Protein AF-A0A968LLX3-F1 (afdb_monomer_lite)

Structure (mmCIF, N/CA/C/O backbone):
data_AF-A0A968LLX3-F1
#
_entry.id   AF-A0A968LLX3-F1
#
loop_
_atom_site.group_PDB
_atom_site.id
_atom_site.type_symbol
_atom_site.label_atom_id
_atom_site.label_alt_id
_atom_site.label_comp_id
_atom_site.label_asym_id
_atom_site.label_entity_id
_atom_site.label_seq_id
_atom_site.pdbx_PDB_ins_code
_atom_site.Cartn_x
_atom_site.Cartn_y
_atom_site.Cartn_z
_atom_site.occupancy
_atom_site.B_iso_or_equiv
_atom_site.auth_seq_id
_atom_site.auth_comp_id
_atom_site.auth_asym_id
_atom_site.auth_atom_id
_atom_site.pdbx_PDB_model_num
ATOM 1 N N . MET A 1 1 ? -7.044 32.202 31.196 1.00 76.25 1 MET A N 1
ATOM 2 C CA . MET A 1 1 ? -7.986 31.391 30.394 1.00 76.25 1 MET A CA 1
ATOM 3 C C . MET A 1 1 ? -9.071 32.289 29.825 1.00 76.25 1 MET A C 1
ATOM 5 O O . MET A 1 1 ? -9.597 33.117 30.568 1.00 76.25 1 MET A O 1
ATOM 9 N N . ILE A 1 2 ? -9.400 32.138 28.540 1.00 84.69 2 ILE A N 1
ATOM 10 C CA . ILE A 1 2 ? -10.536 32.823 27.910 1.00 84.69 2 ILE A CA 1
ATOM 11 C C . ILE A 1 2 ? -11.814 32.097 28.340 1.00 84.69 2 ILE A C 1
ATOM 13 O O . ILE A 1 2 ? -11.895 30.882 28.187 1.00 84.69 2 ILE A O 1
ATOM 17 N N . ARG A 1 3 ? -12.789 32.831 28.887 1.00 84.31 3 ARG A N 1
ATOM 18 C CA . ARG A 1 3 ? -14.094 32.304 29.334 1.00 84.31 3 ARG A CA 1
ATOM 19 C C . ARG A 1 3 ? -15.232 32.637 28.392 1.00 84.31 3 ARG A C 1
ATOM 21 O O . ARG A 1 3 ? -16.195 31.882 28.317 1.00 84.31 3 ARG A O 1
ATOM 28 N N . LYS A 1 4 ? -15.129 33.777 27.714 1.00 86.44 4 LYS A N 1
ATOM 29 C CA . LYS A 1 4 ? -16.131 34.234 26.760 1.00 86.44 4 LYS A CA 1
ATOM 30 C C . LYS A 1 4 ? -15.474 34.990 25.620 1.00 86.44 4 LYS A C 1
ATOM 32 O O . LYS A 1 4 ? -14.572 35.790 25.872 1.00 86.44 4 LYS A O 1
ATOM 37 N N . LEU A 1 5 ? -15.963 34.769 24.407 1.00 87.75 5 LEU A N 1
ATOM 38 C CA . LEU A 1 5 ? -15.556 35.478 23.203 1.00 87.75 5 LEU A CA 1
ATOM 39 C C . LEU A 1 5 ? -16.780 35.751 22.320 1.00 87.75 5 LEU A C 1
ATOM 41 O O . LEU A 1 5 ? -17.516 34.831 21.966 1.00 87.75 5 LEU A O 1
ATOM 45 N N . SER A 1 6 ? -16.994 37.017 21.970 1.00 87.00 6 SER A N 1
ATOM 46 C CA . SER A 1 6 ? -18.113 37.462 21.134 1.00 87.00 6 SER A CA 1
ATOM 47 C C . SER A 1 6 ? -17.601 37.879 19.756 1.00 87.00 6 SER A C 1
ATOM 49 O O . SER A 1 6 ? -16.864 38.854 19.614 1.00 87.00 6 SER A O 1
ATOM 51 N N . LEU A 1 7 ? -18.010 37.146 18.724 1.00 87.31 7 LEU A N 1
ATOM 52 C CA . LEU A 1 7 ? -17.734 37.448 17.325 1.00 87.31 7 LEU A CA 1
ATOM 53 C C . LEU A 1 7 ? -18.804 38.409 16.812 1.00 87.31 7 LEU A C 1
ATOM 55 O O . LEU A 1 7 ? -19.886 37.995 16.403 1.00 87.31 7 LEU A O 1
ATOM 59 N N . PHE A 1 8 ? -18.524 39.706 16.849 1.00 87.38 8 PHE A N 1
ATOM 60 C CA . PHE A 1 8 ? -19.392 40.701 16.221 1.00 87.38 8 PHE A CA 1
ATOM 61 C C . PHE A 1 8 ? -19.239 40.697 14.686 1.00 87.38 8 PHE A C 1
ATOM 63 O O . PHE A 1 8 ? -18.214 40.221 14.184 1.00 87.38 8 PHE A O 1
ATOM 70 N N . PRO A 1 9 ? -20.206 41.239 13.916 1.00 86.69 9 PRO A N 1
ATOM 71 C CA . PRO A 1 9 ? -20.080 41.378 12.461 1.00 86.69 9 PRO A CA 1
ATOM 72 C C . PRO A 1 9 ? -18.773 42.052 12.014 1.00 86.69 9 PRO A C 1
ATOM 74 O O . PRO A 1 9 ? -18.172 41.636 11.029 1.00 86.69 9 PRO A O 1
ATOM 77 N N . GLU A 1 10 ? -18.307 43.051 12.764 1.00 89.38 10 GLU A N 1
ATOM 78 C CA . GLU A 1 10 ? -17.075 43.807 12.509 1.00 89.38 10 GLU A CA 1
ATOM 79 C C . GLU A 1 10 ? -15.801 42.981 12.770 1.00 89.38 10 GLU A C 1
ATOM 81 O O . GLU A 1 10 ? -14.728 43.326 12.283 1.00 89.38 10 GLU A O 1
ATOM 86 N N . ILE A 1 11 ? -15.924 41.885 13.527 1.00 85.19 11 ILE A N 1
ATOM 87 C CA . ILE A 1 11 ? -14.828 40.985 13.902 1.00 85.19 11 ILE A CA 1
ATOM 88 C C . ILE A 1 11 ? -14.782 39.772 12.959 1.00 85.19 11 ILE A C 1
ATOM 90 O O . ILE A 1 11 ? -13.734 39.461 12.401 1.00 85.19 11 ILE A O 1
ATOM 94 N N . GLY A 1 12 ? -15.913 39.086 12.759 1.00 84.44 12 GLY A N 1
ATOM 95 C CA . GLY A 1 12 ? -15.985 37.851 11.964 1.00 84.44 12 GLY A CA 1
ATOM 96 C C . GLY A 1 12 ? -16.303 38.047 10.476 1.00 84.44 12 GLY A C 1
ATOM 97 O O . GLY A 1 12 ? -15.841 37.271 9.635 1.00 84.44 12 GLY A O 1
ATOM 98 N N . GLY A 1 13 ? -17.055 39.095 10.131 1.00 86.00 13 GLY A N 1
ATOM 99 C CA . GLY A 1 13 ? -17.594 39.320 8.786 1.00 86.00 13 GLY A CA 1
ATOM 100 C C . GLY A 1 13 ? -16.544 39.374 7.669 1.00 86.00 13 GLY A C 1
ATOM 101 O O . GLY A 1 13 ? -16.729 38.684 6.664 1.00 86.00 13 GLY A O 1
ATOM 102 N N . PRO A 1 14 ? -15.414 40.096 7.829 1.00 87.81 14 PRO A N 1
ATOM 103 C CA . PRO A 1 14 ? -14.342 40.138 6.827 1.00 87.81 14 PRO A CA 1
ATOM 104 C C . PRO A 1 14 ? -13.714 38.773 6.505 1.00 87.81 14 PRO A C 1
ATOM 106 O O . PRO A 1 14 ? -13.129 38.603 5.439 1.00 87.81 14 PRO A O 1
ATOM 109 N N . LEU A 1 15 ? -13.855 37.789 7.399 1.00 84.94 15 LEU A N 1
ATOM 110 C CA . LEU A 1 15 ? -13.374 36.418 7.212 1.00 84.94 15 LEU A CA 1
ATOM 111 C C . LEU A 1 15 ? -14.479 35.448 6.768 1.00 84.94 15 LEU A C 1
ATOM 113 O O . LEU A 1 15 ? -14.220 34.249 6.651 1.00 84.94 15 LEU A O 1
ATOM 117 N N . GLY A 1 16 ? -15.697 35.937 6.511 1.00 85.38 16 GLY A N 1
ATOM 118 C CA . GLY A 1 16 ? -16.857 35.112 6.173 1.00 85.38 16 GLY A CA 1
ATOM 119 C C . GLY A 1 16 ? -17.422 34.326 7.360 1.00 85.38 16 GLY A C 1
ATOM 120 O O . GLY A 1 16 ? -18.062 33.298 7.149 1.00 85.38 16 GLY A O 1
ATOM 121 N N . LEU A 1 17 ? -17.166 34.777 8.594 1.00 87.06 17 LEU A N 1
ATOM 122 C CA . LEU A 1 17 ? -17.721 34.194 9.817 1.00 87.06 17 LEU A CA 1
ATOM 123 C C . LEU A 1 17 ? -18.962 34.982 10.255 1.00 87.06 17 LEU A C 1
ATOM 125 O O . LEU A 1 17 ? -18.967 36.215 10.254 1.00 87.06 17 LEU A O 1
ATOM 129 N N . GLN A 1 18 ? -20.022 34.270 10.623 1.00 86.00 18 GLN A N 1
ATOM 130 C CA . GLN A 1 18 ? -21.261 34.866 11.118 1.00 86.00 18 GLN A CA 1
ATOM 131 C C . GLN A 1 18 ? -21.133 35.240 12.601 1.00 86.00 18 GLN A C 1
ATOM 133 O O . GLN A 1 18 ? -20.303 34.661 13.308 1.00 86.00 18 GLN A O 1
ATOM 138 N N . PRO A 1 19 ? -21.949 36.190 13.094 1.00 86.50 19 PRO A N 1
ATOM 139 C CA . PRO A 1 19 ? -21.911 36.563 14.497 1.00 86.50 19 PRO A CA 1
ATOM 140 C C . PRO A 1 19 ? -22.218 35.381 15.418 1.00 86.50 19 PRO A C 1
ATOM 142 O O . PRO A 1 19 ? -23.182 34.651 15.187 1.00 86.50 19 PRO A O 1
ATOM 145 N N . ALA A 1 20 ? -21.414 35.208 16.465 1.00 87.50 20 ALA A N 1
ATOM 146 C CA . ALA A 1 20 ? -21.565 34.120 17.429 1.00 87.50 20 ALA A CA 1
ATOM 147 C C . ALA A 1 20 ? -20.986 34.498 18.796 1.00 87.50 20 ALA A C 1
ATOM 149 O O . ALA A 1 20 ? -20.132 35.376 18.902 1.00 87.50 20 ALA A O 1
ATOM 150 N N . VAL A 1 21 ? -21.434 3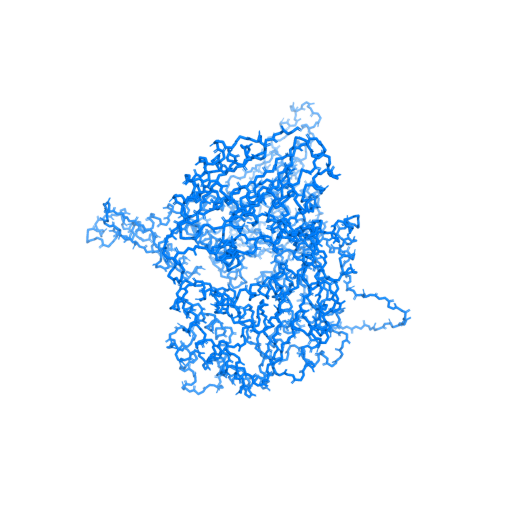3.814 19.847 1.00 85.50 21 VAL A N 1
ATOM 151 C CA . VAL A 1 21 ? -20.903 33.968 21.205 1.00 85.50 21 VAL A CA 1
ATOM 152 C C . VAL A 1 21 ? -20.432 32.604 21.690 1.00 85.50 21 VAL A C 1
ATOM 154 O O . VAL A 1 21 ? -21.235 31.682 21.804 1.00 85.50 21 VAL A O 1
ATOM 157 N N . LEU A 1 22 ? -19.137 32.489 21.979 1.00 87.81 22 LEU A N 1
ATOM 158 C CA . LEU A 1 22 ? -18.563 31.350 22.687 1.00 87.81 22 LEU A CA 1
ATOM 159 C C . LEU A 1 22 ? -18.530 31.712 24.176 1.00 87.81 22 LEU A C 1
ATOM 161 O O . LEU A 1 22 ? -17.785 32.611 24.556 1.00 87.81 22 LEU A O 1
ATOM 165 N N . ASP A 1 23 ? -19.355 31.077 25.006 1.00 82.62 23 ASP A N 1
ATOM 166 C CA . ASP A 1 23 ? -19.401 31.291 26.464 1.00 82.62 23 ASP A CA 1
ATOM 167 C C . ASP A 1 23 ? -19.050 29.987 27.194 1.00 82.62 23 ASP A C 1
ATOM 169 O O . ASP A 1 23 ? -18.986 28.928 26.578 1.00 82.62 23 ASP A O 1
ATOM 173 N N . GLU A 1 24 ? -18.800 30.077 28.500 1.00 78.69 24 GLU A N 1
ATOM 174 C CA . GLU A 1 24 ? -18.459 28.933 29.367 1.00 78.69 24 GLU A CA 1
ATOM 175 C C . GLU A 1 24 ? -17.202 28.143 28.954 1.00 78.69 24 GLU A C 1
ATOM 177 O O . GLU A 1 24 ? -17.017 26.989 29.343 1.00 78.69 24 GLU A O 1
ATOM 182 N N . LEU A 1 25 ? -16.279 28.799 28.246 1.00 86.62 25 LEU A N 1
ATOM 183 C CA . LEU A 1 25 ? -15.022 28.193 27.816 1.00 86.62 25 LEU A CA 1
ATOM 184 C C . LEU A 1 25 ? -14.188 27.739 29.033 1.00 86.62 25 LEU A C 1
ATOM 186 O O . LEU A 1 25 ? -13.938 28.493 29.974 1.00 86.62 25 LEU A O 1
ATOM 190 N N . GLY A 1 26 ? -13.771 26.482 29.020 1.00 84.31 26 GLY A N 1
ATOM 191 C CA . GLY A 1 26 ? -12.947 25.770 29.988 1.00 84.31 26 GLY A CA 1
ATOM 192 C C . GLY A 1 26 ? -11.536 25.524 29.466 1.00 84.31 26 GLY A C 1
ATOM 193 O O . GLY A 1 26 ? -11.071 26.202 28.555 1.00 84.31 26 GLY A O 1
ATOM 194 N N . ALA A 1 27 ? -10.826 24.563 30.056 1.00 84.50 27 ALA A N 1
ATOM 195 C CA . ALA A 1 27 ? -9.404 24.355 29.775 1.00 84.50 27 ALA A CA 1
ATOM 196 C C . ALA A 1 27 ? -9.110 23.787 28.377 1.00 84.50 27 ALA A C 1
ATOM 198 O O . ALA A 1 27 ? -7.984 23.932 27.905 1.00 84.50 27 ALA A O 1
ATOM 199 N N . PHE A 1 28 ? -10.099 23.175 27.718 1.00 89.38 28 PHE A N 1
ATOM 200 C CA . PHE A 1 28 ? -9.906 22.478 26.447 1.00 89.38 28 PHE A CA 1
ATOM 201 C C . PHE A 1 28 ? -11.013 22.773 25.411 1.00 89.38 28 PHE A C 1
ATOM 203 O O . PHE A 1 28 ? -11.815 21.884 25.127 1.00 89.38 28 PHE A O 1
ATOM 210 N N . PRO A 1 29 ? -11.128 23.998 24.861 1.00 91.62 29 PRO A N 1
ATOM 211 C CA . PRO A 1 29 ? -12.075 24.287 23.786 1.00 91.62 29 PRO A CA 1
ATOM 212 C C . PRO A 1 29 ? -11.731 23.547 22.492 1.00 91.62 29 PRO A C 1
ATOM 214 O O . PRO A 1 29 ? -10.578 23.551 22.052 1.00 91.62 29 PRO A O 1
ATOM 217 N N . VAL A 1 30 ? -12.746 22.962 21.855 1.00 90.31 30 VAL A N 1
ATOM 218 C CA . VAL A 1 30 ? -12.600 22.233 20.593 1.00 90.31 30 VAL A CA 1
ATOM 219 C C . VAL A 1 30 ? -13.535 22.794 19.529 1.00 90.31 30 VAL A C 1
ATOM 221 O O . VAL A 1 30 ? -14.752 22.866 19.715 1.00 90.31 30 VAL A O 1
ATOM 224 N N . LEU A 1 31 ? -12.949 23.171 18.393 1.00 90.19 31 LEU A N 1
ATOM 225 C CA . LEU A 1 31 ? -13.655 23.599 17.191 1.00 90.19 31 LEU A CA 1
ATOM 226 C C . LEU A 1 31 ? -13.761 22.408 16.228 1.00 90.19 31 LEU A C 1
ATOM 228 O O . LEU A 1 31 ? -12.749 21.892 15.755 1.00 90.19 31 LEU A O 1
ATOM 232 N N . ILE A 1 32 ? -14.989 21.989 15.937 1.00 87.00 32 ILE A N 1
ATOM 233 C CA . ILE A 1 32 ? -15.338 20.797 15.154 1.00 87.00 32 ILE A CA 1
ATOM 234 C C . ILE A 1 32 ? -16.034 21.237 13.870 1.00 87.00 32 ILE A C 1
ATOM 236 O O . ILE A 1 32 ? -16.681 22.276 13.843 1.00 87.00 32 ILE A O 1
ATOM 240 N N . GLY A 1 33 ? -15.931 20.471 12.792 1.00 77.62 33 GLY A N 1
ATOM 241 C CA . GLY A 1 33 ? -16.663 20.734 11.549 1.00 77.62 33 GLY A CA 1
ATOM 242 C C . GLY A 1 33 ? -15.840 20.398 10.312 1.00 77.62 33 GLY A C 1
ATOM 243 O O . GLY A 1 33 ? -14.633 20.231 10.428 1.00 77.62 33 GLY A O 1
ATOM 244 N N . PRO A 1 34 ? -16.443 20.328 9.120 1.00 67.38 34 PRO A N 1
ATOM 245 C CA . PRO A 1 34 ? -15.803 19.761 7.932 1.00 67.38 34 PRO A CA 1
ATOM 246 C C . PRO A 1 34 ? -14.686 20.642 7.347 1.00 67.38 34 PRO A C 1
ATOM 248 O O . PRO A 1 34 ? -14.490 21.802 7.726 1.00 67.38 34 PRO A O 1
ATOM 251 N N . ASN A 1 35 ? -13.909 20.101 6.406 1.00 68.56 35 ASN A N 1
ATOM 252 C CA . ASN A 1 35 ? -12.864 20.862 5.713 1.00 68.56 35 ASN A CA 1
ATOM 253 C C . ASN A 1 35 ? -13.456 22.068 4.969 1.00 68.56 35 ASN A C 1
ATOM 255 O O . ASN A 1 35 ? -14.489 21.968 4.317 1.00 68.56 35 ASN A O 1
ATOM 259 N N . GLY A 1 36 ? -12.813 23.234 5.095 1.00 69.31 36 GLY A N 1
ATOM 260 C CA . GLY A 1 36 ? -13.311 24.489 4.514 1.00 69.31 36 GLY A CA 1
ATOM 261 C C . GLY A 1 36 ? -14.419 25.191 5.313 1.00 69.31 36 GLY A C 1
ATOM 262 O O . GLY A 1 36 ? -14.787 26.317 4.971 1.00 69.31 36 GLY A O 1
ATOM 263 N N . SER A 1 37 ? -14.897 24.615 6.423 1.00 75.69 37 SER A N 1
ATOM 264 C CA . SER A 1 37 ? -16.015 25.179 7.194 1.00 75.69 37 SER A CA 1
ATOM 265 C C . SER A 1 37 ? -15.732 26.516 7.893 1.00 75.69 37 SER A C 1
ATOM 267 O O . SER A 1 37 ? -16.665 27.219 8.278 1.00 75.69 37 SER A O 1
ATOM 269 N N . GLY A 1 38 ? -14.454 26.890 8.021 1.00 79.81 38 GLY A N 1
ATOM 270 C CA . GLY A 1 38 ? -14.008 28.129 8.663 1.00 79.81 38 GLY A CA 1
ATOM 271 C C . GLY A 1 38 ? -13.294 27.948 10.006 1.00 79.81 38 GLY A C 1
ATOM 272 O O . GLY A 1 38 ? -12.907 28.953 10.588 1.00 79.81 38 GLY A O 1
ATOM 273 N N . LYS A 1 39 ? -13.062 26.713 10.481 1.00 87.12 39 LYS A N 1
ATOM 274 C CA . LYS A 1 39 ? -12.408 26.431 11.781 1.00 87.12 39 LYS A CA 1
ATOM 275 C C . LYS A 1 39 ? -11.029 27.066 11.944 1.00 87.12 39 LYS A C 1
ATOM 277 O O . LYS A 1 39 ? -10.829 27.805 12.897 1.00 87.12 39 LYS A O 1
ATOM 282 N N . SER A 1 40 ? -10.112 26.847 11.001 1.00 85.25 40 SER A N 1
ATOM 283 C CA . SER A 1 40 ? -8.758 27.418 11.057 1.00 85.25 40 SER A CA 1
ATOM 284 C C . SER A 1 40 ? -8.786 28.949 10.995 1.00 85.25 40 SER A C 1
ATOM 286 O O . SER A 1 40 ? -8.081 29.623 11.741 1.00 85.25 40 SER A O 1
ATOM 288 N N . ARG A 1 41 ? -9.687 29.522 10.173 1.00 86.81 41 ARG A N 1
ATOM 289 C CA . ARG A 1 41 ? -9.946 30.977 10.135 1.00 86.81 41 ARG A CA 1
ATOM 290 C C . ARG A 1 41 ? -10.459 31.491 11.481 1.00 86.81 41 ARG A C 1
ATOM 292 O O . ARG A 1 41 ? -10.040 32.558 11.915 1.00 86.81 41 ARG A O 1
ATOM 299 N N . LEU A 1 42 ? -11.341 30.740 12.141 1.00 89.12 42 LEU A N 1
ATOM 300 C CA . LEU A 1 42 ? -11.859 31.070 13.465 1.00 89.12 42 LEU A CA 1
ATOM 301 C C . LEU A 1 42 ? -10.766 30.972 14.540 1.00 89.12 42 LEU A C 1
ATOM 303 O O . LEU A 1 42 ? -10.637 31.896 15.336 1.00 89.12 42 LEU A O 1
ATOM 307 N N . LEU A 1 43 ? -9.948 29.916 14.542 1.00 88.62 43 LEU A N 1
ATOM 308 C CA . LEU A 1 43 ? -8.826 29.757 15.473 1.00 88.62 43 LEU A CA 1
ATOM 309 C C . LEU A 1 43 ? -7.821 30.910 15.339 1.00 88.62 43 LEU A C 1
ATOM 311 O O . LEU A 1 43 ? -7.441 31.523 16.337 1.00 88.62 43 LEU A O 1
ATOM 315 N N . GLY A 1 44 ? -7.450 31.266 14.108 1.00 85.19 44 GLY A N 1
ATOM 316 C CA . GLY A 1 44 ? -6.571 32.405 13.867 1.00 85.19 44 GLY A CA 1
ATOM 317 C C . GLY A 1 44 ? -7.225 33.754 14.214 1.00 85.19 44 GLY A C 1
ATOM 318 O O . GLY A 1 44 ? -6.553 34.655 14.715 1.00 85.19 44 GLY A O 1
ATOM 319 N N . LEU A 1 45 ? -8.539 33.910 14.021 1.00 87.81 45 LEU A N 1
ATOM 320 C CA . LEU A 1 45 ? -9.267 35.100 14.475 1.00 87.81 45 LEU A CA 1
ATOM 321 C C . LEU A 1 45 ? -9.252 35.214 16.007 1.00 87.81 45 LEU A C 1
ATOM 323 O O . LEU A 1 45 ? -9.042 36.303 16.535 1.00 87.81 45 LEU A O 1
ATOM 327 N N . ILE A 1 46 ? -9.423 34.103 16.727 1.00 88.12 46 ILE A N 1
ATOM 328 C CA . ILE A 1 46 ? -9.339 34.060 18.194 1.00 88.12 46 ILE A CA 1
ATOM 329 C C . ILE A 1 46 ? -7.938 34.468 18.663 1.00 88.12 46 ILE A C 1
ATOM 331 O O . ILE A 1 46 ? -7.820 35.256 19.604 1.00 88.12 46 ILE A O 1
ATOM 335 N N . ARG A 1 47 ? -6.887 34.011 17.971 1.00 85.62 47 ARG A N 1
ATOM 336 C CA . ARG A 1 47 ? -5.510 34.461 18.209 1.00 85.62 47 ARG A CA 1
ATOM 337 C C . ARG A 1 47 ? -5.379 35.977 18.056 1.00 85.62 47 ARG A C 1
ATOM 339 O O . ARG A 1 47 ? -4.884 36.642 18.964 1.00 85.62 47 ARG A O 1
ATOM 346 N N . LEU A 1 48 ? -5.865 36.535 16.946 1.00 85.62 48 LEU A N 1
ATOM 347 C CA . LEU A 1 48 ? -5.815 37.977 16.692 1.00 85.62 48 LEU A CA 1
ATOM 348 C C . LEU A 1 48 ? -6.569 38.776 17.767 1.00 85.62 48 LEU A C 1
ATOM 350 O O . LEU A 1 48 ? -6.069 39.793 18.243 1.00 85.62 48 LEU A O 1
ATOM 354 N N . ILE A 1 49 ? -7.749 38.302 18.179 1.00 86.88 49 ILE A N 1
ATOM 355 C CA . ILE A 1 49 ? -8.537 38.889 19.271 1.00 86.88 49 ILE A CA 1
ATOM 356 C C . ILE A 1 49 ? -7.726 38.884 20.574 1.00 86.88 49 ILE A C 1
ATOM 358 O O . ILE A 1 49 ? -7.656 39.909 21.251 1.00 86.88 49 ILE A O 1
ATOM 362 N N . HIS A 1 50 ? -7.091 37.759 20.913 1.00 83.25 50 HIS A N 1
ATOM 363 C CA . HIS A 1 50 ? -6.273 37.622 22.117 1.00 83.25 50 HIS A CA 1
ATOM 364 C C . HIS A 1 50 ? -5.075 38.588 22.116 1.00 83.25 50 HIS A C 1
ATOM 366 O O . HIS A 1 50 ? -4.807 39.226 23.131 1.00 83.25 50 HIS A O 1
ATOM 372 N N . GLU A 1 51 ? -4.382 38.735 20.983 1.00 80.25 51 GLU A N 1
ATOM 373 C CA . GLU A 1 51 ? -3.221 39.626 20.831 1.00 80.25 51 GLU A CA 1
ATOM 374 C C . GLU A 1 51 ? -3.601 41.119 20.807 1.00 80.25 51 GLU A C 1
ATOM 376 O O . GLU A 1 51 ? -2.871 41.962 21.337 1.00 80.25 51 GLU A O 1
ATOM 381 N N . ALA A 1 52 ? -4.740 41.465 20.202 1.00 84.25 52 ALA A N 1
ATOM 382 C CA . ALA A 1 52 ? -5.186 42.850 20.062 1.00 84.25 52 ALA A CA 1
ATOM 383 C C . ALA A 1 52 ? -5.871 43.395 21.326 1.00 84.25 52 ALA A C 1
ATOM 385 O O . ALA A 1 52 ? -5.738 44.584 21.624 1.00 84.25 52 ALA A O 1
ATOM 386 N N . ALA A 1 53 ? -6.564 42.543 22.092 1.00 83.44 53 ALA A N 1
ATOM 387 C CA . ALA A 1 53 ? -7.351 42.943 23.260 1.00 83.44 53 ALA A CA 1
ATOM 388 C C . ALA A 1 53 ? -6.583 43.793 24.299 1.00 83.44 53 ALA A C 1
ATOM 390 O O . ALA A 1 53 ? -7.082 44.871 24.644 1.00 83.44 53 ALA A O 1
ATOM 391 N N . PRO A 1 54 ? -5.371 43.418 24.764 1.00 80.44 54 PRO A N 1
ATOM 392 C CA . PRO A 1 54 ? -4.637 44.223 25.747 1.00 80.44 54 PRO A CA 1
ATOM 393 C C . PRO A 1 54 ? -4.154 45.574 25.192 1.00 80.44 54 PRO A C 1
ATOM 395 O O . PRO A 1 54 ? -3.827 46.475 25.963 1.00 80.44 54 PRO A O 1
ATOM 398 N N . ARG A 1 55 ? -4.133 45.744 23.863 1.00 84.06 55 ARG A N 1
ATOM 399 C CA . ARG A 1 55 ? -3.621 46.934 23.160 1.00 84.06 55 ARG A CA 1
ATOM 400 C C . ARG A 1 55 ? -4.725 47.763 22.507 1.00 84.06 55 ARG A C 1
ATOM 402 O O . ARG A 1 55 ? -4.438 48.637 21.696 1.00 84.06 55 ARG A O 1
ATOM 409 N N . THR A 1 56 ? -5.987 47.516 22.855 1.00 87.00 56 THR A N 1
ATOM 410 C CA . THR A 1 56 ? -7.153 48.116 22.187 1.00 87.00 56 THR A CA 1
ATOM 411 C C . THR A 1 56 ? -7.085 49.649 22.117 1.00 87.00 56 THR A C 1
ATOM 413 O O . THR A 1 56 ? -7.295 50.218 21.050 1.00 87.00 56 THR A O 1
ATOM 416 N N . GLU A 1 57 ? -6.727 50.335 23.210 1.00 86.31 57 GLU A N 1
ATOM 417 C CA . GLU A 1 57 ? -6.666 51.809 23.236 1.00 86.31 57 GLU A CA 1
ATOM 418 C C . GLU A 1 57 ? -5.469 52.375 22.446 1.00 86.31 57 GLU A C 1
ATOM 420 O O . GLU A 1 57 ? -5.593 53.380 21.739 1.00 86.31 57 GLU A O 1
ATOM 425 N N . GLU A 1 58 ? -4.322 51.687 22.499 1.00 89.19 58 GLU A N 1
ATOM 426 C CA . GLU A 1 58 ? -3.129 52.001 21.699 1.00 89.19 58 GLU A CA 1
ATOM 427 C C . GLU A 1 58 ? -3.440 51.867 20.199 1.00 89.19 58 GLU A C 1
ATOM 429 O O . GLU A 1 58 ? -3.202 52.790 19.415 1.00 89.19 58 GLU A O 1
ATOM 434 N N . LEU A 1 59 ? -4.030 50.733 19.803 1.00 89.50 59 LEU A N 1
ATOM 435 C CA . LEU A 1 59 ? -4.402 50.432 18.423 1.00 89.50 59 LEU A CA 1
ATOM 436 C C . LEU A 1 59 ? -5.463 51.402 17.904 1.00 89.50 59 LEU A C 1
ATOM 438 O O . LEU A 1 59 ? -5.318 51.904 16.791 1.00 89.50 59 LEU A O 1
ATOM 442 N N . ARG A 1 60 ? -6.482 51.721 18.711 1.00 92.38 60 ARG A N 1
ATOM 443 C CA . ARG A 1 60 ? -7.524 52.694 18.361 1.00 92.38 60 ARG A CA 1
ATOM 444 C C . ARG A 1 60 ? -6.923 54.067 18.078 1.00 92.38 60 ARG A C 1
ATOM 446 O O . ARG A 1 60 ? -7.243 54.672 17.054 1.00 92.38 60 ARG A O 1
ATOM 453 N N . THR A 1 61 ? -6.043 54.544 18.960 1.00 92.56 61 THR A N 1
ATOM 454 C CA . THR A 1 61 ? -5.393 55.853 18.811 1.00 92.56 61 THR A CA 1
ATOM 455 C C . THR A 1 61 ? -4.548 55.896 17.539 1.00 92.56 61 THR A C 1
ATOM 457 O O . THR A 1 61 ? -4.694 56.818 16.734 1.00 92.56 61 THR A O 1
ATOM 460 N N . ARG A 1 62 ? -3.718 54.868 17.316 1.00 94.44 62 ARG A N 1
ATOM 461 C CA . ARG A 1 62 ? -2.854 54.757 16.134 1.00 94.44 62 ARG A CA 1
ATOM 462 C C . ARG A 1 62 ? -3.658 54.699 14.831 1.00 94.44 62 ARG A C 1
ATOM 464 O O . ARG A 1 62 ? -3.418 55.506 13.939 1.00 94.44 62 ARG A O 1
ATOM 471 N N . LEU A 1 63 ? -4.641 53.801 14.735 1.00 94.00 63 LEU A N 1
ATOM 472 C CA . LEU A 1 63 ? -5.454 53.623 13.524 1.00 94.00 63 LEU A CA 1
ATOM 473 C C . LEU A 1 63 ? -6.299 54.866 13.210 1.00 94.00 63 LEU A C 1
ATOM 475 O O . LEU A 1 63 ? -6.446 55.226 12.044 1.00 94.00 63 LEU A O 1
ATOM 479 N N . SER A 1 64 ? -6.800 55.574 14.230 1.00 93.06 64 SER A N 1
ATOM 480 C CA . SER A 1 64 ? -7.522 56.843 14.040 1.00 93.06 64 SER A CA 1
ATOM 481 C C . SER A 1 64 ? -6.621 57.932 13.447 1.00 93.06 64 SER A C 1
ATOM 483 O O . SER A 1 64 ? -7.041 58.676 12.557 1.00 93.06 64 SER A O 1
ATOM 485 N N . GLN A 1 65 ? -5.365 58.013 13.901 1.00 92.56 65 GLN A N 1
ATOM 486 C CA . GLN A 1 65 ? -4.377 58.932 13.333 1.00 92.56 65 GLN A CA 1
ATOM 487 C C . GLN A 1 65 ? -4.029 58.551 11.888 1.00 92.56 65 GLN A C 1
ATOM 489 O O . GLN A 1 65 ? -4.076 59.412 11.009 1.00 92.56 65 GLN A O 1
ATOM 494 N N . GLU A 1 66 ? -3.758 57.273 11.613 1.00 92.81 66 GLU A N 1
ATOM 495 C CA . GLU A 1 66 ? -3.458 56.775 10.263 1.00 92.81 66 GLU A CA 1
ATOM 496 C C . GLU A 1 66 ? -4.614 57.040 9.282 1.00 92.81 66 GLU A C 1
ATOM 498 O O . GLU A 1 66 ? -4.390 57.531 8.171 1.00 92.81 66 GLU A O 1
ATOM 503 N N . LEU A 1 67 ? -5.865 56.831 9.710 1.00 92.75 67 LEU A N 1
ATOM 504 C CA . LEU A 1 67 ? -7.059 57.107 8.907 1.00 92.75 67 LEU A CA 1
ATOM 505 C C . LEU A 1 67 ? -7.217 58.601 8.571 1.00 92.75 67 LEU A C 1
ATOM 507 O O . LEU A 1 67 ? -7.690 58.951 7.483 1.00 92.75 67 LEU A O 1
ATOM 511 N N . SER A 1 68 ? -6.812 59.491 9.483 1.00 91.38 68 SER A N 1
ATOM 512 C CA . SER A 1 68 ? -6.867 60.943 9.262 1.00 91.38 68 SER A CA 1
ATOM 513 C C . SER A 1 68 ? -5.876 61.423 8.189 1.00 91.38 68 SER A C 1
ATOM 515 O O . SER A 1 68 ? -6.148 62.409 7.504 1.00 91.38 68 SER A O 1
ATOM 517 N N . VAL A 1 69 ? -4.768 60.695 7.989 1.00 92.75 69 VAL A N 1
ATOM 518 C CA . VAL A 1 69 ? -3.692 61.048 7.044 1.00 92.75 69 VAL A CA 1
ATOM 519 C C . VAL A 1 69 ? -3.796 60.276 5.716 1.00 92.75 69 VAL A C 1
ATOM 521 O O . VAL A 1 69 ? -3.307 60.750 4.687 1.00 92.75 69 VAL A O 1
ATOM 524 N N . ALA A 1 70 ? -4.466 59.119 5.693 1.00 89.38 70 ALA A N 1
ATOM 525 C CA . ALA A 1 70 ? -4.626 58.289 4.499 1.00 89.38 70 ALA A CA 1
ATOM 526 C C . ALA A 1 70 ? -5.443 58.987 3.391 1.00 89.38 70 ALA A C 1
ATOM 528 O O . ALA A 1 70 ? -6.602 59.361 3.591 1.00 89.38 70 ALA A O 1
ATOM 529 N N . ARG A 1 71 ? -4.850 59.127 2.195 1.00 87.38 71 ARG A N 1
ATOM 530 C CA . ARG A 1 71 ? -5.470 59.794 1.029 1.00 87.38 71 ARG A CA 1
ATOM 531 C C . ARG A 1 71 ? -6.074 58.831 0.007 1.00 87.38 71 ARG A C 1
ATOM 533 O O . ARG A 1 71 ? -7.041 59.188 -0.657 1.00 87.38 71 ARG A O 1
ATOM 540 N N . GLU A 1 72 ? -5.527 57.625 -0.118 1.00 92.69 72 GLU A N 1
ATOM 541 C CA . GLU A 1 72 ? -6.002 56.639 -1.092 1.00 92.69 72 GLU A CA 1
ATOM 542 C C . GLU A 1 72 ? -7.277 55.927 -0.606 1.00 92.69 72 GLU A C 1
ATOM 544 O O . GLU A 1 72 ? -7.303 55.449 0.533 1.00 92.69 72 GLU A O 1
ATOM 549 N N . PRO A 1 73 ? -8.322 55.788 -1.449 1.00 87.81 73 PRO A N 1
ATOM 550 C CA . PRO A 1 73 ? -9.577 55.141 -1.059 1.00 87.81 73 PRO A CA 1
ATOM 551 C C . PRO A 1 73 ? -9.402 53.710 -0.533 1.00 87.81 73 PRO A C 1
ATOM 553 O O . PRO A 1 73 ? -10.019 53.345 0.465 1.00 87.81 73 PRO A O 1
ATOM 556 N N . ALA A 1 74 ? -8.522 52.921 -1.158 1.00 84.25 74 ALA A N 1
ATOM 557 C CA . ALA A 1 74 ? -8.252 51.542 -0.752 1.00 84.25 74 ALA A CA 1
ATOM 558 C C . ALA A 1 74 ? -7.570 51.464 0.626 1.00 84.25 74 ALA A C 1
ATOM 560 O O . ALA A 1 74 ? -7.979 50.674 1.476 1.00 84.25 74 ALA A O 1
ATOM 561 N N . ALA A 1 75 ? -6.581 52.329 0.882 1.00 86.19 75 ALA A N 1
ATOM 562 C CA . ALA A 1 75 ? -5.910 52.410 2.178 1.00 86.19 75 ALA A CA 1
ATOM 563 C C . ALA A 1 75 ? -6.871 52.867 3.288 1.00 86.19 75 ALA A C 1
ATOM 565 O O . ALA A 1 75 ? -6.889 52.279 4.366 1.00 86.19 75 ALA A O 1
ATOM 566 N N . ARG A 1 76 ? -7.730 53.861 3.011 1.00 91.00 76 ARG A N 1
ATOM 567 C CA . ARG A 1 76 ? -8.759 54.318 3.961 1.00 91.00 76 ARG A CA 1
ATOM 568 C C . ARG A 1 76 ? -9.748 53.207 4.312 1.00 91.00 76 ARG A C 1
ATOM 570 O O . ARG A 1 76 ? -10.034 53.024 5.488 1.00 91.00 76 ARG A O 1
ATOM 577 N N . ALA A 1 77 ? -10.240 52.456 3.324 1.00 86.31 77 ALA A N 1
ATOM 578 C CA . ALA A 1 77 ? -11.169 51.345 3.554 1.00 86.31 77 ALA A CA 1
ATOM 579 C C . ALA A 1 77 ? -10.547 50.238 4.427 1.00 86.31 77 ALA A C 1
ATOM 581 O O . ALA A 1 77 ? -11.193 49.727 5.340 1.00 86.31 77 ALA A O 1
ATOM 582 N N . ARG A 1 78 ? -9.271 49.919 4.189 1.00 90.81 78 ARG A N 1
ATOM 583 C CA . ARG A 1 78 ? -8.504 48.921 4.947 1.00 90.81 78 ARG A CA 1
ATOM 584 C C . ARG A 1 78 ? -8.262 49.331 6.406 1.00 90.81 78 ARG A C 1
ATOM 586 O O . ARG A 1 78 ? -8.533 48.547 7.315 1.00 90.81 78 ARG A O 1
ATOM 593 N N . ILE A 1 79 ? -7.828 50.576 6.630 1.00 91.38 79 ILE A N 1
ATOM 594 C CA . ILE A 1 79 ? -7.618 51.128 7.978 1.00 91.38 79 ILE A CA 1
ATOM 595 C C . ILE A 1 79 ? -8.957 51.234 8.718 1.00 91.38 79 ILE A C 1
ATOM 597 O O . ILE A 1 79 ? -9.037 50.875 9.889 1.00 91.38 79 ILE A O 1
ATOM 601 N N . GLN A 1 80 ? -10.027 51.659 8.033 1.00 91.44 80 GLN A N 1
ATOM 602 C CA . GLN A 1 80 ? -11.376 51.721 8.602 1.00 91.44 80 GLN A CA 1
ATOM 603 C C . GLN A 1 80 ? -11.879 50.337 9.036 1.00 91.44 80 GLN A C 1
ATOM 605 O O . GLN A 1 80 ? -12.450 50.226 10.116 1.00 91.44 80 GLN A O 1
ATOM 610 N N . CYS A 1 81 ? -11.632 49.286 8.244 1.00 89.69 81 CYS A N 1
ATOM 611 C CA . CYS A 1 81 ? -11.956 47.903 8.608 1.00 89.69 81 CYS A CA 1
ATOM 612 C C . CYS A 1 81 ? -11.244 47.480 9.907 1.00 89.69 81 CYS A C 1
ATOM 614 O O . CYS A 1 81 ? -11.884 47.009 10.848 1.00 89.69 81 CYS A O 1
ATOM 616 N N . SER A 1 82 ? -9.933 47.736 10.001 1.00 91.94 82 SER A N 1
ATOM 617 C CA . SER A 1 82 ? -9.137 47.434 11.201 1.00 91.94 82 SER A CA 1
ATOM 618 C C . SER A 1 82 ? -9.562 48.269 12.418 1.00 91.94 82 SER A C 1
ATOM 620 O O . SER A 1 82 ? -9.575 47.764 13.539 1.00 91.94 82 SER A O 1
ATOM 622 N N . LEU A 1 83 ? -9.946 49.536 12.224 1.00 92.56 83 LEU A N 1
ATOM 623 C CA . LEU A 1 83 ? -10.451 50.400 13.295 1.00 92.56 83 LEU A CA 1
ATOM 624 C C . LEU A 1 83 ? -11.801 49.898 13.826 1.00 92.56 83 LEU A C 1
ATOM 626 O O . LEU A 1 83 ? -11.967 49.795 15.038 1.00 92.56 83 LEU A O 1
ATOM 630 N N . SER A 1 84 ? -12.724 49.508 12.942 1.00 91.88 84 SER A N 1
ATOM 631 C CA . SER A 1 84 ? -14.018 48.932 13.331 1.00 91.88 84 SER A CA 1
ATOM 632 C C . SER A 1 84 ? -13.869 47.608 14.089 1.00 91.88 84 SER A C 1
ATOM 634 O O . SER A 1 84 ? -14.600 47.381 15.053 1.00 91.88 84 SER A O 1
ATOM 636 N N . PHE A 1 85 ? -12.884 46.774 13.732 1.00 93.19 85 PHE A N 1
ATOM 637 C CA . PHE A 1 85 ? -12.513 45.593 14.521 1.00 93.19 85 PHE A CA 1
ATOM 638 C C . PHE A 1 85 ? -12.115 45.978 15.956 1.00 93.19 85 PHE A C 1
ATOM 640 O O . PHE A 1 85 ? -12.636 45.416 16.919 1.00 93.19 85 PHE A O 1
ATOM 647 N N . VAL A 1 86 ? -11.223 46.963 16.117 1.00 91.25 86 VAL A N 1
ATOM 648 C CA . VAL A 1 86 ? -10.727 47.408 17.435 1.00 91.25 86 VAL A CA 1
ATOM 649 C C . VAL A 1 86 ? -11.835 48.063 18.265 1.00 91.25 86 VAL A C 1
ATOM 651 O O . VAL A 1 86 ? -11.919 47.852 19.473 1.00 91.25 86 VAL A O 1
ATOM 654 N N . GLU A 1 87 ? -12.723 48.835 17.638 1.00 90.25 87 GLU A N 1
ATOM 655 C CA . GLU A 1 87 ? -13.886 49.428 18.305 1.00 90.25 87 GLU A CA 1
ATOM 656 C C . GLU A 1 87 ? -14.878 48.371 18.797 1.00 90.25 87 GLU A C 1
ATOM 658 O O . GLU A 1 87 ? -15.372 48.482 19.921 1.00 90.25 87 GLU A O 1
ATOM 663 N N . ALA A 1 88 ? -15.131 47.329 18.000 1.00 88.56 88 ALA A N 1
ATOM 664 C CA . ALA A 1 88 ? -15.952 46.197 18.413 1.00 88.56 88 ALA A CA 1
ATOM 665 C C . ALA A 1 88 ? -15.289 45.384 19.537 1.00 88.56 88 ALA A C 1
ATOM 667 O O . ALA A 1 88 ? -15.974 44.962 20.469 1.00 88.56 88 ALA A O 1
ATOM 668 N N . LEU A 1 89 ? -13.962 45.225 19.499 1.00 87.12 89 LEU A N 1
ATOM 669 C CA . LEU A 1 89 ? -13.190 44.535 20.535 1.00 87.12 89 LEU A CA 1
ATOM 670 C C . LEU A 1 89 ? -13.170 45.285 21.878 1.00 87.12 89 LEU A C 1
ATOM 672 O O . LEU A 1 89 ? -13.052 44.666 22.930 1.00 87.12 89 LEU A O 1
ATOM 676 N N . ALA A 1 90 ? -13.328 46.609 21.862 1.00 85.19 90 ALA A N 1
ATOM 677 C CA . ALA A 1 90 ? -13.381 47.426 23.074 1.00 85.19 90 ALA A CA 1
ATOM 678 C C . ALA A 1 90 ? -14.690 47.296 23.871 1.00 85.19 90 ALA A C 1
ATOM 680 O O . ALA A 1 90 ? -14.794 47.853 24.968 1.00 85.19 90 ALA A O 1
ATOM 681 N N . ARG A 1 91 ? -15.707 46.624 23.318 1.00 86.25 91 ARG A N 1
ATOM 682 C CA . ARG A 1 91 ? -16.980 46.393 24.008 1.00 86.25 91 ARG A CA 1
ATOM 683 C C . ARG A 1 91 ? -16.735 45.499 25.240 1.00 86.25 91 ARG A C 1
ATOM 685 O O . ARG A 1 91 ? -16.034 44.495 25.107 1.00 86.25 91 ARG A O 1
ATOM 692 N N . PRO A 1 92 ? -17.295 45.810 26.427 1.00 75.88 92 PRO A N 1
ATOM 693 C CA . PRO A 1 92 ? -17.064 45.039 27.659 1.00 75.88 92 PRO A CA 1
ATOM 694 C C . PRO A 1 92 ? -17.339 43.530 27.541 1.00 75.88 92 PRO A C 1
ATOM 696 O O . PRO A 1 92 ? -16.746 42.723 28.252 1.00 75.88 92 PRO A O 1
ATOM 699 N N . GLU A 1 93 ? -18.240 43.149 26.643 1.00 78.31 93 GLU A N 1
ATOM 700 C CA . GLU A 1 93 ? -18.679 41.784 26.367 1.00 78.31 93 GLU A CA 1
ATOM 701 C C . GLU A 1 93 ? -17.892 41.067 25.245 1.00 78.31 93 GLU A C 1
ATOM 703 O O . GLU A 1 93 ? -18.206 39.916 24.929 1.00 78.31 93 GLU A O 1
ATOM 708 N N . ALA A 1 94 ? -16.891 41.714 24.630 1.00 79.31 94 ALA A N 1
ATOM 709 C CA . ALA A 1 94 ? -16.150 41.172 23.486 1.00 79.31 94 ALA A CA 1
ATOM 710 C C . ALA A 1 94 ? -15.256 39.978 23.859 1.00 79.31 94 ALA A C 1
ATOM 712 O O . ALA A 1 94 ? -15.274 38.952 23.181 1.00 79.31 94 ALA A O 1
ATOM 713 N N . ILE A 1 95 ? -14.497 40.094 24.953 1.00 82.00 95 ILE A N 1
ATOM 714 C CA . ILE A 1 95 ? -13.660 39.017 25.492 1.00 82.00 95 ILE A CA 1
ATOM 715 C C . ILE A 1 95 ? -13.589 39.104 27.019 1.00 82.00 95 ILE A C 1
ATOM 717 O O . ILE A 1 95 ? -13.261 40.149 27.583 1.00 82.00 95 ILE A O 1
ATOM 721 N N . LEU A 1 96 ? -13.861 37.987 27.697 1.00 78.19 96 LEU A N 1
ATOM 722 C CA . LEU A 1 96 ? -13.703 37.857 29.148 1.00 78.19 96 LEU A CA 1
ATOM 723 C C . LEU A 1 96 ? -12.688 36.762 29.465 1.00 78.19 96 LEU A C 1
ATOM 725 O O . LEU A 1 96 ? -12.795 35.645 28.955 1.00 78.19 96 LEU A O 1
ATOM 729 N N . VAL A 1 97 ? -11.746 37.066 30.355 1.00 73.56 97 VAL A N 1
ATOM 730 C CA . VAL A 1 97 ? -10.766 36.112 30.890 1.00 73.56 97 VAL A CA 1
ATOM 731 C C . VAL A 1 97 ? -10.919 35.957 32.401 1.00 73.56 97 VAL A C 1
ATOM 733 O O . VAL A 1 97 ? -11.433 36.850 33.079 1.00 73.56 97 VAL A O 1
ATOM 736 N N . ASP A 1 98 ? -10.448 34.835 32.942 1.00 65.62 98 ASP A N 1
ATOM 737 C CA . ASP A 1 98 ? -10.334 34.652 34.393 1.00 65.62 98 ASP A CA 1
ATOM 738 C C . ASP A 1 98 ? -9.277 35.588 34.996 1.00 65.62 98 ASP A C 1
ATOM 740 O O . ASP A 1 98 ? -8.122 35.605 34.568 1.00 65.62 98 ASP A O 1
ATOM 744 N N . GLY A 1 99 ? -9.669 36.337 36.025 1.00 59.03 99 GLY A N 1
ATOM 745 C CA . GLY A 1 99 ? -8.789 37.110 36.897 1.00 59.03 99 GLY A CA 1
ATOM 746 C C . GLY A 1 99 ? -8.546 36.429 38.254 1.00 59.03 99 GLY A C 1
ATOM 747 O O . GLY A 1 99 ? -9.103 35.366 38.543 1.00 59.03 99 GLY A O 1
ATOM 748 N N . PRO A 1 100 ? -7.733 37.046 39.134 1.00 54.00 100 PRO A N 1
ATOM 749 C CA . PRO A 1 100 ? -7.492 36.531 40.481 1.00 54.00 100 PRO A CA 1
ATOM 750 C C . PRO A 1 100 ? -8.814 36.312 41.232 1.00 54.00 100 PRO A C 1
ATOM 752 O O . PRO A 1 100 ? -9.684 37.181 41.203 1.00 54.00 100 PRO A O 1
ATOM 755 N N . GLN A 1 101 ? -8.944 35.172 41.922 1.00 52.59 101 GLN A N 1
ATOM 756 C CA . GLN A 1 101 ? -10.131 34.784 42.709 1.00 52.59 101 GLN A CA 1
ATOM 757 C C . GLN A 1 101 ? -11.414 34.508 41.892 1.00 52.59 101 GLN A C 1
ATOM 759 O O . GLN A 1 101 ? -12.513 34.613 42.427 1.00 52.59 101 GLN A O 1
ATOM 764 N N . GLY A 1 102 ? -11.300 34.138 40.609 1.00 57.22 102 GLY A N 1
ATOM 765 C CA . GLY A 1 102 ? -12.449 33.709 39.792 1.00 57.22 102 GLY A CA 1
ATOM 766 C C . GLY A 1 102 ? -13.310 34.852 39.238 1.00 57.22 102 GLY A C 1
ATOM 767 O O . GLY A 1 102 ? -14.395 34.616 38.710 1.00 57.22 102 GLY A O 1
ATOM 768 N N . LEU A 1 103 ? -12.840 36.099 39.342 1.00 53.16 103 LEU A N 1
ATOM 769 C CA . LEU A 1 103 ? -13.506 37.266 38.761 1.00 53.16 103 LEU A CA 1
ATOM 770 C C . LEU A 1 103 ? -13.227 37.347 37.256 1.00 53.16 103 LEU A C 1
ATOM 772 O O . LEU A 1 103 ? -12.068 37.440 36.861 1.00 53.16 103 LEU A O 1
ATOM 776 N N . ARG A 1 104 ? -14.270 37.395 36.419 1.00 61.59 104 ARG A N 1
ATOM 777 C CA . ARG A 1 104 ? -14.125 37.654 34.974 1.00 61.59 104 ARG A CA 1
ATOM 778 C C . ARG A 1 104 ? -13.700 39.112 34.742 1.00 61.59 104 ARG A C 1
ATOM 780 O O . ARG A 1 104 ? -14.324 40.026 35.281 1.00 61.59 104 ARG A O 1
ATOM 787 N N . ARG A 1 105 ? -12.640 39.341 33.961 1.00 60.06 105 ARG A N 1
ATOM 788 C CA . ARG A 1 105 ? -12.098 40.675 33.624 1.00 60.06 105 ARG A CA 1
ATOM 789 C C . ARG A 1 105 ? -11.764 40.770 32.124 1.00 60.06 105 ARG A C 1
ATOM 791 O O . ARG A 1 105 ? -11.661 39.730 31.474 1.00 60.06 105 ARG A O 1
ATOM 798 N N . PRO A 1 106 ? -11.575 41.981 31.565 1.00 59.12 106 PRO A N 1
ATOM 799 C CA . PRO A 1 106 ? -11.011 42.153 30.223 1.00 59.12 106 PRO A CA 1
ATOM 800 C C . PRO A 1 106 ? -9.624 41.499 30.100 1.00 59.12 106 PRO A C 1
ATOM 802 O O . PRO A 1 106 ? -8.876 41.453 31.080 1.00 59.12 106 PRO A O 1
ATOM 805 N N . CYS A 1 107 ? -9.285 40.985 28.913 1.00 59.56 107 CYS A N 1
ATOM 806 C CA . CYS A 1 107 ? -8.037 40.251 28.667 1.00 59.56 107 CYS A CA 1
ATOM 807 C C . CYS A 1 107 ? -6.778 41.085 28.983 1.00 59.56 107 CYS A C 1
ATOM 809 O O . CYS A 1 107 ? -6.601 42.172 28.439 1.00 59.56 107 CYS A O 1
ATOM 811 N N . GLN A 1 108 ? -5.900 40.551 29.843 1.00 55.56 108 GLN A N 1
ATOM 812 C CA . GLN A 1 108 ? -4.565 41.090 30.165 1.00 55.56 108 GLN A CA 1
ATOM 813 C C . GLN A 1 108 ? -3.460 40.009 30.079 1.00 55.56 108 GLN A C 1
ATOM 815 O O . GLN A 1 108 ? -2.376 40.197 30.620 1.00 55.56 108 GLN A O 1
ATOM 820 N N . GLN A 1 109 ? -3.745 38.838 29.488 1.00 54.06 109 GLN A N 1
ATOM 821 C CA . GLN A 1 109 ? -2.773 37.738 29.371 1.00 54.06 109 GLN A CA 1
ATOM 822 C C . GLN A 1 109 ? -1.918 37.876 28.099 1.00 54.06 109 GLN A C 1
ATOM 824 O O . GLN A 1 109 ? -2.449 38.119 27.022 1.00 54.06 109 GLN A O 1
ATOM 829 N N . ASP A 1 110 ? -0.607 37.632 28.216 1.00 58.00 110 ASP A N 1
ATOM 830 C CA . ASP A 1 110 ? 0.380 37.955 27.166 1.00 58.00 110 ASP A CA 1
ATOM 831 C C . ASP A 1 110 ? 0.889 36.755 26.335 1.00 58.00 110 ASP A C 1
ATOM 833 O O . ASP A 1 110 ? 1.844 36.909 25.574 1.00 58.00 110 ASP A O 1
ATOM 837 N N . ARG A 1 111 ? 0.359 35.528 26.492 1.00 73.69 111 ARG A N 1
ATOM 838 C CA . ARG A 1 111 ? 1.031 34.329 25.932 1.00 73.69 111 ARG A CA 1
ATOM 839 C C . ARG A 1 111 ? 0.114 33.388 25.150 1.00 73.69 111 ARG A C 1
ATOM 841 O O . ARG A 1 111 ? -0.481 32.481 25.730 1.00 73.69 111 ARG A O 1
ATOM 848 N N . TRP A 1 112 ? 0.081 33.589 23.830 1.00 79.06 112 TRP A N 1
ATOM 849 C CA . TRP A 1 112 ? -0.442 32.648 22.832 1.00 79.06 112 TRP A CA 1
ATOM 850 C C . TRP A 1 112 ? 0.710 31.862 22.185 1.00 79.06 112 TRP A C 1
ATOM 852 O O . TRP A 1 112 ? 1.690 32.462 21.731 1.00 79.06 112 TRP A O 1
ATOM 862 N N . ILE A 1 113 ? 0.600 30.534 22.135 1.00 79.06 113 ILE A N 1
ATOM 863 C CA . ILE A 1 113 ? 1.586 29.630 21.532 1.00 79.06 113 ILE A CA 1
ATOM 864 C C . ILE A 1 113 ? 0.892 28.777 20.474 1.00 79.06 113 ILE A C 1
ATOM 866 O O . ILE A 1 113 ? -0.076 28.078 20.761 1.00 79.06 113 ILE A O 1
ATOM 870 N N . ASP A 1 114 ? 1.417 28.823 19.257 1.00 75.44 114 ASP A N 1
ATOM 871 C CA . ASP A 1 114 ? 0.900 28.063 18.122 1.00 75.44 114 ASP A CA 1
ATOM 872 C C . ASP A 1 114 ? 1.782 26.836 17.864 1.00 75.44 114 ASP A C 1
ATOM 874 O O . ASP A 1 114 ? 2.990 26.982 17.647 1.00 75.44 114 ASP A O 1
ATOM 878 N N . LEU A 1 115 ? 1.190 25.640 17.931 1.00 74.62 115 LEU A N 1
ATOM 879 C CA . LEU A 1 115 ? 1.846 24.349 17.690 1.00 74.62 115 LEU A CA 1
ATOM 880 C C . LEU A 1 115 ? 1.259 23.642 16.452 1.00 74.62 115 LEU A C 1
ATOM 882 O O . LEU A 1 115 ? 1.244 22.415 16.379 1.00 74.62 115 LEU A O 1
ATOM 886 N N . THR A 1 116 ? 0.758 24.406 15.483 1.00 69.62 116 THR A N 1
ATOM 887 C CA . THR A 1 116 ? 0.136 23.886 14.258 1.00 69.62 116 THR A CA 1
ATOM 888 C C . THR A 1 116 ? 1.153 23.334 13.244 1.00 69.62 116 THR A C 1
ATOM 890 O O . THR A 1 116 ? 2.231 23.898 13.034 1.00 69.62 116 THR A O 1
ATOM 893 N N . TYR A 1 117 ? 0.795 22.233 12.571 1.00 59.00 117 TYR A N 1
ATOM 894 C CA . TYR A 1 117 ? 1.599 21.574 11.536 1.00 59.00 117 TYR A CA 1
ATOM 895 C C . TYR A 1 117 ? 1.164 22.010 10.120 1.00 59.00 117 TYR A C 1
ATOM 897 O O . TYR A 1 117 ? 0.113 21.596 9.647 1.00 59.00 117 TYR A O 1
ATOM 905 N N . GLY A 1 118 ? 1.969 22.815 9.405 1.00 54.75 118 GLY A N 1
ATOM 906 C CA . GLY A 1 118 ? 1.738 23.126 7.977 1.00 54.75 118 GLY A CA 1
ATOM 907 C C . GLY A 1 118 ? 1.930 24.595 7.568 1.00 54.75 118 GLY A C 1
ATOM 908 O O . GLY A 1 118 ? 2.397 25.414 8.358 1.00 54.75 118 GLY A O 1
ATOM 909 N N . ARG A 1 119 ? 1.610 24.933 6.302 1.00 51.66 119 ARG A N 1
ATOM 910 C CA . ARG A 1 119 ? 1.490 26.337 5.851 1.00 51.66 119 ARG A CA 1
ATOM 911 C C . ARG A 1 119 ? 0.197 26.917 6.420 1.00 51.66 119 ARG A C 1
ATOM 913 O O . ARG A 1 119 ? -0.884 26.426 6.109 1.00 51.66 119 ARG A O 1
ATOM 920 N N . ASP A 1 120 ? 0.328 27.977 7.205 1.00 59.66 120 ASP A N 1
ATOM 921 C CA . ASP A 1 120 ? -0.784 28.663 7.859 1.00 59.66 120 ASP A CA 1
ATOM 922 C C . ASP A 1 120 ? -1.585 29.519 6.856 1.00 59.66 120 ASP A C 1
ATOM 924 O O . ASP A 1 120 ? -1.447 30.740 6.764 1.00 59.66 120 ASP A O 1
ATOM 928 N N . THR A 1 121 ? -2.422 28.858 6.050 1.00 59.28 121 THR A N 1
ATOM 929 C CA . THR A 1 121 ? -3.348 29.536 5.124 1.00 59.28 121 THR A CA 1
ATOM 930 C C . THR A 1 121 ? -4.360 30.417 5.869 1.00 59.28 121 THR A C 1
ATOM 932 O O . THR A 1 121 ? -4.892 31.366 5.294 1.00 59.28 121 THR A O 1
ATOM 935 N N . ALA A 1 122 ? -4.629 30.163 7.156 1.00 69.62 122 ALA A N 1
ATOM 936 C CA . ALA A 1 122 ? -5.482 31.020 7.974 1.00 69.62 122 ALA A CA 1
ATOM 937 C C . ALA A 1 122 ? -4.792 32.354 8.300 1.00 69.62 122 ALA A C 1
ATOM 939 O O . ALA A 1 122 ? -5.427 33.403 8.162 1.00 69.62 122 ALA A O 1
ATOM 940 N N . ALA A 1 123 ? -3.498 32.347 8.632 1.00 71.81 123 ALA A N 1
ATOM 941 C CA . ALA A 1 123 ? -2.718 33.568 8.824 1.00 71.81 123 ALA A CA 1
ATOM 942 C C . ALA A 1 123 ? -2.666 34.438 7.566 1.00 71.81 123 ALA A C 1
ATOM 944 O O . ALA A 1 123 ? -2.723 35.659 7.687 1.00 71.81 123 ALA A O 1
ATOM 945 N N . GLU A 1 124 ? -2.613 33.851 6.367 1.00 77.19 124 GLU A N 1
ATOM 946 C CA . GLU A 1 124 ? -2.679 34.609 5.108 1.00 77.19 124 GLU A CA 1
ATOM 947 C C . GLU A 1 124 ? -4.037 35.310 4.935 1.00 77.19 124 GLU A C 1
ATOM 949 O O . GLU A 1 124 ? -4.083 36.504 4.629 1.00 77.19 124 GLU A O 1
ATOM 954 N N . HIS A 1 125 ? -5.147 34.613 5.206 1.00 81.00 125 HIS A N 1
ATOM 955 C CA . HIS A 1 125 ? -6.487 35.211 5.167 1.00 81.00 125 HIS A CA 1
ATOM 956 C C . HIS A 1 125 ? -6.663 36.320 6.214 1.00 81.00 125 HIS A C 1
ATOM 958 O O . HIS A 1 125 ? -7.251 37.361 5.921 1.00 81.00 125 HIS A O 1
ATOM 964 N N . ILE A 1 126 ? -6.124 36.131 7.421 1.00 83.94 126 ILE A N 1
ATOM 965 C CA . ILE A 1 126 ? -6.161 37.136 8.492 1.00 83.94 126 ILE A CA 1
ATOM 966 C C . ILE A 1 126 ? -5.297 38.341 8.135 1.00 83.94 126 ILE A C 1
ATOM 968 O O . ILE A 1 126 ? -5.730 39.480 8.293 1.00 83.94 126 ILE A O 1
ATOM 972 N N . ALA A 1 127 ? -4.103 38.102 7.596 1.00 82.44 127 ALA A N 1
ATOM 973 C CA . ALA A 1 127 ? -3.201 39.136 7.116 1.00 82.44 127 ALA A CA 1
ATOM 974 C C . ALA A 1 127 ? -3.822 39.970 5.991 1.00 82.44 127 ALA A C 1
ATOM 976 O O . ALA A 1 127 ? -3.570 41.173 5.927 1.00 82.44 127 ALA A O 1
ATOM 977 N N . ALA A 1 128 ? -4.614 39.342 5.119 1.00 84.38 128 ALA A N 1
ATOM 978 C CA . ALA A 1 128 ? -5.341 40.018 4.054 1.00 84.38 128 ALA A CA 1
ATOM 979 C C . ALA A 1 128 ? -6.536 40.827 4.586 1.00 84.38 128 ALA A C 1
ATOM 981 O O . ALA A 1 128 ? -6.753 41.952 4.136 1.00 84.38 128 ALA A O 1
ATOM 982 N N . ALA A 1 129 ? -7.286 40.283 5.550 1.00 84.44 129 ALA A N 1
ATOM 983 C CA . ALA A 1 129 ? -8.469 40.930 6.120 1.00 84.44 129 ALA A CA 1
ATOM 984 C C . ALA A 1 129 ? -8.127 42.089 7.077 1.00 84.44 129 ALA A C 1
ATOM 986 O O . ALA A 1 129 ? -8.793 43.125 7.049 1.00 84.44 129 ALA A O 1
ATOM 987 N N . PHE A 1 130 ? -7.076 41.932 7.891 1.00 88.25 130 PHE A N 1
ATOM 988 C CA . PHE A 1 130 ? -6.671 42.877 8.939 1.00 88.25 130 PHE A CA 1
ATOM 989 C C . PHE A 1 130 ? -5.158 43.174 8.919 1.00 88.25 130 PHE A C 1
ATOM 991 O O . PHE A 1 130 ? -4.428 42.862 9.863 1.00 88.25 130 PHE A O 1
ATOM 998 N N . PRO A 1 131 ? -4.641 43.786 7.845 1.00 83.12 131 PRO A N 1
ATOM 999 C CA . PRO A 1 131 ? -3.204 43.980 7.664 1.00 83.12 131 PRO A CA 1
ATOM 1000 C C . PRO A 1 131 ? -2.574 44.971 8.648 1.00 83.12 131 PRO A C 1
ATOM 1002 O O . PRO A 1 131 ? -1.371 44.884 8.881 1.00 83.12 131 PRO A O 1
ATOM 1005 N N . ASP A 1 132 ? -3.360 45.891 9.214 1.00 86.56 132 ASP A N 1
ATOM 1006 C CA . ASP A 1 132 ? -2.872 46.972 10.079 1.00 86.56 132 ASP A CA 1
ATOM 1007 C C . ASP A 1 132 ? -2.856 46.582 11.580 1.00 86.56 132 ASP A C 1
ATOM 1009 O O . ASP A 1 132 ? -2.423 47.363 12.434 1.00 86.56 132 ASP A O 1
ATOM 1013 N N . LEU A 1 133 ? -3.303 45.366 11.923 1.00 85.88 133 LEU A N 1
ATOM 1014 C CA . LEU A 1 133 ? -3.333 44.829 13.289 1.00 85.88 133 LEU A CA 1
ATOM 1015 C C . LEU A 1 133 ? -2.051 44.047 13.642 1.00 85.88 133 LEU A C 1
ATOM 1017 O O . LEU A 1 133 ? -1.335 43.596 12.744 1.00 85.88 133 LEU A O 1
ATOM 1021 N N . PRO A 1 134 ? -1.707 43.929 14.943 1.00 72.94 134 PRO A N 1
ATOM 1022 C CA . PRO A 1 134 ? -0.487 43.251 15.373 1.00 72.94 134 PRO A CA 1
ATOM 1023 C C . PRO A 1 134 ? -0.466 41.787 14.923 1.00 72.94 134 PRO A C 1
ATOM 1025 O O . PRO A 1 134 ? -1.499 41.126 14.867 1.00 72.94 134 PRO A O 1
ATOM 1028 N N . ARG A 1 135 ? 0.740 41.296 14.628 1.00 67.62 135 ARG A N 1
ATOM 1029 C CA . ARG A 1 135 ? 1.022 39.885 14.357 1.00 67.62 135 ARG A CA 1
ATOM 1030 C C . ARG A 1 135 ? 2.118 39.454 15.313 1.00 67.62 135 ARG A C 1
ATOM 1032 O O . ARG A 1 135 ? 3.205 40.033 15.264 1.00 67.62 135 ARG A O 1
ATOM 1039 N N . SER A 1 136 ? 1.870 38.487 16.189 1.00 58.94 136 SER A N 1
ATOM 1040 C CA . SER A 1 136 ? 2.984 37.900 16.928 1.00 58.94 136 SER A CA 1
ATOM 1041 C C . SER A 1 136 ? 3.847 37.030 15.998 1.00 58.94 136 SER A C 1
ATOM 1043 O O . SER A 1 136 ? 3.345 36.247 15.189 1.00 58.94 136 SER A O 1
ATOM 1045 N N . GLU A 1 137 ? 5.167 37.121 16.160 1.00 50.44 137 GLU A N 1
ATOM 1046 C CA . GLU A 1 137 ? 6.127 36.150 15.615 1.00 50.44 137 GLU A CA 1
ATOM 1047 C C . GLU A 1 137 ? 6.236 34.889 16.499 1.00 50.44 137 GLU A C 1
ATOM 1049 O O . GLU A 1 137 ? 7.075 34.029 16.247 1.00 50.44 137 GLU A O 1
ATOM 1054 N N . SER A 1 138 ? 5.399 34.739 17.540 1.00 50.69 138 SER A N 1
ATOM 1055 C CA . SER A 1 138 ? 5.487 33.649 18.530 1.00 50.69 138 SER A CA 1
ATOM 1056 C C . SER A 1 138 ? 4.944 32.302 18.031 1.00 50.69 138 SER A C 1
ATOM 1058 O O . SER A 1 138 ? 4.445 31.499 18.820 1.00 50.69 138 SER A O 1
ATOM 1060 N N . ALA A 1 139 ? 5.036 32.045 16.726 1.00 54.41 139 ALA A N 1
ATOM 1061 C CA . ALA A 1 139 ? 4.763 30.736 16.155 1.00 54.41 139 ALA A CA 1
ATOM 1062 C C . ALA A 1 139 ? 5.995 29.844 16.344 1.00 54.41 139 ALA A C 1
ATOM 1064 O O . ALA A 1 139 ? 7.089 30.140 15.853 1.00 54.41 139 ALA A O 1
ATOM 1065 N N . VAL A 1 140 ? 5.823 28.732 17.053 1.00 59.91 140 VAL A N 1
ATOM 1066 C CA . VAL A 1 140 ? 6.868 27.720 17.181 1.00 59.91 140 VAL A CA 1
ATOM 1067 C C . VAL A 1 140 ? 6.923 26.962 15.854 1.00 59.91 140 VAL A C 1
ATOM 1069 O O . VAL A 1 140 ? 6.040 26.174 15.527 1.00 59.91 140 VAL A O 1
ATOM 1072 N N . SER A 1 141 ? 7.937 27.237 15.029 1.00 60.66 141 SER A N 1
ATOM 1073 C CA . SER A 1 141 ? 8.004 26.660 13.683 1.00 60.66 141 SER A CA 1
ATOM 1074 C C . SER A 1 141 ? 8.339 25.166 13.734 1.00 60.66 141 SER A C 1
ATOM 1076 O O . SER A 1 141 ? 9.505 24.782 13.860 1.00 60.66 141 SER A O 1
ATOM 1078 N N . PHE A 1 142 ? 7.325 24.322 13.525 1.00 65.00 142 PHE A N 1
ATOM 1079 C CA . PHE A 1 142 ? 7.478 22.875 13.314 1.00 65.00 142 PHE A CA 1
ATOM 1080 C C . PHE A 1 142 ? 8.545 22.550 12.262 1.00 65.00 142 PHE A C 1
ATOM 1082 O O . PHE A 1 142 ? 9.382 21.670 12.450 1.00 65.00 142 PHE A O 1
ATOM 1089 N N . ALA A 1 143 ? 8.568 23.314 11.167 1.00 60.84 143 ALA A N 1
ATOM 1090 C CA . ALA A 1 143 ? 9.546 23.143 10.100 1.00 60.84 143 ALA A CA 1
ATOM 1091 C C . ALA A 1 143 ? 10.979 23.501 10.540 1.00 60.84 143 ALA A C 1
ATOM 1093 O O . ALA A 1 143 ? 11.935 22.902 10.050 1.00 60.84 143 ALA A O 1
ATOM 1094 N N . ALA A 1 144 ? 11.154 24.466 11.450 1.00 64.31 144 ALA A N 1
ATOM 1095 C CA . ALA A 1 144 ? 12.466 24.792 12.006 1.00 64.31 144 ALA A CA 1
ATOM 1096 C C . ALA A 1 144 ? 12.967 23.694 12.954 1.00 64.31 144 ALA A C 1
ATOM 1098 O O . ALA A 1 144 ? 14.113 23.271 12.806 1.00 64.31 144 ALA A O 1
ATOM 1099 N N . ALA A 1 145 ? 12.101 23.184 13.837 1.00 67.19 145 ALA A N 1
ATOM 1100 C CA . ALA A 1 145 ? 12.419 22.076 14.741 1.00 67.19 145 ALA A CA 1
ATOM 1101 C C . ALA A 1 145 ? 12.743 20.778 13.982 1.00 67.19 145 ALA A C 1
ATOM 1103 O O . ALA A 1 145 ? 13.694 20.070 14.309 1.00 67.19 145 ALA A O 1
ATOM 1104 N N . HIS A 1 146 ? 12.016 20.500 12.897 1.00 68.94 146 HIS A N 1
ATOM 1105 C CA . HIS A 1 146 ? 12.309 19.359 12.034 1.00 68.94 146 HIS A CA 1
ATOM 1106 C C . HIS A 1 146 ? 13.678 19.494 11.341 1.00 68.94 146 HIS A C 1
ATOM 1108 O O . HIS A 1 146 ? 14.467 18.549 11.323 1.00 68.94 146 HIS A O 1
ATOM 1114 N N . ARG A 1 147 ? 14.013 20.687 10.820 1.00 68.75 147 ARG A N 1
ATOM 1115 C CA . ARG A 1 147 ? 15.322 20.953 10.190 1.00 68.75 147 ARG A CA 1
ATOM 1116 C C . ARG A 1 147 ? 16.491 20.890 11.178 1.00 68.75 147 ARG A C 1
ATOM 1118 O O . ARG A 1 147 ? 17.598 20.543 10.770 1.00 68.75 147 ARG A O 1
ATOM 1125 N N . SER A 1 148 ? 16.274 21.227 12.450 1.00 75.75 148 SER A N 1
ATOM 1126 C CA . SER A 1 148 ? 17.316 21.215 13.485 1.00 75.75 148 SER A CA 1
ATOM 1127 C C . SER A 1 148 ? 17.467 19.869 14.203 1.00 75.75 148 SER A C 1
ATOM 1129 O O . SER A 1 148 ? 18.441 19.701 14.943 1.00 75.75 148 SER A O 1
ATOM 1131 N N . ALA A 1 149 ? 16.581 18.895 13.954 1.00 82.88 149 ALA A N 1
ATOM 1132 C CA . ALA A 1 149 ? 16.531 17.619 14.670 1.00 82.88 149 ALA A CA 1
ATOM 1133 C C . ALA A 1 149 ? 17.882 16.882 14.704 1.00 82.88 149 ALA A C 1
ATOM 1135 O O . ALA A 1 149 ? 18.326 16.459 15.769 1.00 82.88 149 ALA A O 1
ATOM 1136 N N . SER A 1 150 ? 18.596 16.794 13.578 1.00 84.00 150 SER A N 1
ATOM 1137 C CA . SER A 1 150 ? 19.920 16.148 13.524 1.00 84.00 150 SER A CA 1
ATOM 1138 C C . SER A 1 150 ? 20.930 16.788 14.472 1.00 84.00 150 SER A C 1
ATOM 1140 O O . SER A 1 150 ? 21.603 16.091 15.231 1.00 84.00 150 SER A O 1
ATOM 1142 N N . THR A 1 151 ? 21.030 18.117 14.443 1.00 86.69 151 THR A N 1
ATOM 1143 C CA . THR A 1 151 ? 21.962 18.876 15.284 1.00 86.69 151 THR A CA 1
ATOM 1144 C C . THR A 1 151 ? 21.571 18.765 16.753 1.00 86.69 151 THR A C 1
ATOM 1146 O O . THR A 1 151 ? 22.432 18.569 17.611 1.00 86.69 151 THR A O 1
ATOM 1149 N N . PHE A 1 152 ? 20.270 18.832 17.040 1.00 89.31 152 PHE A N 1
ATOM 1150 C CA . PHE A 1 152 ? 19.733 18.683 18.384 1.00 89.31 152 PHE A CA 1
ATOM 1151 C C . PHE A 1 152 ? 20.088 17.310 18.974 1.00 89.31 152 PHE A C 1
ATOM 1153 O O . PHE A 1 152 ? 20.740 17.240 20.015 1.00 89.31 152 PHE A O 1
ATOM 1160 N N . LEU A 1 153 ? 19.778 16.211 18.275 1.00 90.75 153 LEU A N 1
ATOM 1161 C CA . LEU A 1 153 ? 20.081 14.861 18.765 1.00 90.75 153 LEU A CA 1
ATOM 1162 C C . LEU A 1 153 ? 21.587 14.604 18.894 1.00 90.75 153 LEU A C 1
ATOM 1164 O O . LEU A 1 153 ? 22.012 13.924 19.828 1.00 90.75 153 LEU A O 1
ATOM 1168 N N . GLN A 1 154 ? 22.412 15.177 18.013 1.00 89.12 154 GLN A N 1
ATOM 1169 C CA . GLN A 1 154 ? 23.869 15.122 18.160 1.00 89.12 154 GLN A CA 1
ATOM 1170 C C . GLN A 1 154 ? 24.352 15.812 19.442 1.00 89.12 154 GLN A C 1
ATOM 1172 O O . GLN A 1 154 ? 25.259 15.301 20.100 1.00 89.12 154 GLN A O 1
ATOM 1177 N N . ASN A 1 155 ? 23.753 16.942 19.826 1.00 89.56 155 ASN A N 1
ATOM 1178 C CA . ASN A 1 155 ? 24.093 17.631 21.072 1.00 89.56 155 ASN A CA 1
ATOM 1179 C C . ASN A 1 155 ? 23.665 16.822 22.304 1.00 89.56 155 ASN A C 1
ATOM 1181 O O . ASN A 1 155 ? 24.454 16.701 23.242 1.00 89.56 155 ASN A O 1
ATOM 1185 N N . ILE A 1 156 ? 22.482 16.199 22.267 1.00 92.94 156 ILE A N 1
ATOM 1186 C CA . ILE A 1 156 ? 22.008 15.273 23.310 1.00 92.94 156 ILE A CA 1
ATOM 1187 C C . ILE A 1 156 ? 22.987 14.101 23.466 1.00 92.94 156 ILE A C 1
ATOM 1189 O O . ILE A 1 156 ? 23.457 13.824 24.570 1.00 92.94 156 ILE A O 1
ATOM 1193 N N . ALA A 1 157 ? 23.376 13.460 22.360 1.00 90.75 157 ALA A N 1
ATOM 1194 C CA . ALA A 1 157 ? 24.334 12.356 22.369 1.00 90.75 157 ALA A CA 1
ATOM 1195 C C . ALA A 1 157 ? 25.707 12.775 22.924 1.00 90.75 157 ALA A C 1
ATOM 1197 O O . ALA A 1 157 ? 26.276 12.072 23.759 1.00 90.75 157 ALA A O 1
ATOM 1198 N N . LYS A 1 158 ? 26.227 13.945 22.529 1.00 90.12 158 LYS A N 1
ATOM 1199 C CA . LYS A 1 158 ? 27.486 14.487 23.071 1.00 90.12 158 LYS A CA 1
ATOM 1200 C C . LYS A 1 158 ? 27.397 14.743 24.574 1.00 90.12 158 LYS A C 1
ATOM 1202 O O . LYS A 1 158 ? 28.303 14.338 25.297 1.00 90.12 158 LYS A O 1
ATOM 1207 N N . ALA A 1 159 ? 26.319 15.365 25.050 1.00 89.88 159 ALA A N 1
ATOM 1208 C CA . ALA A 1 159 ? 26.114 15.617 26.475 1.00 89.88 159 ALA A CA 1
ATOM 1209 C C . ALA A 1 159 ? 26.092 14.310 27.284 1.00 89.88 159 ALA A C 1
ATOM 1211 O O . ALA A 1 159 ? 26.754 14.216 28.316 1.00 89.88 159 ALA A O 1
ATOM 1212 N N . MET A 1 160 ? 25.413 13.278 26.774 1.00 90.38 160 MET A N 1
ATOM 1213 C CA . MET A 1 160 ? 25.389 11.952 27.396 1.00 90.38 160 MET A CA 1
ATOM 1214 C C . MET A 1 160 ? 26.755 11.264 27.384 1.00 90.38 160 MET A C 1
ATOM 1216 O O . MET A 1 160 ? 27.134 10.661 28.382 1.00 90.38 160 MET A O 1
ATOM 1220 N N . PHE A 1 161 ? 27.502 11.356 26.280 1.00 89.75 161 PHE A N 1
ATOM 1221 C CA . PHE A 1 161 ? 28.834 10.761 26.179 1.00 89.75 161 PHE A CA 1
ATOM 1222 C C . PHE A 1 161 ? 29.824 11.419 27.143 1.00 89.75 161 PHE A C 1
ATOM 1224 O O . PHE A 1 161 ? 30.457 10.739 27.947 1.00 89.75 161 PHE A O 1
ATOM 1231 N N . TYR A 1 162 ? 29.934 12.750 27.111 1.00 86.56 162 TYR A N 1
ATOM 1232 C CA . TYR A 1 162 ? 30.845 13.472 27.999 1.00 86.56 162 TYR A CA 1
ATOM 1233 C C . TYR A 1 162 ? 30.417 13.368 29.469 1.00 86.56 162 TYR A C 1
ATOM 1235 O O . TYR A 1 162 ? 31.275 13.329 30.348 1.00 86.56 162 TYR A O 1
ATOM 1243 N N . GLY A 1 163 ? 29.114 13.244 29.742 1.00 83.00 163 GLY A N 1
ATOM 1244 C CA . GLY A 1 163 ? 28.570 13.022 31.082 1.00 83.00 163 GLY A CA 1
ATOM 1245 C C . GLY A 1 163 ? 29.002 11.706 31.740 1.00 83.00 163 GLY A C 1
ATOM 1246 O O . GLY A 1 163 ? 28.969 11.612 32.963 1.00 83.00 163 GLY A O 1
ATOM 1247 N N . GLN A 1 164 ? 29.464 10.715 30.966 1.00 80.69 164 GLN A N 1
ATOM 1248 C CA . GLN A 1 164 ? 30.031 9.464 31.495 1.00 80.69 164 GLN A CA 1
ATOM 1249 C C . GLN A 1 164 ? 31.470 9.630 32.016 1.00 80.69 164 GLN A C 1
ATOM 1251 O O . GLN A 1 164 ? 32.013 8.713 32.632 1.00 80.69 164 GLN A O 1
ATOM 1256 N N . HIS A 1 165 ? 32.113 10.778 31.776 1.00 78.62 165 HIS A N 1
ATOM 1257 C CA . HIS A 1 165 ? 33.487 11.010 32.202 1.00 78.62 165 HIS A CA 1
ATOM 1258 C C . HIS A 1 165 ? 33.574 11.230 33.729 1.00 78.62 165 HIS A C 1
ATOM 1260 O O . HIS A 1 165 ? 32.797 12.016 34.270 1.00 78.62 165 HIS A O 1
ATOM 1266 N N . PRO A 1 166 ? 34.560 10.650 34.443 1.00 70.38 166 PRO A N 1
ATOM 1267 C CA . PRO A 1 166 ? 34.678 10.770 35.905 1.00 70.38 166 PRO A CA 1
ATOM 1268 C C . PRO A 1 166 ? 34.766 12.211 36.439 1.00 70.38 166 PRO A C 1
ATOM 1270 O O . PRO A 1 166 ? 34.367 12.486 37.566 1.00 70.38 166 PRO A O 1
ATOM 1273 N N . LEU A 1 167 ? 35.273 13.146 35.625 1.00 67.81 167 LEU A N 1
ATOM 1274 C CA . LEU A 1 167 ? 35.359 14.575 35.966 1.00 67.81 167 LEU A CA 1
ATOM 1275 C C . LEU A 1 167 ? 34.080 15.372 35.645 1.00 67.81 167 LEU A C 1
ATOM 1277 O O . LEU A 1 167 ? 33.998 16.545 36.006 1.00 67.81 167 LEU A O 1
ATOM 1281 N N . ALA A 1 168 ? 33.070 14.769 35.010 1.00 68.25 168 ALA A N 1
ATOM 1282 C CA . ALA A 1 168 ? 31.841 15.464 34.620 1.00 68.25 168 ALA A CA 1
ATOM 1283 C C . ALA A 1 168 ? 31.065 16.026 35.821 1.00 68.25 168 ALA A C 1
ATOM 1285 O O . ALA A 1 168 ? 30.454 17.087 35.718 1.00 68.25 168 ALA A O 1
ATOM 1286 N N . ALA A 1 169 ? 31.163 15.375 36.985 1.00 63.81 169 ALA A N 1
ATOM 1287 C CA . ALA A 1 169 ? 30.562 15.844 38.234 1.00 63.81 169 ALA A CA 1
ATOM 1288 C C . ALA A 1 169 ? 31.131 17.191 38.731 1.00 63.81 169 ALA A C 1
ATOM 1290 O O . ALA A 1 169 ? 30.488 17.866 39.532 1.00 63.81 169 ALA A O 1
ATOM 1291 N N . SER A 1 170 ? 32.317 17.588 38.256 1.00 74.44 170 SER A N 1
ATOM 1292 C CA . SER A 1 170 ? 32.980 18.846 38.623 1.00 74.44 170 SER A CA 1
ATOM 1293 C C . SER A 1 170 ? 32.767 19.993 37.625 1.00 74.44 170 SER A C 1
ATOM 1295 O O . SER A 1 170 ? 33.170 21.116 37.918 1.00 74.44 170 SER A O 1
ATOM 1297 N N . ASP A 1 171 ? 32.104 19.746 36.484 1.00 82.69 171 ASP A N 1
ATOM 1298 C CA . ASP A 1 171 ? 31.775 20.766 35.478 1.00 82.69 171 ASP A CA 1
ATOM 1299 C C . ASP A 1 171 ? 30.270 21.121 35.531 1.00 82.69 171 ASP A C 1
ATOM 1301 O O . ASP A 1 171 ? 29.420 20.343 35.080 1.00 82.69 171 ASP A O 1
ATOM 1305 N N . PRO A 1 172 ? 29.906 22.314 36.043 1.00 81.69 172 PRO A N 1
ATOM 1306 C CA . PRO A 1 172 ? 28.513 22.744 36.149 1.00 81.69 172 PRO A CA 1
ATOM 1307 C C . PRO A 1 172 ? 27.778 22.824 34.805 1.00 81.69 172 PRO A C 1
ATOM 1309 O O . PRO A 1 172 ? 26.567 22.590 34.761 1.00 81.69 172 PRO A O 1
ATOM 1312 N N . LYS A 1 173 ? 28.483 23.149 33.711 1.00 82.19 173 LYS A N 1
ATOM 1313 C CA . LYS A 1 173 ? 27.888 23.266 32.371 1.00 82.19 173 LYS A CA 1
ATOM 1314 C C . LYS A 1 173 ? 27.572 21.889 31.806 1.00 82.19 173 LYS A C 1
ATOM 1316 O O . LYS A 1 173 ? 26.477 21.682 31.285 1.00 82.19 173 LYS A O 1
ATOM 1321 N N . LEU A 1 174 ? 28.492 20.940 31.965 1.00 83.06 174 LEU A N 1
ATOM 1322 C CA . LEU A 1 174 ? 28.285 19.564 31.523 1.00 83.06 174 LEU A CA 1
ATOM 1323 C C . LEU A 1 174 ? 27.195 18.864 32.347 1.00 83.06 174 LEU A C 1
ATOM 1325 O O . LEU A 1 174 ? 26.333 18.195 31.780 1.00 83.06 174 LEU A O 1
ATOM 1329 N N . GLY A 1 175 ? 27.161 19.090 33.664 1.00 80.69 175 GLY A N 1
ATOM 1330 C CA . GLY A 1 175 ? 26.089 18.586 34.523 1.00 80.69 175 GLY A CA 1
ATOM 1331 C C . GLY A 1 175 ? 24.706 19.139 34.154 1.00 80.69 175 GLY A C 1
ATOM 1332 O O . GLY A 1 175 ? 23.713 18.417 34.238 1.00 80.69 175 GLY A O 1
ATOM 1333 N N . ALA A 1 176 ? 24.615 20.402 33.722 1.00 83.00 176 ALA A N 1
ATOM 1334 C CA . ALA A 1 176 ? 23.368 20.975 33.212 1.00 83.00 176 ALA A CA 1
ATOM 1335 C C . ALA A 1 176 ? 22.950 20.350 31.871 1.00 83.00 176 ALA A C 1
ATOM 1337 O O . ALA A 1 176 ? 21.789 19.974 31.722 1.00 83.00 176 ALA A O 1
ATOM 1338 N N . ALA A 1 177 ? 23.894 20.174 30.941 1.00 85.31 177 ALA A N 1
ATOM 1339 C CA . ALA A 1 177 ? 23.641 19.542 29.647 1.00 85.31 177 ALA A CA 1
ATOM 1340 C C . ALA A 1 177 ? 23.193 18.075 29.783 1.00 85.31 177 ALA A C 1
ATOM 1342 O O . ALA A 1 177 ? 22.307 17.637 29.055 1.00 85.31 177 ALA A O 1
ATOM 1343 N N . LEU A 1 178 ? 23.752 17.324 30.739 1.00 86.94 178 LEU A N 1
ATOM 1344 C CA . LEU A 1 178 ? 23.344 15.942 31.004 1.00 86.94 178 LEU A CA 1
ATOM 1345 C C . LEU A 1 178 ? 21.904 15.860 31.532 1.00 86.94 178 LEU A C 1
ATOM 1347 O O . LEU A 1 178 ? 21.117 15.058 31.037 1.00 86.94 178 LEU A O 1
ATOM 1351 N N . ARG A 1 179 ? 21.529 16.725 32.485 1.00 85.12 179 ARG A N 1
ATOM 1352 C CA . ARG A 1 179 ? 20.146 16.786 32.992 1.00 85.12 179 ARG A CA 1
ATOM 1353 C C . ARG A 1 179 ? 19.146 17.166 31.901 1.00 85.12 179 ARG A C 1
ATOM 1355 O O . ARG A 1 179 ? 18.028 16.651 31.895 1.00 85.12 179 ARG A O 1
ATOM 1362 N N . ASP A 1 180 ? 19.541 18.056 30.992 1.00 86.12 180 ASP A N 1
ATOM 1363 C CA . ASP A 1 180 ? 18.721 18.422 29.837 1.00 86.12 180 ASP A CA 1
ATOM 1364 C C . ASP A 1 180 ? 18.554 17.241 28.866 1.00 86.12 180 ASP A C 1
ATOM 1366 O O . ASP A 1 180 ? 17.433 16.912 28.480 1.00 86.12 180 ASP A O 1
ATOM 1370 N N . ALA A 1 181 ? 19.639 16.513 28.580 1.00 89.81 181 ALA A N 1
ATOM 1371 C CA . ALA A 1 181 ? 19.609 15.300 27.764 1.00 89.81 181 ALA A CA 1
ATOM 1372 C C . ALA A 1 181 ? 18.715 14.197 28.357 1.00 89.81 181 ALA A C 1
ATOM 1374 O O . ALA A 1 181 ? 17.930 13.571 27.643 1.00 89.81 181 ALA A O 1
ATOM 1375 N N . GLU A 1 182 ? 18.777 13.981 29.672 1.00 89.06 182 GLU A N 1
ATOM 1376 C CA . GLU A 1 182 ? 17.898 13.042 30.378 1.00 89.06 182 GLU A CA 1
ATOM 1377 C C . GLU A 1 182 ? 16.430 13.476 30.329 1.00 89.06 182 GLU A C 1
ATOM 1379 O O . GLU A 1 182 ? 15.538 12.637 30.190 1.00 89.06 182 GLU A O 1
ATOM 1384 N N . ARG A 1 183 ? 16.162 14.783 30.436 1.00 88.31 183 ARG A N 1
ATOM 1385 C CA . ARG A 1 183 ? 14.810 15.340 30.320 1.00 88.31 183 ARG A CA 1
ATOM 1386 C C . ARG A 1 183 ? 14.240 15.117 28.926 1.00 88.31 183 ARG A C 1
ATOM 1388 O O . ARG A 1 183 ? 13.120 14.616 28.833 1.00 88.31 183 ARG A O 1
ATOM 1395 N N . PHE A 1 184 ? 15.018 15.388 27.881 1.00 90.56 184 PHE A N 1
ATOM 1396 C CA . PHE A 1 184 ? 14.608 15.097 26.512 1.00 90.56 184 PHE A CA 1
ATOM 1397 C C . PHE A 1 184 ? 14.341 13.602 26.319 1.00 90.56 184 PHE A C 1
ATOM 1399 O O . PHE A 1 184 ? 13.291 13.233 25.806 1.00 90.56 184 PHE A O 1
ATOM 1406 N N . ASN A 1 185 ? 15.233 12.725 26.792 1.00 90.44 185 ASN A N 1
ATOM 1407 C CA . ASN A 1 185 ? 15.060 11.279 26.644 1.00 90.44 185 ASN A CA 1
ATOM 1408 C C . ASN A 1 185 ? 13.809 10.734 27.343 1.00 90.44 185 ASN A C 1
ATOM 1410 O O . ASN A 1 185 ? 13.220 9.779 26.843 1.00 90.44 185 ASN A O 1
ATOM 1414 N N . ARG A 1 186 ? 13.352 11.346 28.446 1.00 84.50 186 ARG A N 1
ATOM 1415 C CA . ARG A 1 186 ? 12.050 11.005 29.045 1.00 84.50 186 ARG A CA 1
ATOM 1416 C C . ARG A 1 186 ? 10.890 11.340 28.107 1.00 84.50 186 ARG A C 1
ATOM 1418 O O . ARG A 1 186 ? 10.003 10.509 27.929 1.00 84.50 186 ARG A O 1
ATOM 1425 N N . VAL A 1 187 ? 10.916 12.519 27.483 1.00 82.94 187 VAL A N 1
ATOM 1426 C CA . VAL A 1 187 ? 9.891 12.948 26.515 1.00 82.94 187 VAL A CA 1
ATOM 1427 C C . VAL A 1 187 ? 9.940 12.078 25.256 1.00 82.94 187 VAL A C 1
ATOM 1429 O O . VAL A 1 187 ? 8.917 11.542 24.839 1.00 82.94 187 VAL A O 1
ATOM 1432 N N . ALA A 1 188 ? 11.130 11.859 24.694 1.00 85.44 188 ALA A N 1
ATOM 1433 C CA . ALA A 1 188 ? 11.332 11.028 23.513 1.00 85.44 188 ALA A CA 1
ATOM 1434 C C . ALA A 1 188 ? 10.892 9.576 23.751 1.00 85.44 188 ALA A C 1
ATOM 1436 O O . ALA A 1 188 ? 10.173 9.017 22.930 1.00 85.44 188 ALA A O 1
ATOM 1437 N N . HIS A 1 189 ? 11.219 8.984 24.901 1.00 83.50 189 HIS A N 1
ATOM 1438 C CA . HIS A 1 189 ? 10.746 7.645 25.251 1.00 83.50 189 HIS A CA 1
ATOM 1439 C C . HIS A 1 189 ? 9.218 7.607 25.418 1.00 83.50 189 HIS A C 1
ATOM 1441 O O . HIS A 1 189 ? 8.568 6.661 24.976 1.00 83.50 189 HIS A O 1
ATOM 1447 N N . SER A 1 190 ? 8.629 8.651 26.009 1.00 76.06 190 SER A N 1
ATOM 1448 C CA . SER A 1 190 ? 7.177 8.777 26.178 1.00 76.06 190 SER A CA 1
ATOM 1449 C C . SER A 1 190 ? 6.412 8.994 24.867 1.00 76.06 190 SER A C 1
ATOM 1451 O O . SER A 1 190 ? 5.217 8.734 24.834 1.00 76.06 190 SER A O 1
ATOM 1453 N N . LEU A 1 191 ? 7.045 9.440 23.782 1.00 76.00 191 LEU A N 1
ATOM 1454 C CA . LEU A 1 191 ? 6.355 9.674 22.503 1.00 76.00 191 LEU A CA 1
ATOM 1455 C C . LEU A 1 191 ? 6.737 8.662 21.421 1.00 76.00 191 LEU A C 1
ATOM 1457 O O . LEU A 1 191 ? 5.871 8.188 20.696 1.00 76.00 191 LEU A O 1
ATOM 1461 N N . LEU A 1 192 ? 8.017 8.302 21.330 1.00 79.25 192 LEU A N 1
ATOM 1462 C CA . LEU A 1 192 ? 8.573 7.427 20.290 1.00 79.25 192 LEU A CA 1
ATOM 1463 C C . LEU A 1 192 ? 8.826 5.993 20.773 1.00 79.25 192 LEU A C 1
ATOM 1465 O O . LEU A 1 192 ? 9.168 5.139 19.960 1.00 79.25 192 LEU A O 1
ATOM 1469 N N . GLY A 1 193 ? 8.791 5.734 22.086 1.00 80.69 193 GLY A N 1
ATOM 1470 C CA . GLY A 1 193 ? 9.296 4.477 22.658 1.00 80.69 193 GLY A CA 1
ATOM 1471 C C . GLY A 1 193 ? 10.810 4.282 22.474 1.00 80.69 193 GLY A C 1
ATOM 1472 O O . GLY A 1 193 ? 11.328 3.187 22.671 1.00 80.69 193 GLY A O 1
ATOM 1473 N N . LYS A 1 194 ? 11.534 5.334 22.069 1.00 85.88 194 LYS A N 1
ATOM 1474 C CA . LYS A 1 194 ? 12.967 5.316 21.749 1.00 85.88 194 LYS A CA 1
ATOM 1475 C C . LYS A 1 194 ? 13.697 6.371 22.573 1.00 85.88 194 LYS A C 1
ATOM 1477 O O . LYS A 1 194 ? 13.166 7.448 22.823 1.00 85.88 194 LYS A O 1
ATOM 1482 N N . ALA A 1 195 ? 14.939 6.075 22.943 1.00 87.94 195 ALA A N 1
ATOM 1483 C CA . ALA A 1 195 ? 15.849 7.029 23.568 1.00 87.94 195 ALA A CA 1
ATOM 1484 C C . ALA A 1 195 ? 17.027 7.335 22.637 1.00 87.94 195 ALA A C 1
ATOM 1486 O O . ALA A 1 195 ? 17.425 6.496 21.817 1.00 87.94 195 ALA A O 1
ATOM 1487 N N . VAL A 1 196 ? 17.586 8.532 22.787 1.00 91.38 196 VAL A N 1
ATOM 1488 C CA . VAL A 1 196 ? 18.852 8.922 22.175 1.00 91.38 196 VAL A CA 1
ATOM 1489 C C . VAL A 1 196 ? 19.991 8.353 23.001 1.00 91.38 196 VAL A C 1
ATOM 1491 O O . VAL A 1 196 ? 20.029 8.529 24.219 1.00 91.38 196 VAL A O 1
ATOM 1494 N N . THR A 1 197 ? 20.939 7.698 22.341 1.00 90.62 197 THR A N 1
ATOM 1495 C CA . THR A 1 197 ? 22.168 7.201 22.963 1.00 90.62 197 THR A CA 1
ATOM 1496 C C . THR A 1 197 ? 23.391 7.612 22.144 1.00 90.62 197 THR A C 1
ATOM 1498 O O . THR A 1 197 ? 23.293 7.773 20.926 1.00 90.62 197 THR A O 1
ATOM 1501 N N . PRO A 1 198 ? 24.556 7.825 22.775 1.00 91.12 198 PRO A N 1
ATOM 1502 C CA . PRO A 1 198 ? 25.779 8.106 22.036 1.00 91.12 198 PRO A CA 1
ATOM 1503 C C . PRO A 1 198 ? 26.343 6.847 21.374 1.00 91.12 198 PRO A C 1
ATOM 1505 O O . PRO A 1 198 ? 26.399 5.785 21.991 1.00 91.12 198 PRO A O 1
ATOM 1508 N N . ALA A 1 199 ? 26.836 6.991 20.146 1.00 86.69 199 ALA A N 1
ATOM 1509 C CA . ALA A 1 199 ? 27.672 6.006 19.469 1.00 86.69 199 ALA A CA 1
ATOM 1510 C C . ALA A 1 199 ? 29.025 6.616 19.108 1.00 86.69 199 ALA A C 1
ATOM 1512 O O . ALA A 1 199 ? 29.092 7.725 18.576 1.00 86.69 199 ALA A O 1
ATOM 1513 N N . VAL A 1 200 ? 30.099 5.878 19.389 1.00 84.25 200 VAL A N 1
ATOM 1514 C CA . VAL A 1 200 ? 31.477 6.336 19.187 1.00 84.25 200 VAL A CA 1
ATOM 1515 C C . VAL A 1 200 ? 32.117 5.552 18.052 1.00 84.25 200 VAL A C 1
ATOM 1517 O O . VAL A 1 200 ? 32.138 4.322 18.080 1.00 84.25 200 VAL A O 1
ATOM 1520 N N . SER A 1 201 ? 32.672 6.267 17.079 1.00 78.88 201 SER A N 1
ATOM 1521 C CA . SER A 1 201 ? 33.559 5.710 16.058 1.00 78.88 201 SER A CA 1
ATOM 1522 C C . SER A 1 201 ? 34.974 6.239 16.270 1.00 78.88 201 SER A C 1
ATOM 1524 O O . SER A 1 201 ? 35.151 7.399 16.638 1.00 78.88 201 SER A O 1
ATOM 1526 N N . VAL A 1 202 ? 35.976 5.381 16.055 1.00 75.19 202 VAL A N 1
ATOM 1527 C CA . VAL A 1 202 ? 37.408 5.715 16.210 1.00 75.19 202 VAL A CA 1
ATOM 1528 C C . VAL A 1 202 ? 38.185 5.562 14.895 1.00 75.19 202 VAL A C 1
ATOM 1530 O O . VAL A 1 202 ? 39.384 5.814 14.851 1.00 75.19 202 VAL A O 1
ATOM 1533 N N . ALA A 1 203 ? 37.516 5.154 13.809 1.00 64.88 203 ALA A N 1
ATOM 1534 C CA . ALA A 1 203 ? 38.168 4.787 12.550 1.00 64.88 203 ALA A CA 1
ATOM 1535 C C . ALA A 1 203 ? 38.896 5.964 11.866 1.00 64.88 203 ALA A C 1
ATOM 1537 O O . ALA A 1 203 ? 39.894 5.731 11.194 1.00 64.88 203 ALA A O 1
ATOM 1538 N N . ASN A 1 204 ? 38.440 7.207 12.084 1.00 56.41 204 ASN A N 1
ATOM 1539 C CA . ASN A 1 204 ? 38.993 8.440 11.497 1.00 56.41 204 ASN A CA 1
ATOM 1540 C C . ASN A 1 204 ? 39.167 9.573 12.542 1.00 56.41 204 ASN A C 1
ATOM 1542 O O . ASN A 1 204 ? 39.064 10.753 12.210 1.00 56.41 204 ASN A O 1
ATOM 1546 N N . GLY A 1 205 ? 39.395 9.225 13.814 1.00 69.38 205 GLY A N 1
ATOM 1547 C CA . GLY A 1 205 ? 39.328 10.145 14.963 1.00 69.38 205 GLY A CA 1
ATOM 1548 C C . GLY A 1 205 ? 38.096 9.886 15.839 1.00 69.38 205 GLY A C 1
ATOM 1549 O O . GLY A 1 205 ? 37.248 9.078 15.473 1.00 69.38 205 GLY A O 1
ATOM 1550 N N . LEU A 1 206 ? 38.016 10.526 17.016 1.00 77.12 206 LEU A N 1
ATOM 1551 C CA . LEU A 1 206 ? 36.882 10.370 17.940 1.00 77.12 206 LEU A CA 1
ATOM 1552 C C . LEU A 1 206 ? 35.641 11.082 17.375 1.00 77.12 206 LEU A C 1
ATOM 1554 O O . LEU A 1 206 ? 35.501 12.297 17.515 1.00 77.12 206 LEU A O 1
ATOM 1558 N N . GLU A 1 207 ? 34.732 10.324 16.767 1.00 82.06 207 GLU A N 1
ATOM 1559 C CA . GLU A 1 207 ? 33.448 10.824 16.271 1.00 82.06 207 GLU A CA 1
ATOM 1560 C C . GLU A 1 207 ? 32.311 10.328 17.176 1.00 82.06 207 GLU A C 1
ATOM 1562 O O . GLU A 1 207 ? 32.118 9.123 17.343 1.00 82.06 207 GLU A O 1
ATOM 1567 N N . ILE A 1 208 ? 31.549 11.262 17.758 1.00 86.44 208 ILE A N 1
ATOM 1568 C CA . ILE A 1 208 ? 30.357 10.966 18.565 1.00 86.44 208 ILE A CA 1
ATOM 1569 C C . ILE A 1 208 ? 29.126 11.238 17.706 1.00 86.44 208 ILE A C 1
ATOM 1571 O O . ILE A 1 208 ? 28.887 12.372 17.284 1.00 86.44 208 ILE A O 1
ATOM 1575 N N . THR A 1 209 ? 28.333 10.201 17.481 1.00 87.38 209 THR A N 1
ATOM 1576 C CA . THR A 1 209 ? 27.095 10.246 16.701 1.00 87.38 209 THR A CA 1
ATOM 1577 C C . THR A 1 209 ? 25.895 9.926 17.585 1.00 87.38 209 THR A C 1
ATOM 1579 O O . THR A 1 209 ? 26.030 9.288 18.630 1.00 87.38 209 THR A O 1
ATOM 1582 N N . ALA A 1 210 ? 24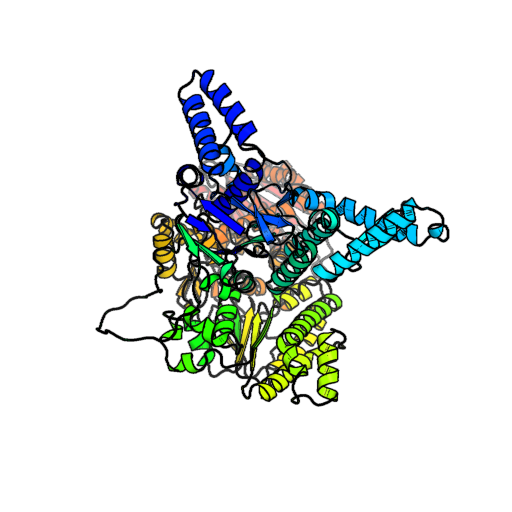.719 10.410 17.190 1.00 90.31 210 ALA A N 1
ATOM 1583 C CA . ALA A 1 210 ? 23.475 10.091 17.874 1.00 90.31 210 ALA A CA 1
ATOM 1584 C C . ALA A 1 210 ? 22.900 8.786 17.326 1.00 90.31 210 ALA A C 1
ATOM 1586 O O . ALA A 1 210 ? 22.721 8.647 16.115 1.00 90.31 210 ALA A O 1
ATOM 1587 N N . ASN A 1 211 ? 22.568 7.864 18.220 1.00 89.19 211 ASN A N 1
ATOM 1588 C CA . ASN A 1 211 ? 21.691 6.746 17.931 1.00 89.19 211 ASN A CA 1
ATOM 1589 C C . ASN A 1 211 ? 20.291 7.055 18.454 1.00 89.19 211 ASN A C 1
ATOM 1591 O O . ASN A 1 211 ? 20.160 7.618 19.536 1.00 89.19 211 ASN A O 1
ATOM 1595 N N . LEU A 1 212 ? 19.254 6.639 17.732 1.00 86.44 212 LEU A N 1
ATOM 1596 C CA . LEU A 1 212 ? 17.868 6.679 18.196 1.00 86.44 212 LEU A CA 1
ATOM 1597 C C . LEU A 1 212 ? 17.320 5.251 18.186 1.00 86.44 212 LEU A C 1
ATOM 1599 O O . LEU A 1 212 ? 17.271 4.611 17.137 1.00 86.44 212 LEU A O 1
ATOM 1603 N N . GLY A 1 213 ? 16.958 4.720 19.356 1.00 79.31 213 GLY A N 1
ATOM 1604 C CA . GLY A 1 213 ? 16.504 3.325 19.461 1.00 79.31 213 GLY A CA 1
ATOM 1605 C C . GLY A 1 213 ? 17.584 2.300 19.079 1.00 79.31 213 GLY A C 1
ATOM 1606 O O . GLY A 1 213 ? 17.282 1.270 18.486 1.00 79.31 213 GLY A O 1
ATOM 1607 N N . GLY A 1 214 ? 18.855 2.600 19.370 1.00 78.75 214 GLY A N 1
ATOM 1608 C CA . GLY A 1 214 ? 19.981 1.680 19.160 1.00 78.75 214 GLY A CA 1
ATOM 1609 C C . GLY A 1 214 ? 20.584 1.657 17.749 1.00 78.75 214 GLY A C 1
ATOM 1610 O O . GLY A 1 214 ? 21.576 0.964 17.542 1.00 78.75 214 GLY A O 1
ATOM 1611 N N . ARG A 1 215 ? 20.050 2.427 16.793 1.00 81.25 215 ARG A N 1
ATOM 1612 C CA . ARG A 1 215 ? 20.610 2.582 15.435 1.00 81.25 215 ARG A CA 1
ATOM 1613 C C . ARG A 1 215 ? 21.103 4.004 15.202 1.00 81.25 215 ARG A C 1
ATOM 1615 O O . ARG A 1 215 ? 20.543 4.930 15.785 1.00 81.25 215 ARG A O 1
ATOM 1622 N N . ARG A 1 216 ? 22.115 4.174 14.340 1.00 83.62 216 ARG A N 1
ATOM 1623 C CA . ARG A 1 216 ? 22.630 5.498 13.946 1.00 83.62 216 ARG A CA 1
ATOM 1624 C C . ARG A 1 216 ? 21.492 6.330 13.374 1.00 83.62 216 ARG A C 1
ATOM 1626 O O . ARG A 1 216 ? 20.822 5.899 12.446 1.00 83.62 216 ARG A O 1
ATOM 1633 N N . PHE A 1 217 ? 21.281 7.513 13.938 1.00 85.62 217 PHE A N 1
ATOM 1634 C CA . PHE A 1 217 ? 20.219 8.401 13.503 1.00 85.62 217 PHE A CA 1
ATOM 1635 C C . PHE A 1 217 ? 20.521 8.951 12.107 1.00 85.62 217 PHE A C 1
ATOM 1637 O O . PHE A 1 217 ? 21.518 9.652 11.912 1.00 85.62 217 PHE A O 1
ATOM 1644 N N . GLN A 1 218 ? 19.634 8.665 11.156 1.00 80.06 218 GLN A N 1
ATOM 1645 C CA . GLN A 1 218 ? 19.600 9.299 9.844 1.00 80.06 218 GLN A CA 1
ATOM 1646 C C . GLN A 1 218 ? 18.192 9.852 9.594 1.00 80.06 218 GLN A C 1
ATOM 1648 O O . GLN A 1 218 ? 17.237 9.076 9.609 1.00 80.06 218 GLN A O 1
ATOM 1653 N N . PRO A 1 219 ? 18.029 11.163 9.330 1.00 72.50 219 PRO A N 1
ATOM 1654 C CA . PRO A 1 219 ? 16.710 11.758 9.094 1.00 72.50 219 PRO A CA 1
ATOM 1655 C C . PRO A 1 219 ? 15.919 11.086 7.968 1.00 72.50 219 PRO A C 1
ATOM 1657 O O . PRO A 1 219 ? 14.705 10.967 8.066 1.00 72.50 219 PRO A O 1
ATOM 1660 N N . ALA A 1 220 ? 16.612 10.618 6.924 1.00 70.88 220 ALA A N 1
ATOM 1661 C CA . ALA A 1 220 ? 16.008 9.959 5.766 1.00 70.88 220 ALA A CA 1
ATOM 1662 C C . ALA A 1 220 ? 15.462 8.547 6.060 1.00 70.88 220 ALA A C 1
ATOM 1664 O O . ALA A 1 220 ? 14.732 8.001 5.239 1.00 70.88 220 ALA A O 1
ATOM 1665 N N . GLU A 1 221 ? 15.821 7.951 7.201 1.00 71.19 221 GLU A N 1
ATOM 1666 C CA . GLU A 1 221 ? 15.378 6.610 7.607 1.00 71.19 221 GLU A CA 1
ATOM 1667 C C . GLU A 1 221 ? 14.146 6.640 8.527 1.00 71.19 221 GLU A C 1
ATOM 1669 O O . GLU A 1 221 ? 13.588 5.585 8.826 1.00 71.19 221 GLU A O 1
ATOM 1674 N N . LEU A 1 222 ? 13.715 7.822 8.988 1.00 72.00 222 LEU A N 1
ATOM 1675 C CA . LEU A 1 222 ? 12.490 7.954 9.775 1.00 72.00 222 LEU A CA 1
ATOM 1676 C C . LEU A 1 222 ? 11.268 7.807 8.869 1.00 72.00 222 LEU A C 1
ATOM 1678 O O . LEU A 1 222 ? 11.178 8.447 7.818 1.00 72.00 222 LEU A O 1
ATOM 1682 N N . SER A 1 223 ? 10.279 7.035 9.314 1.00 73.25 223 SER A N 1
ATOM 1683 C CA . SER A 1 223 ? 8.945 7.125 8.720 1.00 73.25 223 SER A CA 1
ATOM 1684 C C . SER A 1 223 ? 8.357 8.535 8.921 1.00 73.25 223 SER A C 1
ATOM 1686 O O . SER A 1 223 ? 8.737 9.233 9.869 1.00 73.25 223 SER A O 1
ATOM 1688 N N . PRO A 1 224 ? 7.390 8.971 8.090 1.00 65.00 224 PRO A N 1
ATOM 1689 C CA . PRO A 1 224 ? 6.723 10.263 8.273 1.00 65.00 224 PRO A CA 1
ATOM 1690 C C . PRO A 1 224 ? 6.151 10.467 9.689 1.00 65.00 224 PRO A C 1
ATOM 1692 O O . PRO A 1 224 ? 6.304 11.543 10.266 1.00 65.00 224 PRO A O 1
ATOM 1695 N N . GLY A 1 225 ? 5.574 9.416 10.285 1.00 69.12 225 GLY A N 1
ATOM 1696 C CA . GLY A 1 225 ? 5.047 9.445 11.654 1.00 69.12 225 GLY A CA 1
ATOM 1697 C C . GLY A 1 225 ? 6.138 9.561 12.725 1.00 69.12 225 GLY A C 1
ATOM 1698 O O . GLY A 1 225 ? 6.008 10.355 13.653 1.00 69.12 225 GLY A O 1
ATOM 1699 N N . GLU A 1 226 ? 7.256 8.843 12.586 1.00 75.88 226 GLU A N 1
ATOM 1700 C CA . GLU A 1 226 ? 8.392 8.977 13.513 1.00 75.88 226 GLU A CA 1
ATOM 1701 C C . GLU A 1 226 ? 9.060 10.350 13.414 1.00 75.88 226 GLU A C 1
ATOM 1703 O O . GLU A 1 226 ? 9.446 10.919 14.435 1.00 75.88 226 GLU A O 1
ATOM 1708 N N . GLY A 1 227 ? 9.166 10.907 12.204 1.00 77.06 227 GLY A N 1
ATOM 1709 C CA . GLY A 1 227 ? 9.649 12.269 11.989 1.00 77.06 227 GLY A CA 1
ATOM 1710 C C . GLY A 1 227 ? 8.766 13.310 12.681 1.00 77.06 227 GLY A C 1
ATOM 1711 O O . GLY A 1 227 ? 9.282 14.231 13.322 1.00 77.06 227 GLY A O 1
ATOM 1712 N N . LEU A 1 228 ? 7.443 13.140 12.615 1.00 75.19 228 LEU A N 1
ATOM 1713 C CA . LEU A 1 228 ? 6.479 14.006 13.292 1.00 75.19 228 LEU A CA 1
ATOM 1714 C C . LEU A 1 228 ? 6.569 13.881 14.821 1.00 75.19 228 LEU A C 1
ATOM 1716 O O . LEU A 1 228 ? 6.692 14.894 15.507 1.00 75.19 228 LEU A O 1
ATOM 1720 N N . LEU A 1 229 ? 6.591 12.659 15.359 1.00 79.12 229 LEU A N 1
ATOM 1721 C CA . LEU A 1 229 ? 6.726 12.408 16.801 1.00 79.12 229 LEU A CA 1
ATOM 1722 C C . LEU A 1 229 ? 8.047 12.927 17.372 1.00 79.12 229 LEU A C 1
ATOM 1724 O O . LEU A 1 229 ? 8.078 13.463 18.479 1.00 79.12 229 LEU A O 1
ATOM 1728 N N . LEU A 1 230 ? 9.140 12.793 16.621 1.00 83.25 230 LEU A N 1
ATOM 1729 C CA . LEU A 1 230 ? 10.434 13.341 17.007 1.00 83.25 230 LEU A CA 1
ATOM 1730 C C . LEU A 1 230 ? 10.391 14.865 17.061 1.00 83.25 230 LEU A C 1
ATOM 1732 O O . LEU A 1 230 ? 10.922 15.461 17.996 1.00 83.25 230 LEU A O 1
ATOM 1736 N N . THR A 1 231 ? 9.713 15.485 16.098 1.00 80.50 231 THR A N 1
ATOM 1737 C CA . THR A 1 231 ? 9.508 16.935 16.090 1.00 80.50 231 THR A CA 1
ATOM 1738 C C . THR A 1 231 ? 8.685 17.364 17.310 1.00 80.50 231 THR A C 1
ATOM 1740 O O . THR A 1 231 ? 9.106 18.262 18.033 1.00 80.50 231 THR A O 1
ATOM 1743 N N . TRP A 1 232 ? 7.593 16.658 17.626 1.00 80.50 232 TRP A N 1
ATOM 1744 C CA . TRP A 1 232 ? 6.811 16.880 18.850 1.00 80.50 232 TRP A CA 1
ATOM 1745 C C . TRP A 1 232 ? 7.646 16.734 20.125 1.00 80.50 232 TRP A C 1
ATOM 1747 O O . TRP A 1 232 ? 7.551 17.575 21.016 1.00 80.50 232 TRP A O 1
ATOM 1757 N N . ALA A 1 233 ? 8.497 15.710 20.213 1.00 83.56 233 ALA A N 1
ATOM 1758 C CA . ALA A 1 233 ? 9.359 15.499 21.373 1.00 83.56 233 ALA A CA 1
ATOM 1759 C C . ALA A 1 233 ? 10.351 16.654 21.582 1.00 83.56 233 ALA A C 1
ATOM 1761 O O . ALA A 1 233 ? 10.570 17.076 22.718 1.00 83.56 233 ALA A O 1
ATOM 1762 N N . ILE A 1 234 ? 10.925 17.180 20.494 1.00 85.06 234 ILE A N 1
ATOM 1763 C CA . ILE A 1 234 ? 11.830 18.337 20.531 1.00 85.06 234 ILE A CA 1
ATOM 1764 C C . ILE A 1 234 ? 11.067 19.579 20.998 1.00 85.06 234 ILE A C 1
ATOM 1766 O O . ILE A 1 234 ? 11.487 20.226 21.955 1.00 85.06 234 ILE A O 1
ATOM 1770 N N . LEU A 1 235 ? 9.908 19.861 20.400 1.00 77.81 235 LEU A N 1
ATOM 1771 C CA . LEU A 1 235 ? 9.112 21.044 20.732 1.00 77.81 235 LEU A CA 1
ATOM 1772 C C . LEU A 1 235 ? 8.617 21.039 22.179 1.00 77.81 235 LEU A C 1
ATOM 1774 O O . LEU A 1 235 ? 8.750 22.039 22.885 1.00 77.81 235 LEU A O 1
ATOM 1778 N N . LEU A 1 236 ? 8.088 19.906 22.644 1.00 78.00 236 LEU A N 1
ATOM 1779 C CA . LEU A 1 236 ? 7.625 19.758 24.022 1.00 78.00 236 LEU A CA 1
ATOM 1780 C C . LEU A 1 236 ? 8.779 19.894 25.021 1.00 78.00 236 LEU A C 1
ATOM 1782 O O . LEU A 1 236 ? 8.588 20.449 26.101 1.00 78.00 236 LEU A O 1
ATOM 1786 N N . HIS A 1 237 ? 9.986 19.440 24.671 1.00 82.69 237 HIS A N 1
ATOM 1787 C CA . HIS A 1 237 ? 11.168 19.617 25.515 1.00 82.69 237 HIS A CA 1
ATOM 1788 C C . HIS A 1 237 ? 11.626 21.079 25.582 1.00 82.69 237 HIS A C 1
ATOM 1790 O O . HIS A 1 237 ? 11.789 21.611 26.688 1.00 82.69 237 HIS A O 1
ATOM 1796 N N . GLU A 1 238 ? 11.798 21.728 24.427 1.00 78.00 238 GLU A N 1
ATOM 1797 C CA . GLU A 1 238 ? 12.308 23.101 24.319 1.00 78.00 238 GLU A CA 1
ATOM 1798 C C . GLU A 1 238 ? 11.335 24.128 24.920 1.00 78.00 238 GLU A C 1
ATOM 1800 O O . GLU A 1 238 ? 11.763 25.048 25.618 1.00 78.00 238 GLU A O 1
ATOM 1805 N N . HIS A 1 239 ? 10.024 23.940 24.729 1.00 75.56 239 HIS A N 1
ATOM 1806 C CA . HIS A 1 239 ? 9.012 24.934 25.097 1.00 75.56 239 HIS A CA 1
ATOM 1807 C C . HIS A 1 239 ? 8.220 24.629 26.369 1.00 75.56 239 HIS A C 1
ATOM 1809 O O . HIS A 1 239 ? 7.461 25.492 26.810 1.00 75.56 239 HIS A O 1
ATOM 1815 N N . ALA A 1 240 ? 8.402 23.479 27.021 1.00 74.94 240 ALA A N 1
ATOM 1816 C CA . ALA A 1 240 ? 7.615 23.117 28.209 1.00 74.94 240 ALA A CA 1
ATOM 1817 C C . ALA A 1 240 ? 7.508 24.209 29.304 1.00 74.94 240 ALA A C 1
ATOM 1819 O O . ALA A 1 240 ? 6.399 24.425 29.786 1.00 74.94 240 ALA A O 1
ATOM 1820 N N . PRO A 1 241 ? 8.568 24.966 29.672 1.00 72.25 241 PRO A N 1
ATOM 1821 C CA . PRO A 1 241 ? 8.440 26.059 30.647 1.00 72.25 241 PRO A CA 1
ATOM 1822 C C . PRO A 1 241 ? 7.567 27.225 30.162 1.00 72.25 241 PRO A C 1
ATOM 1824 O O . PRO A 1 241 ? 6.983 27.943 30.968 1.00 72.25 241 PRO A O 1
ATOM 1827 N N . SER A 1 242 ? 7.493 27.434 28.845 1.00 73.25 242 SER A N 1
ATOM 1828 C CA . SER A 1 242 ? 6.690 28.495 28.229 1.00 73.25 242 SER A CA 1
ATOM 1829 C C . SER A 1 242 ? 5.219 28.121 28.038 1.00 73.25 242 SER A C 1
ATOM 1831 O O . SER A 1 242 ? 4.396 29.026 27.943 1.00 73.25 242 SER A O 1
ATOM 1833 N N . LEU A 1 243 ? 4.884 26.822 28.033 1.00 76.12 243 LEU A N 1
ATOM 1834 C CA . LEU A 1 243 ? 3.507 26.331 27.884 1.00 76.12 243 LEU A CA 1
ATOM 1835 C C . LEU A 1 243 ? 2.666 26.522 29.156 1.00 76.12 243 LEU A C 1
ATOM 1837 O O . LEU A 1 243 ? 1.443 26.624 29.075 1.00 76.12 243 LEU A O 1
ATOM 1841 N N . GLN A 1 244 ? 3.303 26.612 30.326 1.00 79.25 244 GLN A N 1
ATOM 1842 C CA . GLN A 1 244 ? 2.594 26.725 31.595 1.00 79.25 244 GLN A CA 1
ATOM 1843 C C . GLN A 1 244 ? 1.773 28.022 31.665 1.00 79.25 244 GLN A C 1
ATOM 1845 O O . GLN A 1 244 ? 2.305 29.128 31.567 1.00 79.25 244 GLN A O 1
ATOM 1850 N N . SER A 1 245 ? 0.466 27.882 31.898 1.00 75.81 245 SER A N 1
ATOM 1851 C CA . SER A 1 245 ? -0.513 28.979 31.920 1.00 75.81 245 SER A CA 1
ATOM 1852 C C . SER A 1 245 ? -0.657 29.768 30.607 1.00 75.81 245 SER A C 1
ATOM 1854 O O . SER A 1 245 ? -1.216 30.866 30.619 1.00 75.81 245 SER A O 1
ATOM 1856 N N . ALA A 1 246 ? -0.175 29.223 29.485 1.00 82.25 246 ALA A N 1
ATOM 1857 C CA . ALA A 1 246 ? -0.337 29.810 28.157 1.00 82.25 246 ALA A CA 1
ATOM 1858 C C . ALA A 1 246 ? -1.665 29.394 27.504 1.00 82.25 246 ALA A C 1
ATOM 1860 O O . ALA A 1 246 ? -2.293 28.408 27.899 1.00 82.25 246 ALA A O 1
ATOM 1861 N N . VAL A 1 247 ? -2.080 30.140 26.479 1.00 85.06 247 VAL A N 1
ATOM 1862 C CA . VAL A 1 247 ? -3.089 29.679 25.520 1.00 85.06 247 VAL A CA 1
ATOM 1863 C C . VAL A 1 247 ? -2.350 28.982 24.384 1.00 85.06 247 VAL A C 1
ATOM 1865 O O . VAL A 1 247 ? -1.567 29.613 23.679 1.00 85.06 247 VAL A O 1
ATOM 1868 N N . VAL A 1 248 ? -2.549 27.677 24.246 1.00 85.19 248 VAL A N 1
ATOM 1869 C CA . VAL A 1 248 ? -1.896 26.833 23.242 1.00 85.19 248 VAL A CA 1
ATOM 1870 C C . VAL A 1 248 ? -2.914 26.465 22.181 1.00 85.19 248 VAL A C 1
ATOM 1872 O O . VAL A 1 248 ? -4.012 26.042 22.525 1.00 85.19 248 VAL A O 1
ATOM 1875 N N . ALA A 1 249 ? -2.559 26.607 20.911 1.00 86.69 249 ALA A N 1
ATOM 1876 C CA . ALA A 1 249 ? -3.428 26.293 19.786 1.00 86.69 249 ALA A CA 1
ATOM 1877 C C . ALA A 1 249 ? -2.818 25.207 18.899 1.00 86.69 249 ALA A C 1
ATOM 1879 O O . ALA A 1 249 ? -1.612 25.224 18.640 1.00 86.69 249 ALA A O 1
ATOM 1880 N N . ILE A 1 250 ? -3.657 24.273 18.448 1.00 83.56 250 ILE A N 1
ATOM 1881 C CA . ILE A 1 250 ? -3.276 23.216 17.509 1.00 83.56 250 ILE A CA 1
ATOM 1882 C C . ILE A 1 250 ? -4.367 23.055 16.459 1.00 83.56 250 ILE A C 1
ATOM 1884 O O . ILE A 1 250 ? -5.524 22.795 16.799 1.00 83.56 250 ILE A O 1
ATOM 1888 N N . ASP A 1 251 ? -3.987 23.192 15.194 1.00 82.81 251 ASP A N 1
ATOM 1889 C CA . ASP A 1 251 ? -4.847 22.875 14.057 1.00 82.81 251 ASP A CA 1
ATOM 1890 C C . ASP A 1 251 ? -4.589 21.444 13.570 1.00 82.81 251 ASP A C 1
ATOM 1892 O O . ASP A 1 251 ? -3.448 21.078 13.283 1.00 82.81 251 ASP A O 1
ATOM 1896 N N . GLU A 1 252 ? -5.655 20.644 13.522 1.00 79.19 252 GLU A N 1
ATOM 1897 C CA . GLU A 1 252 ? -5.709 19.275 12.996 1.00 79.19 252 GLU A CA 1
ATOM 1898 C C . GLU A 1 252 ? -4.565 18.350 13.482 1.00 79.19 252 GLU A C 1
ATOM 1900 O O . GLU A 1 252 ? -3.843 17.761 12.669 1.00 79.19 252 GLU A O 1
ATOM 1905 N N . PRO A 1 253 ? -4.388 18.167 14.813 1.00 74.62 253 PRO A N 1
ATOM 1906 C CA . PRO A 1 253 ? -3.361 17.279 15.378 1.00 74.62 253 PRO A CA 1
ATOM 1907 C C . PRO A 1 253 ? -3.476 15.813 14.935 1.00 74.62 253 PRO A C 1
ATOM 1909 O O . PRO A 1 253 ? -2.551 15.036 15.147 1.00 74.62 253 PRO A O 1
ATOM 1912 N N . GLU A 1 254 ? -4.604 15.392 14.370 1.00 73.12 254 GLU A N 1
ATOM 1913 C CA . GLU A 1 254 ? -4.812 14.046 13.841 1.00 73.12 254 GLU A CA 1
ATOM 1914 C C . GLU A 1 254 ? -4.101 13.770 12.505 1.00 73.12 254 GLU A C 1
ATOM 1916 O O . GLU A 1 254 ? -3.894 12.601 12.162 1.00 73.12 254 GLU A O 1
ATOM 1921 N N . LEU A 1 255 ? -3.705 14.806 11.753 1.00 65.81 255 LEU A N 1
ATOM 1922 C CA . LEU A 1 255 ? -3.024 14.637 10.470 1.00 65.81 255 LEU A CA 1
ATOM 1923 C C . LEU A 1 255 ? -1.704 13.879 10.674 1.00 65.81 255 LEU A C 1
ATOM 1925 O O . LEU A 1 255 ? -0.771 14.366 11.309 1.00 65.81 255 LEU A O 1
ATOM 1929 N N . HIS A 1 256 ? -1.619 12.678 10.096 1.00 62.84 256 HIS A N 1
ATOM 1930 C CA . HIS A 1 256 ? -0.451 11.786 10.146 1.00 62.84 256 HIS A CA 1
ATOM 1931 C C . HIS A 1 256 ? -0.142 11.138 11.513 1.00 62.84 256 HIS A C 1
ATOM 1933 O O . HIS A 1 256 ? 0.954 10.597 11.689 1.00 62.84 256 HIS A O 1
ATOM 1939 N N . LEU A 1 257 ? -1.088 11.131 12.464 1.00 64.94 257 LEU A N 1
ATOM 1940 C CA . LEU A 1 257 ? -0.914 10.500 13.781 1.00 64.94 257 LEU A CA 1
ATOM 1941 C C . LEU A 1 257 ? -1.932 9.379 14.034 1.00 64.94 257 LEU A C 1
ATOM 1943 O O . LEU A 1 257 ? -3.133 9.563 13.863 1.00 64.94 257 LEU A O 1
ATOM 1947 N N . HIS A 1 258 ? -1.452 8.224 14.509 1.00 66.19 258 HIS A N 1
ATOM 1948 C CA . HIS A 1 258 ? -2.309 7.140 15.006 1.00 66.19 258 HIS A CA 1
ATOM 1949 C C . HIS A 1 258 ? -3.156 7.631 16.203 1.00 66.19 258 HIS A C 1
ATOM 1951 O O . HIS A 1 258 ? -2.615 8.367 17.033 1.00 66.19 258 HIS A O 1
ATOM 1957 N N . PRO A 1 259 ? -4.429 7.217 16.360 1.00 63.81 259 PRO A N 1
ATOM 1958 C CA . PRO A 1 259 ? -5.310 7.700 17.431 1.00 63.81 259 PRO A CA 1
ATOM 1959 C C . PRO A 1 259 ? -4.711 7.619 18.844 1.00 63.81 259 PRO A C 1
ATOM 1961 O O . PRO A 1 259 ? -4.752 8.601 19.577 1.00 63.81 259 PRO A O 1
ATOM 1964 N N . GLU A 1 260 ? -4.048 6.517 19.207 1.00 66.81 260 GLU A N 1
ATOM 1965 C CA . GLU A 1 260 ? -3.380 6.377 20.520 1.00 66.81 260 GLU A CA 1
ATOM 1966 C C . GLU A 1 260 ? -2.277 7.423 20.768 1.00 66.81 260 GLU A C 1
ATOM 1968 O O . GLU A 1 260 ? -1.998 7.810 21.903 1.00 66.81 260 GLU A O 1
ATOM 1973 N N . LEU A 1 261 ? -1.622 7.899 19.707 1.00 69.50 261 LEU A N 1
ATOM 1974 C CA . LEU A 1 261 ? -0.592 8.932 19.806 1.00 69.50 261 LEU A CA 1
ATOM 1975 C C . LEU A 1 261 ? -1.215 10.323 19.938 1.00 69.50 261 LEU A C 1
ATOM 1977 O O . LEU A 1 261 ? -0.691 11.141 20.694 1.00 69.50 261 LEU A O 1
ATOM 1981 N N . GLN A 1 262 ? -2.349 10.566 19.271 1.00 74.00 262 GLN A N 1
ATOM 1982 C CA . GLN A 1 262 ? -3.146 11.783 19.461 1.00 74.00 262 GLN A CA 1
ATOM 1983 C C . GLN A 1 262 ? -3.543 11.916 20.936 1.00 74.00 262 GLN A C 1
ATOM 1985 O O . GLN A 1 262 ? -3.363 12.969 21.546 1.00 74.00 262 GLN A O 1
ATOM 1990 N N . GLU A 1 263 ? -3.986 10.813 21.543 1.00 72.38 263 GLU A N 1
ATOM 1991 C CA . GLU A 1 263 ? -4.335 10.758 22.960 1.00 72.38 263 GLU A CA 1
ATOM 1992 C C . GLU A 1 263 ? -3.168 11.143 23.878 1.00 72.38 263 GLU A C 1
ATOM 1994 O O . GLU A 1 263 ? -3.329 11.976 24.772 1.00 72.38 263 GLU A O 1
ATOM 1999 N N . ARG A 1 264 ? -1.982 10.570 23.647 1.00 73.19 264 ARG A N 1
ATOM 2000 C CA . ARG A 1 264 ? -0.782 10.828 24.461 1.00 73.19 264 ARG A CA 1
ATOM 2001 C C . ARG A 1 264 ? -0.280 12.260 24.320 1.00 73.19 264 ARG A C 1
ATOM 2003 O O . ARG A 1 264 ? 0.104 12.864 25.323 1.00 73.19 264 ARG A O 1
ATOM 2010 N N . ILE A 1 265 ? -0.290 12.806 23.103 1.00 78.38 265 ILE A N 1
ATOM 2011 C CA . ILE A 1 265 ? 0.126 14.188 22.829 1.00 78.38 265 ILE A CA 1
ATOM 2012 C C . ILE A 1 265 ? -0.826 15.166 23.521 1.00 78.38 265 ILE A C 1
ATOM 2014 O O . ILE A 1 265 ? -0.364 16.038 24.256 1.00 78.38 265 ILE A O 1
ATOM 2018 N N . LEU A 1 266 ? -2.141 14.981 23.367 1.00 81.06 266 LEU A N 1
ATOM 2019 C CA . LEU A 1 266 ? -3.147 15.849 23.985 1.00 81.06 266 LEU A CA 1
ATOM 2020 C C . LEU A 1 266 ? -3.101 15.792 25.514 1.00 81.06 266 LEU A C 1
ATOM 2022 O O . LEU A 1 266 ? -3.108 16.840 26.155 1.00 81.06 266 LEU A O 1
ATOM 2026 N N . SER A 1 267 ? -2.996 14.598 26.104 1.00 79.75 267 SER A N 1
ATOM 2027 C CA . SER A 1 267 ? -2.850 14.450 27.557 1.00 79.75 267 SER A CA 1
ATOM 2028 C C . SER A 1 267 ? -1.583 15.141 28.070 1.00 79.75 267 SER A C 1
ATOM 2030 O O . SER A 1 267 ? -1.654 15.913 29.023 1.00 79.75 267 SER A O 1
ATOM 2032 N N . SER A 1 268 ? -0.446 14.952 27.390 1.00 77.56 268 SER A N 1
ATOM 2033 C CA . SER A 1 268 ? 0.824 15.592 27.769 1.00 77.56 268 SER A CA 1
ATOM 2034 C C . SER A 1 268 ? 0.755 17.119 27.672 1.00 77.56 268 SER A C 1
ATOM 2036 O O . SER A 1 268 ? 1.285 17.827 28.525 1.00 77.56 268 SER A O 1
ATOM 2038 N N . LEU A 1 269 ? 0.095 17.648 26.641 1.00 80.25 269 LEU A N 1
ATOM 2039 C CA . LEU A 1 269 ? -0.093 19.086 26.463 1.00 80.25 269 LEU A CA 1
ATOM 2040 C C . LEU A 1 269 ? -1.017 19.681 27.522 1.00 80.25 269 LEU A C 1
ATOM 2042 O O . LEU A 1 269 ? -0.679 20.713 28.092 1.00 80.25 269 LEU A O 1
ATOM 2046 N N . LEU A 1 270 ? -2.146 19.033 27.819 1.00 82.44 270 LEU A N 1
ATOM 2047 C CA . LEU A 1 270 ? -3.063 19.480 28.871 1.00 82.44 270 LEU A CA 1
ATOM 2048 C C . LEU A 1 270 ? -2.365 19.526 30.240 1.00 82.44 270 LEU A C 1
ATOM 2050 O O . LEU A 1 270 ? -2.537 20.494 30.983 1.00 82.44 270 LEU A O 1
ATOM 2054 N N . GLU A 1 271 ? -1.521 18.535 30.544 1.00 81.69 271 GLU A N 1
ATOM 2055 C CA . GLU A 1 271 ? -0.689 18.521 31.754 1.00 81.69 271 GLU A CA 1
ATOM 2056 C C . GLU A 1 271 ? 0.337 19.666 31.781 1.00 81.69 271 GLU A C 1
ATOM 2058 O O . GLU A 1 271 ? 0.475 20.344 32.802 1.00 81.69 271 GLU A O 1
ATOM 2063 N N . LEU A 1 272 ? 1.041 19.912 30.668 1.00 78.44 272 LEU A N 1
ATOM 2064 C CA . LEU A 1 272 ? 2.056 20.969 30.564 1.00 78.44 272 LEU A CA 1
ATOM 2065 C C . LEU A 1 272 ? 1.459 22.382 30.619 1.00 78.44 272 LEU A C 1
ATOM 2067 O O . LEU A 1 272 ? 2.063 23.282 31.206 1.00 78.44 272 LEU A O 1
ATOM 2071 N N . VAL A 1 273 ? 0.284 22.579 30.019 1.00 82.31 273 VAL A N 1
ATOM 2072 C CA . VAL A 1 273 ? -0.450 23.851 30.039 1.00 82.31 273 VAL A CA 1
ATOM 2073 C C . VAL A 1 273 ? -0.928 24.171 31.458 1.00 82.31 273 VAL A C 1
ATOM 2075 O O . VAL A 1 273 ? -0.757 25.300 31.935 1.00 82.31 273 VAL A O 1
ATOM 2078 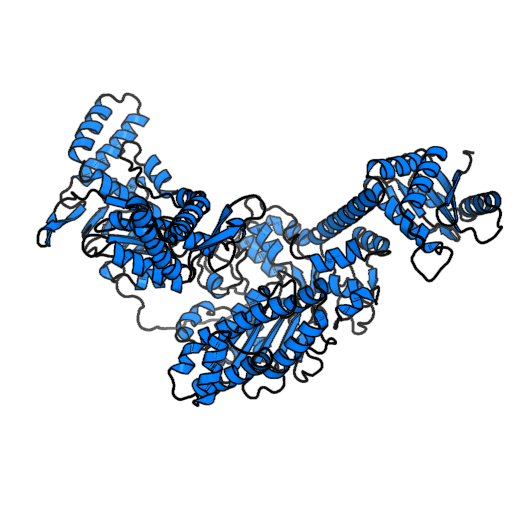N N . GLY A 1 274 ? -1.458 23.170 32.167 1.00 77.75 274 GLY A N 1
ATOM 2079 C CA . GLY A 1 274 ? -1.865 23.277 33.567 1.00 77.75 274 GLY A CA 1
ATOM 2080 C C . GLY A 1 274 ? -3.056 24.215 33.820 1.00 77.75 274 GLY A C 1
ATOM 2081 O O . GLY A 1 274 ? -3.608 24.843 32.919 1.00 77.75 274 GLY A O 1
ATOM 2082 N N . GLY A 1 275 ? -3.459 24.339 35.091 1.00 68.38 275 GLY A N 1
ATOM 2083 C CA . GLY A 1 275 ? -4.738 24.955 35.492 1.00 68.38 275 GLY A CA 1
ATOM 2084 C C . GLY A 1 275 ? -4.921 26.460 35.227 1.00 68.38 275 GLY A C 1
ATOM 2085 O O . GLY A 1 275 ? -6.011 26.975 35.454 1.00 68.38 275 GLY A O 1
ATOM 2086 N N . GLY A 1 276 ? -3.888 27.174 34.763 1.00 70.50 276 GLY A N 1
ATOM 2087 C CA . GLY A 1 276 ? -3.959 28.600 34.398 1.00 70.50 276 GLY A CA 1
ATOM 2088 C C . GLY A 1 276 ? -4.050 28.877 32.890 1.00 70.50 276 GLY A C 1
ATOM 2089 O O . GLY A 1 276 ? -4.284 30.025 32.493 1.00 70.50 276 GLY A O 1
ATOM 2090 N N . GLY A 1 277 ? -3.848 27.849 32.061 1.00 80.69 277 GLY A N 1
ATOM 2091 C CA . GLY A 1 277 ? -3.761 27.948 30.604 1.00 80.69 277 GLY A CA 1
ATOM 2092 C C . GLY A 1 277 ? -4.962 27.325 29.898 1.00 80.69 277 GLY A C 1
ATOM 2093 O O . GLY A 1 277 ? -5.930 26.928 30.541 1.00 80.69 277 GLY A O 1
ATOM 2094 N N . GLN A 1 278 ? -4.928 27.283 28.570 1.00 88.38 278 GLN A N 1
ATOM 2095 C CA . GLN A 1 278 ? -6.017 26.742 27.753 1.00 88.38 278 GLN A CA 1
ATOM 2096 C C . GLN A 1 278 ? -5.448 26.073 26.505 1.00 88.38 278 GLN A C 1
ATOM 2098 O O . GLN A 1 278 ? -4.573 26.648 25.866 1.00 88.38 278 GLN A O 1
ATOM 2103 N N . LEU A 1 279 ? -5.946 24.892 26.150 1.00 90.00 279 LEU A N 1
ATOM 2104 C CA . LEU A 1 279 ? -5.596 24.197 24.914 1.00 90.00 279 LEU A CA 1
ATOM 2105 C C . LEU A 1 279 ? -6.758 24.331 23.926 1.00 90.00 279 LEU A C 1
ATOM 2107 O O . LEU A 1 279 ? -7.830 23.790 24.161 1.00 90.00 279 LEU A O 1
ATOM 2111 N N . TRP A 1 280 ? -6.557 25.056 22.836 1.00 91.00 280 TRP A N 1
ATOM 2112 C CA . TRP A 1 280 ? -7.503 25.172 21.735 1.00 91.00 280 TRP A CA 1
ATOM 2113 C C . TRP A 1 280 ? -7.140 24.172 20.653 1.00 91.00 280 TRP A C 1
ATOM 2115 O O . TRP A 1 280 ? -6.013 24.181 20.155 1.00 91.00 280 TRP A O 1
ATOM 2125 N N . VAL A 1 281 ? -8.094 23.329 20.275 1.00 89.81 281 VAL A N 1
ATOM 2126 C CA . VAL A 1 281 ? -7.884 22.358 19.201 1.00 89.81 281 VAL A CA 1
ATOM 2127 C C . VAL A 1 281 ? -8.944 22.517 18.130 1.00 89.81 281 VAL A C 1
ATOM 2129 O O . VAL A 1 281 ? -10.141 22.545 18.409 1.00 89.81 281 VAL A O 1
ATOM 2132 N N . VAL A 1 282 ? -8.491 22.606 16.887 1.00 88.88 282 VAL A N 1
ATOM 2133 C CA . VAL A 1 282 ? -9.339 22.411 15.715 1.00 88.88 282 VAL A CA 1
ATOM 2134 C C . VAL A 1 282 ? -9.169 20.969 15.271 1.00 88.88 282 VAL A C 1
ATOM 2136 O O . VAL A 1 282 ? -8.045 20.501 15.120 1.00 88.88 282 VAL A O 1
ATOM 2139 N N . THR A 1 283 ? -10.272 20.250 15.096 1.00 83.81 283 THR A N 1
ATOM 2140 C CA . THR A 1 283 ? -10.216 18.831 14.740 1.00 83.81 283 THR A CA 1
ATOM 2141 C C . THR A 1 283 ? -11.455 18.395 13.968 1.00 83.81 283 THR A C 1
ATOM 2143 O O . THR A 1 283 ? -12.553 18.929 14.145 1.00 83.81 283 THR A O 1
ATOM 2146 N N . HIS A 1 284 ? -11.279 17.383 13.129 1.00 77.81 284 HIS A N 1
ATOM 2147 C CA . HIS A 1 284 ? -12.341 16.567 12.543 1.00 77.81 284 HIS A CA 1
ATOM 2148 C C . HIS A 1 284 ? -12.487 15.234 13.278 1.00 77.81 284 HIS A C 1
ATOM 2150 O O . HIS A 1 284 ? -13.416 14.485 12.994 1.00 77.81 284 HIS A O 1
ATOM 2156 N N . SER A 1 285 ? -11.579 14.927 14.211 1.00 73.88 285 SER A N 1
ATOM 2157 C CA . SER A 1 285 ? -11.544 13.673 14.959 1.00 73.88 285 SER A CA 1
ATOM 2158 C C . SER A 1 285 ? -12.589 13.665 16.082 1.00 73.88 285 SER A C 1
ATOM 2160 O O . SER A 1 285 ? -12.451 14.406 17.065 1.00 73.88 285 SER A O 1
ATOM 2162 N N . PRO A 1 286 ? -13.602 12.774 16.023 1.00 69.25 286 PRO A N 1
ATOM 2163 C CA . PRO A 1 286 ? -14.557 12.607 17.116 1.00 69.25 286 PRO A CA 1
ATOM 2164 C C . PRO A 1 286 ? -13.877 12.173 18.420 1.00 69.25 286 PRO A C 1
ATOM 2166 O O . PRO A 1 286 ? -14.348 12.519 19.498 1.00 69.25 286 PRO A O 1
ATOM 2169 N N . THR A 1 287 ? -12.745 11.465 18.338 1.00 68.56 287 THR A N 1
ATOM 2170 C CA . THR A 1 287 ? -11.957 11.014 19.496 1.00 68.56 287 THR A CA 1
ATOM 2171 C C . THR A 1 287 ? -11.330 12.186 20.251 1.00 68.56 287 THR A C 1
ATOM 2173 O O . THR A 1 287 ? -11.333 12.209 21.481 1.00 68.56 287 THR A O 1
ATOM 2176 N N . ILE A 1 288 ? -10.834 13.194 19.530 1.00 75.88 288 ILE A N 1
ATOM 2177 C CA . ILE A 1 288 ? -10.274 14.414 20.125 1.00 75.88 288 ILE A CA 1
ATOM 2178 C C . ILE A 1 288 ? -11.396 15.286 20.690 1.00 75.88 288 ILE A C 1
ATOM 2180 O O . ILE A 1 288 ? -11.302 15.760 21.823 1.00 75.88 288 ILE A O 1
ATOM 2184 N N . ALA A 1 289 ? -12.492 15.431 19.942 1.00 78.56 289 ALA A N 1
ATOM 2185 C CA . ALA A 1 289 ? -13.676 16.153 20.393 1.00 78.56 289 ALA A CA 1
ATOM 2186 C C . ALA A 1 289 ? -14.288 15.547 21.666 1.00 78.56 289 ALA A C 1
ATOM 2188 O O . ALA A 1 289 ? -14.656 16.283 22.581 1.00 78.56 289 ALA A O 1
ATOM 2189 N N . ALA A 1 290 ? -14.344 14.216 21.767 1.00 73.25 290 ALA A N 1
ATOM 2190 C CA . ALA A 1 290 ? -14.903 13.506 22.915 1.00 73.25 290 ALA A CA 1
ATOM 2191 C C . ALA A 1 290 ? -14.158 13.778 24.235 1.00 73.25 290 ALA A C 1
ATOM 2193 O O . ALA A 1 290 ? -14.747 13.621 25.303 1.00 73.25 290 ALA A O 1
ATOM 2194 N N . ARG A 1 291 ? -12.892 14.211 24.175 1.00 75.31 291 ARG A N 1
ATOM 2195 C CA . ARG A 1 291 ? -12.065 14.528 25.352 1.00 75.31 291 ARG A CA 1
ATOM 2196 C C . ARG A 1 291 ? -12.307 15.920 25.927 1.00 75.31 291 ARG A C 1
ATOM 2198 O O . ARG A 1 291 ? -11.911 16.188 27.056 1.00 75.31 291 ARG A O 1
ATOM 2205 N N . SER A 1 292 ? -12.919 16.804 25.151 1.00 78.38 292 SER A N 1
ATOM 2206 C CA . SER A 1 292 ? -13.346 18.119 25.617 1.00 78.38 292 SER A CA 1
ATOM 2207 C C . SER A 1 292 ? -14.703 18.016 26.293 1.00 78.38 292 SER A C 1
ATOM 2209 O O . SER A 1 292 ? -15.547 17.245 25.840 1.00 78.38 292 SER A O 1
ATOM 2211 N N . ASP A 1 293 ? -14.943 18.778 27.358 1.00 75.56 293 ASP A N 1
ATOM 2212 C CA . ASP A 1 293 ? -16.275 18.854 27.965 1.00 75.56 293 ASP A CA 1
ATOM 2213 C C . ASP A 1 293 ? -17.308 19.331 26.934 1.00 75.56 293 ASP A C 1
ATOM 2215 O O . ASP A 1 293 ? -16.994 20.126 26.054 1.00 75.56 293 ASP A O 1
ATOM 2219 N N . VAL A 1 294 ? -18.560 18.880 27.035 1.00 68.12 294 VAL A N 1
ATOM 2220 C CA . VAL A 1 294 ? -19.611 19.217 26.050 1.00 68.12 294 VAL A CA 1
ATOM 2221 C C . VAL A 1 294 ? -19.800 20.734 25.905 1.00 68.12 294 VAL A C 1
ATOM 2223 O O . VAL A 1 294 ? -19.954 21.232 24.793 1.00 68.12 294 VAL A O 1
ATOM 2226 N N . THR A 1 295 ? -19.676 21.486 27.003 1.00 71.81 295 THR A N 1
ATOM 2227 C CA . THR A 1 295 ? -19.747 22.960 27.023 1.00 71.81 295 THR A CA 1
ATOM 2228 C C . THR A 1 295 ? -18.577 23.648 26.310 1.00 71.81 295 THR A C 1
ATOM 2230 O O . THR A 1 295 ? -18.634 24.843 26.040 1.00 71.81 295 THR A O 1
ATOM 2233 N N . ASN A 1 296 ? -17.525 22.899 25.974 1.00 84.50 296 ASN A N 1
ATOM 2234 C CA . ASN A 1 296 ? -16.323 23.361 25.288 1.00 84.50 296 ASN A CA 1
ATOM 2235 C C . ASN A 1 296 ? -16.265 22.972 23.807 1.00 84.50 296 ASN A C 1
ATOM 2237 O O . ASN A 1 296 ? -15.250 23.224 23.154 1.00 84.50 296 ASN A O 1
ATOM 2241 N N . ARG A 1 297 ? -17.332 22.377 23.262 1.00 87.50 297 ARG A N 1
ATOM 2242 C CA . ARG A 1 297 ? -17.389 21.912 21.873 1.00 87.50 297 ARG A CA 1
ATOM 2243 C C . ARG A 1 297 ? -18.215 22.859 21.017 1.00 87.50 297 ARG A C 1
ATOM 2245 O O . ARG A 1 297 ? -19.386 23.112 21.305 1.00 87.50 297 ARG A O 1
ATOM 2252 N N . PHE A 1 298 ? -17.621 23.312 19.919 1.00 87.44 298 PHE A N 1
ATOM 2253 C CA . PHE A 1 298 ? -18.273 24.215 18.979 1.00 87.44 298 PHE A CA 1
ATOM 2254 C C . PHE A 1 298 ? -18.206 23.656 17.566 1.00 87.44 298 PHE A C 1
ATOM 2256 O O . PHE A 1 298 ? -17.121 23.421 17.038 1.00 87.44 298 PHE A O 1
ATOM 2263 N N . LEU A 1 299 ? -19.366 23.470 16.943 1.00 84.50 299 LEU A N 1
ATOM 2264 C CA . LEU A 1 299 ? -19.478 23.096 15.541 1.00 84.50 299 LEU A CA 1
ATOM 2265 C C . LEU A 1 299 ? -19.381 24.351 14.671 1.00 84.50 299 LEU A C 1
ATOM 2267 O O . LEU A 1 299 ? -20.137 25.305 14.855 1.00 84.50 299 LEU A O 1
ATOM 2271 N N . VAL A 1 300 ? -18.466 24.334 13.709 1.00 84.94 300 VAL A N 1
ATOM 2272 C CA . VAL A 1 300 ? -18.251 25.383 12.718 1.00 84.94 300 VAL A CA 1
ATOM 2273 C C . VAL A 1 300 ? -18.645 24.845 11.353 1.00 84.94 300 VAL A C 1
ATOM 2275 O O . VAL A 1 300 ? -18.013 23.920 10.839 1.00 84.94 300 VAL A O 1
ATOM 2278 N N . GLU A 1 301 ? -19.660 25.446 10.743 1.00 79.50 301 GLU A N 1
ATOM 2279 C CA . GLU A 1 301 ? -20.196 25.030 9.449 1.00 79.50 301 GLU A CA 1
ATOM 2280 C C . GLU A 1 301 ? -20.619 26.254 8.631 1.00 79.50 301 GLU A C 1
ATOM 2282 O O . GLU A 1 301 ? -21.363 27.102 9.120 1.00 79.50 301 GLU A O 1
ATOM 2287 N N . HIS A 1 302 ? -20.137 26.378 7.389 1.00 78.50 302 HIS A N 1
ATOM 2288 C CA . HIS A 1 302 ? -20.437 27.525 6.514 1.00 78.50 302 HIS A CA 1
ATOM 2289 C C . HIS A 1 302 ? -20.211 28.901 7.188 1.00 78.50 302 HIS A C 1
ATOM 2291 O O . HIS A 1 302 ? -20.980 29.845 6.991 1.00 78.50 302 HIS A O 1
ATOM 2297 N N . GLY A 1 303 ? -19.178 29.010 8.032 1.00 73.75 303 GLY A N 1
ATOM 2298 C CA . GLY A 1 303 ? -18.873 30.215 8.809 1.00 73.75 303 GLY A CA 1
ATOM 2299 C C . GLY A 1 303 ? -19.812 30.498 9.989 1.00 73.75 303 GLY A C 1
ATOM 2300 O O . GLY A 1 303 ? -19.613 31.490 10.686 1.00 73.75 303 GLY A O 1
ATOM 2301 N N . ARG A 1 304 ? -20.816 29.652 10.249 1.00 82.00 304 ARG A N 1
ATOM 2302 C CA . ARG A 1 304 ? -21.623 29.681 11.479 1.00 82.00 304 ARG A CA 1
ATOM 2303 C C . ARG A 1 304 ? -20.952 28.866 12.572 1.00 82.00 304 ARG A C 1
ATOM 2305 O O . ARG A 1 304 ? -20.337 27.848 12.276 1.00 82.00 304 ARG A O 1
ATOM 2312 N N . VAL A 1 305 ? -21.102 29.308 13.818 1.00 85.75 305 VAL A N 1
ATOM 2313 C CA . VAL A 1 305 ? -20.543 28.651 15.006 1.00 85.75 305 VAL A CA 1
ATOM 2314 C C . VAL A 1 305 ? -21.680 28.339 15.973 1.00 85.75 305 VAL A C 1
ATOM 2316 O O . VAL A 1 305 ? -22.426 29.244 16.347 1.00 85.75 305 VAL A O 1
ATOM 2319 N N . TRP A 1 306 ? -21.798 27.079 16.385 1.00 81.12 306 TRP A N 1
ATOM 2320 C CA . TRP A 1 306 ? -22.849 26.598 17.282 1.00 81.12 306 TRP A CA 1
ATOM 2321 C C . TRP A 1 306 ? -22.237 25.824 18.454 1.00 81.12 306 TRP A C 1
ATOM 2323 O O . TRP A 1 306 ? -21.338 25.017 18.217 1.00 81.12 306 TRP A O 1
ATOM 2333 N N . PRO A 1 307 ? -22.715 25.997 19.699 1.00 77.00 307 PRO A N 1
ATOM 2334 C CA . PRO A 1 307 ? -22.445 25.015 20.746 1.00 77.00 307 PRO A CA 1
ATOM 2335 C C . PRO A 1 307 ? -23.101 23.680 20.365 1.00 77.00 307 PRO A C 1
ATOM 2337 O O . PRO A 1 307 ? -24.143 23.676 19.708 1.00 77.00 307 PRO A O 1
ATOM 2340 N N . VAL A 1 308 ? -22.508 22.553 20.757 1.00 70.62 308 VAL A N 1
ATOM 2341 C CA . VAL A 1 308 ? -23.044 21.213 20.454 1.00 70.62 308 VAL A CA 1
ATOM 2342 C C . VAL A 1 308 ? -23.804 20.664 21.672 1.00 70.62 308 VAL A C 1
ATOM 2344 O O . VAL A 1 308 ? -23.146 20.236 22.619 1.00 70.62 308 VAL A O 1
ATOM 2347 N N . PRO A 1 309 ? -25.155 20.650 21.697 1.00 52.25 309 PRO A N 1
ATOM 2348 C CA . PRO A 1 309 ? -25.900 19.962 22.746 1.00 52.25 309 PRO A CA 1
ATOM 2349 C C . PRO A 1 309 ? -26.128 18.488 22.370 1.00 52.25 309 PRO A C 1
ATOM 2351 O O . PRO A 1 309 ? -26.616 18.200 21.283 1.00 52.25 309 PRO A O 1
ATOM 2354 N N . ASP A 1 310 ? -25.747 17.589 23.283 1.00 50.25 310 ASP A N 1
ATOM 2355 C CA . ASP A 1 310 ? -26.027 16.144 23.343 1.00 50.25 310 ASP A CA 1
ATOM 2356 C C . ASP A 1 310 ? -25.946 15.341 22.027 1.00 50.25 310 ASP A C 1
ATOM 2358 O O . ASP A 1 310 ? -26.877 15.266 21.227 1.00 50.25 310 ASP A O 1
ATOM 2362 N N . TRP A 1 311 ? -24.820 14.638 21.853 1.00 39.69 311 TRP A N 1
ATOM 2363 C CA . TRP A 1 311 ? -24.568 13.693 20.761 1.00 39.69 311 TRP A CA 1
ATOM 2364 C C . TRP A 1 311 ? -24.401 12.255 21.299 1.00 39.69 311 TRP A C 1
ATOM 2366 O O . TRP A 1 311 ? -23.568 12.086 22.200 1.00 39.69 311 TRP A O 1
ATOM 2376 N N . PRO A 1 312 ? -25.075 11.212 20.744 1.00 43.44 312 PRO A N 1
ATOM 2377 C CA . PRO A 1 312 ? -26.066 11.206 19.651 1.00 43.44 312 PRO A CA 1
ATOM 2378 C C . PRO A 1 312 ? -27.539 10.995 20.116 1.00 43.44 312 PRO A C 1
ATOM 2380 O O . PRO A 1 312 ? -27.770 10.532 21.236 1.00 43.44 312 PRO A O 1
ATOM 2383 N N . PRO A 1 313 ? -28.546 11.317 19.268 1.00 34.66 313 PRO A N 1
ATOM 2384 C CA . PRO A 1 313 ? -29.978 11.263 19.598 1.00 34.66 313 PRO A CA 1
ATOM 2385 C C . PRO A 1 313 ? -30.571 9.839 19.628 1.00 34.66 313 PRO A C 1
ATOM 2387 O O . PRO A 1 313 ? -30.053 8.909 19.012 1.00 34.66 313 PRO A O 1
ATOM 2390 N N . SER A 1 314 ? -31.682 9.691 20.358 1.00 29.80 314 SER A N 1
ATOM 2391 C CA . SER A 1 314 ? -32.404 8.441 20.633 1.00 29.80 314 SER A CA 1
ATOM 2392 C C . SER A 1 314 ? -33.597 8.211 19.682 1.00 29.80 314 SER A C 1
ATOM 2394 O O . SER A 1 314 ? -34.497 9.037 19.608 1.00 29.80 314 SER A O 1
ATOM 2396 N N . GLU A 1 315 ? -33.588 7.037 19.041 1.00 28.80 315 GLU A N 1
ATOM 2397 C CA . GLU A 1 315 ? -34.662 6.308 18.323 1.00 28.80 315 GLU A CA 1
ATOM 2398 C C . GLU A 1 315 ? -35.240 6.784 16.955 1.00 28.80 315 GLU A C 1
ATOM 2400 O O . GLU A 1 315 ? -35.222 7.975 16.646 1.00 28.80 315 GLU A O 1
ATOM 2405 N N . PRO A 1 316 ? -35.745 5.833 16.114 1.00 50.62 316 PRO A N 1
ATOM 2406 C CA . PRO A 1 316 ? -36.132 6.039 14.704 1.00 50.62 316 PRO A CA 1
ATOM 2407 C C . PRO A 1 316 ? -37.632 5.788 14.390 1.00 50.62 316 PRO A C 1
ATOM 2409 O O . PRO A 1 316 ? -38.273 4.994 15.065 1.00 50.62 316 PRO A O 1
ATOM 2412 N N . GLU A 1 317 ? -38.177 6.354 13.300 1.00 27.39 317 GLU A N 1
ATOM 2413 C CA . GLU A 1 317 ? -39.441 5.919 12.643 1.00 27.39 317 GLU A CA 1
ATOM 2414 C C . GLU A 1 317 ? -39.627 6.624 11.261 1.00 27.39 317 GLU A C 1
ATOM 2416 O O . GLU A 1 317 ? -39.004 7.665 11.046 1.00 27.39 317 GLU A O 1
ATOM 2421 N N . PRO A 1 318 ? -40.529 6.193 10.340 1.00 31.48 318 PRO A N 1
ATOM 2422 C CA . PRO A 1 318 ? -40.619 4.904 9.640 1.00 31.48 318 PRO A CA 1
ATOM 2423 C C . PRO A 1 318 ? -40.718 5.042 8.088 1.00 31.48 318 PRO A C 1
ATOM 2425 O O . PRO A 1 318 ? -40.746 6.127 7.512 1.00 31.48 318 PRO A O 1
ATOM 2428 N N . GLU A 1 319 ? -40.772 3.884 7.424 1.00 33.44 319 GLU A N 1
ATOM 2429 C CA . GLU A 1 319 ? -40.803 3.605 5.978 1.00 33.44 319 GLU A CA 1
ATOM 2430 C C . GLU A 1 319 ? -41.853 4.353 5.125 1.00 33.44 319 GLU A C 1
ATOM 2432 O O . GLU A 1 319 ? -43.010 4.499 5.512 1.00 33.44 319 GLU A O 1
ATOM 2437 N N . LEU A 1 320 ? -41.494 4.639 3.864 1.00 22.20 320 LEU A N 1
ATOM 2438 C CA . LEU A 1 320 ? -42.432 4.735 2.735 1.00 22.20 320 LEU A CA 1
ATOM 2439 C C . LEU A 1 320 ? -41.808 4.076 1.493 1.00 22.20 320 LEU A C 1
ATOM 2441 O O . LEU A 1 320 ? -40.861 4.592 0.901 1.00 22.20 320 LEU A O 1
ATOM 2445 N N . GLY A 1 321 ? -42.331 2.908 1.112 1.00 25.38 321 GLY A N 1
ATOM 2446 C CA . GLY A 1 321 ? -41.961 2.197 -0.114 1.00 25.38 321 GLY A CA 1
ATOM 2447 C C . GLY A 1 321 ? -42.773 2.626 -1.344 1.00 25.38 321 GLY A C 1
ATOM 2448 O O . GLY A 1 321 ? -43.899 3.089 -1.198 1.00 25.38 321 GLY A O 1
ATOM 2449 N N . LEU A 1 322 ? -42.198 2.428 -2.547 1.00 20.67 322 LEU A N 1
ATOM 2450 C CA . LEU A 1 322 ? -42.814 1.833 -3.760 1.00 20.67 322 LEU A CA 1
ATOM 2451 C C . LEU A 1 322 ? -41.870 1.898 -5.005 1.00 20.67 322 LEU A C 1
ATOM 2453 O O . LEU A 1 322 ? -41.740 2.928 -5.649 1.00 20.67 322 LEU A O 1
ATOM 2457 N N . VAL A 1 323 ? -41.218 0.760 -5.310 1.00 24.66 323 VAL A N 1
ATOM 2458 C CA . VAL A 1 323 ? -41.165 -0.024 -6.585 1.00 24.66 323 VAL A CA 1
ATOM 2459 C C . VAL A 1 323 ? -40.729 0.597 -7.960 1.00 24.66 323 VAL A C 1
ATOM 2461 O O . VAL A 1 323 ? -41.497 1.285 -8.617 1.00 24.66 323 VAL A O 1
ATOM 2464 N N . VAL A 1 324 ? -39.568 0.082 -8.451 1.00 26.80 324 VAL A N 1
ATOM 2465 C CA . VAL A 1 324 ? -39.124 -0.363 -9.826 1.00 26.80 324 VAL A CA 1
ATOM 2466 C C . VAL A 1 324 ? -38.437 0.597 -10.834 1.00 26.80 324 VAL A C 1
ATOM 2468 O O . VAL A 1 324 ? -39.089 1.293 -11.602 1.00 26.80 324 VAL A O 1
ATOM 2471 N N . SER A 1 325 ? -37.097 0.492 -10.978 1.00 24.48 325 SER A N 1
ATOM 2472 C CA . SER A 1 325 ? -36.318 -0.200 -12.059 1.00 24.48 325 SER A CA 1
ATOM 2473 C C . SER A 1 325 ? -34.785 0.098 -11.954 1.00 24.48 325 SER A C 1
ATOM 2475 O O . SER A 1 325 ? -34.408 1.198 -11.582 1.00 24.48 325 SER A O 1
ATOM 2477 N N . LYS A 1 326 ? -33.902 -0.900 -12.198 1.00 28.47 326 LYS A N 1
ATOM 2478 C CA . LYS A 1 326 ? -32.396 -0.890 -12.089 1.00 28.47 326 LYS A CA 1
ATOM 2479 C C . LYS A 1 326 ? -31.703 -0.077 -13.225 1.00 28.47 326 LYS A C 1
ATOM 2481 O O . LYS A 1 326 ? -32.351 -0.006 -14.269 1.00 28.47 326 LYS A O 1
ATOM 2486 N N . PRO A 1 327 ? -30.425 0.428 -13.144 1.00 31.75 327 PRO A N 1
ATOM 2487 C CA . PRO A 1 327 ? -29.213 -0.093 -12.451 1.00 31.75 327 PRO A CA 1
ATOM 2488 C C . PRO A 1 327 ? -28.397 0.956 -11.615 1.00 31.75 327 PRO A C 1
ATOM 2490 O O . PRO A 1 327 ? -28.966 1.959 -11.201 1.00 31.75 327 PRO A O 1
ATOM 2493 N N . PRO A 1 328 ? -27.108 0.690 -11.278 1.00 36.66 328 PRO A N 1
ATOM 2494 C CA . PRO A 1 328 ? -26.607 0.449 -9.919 1.00 36.66 328 PRO A CA 1
ATOM 2495 C C . PRO A 1 328 ? -26.601 1.696 -9.010 1.00 36.66 328 PRO A C 1
ATOM 2497 O O . PRO A 1 328 ? -25.954 2.697 -9.289 1.00 36.66 328 PRO A O 1
ATOM 2500 N N . HIS A 1 329 ? -27.256 1.600 -7.854 1.00 40.25 329 HIS A N 1
ATOM 2501 C CA . HIS A 1 329 ? -27.237 2.668 -6.853 1.00 40.25 329 HIS A CA 1
ATOM 2502 C C . HIS A 1 329 ? -26.061 2.486 -5.886 1.00 40.25 329 HIS A C 1
ATOM 2504 O O . HIS A 1 329 ? -26.135 1.664 -4.965 1.00 40.25 329 HIS A O 1
ATOM 2510 N N . ILE A 1 330 ? -25.002 3.258 -6.144 1.00 48.97 330 ILE A N 1
ATOM 2511 C CA . ILE A 1 330 ? -24.054 3.784 -5.153 1.00 48.97 330 ILE A CA 1
ATOM 2512 C C . ILE A 1 330 ? -24.851 4.770 -4.286 1.00 48.97 330 ILE A C 1
ATOM 2514 O O . ILE A 1 330 ? -25.644 5.548 -4.821 1.00 48.97 330 ILE A O 1
ATOM 2518 N N . LEU A 1 331 ? -24.721 4.725 -2.960 1.00 38.09 331 LEU A N 1
ATOM 2519 C CA . LEU A 1 331 ? -25.393 5.718 -2.120 1.00 38.09 331 LEU A CA 1
ATOM 2520 C C . LEU A 1 331 ? -24.855 7.137 -2.375 1.00 38.09 331 LEU A C 1
ATOM 2522 O O . LEU A 1 331 ? -23.646 7.304 -2.548 1.00 38.09 331 LEU A O 1
ATOM 2526 N N . PRO A 1 332 ? -25.711 8.172 -2.345 1.00 35.53 332 PRO A N 1
ATOM 2527 C CA . PRO A 1 332 ? -25.289 9.545 -2.572 1.00 35.53 332 PRO A CA 1
ATOM 2528 C C . PRO A 1 332 ? -24.766 10.206 -1.286 1.00 35.53 332 PRO A C 1
ATOM 2530 O O . PRO A 1 332 ? -25.472 10.264 -0.283 1.00 35.53 332 PRO A O 1
ATOM 2533 N N . SER A 1 333 ? -23.599 10.850 -1.369 1.00 33.25 333 SER A N 1
ATOM 2534 C CA . SER A 1 333 ? -23.484 12.230 -0.891 1.00 33.25 333 SER A CA 1
ATOM 2535 C C . SER A 1 333 ? -23.433 13.132 -2.137 1.00 33.25 333 SER A C 1
ATOM 2537 O O . SER A 1 333 ? -22.614 12.895 -3.029 1.00 33.25 333 SER A O 1
ATOM 2539 N N . PRO A 1 334 ? -24.296 14.157 -2.260 1.00 35.34 334 PRO A N 1
ATOM 2540 C CA . PRO A 1 334 ? -24.233 15.144 -3.348 1.00 35.34 334 PRO A CA 1
ATOM 2541 C C . PRO A 1 334 ? -22.952 16.008 -3.344 1.00 35.34 334 PRO A C 1
ATOM 2543 O O . PRO A 1 334 ? -22.826 16.910 -4.167 1.00 35.34 334 PRO A O 1
ATOM 2546 N N . SER A 1 335 ? -22.032 15.768 -2.400 1.00 40.34 335 SER A N 1
ATOM 2547 C CA . SER A 1 335 ? -20.846 16.576 -2.081 1.00 40.34 335 SER A CA 1
ATOM 2548 C C . SER A 1 335 ? -19.498 15.847 -2.238 1.00 40.34 335 SER A C 1
ATOM 2550 O O . SER A 1 335 ? -18.454 16.506 -2.193 1.00 40.34 335 SER A O 1
ATOM 2552 N N . ALA A 1 336 ? -19.473 14.518 -2.425 1.00 50.41 336 ALA A N 1
ATOM 2553 C CA . ALA A 1 336 ? -18.221 13.783 -2.629 1.00 50.41 336 ALA A CA 1
ATOM 2554 C C . ALA A 1 336 ? -17.568 14.187 -3.960 1.00 50.41 336 ALA A C 1
ATOM 2556 O O . ALA A 1 336 ? -18.143 13.992 -5.029 1.00 50.41 336 ALA A O 1
ATOM 2557 N N . SER A 1 337 ? -16.360 14.746 -3.877 1.00 63.41 337 SER A N 1
ATOM 2558 C CA . SER A 1 337 ? -15.672 15.423 -4.988 1.00 63.41 337 SER A CA 1
ATOM 2559 C C . SER A 1 337 ? -14.212 14.994 -5.160 1.00 63.41 337 SER A C 1
ATOM 2561 O O . SER A 1 337 ? -13.497 15.581 -5.971 1.00 63.41 337 SER A O 1
ATOM 2563 N N . LYS A 1 338 ? -13.735 13.993 -4.403 1.00 81.12 338 LYS A N 1
ATOM 2564 C CA . LYS A 1 338 ? -12.335 13.550 -4.443 1.00 81.12 338 LYS A CA 1
ATOM 2565 C C . LYS A 1 338 ? -12.208 12.036 -4.571 1.00 81.12 338 LYS A C 1
ATOM 2567 O O . LYS A 1 338 ? -12.935 11.268 -3.945 1.00 81.12 338 LYS A O 1
ATOM 2572 N N . ALA A 1 339 ? -11.238 11.604 -5.366 1.00 82.31 339 ALA A N 1
ATOM 2573 C CA . ALA A 1 339 ? -10.869 10.201 -5.491 1.00 82.31 339 ALA A CA 1
ATOM 2574 C C . ALA A 1 339 ? -9.979 9.763 -4.298 1.00 82.31 339 ALA A C 1
ATOM 2576 O O . ALA A 1 339 ? -9.107 10.529 -3.880 1.00 82.31 339 ALA A O 1
ATOM 2577 N N . PRO A 1 340 ? -10.169 8.552 -3.730 1.00 83.69 340 PRO A N 1
ATOM 2578 C CA . PRO A 1 340 ? -9.403 8.045 -2.583 1.00 83.69 340 PRO A CA 1
ATOM 2579 C C . PRO A 1 340 ? -8.007 7.559 -2.996 1.00 83.69 340 PRO A C 1
ATOM 2581 O O . PRO A 1 340 ? -7.693 6.369 -2.983 1.00 83.69 340 PRO A O 1
ATOM 2584 N N . LEU A 1 341 ? -7.148 8.491 -3.398 1.00 83.44 341 LEU A N 1
ATOM 2585 C CA . LEU A 1 341 ? -5.784 8.177 -3.802 1.00 83.44 341 LEU A CA 1
ATOM 2586 C C . LEU A 1 341 ? -4.911 7.733 -2.633 1.00 83.44 341 LEU A C 1
ATOM 2588 O O . LEU A 1 341 ? -4.733 8.461 -1.664 1.00 83.44 341 LEU A O 1
ATOM 2592 N N . GLY A 1 342 ? -4.297 6.556 -2.760 1.00 79.56 342 GLY A N 1
ATOM 2593 C CA . GLY A 1 342 ? -3.365 6.040 -1.748 1.00 79.56 342 GLY A CA 1
ATOM 2594 C C . GLY A 1 342 ? -4.029 5.476 -0.507 1.00 79.56 342 GLY A C 1
ATOM 2595 O O . GLY A 1 342 ? -3.340 4.811 0.264 1.00 79.56 342 GLY A O 1
ATOM 2596 N N . GLU A 1 343 ? -5.338 5.662 -0.359 1.00 87.94 343 GLU A N 1
ATOM 2597 C CA . GLU A 1 343 ? -6.083 5.128 0.764 1.00 87.94 343 GLU A CA 1
ATOM 2598 C C . GLU A 1 343 ? -6.439 3.658 0.520 1.00 87.94 343 GLU A C 1
ATOM 2600 O O . GLU A 1 343 ? -6.941 3.268 -0.536 1.00 87.94 343 GLU A O 1
ATOM 2605 N N . SER A 1 344 ? -6.134 2.822 1.505 1.00 88.56 344 SER A N 1
ATOM 2606 C CA . SER A 1 344 ? -6.416 1.383 1.486 1.00 88.56 344 SER A CA 1
ATOM 2607 C C . SER A 1 344 ? -7.173 0.917 2.724 1.00 88.56 344 SER A C 1
ATOM 2609 O O . SER A 1 344 ? -7.532 -0.256 2.813 1.00 88.56 344 SER A O 1
ATOM 2611 N N . ASP A 1 345 ? -7.442 1.829 3.655 1.00 92.25 345 ASP A N 1
ATOM 2612 C CA . ASP A 1 345 ? -8.306 1.615 4.793 1.00 92.25 345 ASP A CA 1
ATOM 2613 C C . ASP A 1 345 ? -9.758 1.977 4.438 1.00 92.25 345 ASP A C 1
ATOM 2615 O O . ASP A 1 345 ? -10.097 3.131 4.162 1.00 92.25 345 ASP A O 1
ATOM 2619 N N . PHE A 1 346 ? -10.645 0.980 4.465 1.00 93.06 346 PHE A N 1
ATOM 2620 C CA . PHE A 1 346 ? -12.069 1.184 4.225 1.00 93.06 346 PHE A CA 1
ATOM 2621 C C . PHE A 1 346 ? -12.703 2.121 5.254 1.00 93.06 346 PHE A C 1
ATOM 2623 O O . PHE A 1 346 ? -13.611 2.869 4.890 1.00 93.06 346 PHE A O 1
ATOM 2630 N N . ARG A 1 347 ? -12.226 2.128 6.509 1.00 89.81 347 ARG A N 1
ATOM 2631 C CA . ARG A 1 347 ? -12.713 3.072 7.522 1.00 89.81 347 ARG A CA 1
ATOM 2632 C C . ARG A 1 347 ? -12.463 4.501 7.061 1.00 89.81 347 ARG A C 1
ATOM 2634 O O . ARG A 1 347 ? -13.413 5.269 7.002 1.00 89.81 347 ARG A O 1
ATOM 2641 N N . ALA A 1 348 ? -11.233 4.827 6.665 1.00 86.56 348 ALA A N 1
ATOM 2642 C CA . ALA A 1 348 ? -10.860 6.167 6.216 1.00 86.56 348 ALA A CA 1
ATOM 2643 C C . ALA A 1 348 ? -11.705 6.660 5.027 1.00 86.56 348 ALA A C 1
ATOM 2645 O O . ALA A 1 348 ? -12.128 7.818 5.015 1.00 86.56 348 ALA A O 1
ATOM 2646 N N . ILE A 1 349 ? -12.008 5.782 4.061 1.00 86.81 349 ILE A N 1
ATOM 2647 C CA . ILE A 1 349 ? -12.882 6.132 2.931 1.00 86.81 349 ILE A CA 1
ATOM 2648 C C . ILE A 1 349 ? -14.332 6.305 3.396 1.00 86.81 349 ILE A C 1
ATOM 2650 O O . ILE A 1 349 ? -14.958 7.308 3.069 1.00 86.81 349 ILE A O 1
ATOM 2654 N N . SER A 1 350 ? -14.860 5.362 4.178 1.00 82.19 350 SER A N 1
ATOM 2655 C CA . SER A 1 350 ? -16.281 5.334 4.559 1.00 82.19 350 SER A CA 1
ATOM 2656 C C . SER A 1 350 ? -16.670 6.406 5.568 1.00 82.19 350 SER A C 1
ATOM 2658 O O . SER A 1 350 ? -17.822 6.821 5.609 1.00 82.19 350 SER A O 1
ATOM 2660 N N . THR A 1 351 ? -15.723 6.868 6.387 1.00 80.69 351 THR A N 1
ATOM 2661 C CA . THR A 1 351 ? -15.939 7.991 7.308 1.00 80.69 351 THR A CA 1
ATOM 2662 C C . THR A 1 351 ? -15.689 9.350 6.657 1.00 80.69 351 THR A C 1
ATOM 2664 O O . THR A 1 351 ? -15.884 10.373 7.307 1.00 80.69 351 THR A O 1
ATOM 2667 N N . SER A 1 352 ? -15.217 9.387 5.408 1.00 75.62 352 SER A N 1
ATOM 2668 C CA . SER A 1 352 ? -14.936 10.636 4.706 1.00 75.62 352 SER A CA 1
ATOM 2669 C C . SER A 1 352 ? -16.164 11.142 3.961 1.00 75.62 352 SER A C 1
ATOM 2671 O O . SER A 1 352 ? -16.749 10.444 3.141 1.00 75.62 352 SER A O 1
ATOM 2673 N N . GLU A 1 353 ? 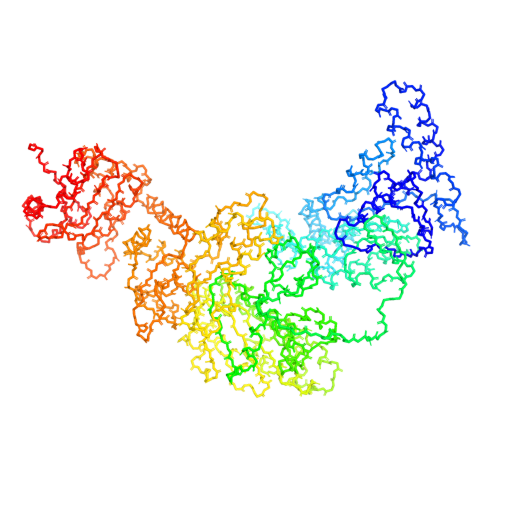-16.493 12.415 4.159 1.00 68.88 353 GLU A N 1
ATOM 2674 C CA . GLU A 1 353 ? -17.575 13.085 3.425 1.00 68.88 353 GLU A CA 1
ATOM 2675 C C . GLU A 1 353 ? -17.185 13.456 1.982 1.00 68.88 353 GLU A C 1
ATOM 2677 O O . GLU A 1 353 ? -18.041 13.807 1.169 1.00 68.88 353 GLU A O 1
ATOM 2682 N N . SER A 1 354 ? -15.886 13.406 1.657 1.00 74.19 354 SER A N 1
ATOM 2683 C CA . SER A 1 354 ? -15.336 13.920 0.393 1.00 74.19 354 SER A CA 1
ATOM 2684 C C . SER A 1 354 ? -14.803 12.846 -0.550 1.00 74.19 354 SER A C 1
ATOM 2686 O O . SER A 1 354 ? -14.652 13.127 -1.742 1.00 74.19 354 SER A O 1
ATOM 2688 N N . LEU A 1 355 ? -14.515 11.646 -0.036 1.00 83.94 355 LEU A N 1
ATOM 2689 C CA . LEU A 1 355 ? -13.939 10.557 -0.818 1.00 83.94 355 LEU A CA 1
ATOM 2690 C C . LEU A 1 355 ? -15.024 9.704 -1.470 1.00 83.94 355 LEU A C 1
ATOM 2692 O O . LEU A 1 355 ? -16.009 9.325 -0.842 1.00 83.94 355 LEU A O 1
ATOM 2696 N N . ILE A 1 356 ? -14.815 9.365 -2.738 1.00 86.50 356 ILE A N 1
ATOM 2697 C CA . ILE A 1 356 ? -15.702 8.465 -3.470 1.00 86.50 356 ILE A CA 1
ATOM 2698 C C . ILE A 1 356 ? -15.275 7.015 -3.233 1.00 86.50 356 ILE A C 1
ATOM 2700 O O . ILE A 1 356 ? -14.196 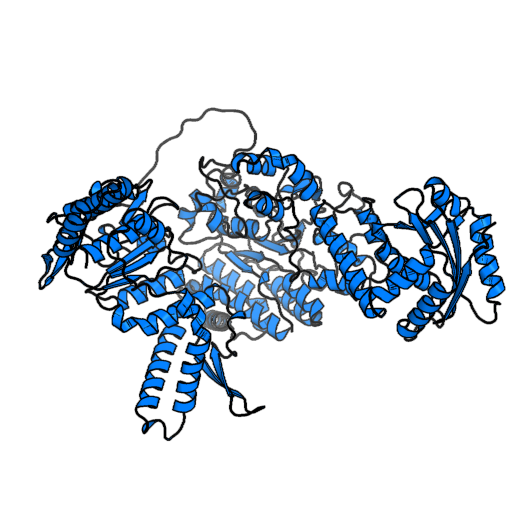6.604 -3.654 1.00 86.50 356 ILE A O 1
ATOM 2704 N N . TYR A 1 357 ? -16.146 6.215 -2.618 1.00 90.44 357 TYR A N 1
ATOM 2705 C CA . TYR A 1 357 ? -15.990 4.763 -2.582 1.00 90.44 357 TYR A CA 1
ATOM 2706 C C . TYR A 1 357 ? -16.667 4.114 -3.794 1.00 90.44 357 TYR A C 1
ATOM 2708 O O . TYR A 1 357 ? -17.859 4.320 -4.032 1.00 90.44 357 TYR A O 1
ATOM 2716 N N . VAL A 1 358 ? -15.918 3.303 -4.543 1.00 91.94 358 VAL A N 1
ATOM 2717 C CA . VAL A 1 358 ? -16.484 2.418 -5.570 1.00 91.94 358 VAL A CA 1
ATOM 2718 C C . VAL A 1 358 ? -16.906 1.121 -4.889 1.00 91.94 358 VAL A C 1
ATOM 2720 O O . VAL A 1 358 ? -16.062 0.370 -4.402 1.00 91.94 358 VAL A O 1
ATOM 2723 N N . ASP A 1 359 ? -18.213 0.870 -4.838 1.00 93.38 359 ASP A N 1
ATOM 2724 C CA . ASP A 1 359 ? -18.785 -0.242 -4.077 1.00 93.38 359 ASP A CA 1
ATOM 2725 C C . ASP A 1 359 ? -18.424 -1.618 -4.664 1.00 93.38 359 ASP A C 1
ATOM 2727 O O . ASP A 1 359 ? -19.011 -2.074 -5.648 1.00 93.38 359 ASP A O 1
ATOM 2731 N N . LYS A 1 360 ? -17.484 -2.298 -3.998 1.00 95.19 360 LYS A N 1
ATOM 2732 C CA . LYS A 1 360 ? -17.078 -3.690 -4.259 1.00 95.19 360 LYS A CA 1
ATOM 2733 C C . LYS A 1 360 ? -17.536 -4.656 -3.164 1.00 95.19 360 LYS A C 1
ATOM 2735 O O . LYS A 1 360 ? -17.026 -5.771 -3.074 1.00 95.19 360 LYS A O 1
ATOM 2740 N N . THR A 1 361 ? -18.494 -4.262 -2.322 1.00 96.12 361 THR A N 1
ATOM 2741 C CA . THR A 1 361 ? -18.859 -5.019 -1.111 1.00 96.12 361 THR A CA 1
ATOM 2742 C C . THR A 1 361 ? -19.545 -6.361 -1.376 1.00 96.12 361 THR A C 1
ATOM 2744 O O . THR A 1 361 ? -19.572 -7.211 -0.490 1.00 96.12 361 THR A O 1
ATOM 2747 N N . GLU A 1 362 ? -19.999 -6.613 -2.604 1.00 95.19 362 GLU A N 1
ATOM 2748 C CA . GLU A 1 362 ? -20.422 -7.942 -3.081 1.00 95.19 362 GLU A CA 1
ATOM 2749 C C . GLU A 1 362 ? -19.323 -9.007 -2.876 1.00 95.19 362 GLU A C 1
ATOM 2751 O O . GLU A 1 362 ? -19.620 -10.163 -2.585 1.00 95.19 362 GLU A O 1
ATOM 2756 N N . PHE A 1 363 ? -18.053 -8.578 -2.834 1.00 97.19 363 PHE A N 1
ATOM 2757 C CA . PHE A 1 363 ? -16.900 -9.409 -2.473 1.00 97.19 363 PHE A CA 1
ATOM 2758 C C . PHE A 1 363 ? -17.097 -10.132 -1.140 1.00 97.19 363 PHE A C 1
ATOM 2760 O O . PHE A 1 363 ? -16.714 -11.291 -0.995 1.00 97.19 363 PHE A O 1
ATOM 2767 N N . ILE A 1 364 ? -17.683 -9.445 -0.158 1.00 98.12 364 ILE A N 1
ATOM 2768 C CA . ILE A 1 364 ? -17.891 -9.983 1.185 1.00 98.12 364 ILE A CA 1
ATOM 2769 C C . ILE A 1 364 ? -18.904 -11.125 1.146 1.00 98.12 364 ILE A C 1
ATOM 2771 O O . ILE A 1 364 ? -18.680 -12.164 1.766 1.00 98.12 364 ILE A O 1
ATOM 2775 N N . GLU A 1 365 ? -19.996 -10.943 0.407 1.00 96.12 365 GLU A N 1
ATOM 2776 C CA . GLU A 1 365 ? -21.028 -11.962 0.243 1.00 96.12 365 GLU A CA 1
ATOM 2777 C C . GLU A 1 365 ? -20.449 -13.226 -0.397 1.00 96.12 365 GLU A C 1
ATOM 2779 O O . GLU A 1 365 ? -20.567 -14.314 0.171 1.00 96.12 365 GLU A O 1
ATOM 2784 N N . ASP A 1 366 ? -19.738 -13.074 -1.514 1.00 96.31 366 ASP A N 1
ATOM 2785 C CA . ASP A 1 366 ? -19.140 -14.201 -2.229 1.00 96.31 366 ASP A CA 1
ATOM 2786 C C . ASP A 1 366 ? -18.060 -14.916 -1.396 1.00 96.31 366 ASP A C 1
ATOM 2788 O O . ASP A 1 366 ? -17.945 -16.143 -1.444 1.00 96.31 366 ASP A O 1
ATOM 2792 N N . VAL A 1 367 ? -17.285 -14.185 -0.585 1.00 97.69 367 VAL A N 1
ATOM 2793 C CA . VAL A 1 367 ? -16.301 -14.764 0.351 1.00 97.69 367 VAL A CA 1
ATOM 2794 C C . VAL A 1 367 ? -16.979 -15.585 1.450 1.00 97.69 367 VAL A C 1
ATOM 2796 O O . VAL A 1 367 ? -16.532 -16.696 1.761 1.00 97.69 367 VAL A O 1
ATOM 2799 N N . LEU A 1 368 ? -18.037 -15.046 2.059 1.00 96.75 368 LEU A N 1
ATOM 2800 C CA . LEU A 1 368 ? -18.735 -15.687 3.175 1.00 96.75 368 LEU A CA 1
ATOM 2801 C C . LEU A 1 368 ? -19.522 -16.920 2.716 1.00 96.75 368 LEU A C 1
ATOM 2803 O O . LEU A 1 368 ? -19.489 -17.944 3.401 1.00 96.75 368 LEU A O 1
ATOM 2807 N N . ASN A 1 369 ? -20.139 -16.852 1.534 1.00 94.38 369 ASN A N 1
ATOM 2808 C CA . ASN A 1 369 ? -20.894 -17.953 0.932 1.00 94.38 369 ASN A CA 1
ATOM 2809 C C . ASN A 1 369 ? -20.001 -19.040 0.317 1.00 94.38 369 ASN A C 1
ATOM 2811 O O . ASN A 1 369 ? -20.474 -20.141 0.026 1.00 94.38 369 ASN A O 1
ATOM 2815 N N . ASN A 1 370 ? -18.707 -18.768 0.122 1.00 94.56 370 ASN A N 1
ATOM 2816 C CA . ASN A 1 370 ? -17.789 -19.748 -0.439 1.00 94.56 370 ASN A CA 1
ATOM 2817 C C . ASN A 1 370 ? -17.655 -20.980 0.478 1.00 94.56 370 ASN A C 1
ATOM 2819 O O . ASN A 1 370 ? -17.361 -20.818 1.667 1.00 94.56 370 ASN A O 1
ATOM 2823 N N . PRO A 1 371 ? -17.779 -22.217 -0.037 1.00 91.88 371 PRO A N 1
ATOM 2824 C CA . PRO A 1 371 ? -17.654 -23.417 0.789 1.00 91.88 371 PRO A CA 1
ATOM 2825 C C . PRO A 1 371 ? -16.226 -23.667 1.292 1.00 91.88 371 PRO A C 1
ATOM 2827 O O . PRO A 1 371 ? -16.044 -24.347 2.303 1.00 91.88 371 PRO A O 1
ATOM 2830 N N . ALA A 1 372 ? -15.199 -23.142 0.618 1.00 91.31 372 ALA A N 1
ATOM 2831 C CA . ALA A 1 372 ? -13.822 -23.323 1.050 1.00 91.31 372 ALA A CA 1
ATOM 2832 C C . ALA A 1 372 ? -13.519 -22.474 2.292 1.00 91.31 372 ALA A C 1
ATOM 2834 O O . ALA A 1 372 ? -13.932 -21.317 2.415 1.00 91.31 372 ALA A O 1
ATOM 2835 N N . ALA A 1 373 ? -12.781 -23.062 3.233 1.00 91.38 373 ALA A N 1
ATOM 2836 C CA . ALA A 1 373 ? -12.386 -22.371 4.454 1.00 91.38 373 ALA A CA 1
ATOM 2837 C C . ALA A 1 373 ? -11.290 -21.333 4.192 1.00 91.38 373 ALA A C 1
ATOM 2839 O O . ALA A 1 373 ? -11.217 -20.357 4.926 1.00 91.38 373 ALA A O 1
ATOM 2840 N N . VAL A 1 374 ? -10.457 -21.523 3.162 1.00 93.25 374 VAL A N 1
ATOM 2841 C CA . VAL A 1 374 ? -9.343 -20.625 2.840 1.00 93.25 374 VAL A CA 1
ATOM 2842 C C . VAL A 1 374 ? -9.420 -20.213 1.373 1.00 93.25 374 VAL A C 1
ATOM 2844 O O . VAL A 1 374 ? -9.495 -21.064 0.485 1.00 93.25 374 VAL A O 1
ATOM 2847 N N . LEU A 1 375 ? -9.386 -18.908 1.118 1.00 94.50 375 LEU A N 1
ATOM 2848 C CA . LEU A 1 375 ? -9.454 -18.307 -0.211 1.00 94.50 375 LEU A CA 1
ATOM 2849 C C . LEU A 1 375 ? -8.178 -17.513 -0.481 1.00 94.50 375 LEU A C 1
ATOM 2851 O O . LEU A 1 375 ? -7.731 -16.747 0.371 1.00 94.50 375 LEU A O 1
ATOM 2855 N N . LEU A 1 376 ? -7.613 -17.664 -1.675 1.00 93.44 376 LEU A N 1
ATOM 2856 C CA . LEU A 1 376 ? -6.496 -16.856 -2.154 1.00 93.44 376 LEU A CA 1
ATOM 2857 C C . LEU A 1 376 ? -6.900 -16.104 -3.424 1.00 93.44 376 LEU A C 1
ATOM 2859 O O . LEU A 1 376 ? -7.379 -16.709 -4.389 1.00 93.44 376 LEU A O 1
ATOM 2863 N N . PHE A 1 377 ? -6.634 -14.797 -3.429 1.00 94.44 377 PHE A N 1
ATOM 2864 C CA . PHE A 1 377 ? -6.914 -13.877 -4.529 1.00 94.44 377 PHE A CA 1
ATOM 2865 C C . PHE A 1 377 ? -5.616 -13.272 -5.094 1.00 94.44 377 PHE A C 1
ATOM 2867 O O . PHE A 1 377 ? -5.210 -12.177 -4.689 1.00 94.44 377 PHE A O 1
ATOM 2874 N N . PRO A 1 378 ? -4.943 -13.951 -6.046 1.00 90.88 378 PRO A N 1
ATOM 2875 C CA . PRO A 1 378 ? -3.825 -13.374 -6.779 1.00 90.88 378 PRO A CA 1
ATOM 2876 C C . PRO A 1 378 ? -4.354 -12.294 -7.729 1.00 90.88 378 PRO A C 1
ATOM 2878 O O . PRO A 1 378 ? -5.148 -12.583 -8.633 1.00 90.88 378 PRO A O 1
ATOM 2881 N N . ARG A 1 379 ? -3.955 -11.040 -7.515 1.00 92.06 379 ARG A N 1
ATOM 2882 C CA . ARG A 1 379 ? -4.305 -9.903 -8.378 1.00 92.06 379 ARG A CA 1
ATOM 2883 C C . ARG A 1 379 ? -3.082 -9.022 -8.623 1.00 92.06 379 ARG A C 1
ATOM 2885 O O . ARG A 1 379 ? -2.269 -8.853 -7.704 1.00 92.06 379 ARG A O 1
ATOM 2892 N N . PRO A 1 380 ? -2.986 -8.369 -9.792 1.00 89.81 380 PRO A N 1
ATOM 2893 C CA . PRO A 1 380 ? -1.927 -7.407 -10.056 1.00 89.81 380 PRO A CA 1
ATOM 2894 C C . PRO A 1 380 ? -1.852 -6.298 -8.998 1.00 89.81 380 PRO A C 1
ATOM 2896 O O . PRO A 1 380 ? -2.778 -6.052 -8.207 1.00 89.81 380 PRO A O 1
ATOM 2899 N N . ARG A 1 381 ? -0.703 -5.624 -8.927 1.00 84.62 381 ARG A N 1
ATOM 2900 C CA . ARG A 1 381 ? -0.502 -4.493 -8.008 1.00 84.62 381 ARG A CA 1
ATOM 2901 C C . ARG A 1 381 ? -1.525 -3.396 -8.289 1.00 84.62 381 ARG A C 1
ATOM 2903 O O . ARG A 1 381 ? -1.873 -3.167 -9.439 1.00 84.62 381 ARG A O 1
ATOM 2910 N N . ARG A 1 382 ? -1.950 -2.698 -7.230 1.00 87.38 382 ARG A N 1
ATOM 2911 C CA . ARG A 1 382 ? -2.853 -1.536 -7.302 1.00 87.38 382 ARG A CA 1
ATOM 2912 C C . ARG A 1 382 ? -4.302 -1.816 -7.756 1.00 87.38 382 ARG A C 1
ATOM 2914 O O . ARG A 1 382 ? -5.058 -0.880 -7.965 1.00 87.38 382 ARG A O 1
ATOM 2921 N N . PHE A 1 383 ? -4.737 -3.078 -7.778 1.00 92.50 383 PHE A N 1
ATOM 2922 C CA . PHE A 1 383 ? -6.125 -3.480 -8.083 1.00 92.50 383 PHE A CA 1
ATOM 2923 C C . PHE A 1 383 ? -7.100 -3.456 -6.885 1.00 92.50 383 PHE A C 1
ATOM 2925 O O . PHE A 1 383 ? -8.149 -4.090 -6.931 1.00 92.50 383 PHE A O 1
ATOM 2932 N N . GLY A 1 384 ? -6.763 -2.762 -5.792 1.00 92.00 384 GLY A N 1
ATOM 2933 C CA . GLY A 1 384 ? -7.651 -2.640 -4.622 1.00 92.00 384 GLY A CA 1
ATOM 2934 C C . GLY A 1 384 ? -7.637 -3.824 -3.644 1.00 92.00 384 GLY A C 1
ATOM 2935 O O . GLY A 1 384 ? -8.544 -3.942 -2.829 1.00 92.00 384 GLY A O 1
ATOM 2936 N N . LYS A 1 385 ? -6.610 -4.691 -3.684 1.00 94.19 385 LYS A N 1
ATOM 2937 C CA . LYS A 1 385 ? -6.483 -5.864 -2.789 1.00 94.19 385 LYS A CA 1
ATOM 2938 C C . LYS A 1 385 ? -6.626 -5.514 -1.303 1.00 94.19 385 LYS A C 1
ATOM 2940 O O . LYS A 1 385 ? -7.524 -6.026 -0.643 1.00 94.19 385 LYS A O 1
ATOM 2945 N N . SER A 1 386 ? -5.769 -4.617 -0.817 1.00 94.75 386 SER A N 1
ATOM 2946 C CA . SER A 1 386 ? -5.746 -4.181 0.581 1.00 94.75 386 SER A CA 1
ATOM 2947 C C . SER A 1 386 ? -7.059 -3.512 0.995 1.00 94.75 386 SER A C 1
ATOM 2949 O O . SER A 1 386 ? -7.577 -3.801 2.067 1.00 94.75 386 SER A O 1
ATOM 2951 N N . LEU A 1 387 ? -7.651 -2.698 0.109 1.00 95.50 387 LEU A N 1
ATOM 2952 C CA . LEU A 1 387 ? -8.938 -2.048 0.364 1.00 95.50 387 LEU A CA 1
ATOM 2953 C C . LEU A 1 387 ? -10.076 -3.063 0.509 1.00 95.50 387 LEU A C 1
ATOM 2955 O O . LEU A 1 387 ? -10.851 -2.972 1.457 1.00 95.50 387 LEU A O 1
ATOM 2959 N N . ASN A 1 388 ? -10.161 -4.065 -0.369 1.00 95.94 388 ASN A N 1
ATOM 2960 C CA . ASN A 1 388 ? -11.163 -5.127 -0.243 1.00 95.94 388 ASN A CA 1
ATOM 2961 C C . ASN A 1 388 ? -10.974 -5.947 1.038 1.00 95.94 388 ASN A C 1
ATOM 2963 O O . ASN A 1 388 ? -11.955 -6.287 1.699 1.00 95.94 388 ASN A O 1
ATOM 2967 N N . LEU A 1 389 ? -9.726 -6.247 1.411 1.00 97.25 389 LEU A N 1
ATOM 2968 C CA . LEU A 1 389 ? -9.427 -6.997 2.630 1.00 97.25 389 LEU A CA 1
ATOM 2969 C C . LEU A 1 389 ? -9.771 -6.187 3.893 1.00 97.25 389 LEU A C 1
ATOM 2971 O O . LEU A 1 389 ? -10.363 -6.731 4.824 1.00 97.25 389 LEU A O 1
ATOM 2975 N N . SER A 1 390 ? -9.483 -4.882 3.890 1.00 97.38 390 SER A N 1
ATOM 2976 C CA . SER A 1 390 ? -9.903 -3.935 4.929 1.00 97.38 390 SER A CA 1
ATOM 2977 C C . SER A 1 390 ? -11.433 -3.827 5.007 1.00 97.38 390 SER A C 1
ATOM 2979 O O . SER A 1 390 ? -12.010 -3.961 6.084 1.00 97.38 390 SER A O 1
ATOM 2981 N N . THR A 1 391 ? -12.119 -3.708 3.867 1.00 97.12 391 THR A N 1
ATOM 2982 C CA . THR A 1 391 ? -13.592 -3.669 3.795 1.00 97.12 391 THR A CA 1
ATOM 2983 C C . THR A 1 391 ? -14.208 -4.929 4.414 1.00 97.12 391 THR A C 1
ATOM 2985 O O . THR A 1 391 ? -15.105 -4.840 5.254 1.00 97.12 391 THR A O 1
ATOM 2988 N N . LEU A 1 392 ? -13.680 -6.109 4.063 1.00 98.31 392 LEU A N 1
ATOM 2989 C CA . LEU A 1 392 ? -14.094 -7.383 4.650 1.00 98.31 392 LEU A CA 1
ATOM 2990 C C . LEU A 1 392 ? -13.855 -7.413 6.161 1.00 98.31 392 LEU A C 1
ATOM 2992 O O . LEU A 1 392 ? -14.769 -7.786 6.897 1.00 98.31 392 LEU A O 1
ATOM 2996 N N . ARG A 1 393 ? -12.668 -6.996 6.626 1.00 97.62 393 ARG A N 1
ATOM 2997 C CA . ARG A 1 393 ? -12.345 -6.892 8.056 1.00 97.62 393 ARG A CA 1
ATOM 2998 C C . ARG A 1 393 ? -13.395 -6.062 8.783 1.00 97.62 393 ARG A C 1
ATOM 3000 O O . ARG A 1 393 ? -14.011 -6.564 9.718 1.00 97.62 393 ARG A O 1
ATOM 3007 N N . TYR A 1 394 ? -13.635 -4.826 8.347 1.00 96.38 394 TYR A N 1
ATOM 3008 C CA . TYR A 1 394 ? -14.560 -3.936 9.047 1.00 96.38 394 TYR A CA 1
ATOM 3009 C C . TYR A 1 394 ? -16.001 -4.429 9.036 1.00 96.38 394 TYR A C 1
ATOM 3011 O O . TYR A 1 394 ? -16.732 -4.104 9.969 1.00 96.38 394 TYR A O 1
ATOM 3019 N N . PHE A 1 395 ? -16.395 -5.219 8.038 1.00 97.38 395 PHE A N 1
ATOM 3020 C CA . PHE A 1 395 ? -17.709 -5.842 8.021 1.00 97.38 395 PHE A CA 1
ATOM 3021 C C . PHE A 1 395 ? -17.814 -6.972 9.052 1.00 97.38 395 PHE A C 1
ATOM 3023 O O . PHE A 1 395 ? -18.774 -7.012 9.814 1.00 97.38 395 PHE A O 1
ATOM 3030 N N . VAL A 1 396 ? -16.844 -7.893 9.103 1.00 97.38 396 VAL A N 1
ATOM 3031 C CA . VAL A 1 396 ? -16.967 -9.141 9.885 1.00 97.38 396 VAL A CA 1
ATOM 3032 C C . VAL A 1 396 ? -16.421 -9.054 11.311 1.00 97.38 396 VAL A C 1
ATOM 3034 O O . VAL A 1 396 ? -16.865 -9.816 12.169 1.00 97.38 396 VAL A O 1
ATOM 3037 N N . GLU A 1 397 ? -15.449 -8.173 11.562 1.00 96.38 397 GLU A N 1
ATOM 3038 C CA . GLU A 1 397 ? -14.692 -8.114 12.817 1.00 96.38 397 GLU A CA 1
ATOM 3039 C C . GLU A 1 397 ? -15.598 -7.758 13.988 1.00 96.38 397 GLU A C 1
ATOM 3041 O O . GLU A 1 397 ? -16.316 -6.771 13.931 1.00 96.38 397 GLU A O 1
ATOM 3046 N N . LYS A 1 398 ? -15.532 -8.509 15.080 1.00 92.25 398 LYS A N 1
ATOM 3047 C CA . LYS A 1 398 ? -16.225 -8.211 16.330 1.00 92.25 398 LYS A CA 1
ATOM 3048 C C . LYS A 1 398 ? -15.397 -7.231 17.152 1.00 92.25 398 LYS A C 1
ATOM 3050 O O . LYS A 1 398 ? -14.306 -7.561 17.607 1.00 92.25 398 LYS A O 1
ATOM 3055 N N . SER A 1 399 ? -15.935 -6.039 17.375 1.00 83.00 399 SER A N 1
ATOM 3056 C CA . SER A 1 399 ? -15.330 -5.007 18.226 1.00 83.00 399 SER A CA 1
ATOM 3057 C C . SER A 1 399 ? -16.385 -4.261 19.059 1.00 83.00 399 SER A C 1
ATOM 3059 O O . SER A 1 399 ? -17.571 -4.295 18.709 1.00 83.00 399 SER A O 1
ATOM 3061 N N . PRO A 1 400 ? -15.993 -3.543 20.129 1.00 73.25 400 PRO A N 1
ATOM 3062 C CA . PRO A 1 400 ? -16.904 -2.656 20.860 1.00 73.25 400 PRO A CA 1
ATOM 3063 C C . PRO A 1 400 ? -17.572 -1.600 19.960 1.00 73.25 400 PRO A C 1
ATOM 3065 O O . PRO A 1 400 ? -18.700 -1.194 20.208 1.00 73.25 400 PRO A O 1
ATOM 3068 N N . GLU A 1 401 ? -16.910 -1.216 18.864 1.00 73.50 401 GLU A N 1
ATOM 3069 C CA . GLU A 1 401 ? -17.383 -0.232 17.883 1.00 73.50 401 GLU A CA 1
ATOM 3070 C C . GLU A 1 401 ? -18.285 -0.842 16.790 1.00 73.50 401 GLU A C 1
ATOM 3072 O O . GLU A 1 401 ? -18.677 -0.146 15.860 1.00 73.50 401 GLU A O 1
ATOM 3077 N N . SER A 1 402 ? -18.622 -2.140 16.839 1.00 72.06 402 SER A N 1
ATOM 3078 C CA . SER A 1 402 ? -19.363 -2.821 15.752 1.00 72.06 402 SER A CA 1
ATOM 3079 C C . SER A 1 402 ? -20.670 -2.134 15.376 1.00 72.06 402 SER A C 1
ATOM 3081 O O . SER A 1 402 ? -20.962 -1.996 14.194 1.00 72.06 402 SER A O 1
ATOM 3083 N N . GLN A 1 403 ? -21.422 -1.642 16.360 1.00 68.81 403 GLN A N 1
ATOM 3084 C CA . GLN A 1 403 ? -22.683 -0.943 16.104 1.00 68.81 403 GLN A CA 1
ATOM 3085 C C . GLN A 1 403 ? -22.475 0.404 15.395 1.00 68.81 403 GLN A C 1
ATOM 3087 O O . GLN A 1 403 ? -23.290 0.780 14.560 1.00 68.81 403 GLN A O 1
ATOM 3092 N N . LEU A 1 404 ? -21.352 1.088 15.646 1.00 73.56 404 LEU A N 1
ATOM 3093 C CA . LEU A 1 404 ? -21.014 2.369 15.011 1.00 73.56 404 LEU A CA 1
ATOM 3094 C C . LEU A 1 404 ? -20.619 2.212 13.535 1.00 73.56 404 LEU A C 1
ATOM 3096 O O . LEU A 1 404 ? -20.663 3.177 12.778 1.00 73.56 404 LEU A O 1
ATOM 3100 N N . ARG A 1 405 ? -20.242 0.998 13.114 1.00 83.38 405 ARG A N 1
ATOM 3101 C CA . ARG A 1 405 ? -19.814 0.698 11.739 1.00 83.38 405 ARG A CA 1
ATOM 3102 C C . ARG A 1 405 ? -20.967 0.412 10.785 1.00 83.38 405 ARG A C 1
ATOM 3104 O O . ARG A 1 405 ? -20.739 0.371 9.582 1.00 83.38 405 ARG A O 1
ATOM 3111 N N . ALA A 1 406 ? -22.188 0.214 11.289 1.00 82.25 406 ALA A N 1
ATOM 3112 C CA . ALA A 1 406 ? -23.350 -0.102 10.456 1.00 82.25 406 ALA A CA 1
ATOM 3113 C C . ALA A 1 406 ? -23.576 0.972 9.379 1.00 82.25 406 ALA A C 1
ATOM 3115 O O . ALA A 1 406 ? -23.693 0.645 8.199 1.00 82.25 406 ALA A O 1
ATOM 3116 N N . GLY A 1 407 ? -23.481 2.249 9.765 1.00 83.81 407 GLY A N 1
ATOM 3117 C CA . GLY A 1 407 ? -23.616 3.388 8.854 1.00 83.81 407 GLY A CA 1
ATOM 3118 C C . GLY A 1 407 ? -22.580 3.437 7.722 1.00 83.81 407 GLY A C 1
ATOM 3119 O O . GLY A 1 407 ? -22.834 4.071 6.707 1.00 83.81 407 GLY A O 1
ATOM 3120 N N . TRP A 1 408 ? -21.437 2.749 7.842 1.00 86.69 408 TRP A N 1
ATOM 3121 C CA . TRP A 1 408 ? -20.434 2.670 6.764 1.00 86.69 408 TRP A CA 1
ATOM 3122 C C . TRP A 1 408 ? -20.864 1.733 5.638 1.00 86.69 408 TRP A C 1
ATOM 3124 O O . TRP A 1 408 ? -20.393 1.853 4.511 1.00 86.69 408 TRP A O 1
ATOM 3134 N N . PHE A 1 409 ? -21.725 0.768 5.959 1.00 89.81 409 PHE A N 1
ATOM 3135 C CA . PHE A 1 409 ? -22.203 -0.236 5.019 1.00 89.81 409 PHE A CA 1
ATOM 3136 C C . PHE A 1 409 ? -23.639 0.005 4.586 1.00 89.81 409 PHE A C 1
ATOM 3138 O O . PHE A 1 409 ? -24.038 -0.524 3.548 1.00 89.81 409 PHE A O 1
ATOM 3145 N N . GLU A 1 410 ? -24.408 0.789 5.346 1.00 84.56 410 GLU A N 1
ATOM 3146 C CA . GLU A 1 410 ? -25.748 1.208 4.958 1.00 84.56 410 GLU A CA 1
ATOM 3147 C C . GLU A 1 410 ? -25.752 1.657 3.495 1.00 84.56 410 GLU A C 1
ATOM 3149 O O . GLU A 1 410 ? -24.858 2.356 3.043 1.00 84.56 410 GLU A O 1
ATOM 3154 N N . GLY A 1 411 ? -26.695 1.100 2.728 1.00 83.31 411 GLY A N 1
ATOM 3155 C CA . GLY A 1 411 ? -26.899 1.255 1.283 1.00 83.31 411 GLY A CA 1
ATOM 3156 C C . GLY A 1 411 ? -25.803 0.792 0.310 1.00 83.31 411 GLY A C 1
ATOM 3157 O O . GLY A 1 411 ? -26.072 0.791 -0.900 1.00 83.31 411 GLY A O 1
ATOM 3158 N N . LEU A 1 412 ? -24.664 0.283 0.786 1.00 91.25 412 LEU A N 1
ATOM 3159 C CA . LEU A 1 412 ? -23.774 -0.555 -0.028 1.00 91.25 412 LEU A CA 1
ATOM 3160 C C . LEU A 1 412 ? -24.452 -1.899 -0.360 1.00 91.25 412 LEU A C 1
ATOM 3162 O O . LEU A 1 412 ? -25.415 -2.319 0.294 1.00 91.25 412 LEU A O 1
ATOM 3166 N N . ARG A 1 413 ? -23.977 -2.595 -1.399 1.00 92.38 413 ARG A N 1
ATOM 3167 C CA . ARG A 1 413 ? -24.565 -3.863 -1.879 1.00 92.38 413 ARG A CA 1
ATOM 3168 C C . ARG A 1 413 ? -24.642 -4.927 -0.789 1.00 92.38 413 ARG A C 1
ATOM 3170 O O . ARG A 1 413 ? -25.708 -5.517 -0.616 1.00 92.38 413 ARG A O 1
ATOM 3177 N N . VAL A 1 414 ? -23.574 -5.112 -0.012 1.00 93.69 414 VAL A N 1
ATOM 3178 C CA . VAL A 1 414 ? -23.523 -6.125 1.059 1.00 93.69 414 VAL A CA 1
ATOM 3179 C C . VAL A 1 414 ? -24.614 -5.931 2.113 1.00 93.69 414 VAL A C 1
ATOM 3181 O O . VAL A 1 414 ? -25.156 -6.901 2.639 1.00 93.69 414 VAL A O 1
ATOM 3184 N N . TRP A 1 415 ? -24.995 -4.681 2.391 1.00 93.12 415 TRP A N 1
ATOM 3185 C CA . TRP A 1 415 ? -26.001 -4.365 3.402 1.00 93.12 415 TRP A CA 1
ATOM 3186 C C . TRP A 1 415 ? -27.424 -4.628 2.924 1.00 93.12 415 TRP A C 1
ATOM 3188 O O . TRP A 1 415 ? -28.342 -4.730 3.732 1.00 93.12 415 TRP A O 1
ATOM 3198 N N . LYS A 1 416 ? -27.643 -4.783 1.616 1.00 91.69 416 LYS A N 1
ATOM 3199 C CA . LYS A 1 416 ? -28.962 -5.133 1.070 1.00 91.69 416 LYS A CA 1
ATOM 3200 C C . LYS A 1 416 ? -29.283 -6.608 1.333 1.00 91.69 416 LYS A C 1
ATOM 3202 O O . LYS A 1 416 ? -30.441 -6.941 1.582 1.00 91.69 416 LYS A O 1
ATOM 3207 N N . ASN A 1 417 ? -28.278 -7.484 1.399 1.00 92.31 417 ASN A N 1
ATOM 3208 C CA . ASN A 1 417 ? -28.477 -8.904 1.682 1.00 92.31 417 ASN A CA 1
ATOM 3209 C C . ASN A 1 417 ? -28.682 -9.165 3.191 1.00 92.31 417 ASN A C 1
ATOM 3211 O O . ASN A 1 417 ? -27.827 -8.868 4.025 1.00 92.31 417 ASN A O 1
ATOM 3215 N N . HIS A 1 418 ? -29.844 -9.713 3.561 1.00 90.62 418 HIS A N 1
ATOM 3216 C CA . HIS A 1 418 ? -30.176 -10.029 4.956 1.00 90.62 418 HIS A CA 1
ATOM 3217 C C . HIS A 1 418 ? -29.368 -11.201 5.530 1.00 90.62 418 HIS A C 1
ATOM 3219 O O . HIS A 1 418 ? -29.063 -11.188 6.720 1.00 90.62 418 HIS A O 1
ATOM 3225 N N . GLU A 1 419 ? -29.015 -12.198 4.717 1.00 91.88 419 GLU A N 1
ATOM 3226 C CA . GLU A 1 419 ? -28.223 -13.347 5.169 1.00 91.88 419 GLU A CA 1
ATOM 3227 C C . GLU A 1 419 ? -26.778 -12.927 5.433 1.00 91.88 419 GLU A C 1
ATOM 3229 O O . GLU A 1 419 ? -26.252 -13.187 6.515 1.00 91.88 419 GLU A O 1
ATOM 3234 N N . THR A 1 420 ? -26.177 -12.162 4.518 1.00 93.62 420 THR A N 1
ATOM 3235 C CA . THR A 1 420 ? -24.815 -11.637 4.684 1.00 93.62 420 THR A CA 1
ATOM 3236 C C . THR A 1 420 ? -24.706 -10.717 5.903 1.00 93.62 420 THR A C 1
ATOM 3238 O O . THR A 1 420 ? -23.744 -10.812 6.664 1.00 93.62 420 THR A O 1
ATOM 3241 N N . ARG A 1 421 ? -25.727 -9.889 6.176 1.00 93.06 421 ARG A N 1
ATOM 3242 C CA . ARG A 1 421 ? -25.781 -9.030 7.375 1.00 93.06 421 ARG A CA 1
ATOM 3243 C C . ARG A 1 421 ? -25.691 -9.790 8.701 1.00 93.06 421 ARG A C 1
ATOM 3245 O O . ARG A 1 421 ? -25.208 -9.219 9.672 1.00 93.06 421 ARG A O 1
ATOM 3252 N N . LYS A 1 422 ? -26.067 -11.075 8.768 1.00 93.81 422 LYS A N 1
ATOM 3253 C CA . LYS A 1 422 ? -25.905 -11.895 9.992 1.00 93.81 422 LYS A CA 1
ATOM 3254 C C . LYS A 1 422 ? -24.440 -12.126 10.374 1.00 93.81 422 LYS A C 1
ATOM 3256 O O . LYS A 1 422 ? -24.159 -12.558 11.491 1.00 93.81 422 LYS A O 1
ATOM 3261 N N . HIS A 1 423 ? -23.517 -11.882 9.447 1.00 96.06 423 HIS A N 1
ATOM 3262 C CA . HIS A 1 423 ? -22.078 -11.976 9.666 1.00 96.06 423 HIS A CA 1
ATOM 3263 C C . HIS A 1 423 ? -21.456 -10.646 10.118 1.00 96.06 423 HIS A C 1
ATOM 3265 O O . HIS A 1 423 ? -20.280 -10.630 10.482 1.00 96.06 423 HIS A O 1
ATOM 3271 N N . PHE A 1 424 ? -22.222 -9.549 10.110 1.00 96.25 424 PHE A N 1
ATOM 3272 C CA . PHE A 1 424 ? -21.725 -8.229 10.473 1.00 96.25 424 PHE A CA 1
ATOM 3273 C C . PHE A 1 424 ? -21.319 -8.166 11.951 1.00 96.25 424 PHE A C 1
ATOM 3275 O O . PHE A 1 424 ? -22.098 -8.533 12.832 1.00 96.25 424 PHE A O 1
ATOM 3282 N N . GLY A 1 425 ? -20.098 -7.705 12.228 1.00 95.69 425 GLY A N 1
ATOM 3283 C CA . GLY A 1 425 ? -19.587 -7.518 13.588 1.00 95.69 425 GLY A CA 1
ATOM 3284 C C . GLY A 1 425 ? -19.488 -8.799 14.428 1.00 95.69 425 GLY A C 1
ATOM 3285 O O . GLY A 1 425 ? -19.513 -8.727 15.658 1.00 95.69 425 GLY A O 1
ATOM 3286 N N . ARG A 1 426 ? -19.449 -9.978 13.794 1.00 95.19 426 ARG A N 1
ATOM 3287 C CA . ARG A 1 426 ? -19.672 -11.265 14.468 1.00 95.19 426 ARG A CA 1
ATOM 3288 C C . ARG A 1 426 ? -18.397 -11.986 14.900 1.00 95.19 426 ARG A C 1
ATOM 3290 O O . ARG A 1 426 ? -18.400 -12.640 15.942 1.00 95.19 426 ARG A O 1
ATOM 3297 N N . TYR A 1 427 ? -17.324 -11.895 14.123 1.00 97.75 427 TYR A N 1
ATOM 3298 C CA . TYR A 1 427 ? -16.178 -12.793 14.258 1.00 97.75 427 TYR A CA 1
ATOM 3299 C C . TYR A 1 427 ? -14.956 -12.086 14.835 1.00 97.75 427 TYR A C 1
ATOM 3301 O O . TYR A 1 427 ? -14.622 -10.995 14.379 1.00 97.75 427 TYR A O 1
ATOM 3309 N N . PRO A 1 428 ? -14.214 -12.686 15.779 1.00 97.12 428 PRO A N 1
ATOM 3310 C CA . PRO A 1 428 ? -12.857 -12.226 16.049 1.00 97.12 428 PRO A CA 1
ATOM 3311 C C . PRO A 1 428 ? -11.995 -12.352 14.780 1.00 97.12 428 PRO A C 1
ATOM 3313 O O . PRO A 1 428 ? -12.098 -13.342 14.049 1.00 97.12 428 PRO A O 1
ATOM 3316 N N . VAL A 1 429 ? -11.151 -11.354 14.513 1.00 97.88 429 VAL A N 1
ATOM 3317 C CA . VAL A 1 429 ? -10.301 -11.292 13.314 1.00 97.88 429 VAL A CA 1
ATOM 3318 C C . VAL A 1 429 ? -8.833 -11.223 13.707 1.00 97.88 429 VAL A C 1
ATOM 3320 O O . VAL A 1 429 ? -8.479 -10.444 14.580 1.00 97.88 429 VAL A O 1
ATOM 3323 N N . ILE A 1 430 ? -7.991 -11.997 13.019 1.00 97.88 430 ILE A N 1
ATOM 3324 C CA . ILE A 1 430 ? -6.531 -11.831 13.002 1.00 97.88 430 ILE A CA 1
ATOM 3325 C C . ILE A 1 430 ? -6.160 -11.278 11.623 1.00 97.88 430 ILE A C 1
ATOM 3327 O O . ILE A 1 430 ? -6.491 -11.905 10.614 1.00 97.88 430 ILE A O 1
ATOM 3331 N N . TYR A 1 431 ? -5.487 -10.129 11.560 1.00 97.06 431 TYR A N 1
ATOM 3332 C CA . TYR A 1 431 ? -5.146 -9.441 10.310 1.00 97.06 431 TYR A CA 1
ATOM 3333 C C . TYR A 1 431 ? -3.632 -9.261 10.176 1.00 97.06 431 TYR A C 1
ATOM 3335 O O . TYR A 1 431 ? -3.058 -8.406 10.837 1.00 97.06 431 TYR A O 1
ATOM 3343 N N . LEU A 1 432 ? -2.989 -10.033 9.300 1.00 96.38 432 LEU A N 1
ATOM 3344 C CA . LEU A 1 432 ? -1.549 -9.956 9.046 1.00 96.38 432 LEU A CA 1
ATOM 3345 C C . LEU A 1 432 ? -1.257 -9.132 7.791 1.00 96.38 432 LEU A C 1
ATOM 3347 O O . LEU A 1 432 ? -1.741 -9.465 6.708 1.00 96.38 432 LEU A O 1
ATOM 3351 N N . ASN A 1 433 ? -0.409 -8.114 7.902 1.00 94.44 433 ASN A N 1
ATOM 3352 C CA . ASN A 1 433 ? 0.069 -7.324 6.772 1.00 94.44 433 ASN A CA 1
ATOM 3353 C C . ASN A 1 433 ? 1.523 -7.671 6.423 1.00 94.44 433 ASN A C 1
ATOM 3355 O O . ASN A 1 433 ? 2.462 -7.122 6.991 1.00 94.44 433 ASN A O 1
ATOM 3359 N N . LEU A 1 434 ? 1.745 -8.535 5.431 1.00 93.00 434 LEU A N 1
ATOM 3360 C CA . LEU A 1 434 ? 3.099 -8.973 5.066 1.00 93.00 434 LEU A CA 1
ATOM 3361 C C . LEU A 1 434 ? 3.796 -8.059 4.045 1.00 93.00 434 LEU A C 1
ATOM 3363 O O . LEU A 1 434 ? 4.927 -8.313 3.635 1.00 93.00 434 LEU A O 1
ATOM 3367 N N . LYS A 1 435 ? 3.192 -6.919 3.692 1.00 87.56 435 LYS A N 1
ATOM 3368 C CA . LYS A 1 435 ? 3.841 -5.893 2.859 1.00 87.56 435 LYS A CA 1
ATOM 3369 C C . LYS A 1 435 ? 5.092 -5.297 3.516 1.00 87.56 435 LYS A C 1
ATOM 3371 O O . LYS A 1 435 ? 6.009 -4.857 2.815 1.00 87.56 435 LYS A O 1
ATOM 3376 N N . VAL A 1 436 ? 5.130 -5.258 4.852 1.00 84.19 436 VAL A N 1
ATOM 3377 C CA . VAL A 1 436 ? 6.221 -4.654 5.638 1.00 84.19 436 VAL A CA 1
ATOM 3378 C C . VAL A 1 436 ? 7.409 -5.594 5.859 1.00 84.19 436 VAL A C 1
ATOM 3380 O O . VAL A 1 436 ? 8.441 -5.169 6.371 1.00 84.19 436 VAL A O 1
ATOM 3383 N N . THR A 1 437 ? 7.329 -6.855 5.429 1.00 85.69 437 THR A N 1
ATOM 3384 C CA . THR A 1 437 ? 8.357 -7.868 5.710 1.00 85.69 437 THR A CA 1
ATOM 3385 C C . THR A 1 437 ? 9.449 -7.932 4.635 1.00 85.69 437 THR A C 1
ATOM 3387 O O . THR A 1 437 ? 9.898 -9.014 4.251 1.00 85.69 437 THR A O 1
ATOM 3390 N N . LYS A 1 438 ? 9.873 -6.778 4.104 1.00 86.25 438 LYS A N 1
ATOM 3391 C CA . LYS A 1 438 ? 10.940 -6.714 3.095 1.00 86.25 438 LYS A CA 1
ATOM 3392 C C . LYS A 1 438 ? 12.307 -6.814 3.757 1.00 86.25 438 LYS A C 1
ATOM 3394 O O . LYS A 1 438 ? 12.719 -5.907 4.477 1.00 86.25 438 LYS A O 1
ATOM 3399 N N . ALA A 1 439 ? 13.017 -7.910 3.505 1.00 87.75 439 ALA A N 1
ATOM 3400 C CA . ALA A 1 439 ? 14.258 -8.233 4.195 1.00 87.75 439 ALA A CA 1
ATOM 3401 C C . ALA A 1 439 ? 15.359 -8.705 3.237 1.00 87.75 439 ALA A C 1
ATOM 3403 O O . ALA A 1 439 ? 15.107 -9.414 2.268 1.00 87.75 439 ALA A O 1
ATOM 3404 N N . GLY A 1 440 ? 16.612 -8.360 3.549 1.00 88.62 440 GLY A N 1
ATOM 3405 C CA . GLY A 1 440 ? 17.788 -8.852 2.820 1.00 88.62 440 GLY A CA 1
ATOM 3406 C C . GLY A 1 440 ? 18.336 -10.194 3.324 1.00 88.62 440 GLY A C 1
ATOM 3407 O O . GLY A 1 440 ? 19.267 -10.722 2.731 1.00 88.62 440 GLY A O 1
ATOM 3408 N N . SER A 1 441 ? 17.802 -10.740 4.424 1.00 94.25 441 SER A N 1
ATOM 3409 C CA . SER A 1 441 ? 18.234 -12.017 5.010 1.00 94.25 441 SER A CA 1
ATOM 3410 C C . SER A 1 441 ? 17.084 -12.721 5.734 1.00 94.25 441 SER A C 1
ATOM 3412 O O . SER A 1 441 ? 16.143 -12.063 6.187 1.00 94.25 441 SER A O 1
ATOM 3414 N N . PHE A 1 442 ? 17.190 -14.041 5.926 1.00 94.38 442 PHE A N 1
ATOM 3415 C CA . PHE A 1 442 ? 16.183 -14.814 6.660 1.00 94.38 442 PHE A CA 1
ATOM 3416 C C . PHE A 1 442 ? 16.016 -14.358 8.117 1.00 94.38 442 PHE A C 1
ATOM 3418 O O . PHE A 1 442 ? 14.891 -14.287 8.600 1.00 94.38 442 PHE A O 1
ATOM 3425 N N . SER A 1 443 ? 17.104 -13.999 8.810 1.00 94.00 443 SER A N 1
ATOM 3426 C CA . SER A 1 443 ? 17.019 -13.507 10.196 1.00 94.00 443 SER A CA 1
ATOM 3427 C C . SER A 1 443 ? 16.185 -12.231 10.279 1.00 94.00 443 SER A C 1
ATOM 3429 O O . SER A 1 443 ? 15.313 -12.121 11.133 1.00 94.00 443 SER A O 1
ATOM 3431 N N . SER A 1 444 ? 16.417 -11.287 9.363 1.00 94.69 444 SER A N 1
ATOM 3432 C CA . SER A 1 444 ? 15.649 -10.042 9.313 1.00 94.69 444 SER A CA 1
ATOM 3433 C C . SER A 1 444 ? 14.194 -10.284 8.912 1.00 94.69 444 SER A C 1
ATOM 3435 O O . SER A 1 444 ? 13.309 -9.640 9.464 1.00 94.69 444 SER A O 1
ATOM 3437 N N . LEU A 1 445 ? 13.931 -11.219 7.989 1.00 94.00 445 LEU A N 1
ATOM 3438 C CA . LEU A 1 445 ? 12.563 -11.610 7.642 1.00 94.00 445 LEU A CA 1
ATOM 3439 C C . LEU A 1 445 ? 11.835 -12.170 8.866 1.00 94.00 445 LEU A C 1
ATOM 3441 O O . LEU A 1 445 ? 10.707 -11.771 9.146 1.00 94.00 445 LEU A O 1
ATOM 3445 N N . LEU A 1 446 ? 12.486 -13.084 9.587 1.00 93.25 446 LEU A N 1
ATOM 3446 C CA . LEU A 1 446 ? 11.922 -13.689 10.781 1.00 93.25 446 LEU A CA 1
ATOM 3447 C C . LEU A 1 446 ? 11.548 -12.609 11.795 1.00 93.25 446 LEU A C 1
ATOM 3449 O O . LEU A 1 446 ? 10.411 -12.600 12.242 1.00 93.25 446 LEU A O 1
ATOM 3453 N N . ASP A 1 447 ? 12.442 -11.669 12.099 1.00 94.00 447 ASP A N 1
ATOM 3454 C CA . ASP A 1 447 ? 12.155 -10.589 13.051 1.00 94.00 447 ASP A CA 1
ATOM 3455 C C . ASP A 1 447 ? 10.970 -9.708 12.616 1.00 94.00 447 ASP A C 1
ATOM 3457 O O . ASP A 1 447 ? 10.143 -9.347 13.450 1.00 94.00 447 ASP A O 1
ATOM 3461 N N . LEU A 1 448 ? 10.820 -9.424 11.318 1.00 94.81 448 LEU A N 1
ATOM 3462 C CA . LEU A 1 448 ? 9.661 -8.679 10.807 1.00 94.81 448 LEU A CA 1
ATOM 3463 C C . LEU A 1 448 ? 8.353 -9.467 10.969 1.00 94.81 448 LEU A C 1
ATOM 3465 O O . LEU A 1 448 ? 7.359 -8.904 11.417 1.00 94.81 448 LEU A O 1
ATOM 3469 N N . VAL A 1 449 ? 8.353 -10.771 10.669 1.00 93.50 449 VAL A N 1
ATOM 3470 C CA . VAL A 1 449 ? 7.171 -11.625 10.883 1.00 93.50 449 VAL A CA 1
ATOM 3471 C C . VAL A 1 449 ? 6.858 -11.775 12.374 1.00 93.50 449 VAL A C 1
ATOM 3473 O O . VAL A 1 449 ? 5.691 -11.802 12.756 1.00 93.50 449 VAL A O 1
ATOM 3476 N N . ARG A 1 450 ? 7.879 -11.850 13.238 1.00 93.69 450 ARG A N 1
ATOM 3477 C CA . ARG A 1 450 ? 7.694 -11.901 14.695 1.00 93.69 450 ARG A CA 1
ATOM 3478 C C . ARG A 1 450 ? 6.983 -10.664 15.213 1.00 93.69 450 ARG A C 1
ATOM 3480 O O . ARG A 1 450 ? 6.057 -10.812 16.001 1.00 93.69 450 ARG A O 1
ATOM 3487 N N . ASN A 1 451 ? 7.401 -9.486 14.757 1.00 94.12 451 ASN A N 1
ATOM 3488 C CA . ASN A 1 451 ? 6.776 -8.226 15.140 1.00 94.12 451 ASN A CA 1
ATOM 3489 C C . ASN A 1 451 ? 5.321 -8.176 14.665 1.00 94.12 451 ASN A C 1
ATOM 3491 O O . ASN A 1 451 ? 4.445 -7.929 15.478 1.00 94.12 451 ASN A O 1
ATOM 3495 N N . GLU A 1 452 ? 5.049 -8.549 13.410 1.00 95.06 452 GLU A N 1
ATOM 3496 C CA . GLU A 1 452 ? 3.678 -8.594 12.886 1.00 95.06 452 GLU A CA 1
ATOM 3497 C C . GLU A 1 452 ? 2.775 -9.531 13.710 1.00 95.06 452 GLU A C 1
ATOM 3499 O O . GLU A 1 452 ? 1.643 -9.191 14.041 1.00 95.06 452 GLU A O 1
ATOM 3504 N N . VAL A 1 453 ? 3.278 -10.709 14.102 1.00 95.56 453 VAL A N 1
ATOM 3505 C CA . VAL A 1 453 ? 2.540 -11.630 14.984 1.00 95.56 453 VAL A CA 1
ATOM 3506 C C . VAL A 1 453 ? 2.377 -11.048 16.388 1.00 95.56 453 VAL A C 1
ATOM 3508 O O . VAL A 1 453 ? 1.305 -11.176 16.974 1.00 95.56 453 VAL A O 1
ATOM 3511 N N . SER A 1 454 ? 3.417 -10.418 16.933 1.00 95.94 454 SER A N 1
ATOM 3512 C CA . SER A 1 454 ? 3.382 -9.760 18.242 1.00 95.94 454 SER A CA 1
ATOM 3513 C C . SER A 1 454 ? 2.319 -8.663 18.284 1.00 95.94 454 SER A C 1
ATOM 3515 O O . SER A 1 454 ? 1.551 -8.603 19.243 1.00 95.94 454 SER A O 1
ATOM 3517 N N . ASP A 1 455 ? 2.200 -7.871 17.219 1.00 96.00 455 ASP A N 1
ATOM 3518 C CA . ASP A 1 455 ? 1.195 -6.815 17.089 1.00 96.00 455 ASP A CA 1
ATOM 3519 C C . ASP A 1 455 ? -0.230 -7.391 17.107 1.00 96.00 455 ASP A C 1
ATOM 3521 O O . ASP A 1 455 ? -1.118 -6.810 17.728 1.00 96.00 455 ASP A O 1
ATOM 3525 N N . GLN A 1 456 ? -0.458 -8.581 16.533 1.00 96.00 456 GLN A N 1
ATOM 3526 C CA . GLN A 1 456 ? -1.755 -9.269 16.658 1.00 96.00 456 GLN A CA 1
ATOM 3527 C C . GLN A 1 456 ? -2.048 -9.722 18.092 1.00 96.00 456 GLN A C 1
ATOM 3529 O O . GLN A 1 456 ? -3.195 -9.694 18.539 1.00 96.00 456 GLN A O 1
ATOM 3534 N N . PHE A 1 457 ? -1.026 -10.152 18.834 1.00 95.94 457 PHE A N 1
ATOM 3535 C CA . PHE A 1 457 ? -1.187 -10.485 20.249 1.00 95.94 457 PHE A CA 1
ATOM 3536 C C . PHE A 1 457 ? -1.432 -9.220 21.090 1.00 95.94 457 PHE A C 1
ATOM 3538 O O . PHE A 1 457 ? -2.211 -9.275 22.043 1.00 95.94 457 PHE A O 1
ATOM 3545 N N . GLU A 1 458 ? -0.843 -8.075 20.741 1.00 95.94 458 GLU A N 1
ATOM 3546 C CA . GLU A 1 458 ? -1.120 -6.799 21.416 1.00 95.94 458 GLU A CA 1
ATOM 3547 C C . GLU A 1 458 ? -2.547 -6.316 21.124 1.00 95.94 458 GLU A C 1
ATOM 3549 O O . GLU A 1 458 ? -3.283 -6.000 22.058 1.00 95.94 458 GLU A O 1
ATOM 3554 N N . GLN A 1 459 ? -3.011 -6.393 19.871 1.00 93.69 459 GLN A N 1
ATOM 3555 C CA . GLN A 1 459 ? -4.400 -6.071 19.496 1.00 93.69 459 GLN A CA 1
ATOM 3556 C C . GLN A 1 459 ? -5.445 -6.914 20.247 1.00 93.69 459 GLN A C 1
ATOM 3558 O O . GLN A 1 459 ? -6.595 -6.501 20.410 1.00 93.69 459 GLN A O 1
ATOM 3563 N N . HIS A 1 460 ? -5.062 -8.097 20.731 1.00 93.75 460 HIS A N 1
ATOM 3564 C CA . HIS A 1 460 ? -5.925 -8.978 21.517 1.00 93.75 460 HIS A CA 1
ATOM 3565 C C . HIS A 1 460 ? -5.519 -9.098 22.988 1.00 93.75 460 HIS A C 1
ATOM 3567 O O . HIS A 1 460 ? -5.923 -10.037 23.675 1.00 93.75 460 HIS A O 1
ATOM 3573 N N . ARG A 1 461 ? -4.756 -8.133 23.512 1.00 93.50 461 ARG A N 1
ATOM 3574 C CA . ARG A 1 461 ? -4.240 -8.148 24.887 1.00 93.50 461 ARG A CA 1
ATOM 3575 C C . ARG A 1 461 ? -5.316 -8.304 25.964 1.00 93.50 461 ARG A C 1
ATOM 3577 O O . ARG A 1 461 ? -5.023 -8.883 27.009 1.00 93.50 461 ARG A O 1
ATOM 3584 N N . TYR A 1 462 ? -6.558 -7.895 25.695 1.00 91.44 462 TYR A N 1
ATOM 3585 C CA . TYR A 1 462 ? -7.714 -8.117 26.577 1.00 91.44 462 TYR A CA 1
ATOM 3586 C C . TYR A 1 462 ? -7.928 -9.601 26.943 1.00 91.44 462 TYR A C 1
ATOM 3588 O O . TYR A 1 462 ? -8.505 -9.910 27.985 1.00 91.44 462 TYR A O 1
ATOM 3596 N N . LEU A 1 463 ? -7.413 -10.547 26.147 1.00 92.00 463 LEU A N 1
ATOM 3597 C CA . LEU A 1 463 ? -7.419 -11.977 26.475 1.00 92.00 463 LEU A CA 1
ATOM 3598 C C . LEU A 1 463 ? -6.623 -12.301 27.755 1.00 92.00 463 LEU A C 1
ATOM 3600 O O . LEU A 1 463 ? -6.910 -13.302 28.410 1.00 92.00 463 LEU A O 1
ATOM 3604 N N . LEU A 1 464 ? -5.653 -11.459 28.138 1.00 90.62 464 LEU A N 1
ATOM 3605 C CA . LEU A 1 464 ? -4.895 -11.581 29.390 1.00 90.62 464 LEU A CA 1
ATOM 3606 C C . LEU A 1 464 ? -5.672 -11.087 30.618 1.00 90.62 464 LEU A C 1
ATOM 3608 O O . LEU A 1 464 ? -5.264 -11.378 31.742 1.00 90.62 464 LEU A O 1
ATOM 3612 N N . GLU A 1 465 ? -6.749 -10.330 30.445 1.00 85.00 465 GLU A N 1
ATOM 3613 C CA . GLU A 1 465 ? -7.547 -9.803 31.561 1.00 85.00 465 GLU A CA 1
ATOM 3614 C C . GLU A 1 465 ? -8.608 -10.812 32.030 1.00 85.00 465 GLU A C 1
ATOM 3616 O O . GLU A 1 465 ? -9.080 -10.745 33.164 1.00 85.00 465 GLU A O 1
ATOM 3621 N N . GLY A 1 466 ? -8.951 -11.786 31.181 1.00 69.62 466 GLY A N 1
ATOM 3622 C CA . GLY A 1 466 ? -9.928 -12.833 31.476 1.00 69.62 466 GLY A CA 1
ATOM 3623 C C . GLY A 1 466 ? -9.348 -14.093 32.133 1.00 69.62 466 GLY A C 1
ATOM 3624 O O . GLY A 1 466 ? -8.139 -14.301 32.221 1.00 69.62 466 GLY A O 1
ATOM 3625 N N . SER A 1 467 ? -10.241 -15.000 32.538 1.00 69.12 467 SER A N 1
ATOM 3626 C CA . SER A 1 467 ? -9.910 -16.338 33.061 1.00 69.12 467 SER A CA 1
ATOM 3627 C C . SER A 1 467 ? -9.765 -17.415 31.973 1.00 69.12 467 SER A C 1
ATOM 3629 O O . SER A 1 467 ? -9.615 -18.594 32.287 1.00 69.12 467 SER A O 1
ATOM 3631 N N . ALA A 1 468 ? -9.810 -17.027 30.694 1.00 71.50 468 ALA A N 1
ATOM 3632 C CA . ALA A 1 468 ? -9.835 -17.947 29.555 1.00 71.50 468 ALA A CA 1
ATOM 3633 C C . ALA A 1 468 ? -8.492 -18.658 29.288 1.00 71.50 468 ALA A C 1
ATOM 3635 O O . ALA A 1 468 ? -8.458 -19.640 28.549 1.00 71.50 468 ALA A O 1
ATOM 3636 N N . LEU A 1 469 ? -7.389 -18.174 29.868 1.00 87.81 469 LEU A N 1
ATOM 3637 C CA . LEU A 1 469 ? -6.044 -18.708 29.650 1.00 87.81 469 LEU A CA 1
ATOM 3638 C C . LEU A 1 469 ? -5.534 -19.438 30.894 1.00 87.81 469 LEU A C 1
ATOM 3640 O O . LEU A 1 469 ? -5.479 -18.871 31.987 1.00 87.81 469 LEU A O 1
ATOM 3644 N N . SER A 1 470 ? -5.068 -20.674 30.722 1.00 89.12 470 SER A N 1
ATOM 3645 C CA . SER A 1 470 ? -4.272 -21.355 31.749 1.00 89.12 470 SER A CA 1
ATOM 3646 C C . SER A 1 470 ? -2.920 -20.660 31.962 1.00 89.12 470 SER A C 1
ATOM 3648 O O . SER A 1 470 ? -2.443 -19.910 31.110 1.00 89.12 470 SER A O 1
ATOM 3650 N N . ALA A 1 471 ? -2.244 -20.943 33.080 1.00 89.06 471 ALA A N 1
ATOM 3651 C CA . ALA A 1 471 ? -0.945 -20.335 33.391 1.00 89.06 471 ALA A CA 1
ATOM 3652 C C . ALA A 1 471 ? 0.116 -20.559 32.289 1.00 89.06 471 ALA A C 1
ATOM 3654 O O . ALA A 1 471 ? 0.894 -19.657 31.983 1.00 89.06 471 ALA A O 1
ATOM 3655 N N . SER A 1 472 ? 0.129 -21.737 31.653 1.00 90.62 472 SER A N 1
ATOM 3656 C CA . SER A 1 472 ? 1.056 -22.042 30.553 1.00 90.62 472 SER A CA 1
ATOM 3657 C C . SER A 1 472 ? 0.681 -21.332 29.249 1.00 90.62 472 SER A C 1
ATOM 3659 O O . SER A 1 472 ? 1.556 -20.964 28.462 1.00 90.62 472 SER A O 1
ATOM 3661 N N . GLU A 1 473 ? -0.612 -21.112 29.007 1.00 91.88 473 GLU A N 1
ATOM 3662 C CA . GLU A 1 473 ? -1.090 -20.340 27.862 1.00 91.88 473 GLU A CA 1
ATOM 3663 C C . GLU A 1 473 ? -0.787 -18.865 28.019 1.00 91.88 473 GLU A C 1
ATOM 3665 O O . GLU A 1 473 ? -0.278 -18.261 27.079 1.00 91.88 473 GLU A O 1
ATOM 3670 N N . ARG A 1 474 ? -0.996 -18.329 29.222 1.00 93.56 474 ARG A N 1
ATOM 3671 C CA . ARG A 1 474 ? -0.626 -16.963 29.570 1.00 93.56 474 ARG A CA 1
ATOM 3672 C C . ARG A 1 474 ? 0.872 -16.720 29.376 1.00 93.56 474 ARG A C 1
ATOM 3674 O O . ARG A 1 474 ? 1.244 -15.763 28.711 1.00 93.56 474 ARG A O 1
ATOM 3681 N N . ALA A 1 475 ? 1.723 -17.621 29.873 1.00 93.12 475 ALA A N 1
ATOM 3682 C CA . ALA A 1 475 ? 3.173 -17.506 29.711 1.00 93.12 475 ALA A CA 1
ATOM 3683 C C . ALA A 1 475 ? 3.606 -17.518 28.234 1.00 93.12 475 ALA A C 1
ATOM 3685 O O . ALA A 1 475 ? 4.488 -16.760 27.838 1.00 93.12 475 ALA A O 1
ATOM 3686 N N . PHE A 1 476 ? 2.982 -18.355 27.397 1.00 94.06 476 PHE A N 1
ATOM 3687 C CA . PHE A 1 476 ? 3.247 -18.332 25.957 1.00 94.06 476 PHE A CA 1
ATOM 3688 C C . PHE A 1 476 ? 2.745 -17.045 25.301 1.00 94.06 476 PHE A C 1
ATOM 3690 O O . PHE A 1 476 ? 3.451 -16.479 24.473 1.00 94.06 476 PHE A O 1
ATOM 3697 N N . TYR A 1 477 ? 1.549 -16.583 25.669 1.00 95.25 477 TYR A N 1
ATOM 3698 C CA . TYR A 1 477 ? 0.971 -15.349 25.148 1.00 95.25 477 TYR A CA 1
ATOM 3699 C C . TYR A 1 477 ? 1.895 -14.163 25.424 1.00 95.25 477 TYR A C 1
ATOM 3701 O O . TYR A 1 477 ? 2.299 -13.478 24.493 1.00 95.25 477 TYR A O 1
ATOM 3709 N N . GLU A 1 478 ? 2.299 -13.975 26.683 1.00 95.00 478 GLU A N 1
ATOM 3710 C CA . GLU A 1 478 ? 3.213 -12.905 27.099 1.00 95.00 478 GLU A CA 1
ATOM 3711 C C . GLU A 1 478 ? 4.588 -13.018 26.420 1.00 95.00 478 GLU A C 1
ATOM 3713 O O . GLU A 1 478 ? 5.204 -12.000 26.112 1.00 95.00 478 GLU A O 1
ATOM 3718 N N . LYS A 1 479 ? 5.059 -14.238 26.129 1.00 95.88 479 LYS A N 1
ATOM 3719 C CA . LYS A 1 479 ? 6.306 -14.467 25.383 1.00 95.88 479 LYS A CA 1
ATOM 3720 C C . LYS A 1 479 ? 6.212 -13.997 23.929 1.00 95.88 479 LYS A C 1
ATOM 3722 O O . LYS A 1 479 ? 7.141 -13.356 23.443 1.00 95.88 479 LYS A O 1
ATOM 3727 N N . ILE A 1 480 ? 5.124 -14.328 23.229 1.00 96.75 480 ILE A N 1
ATOM 3728 C CA . ILE A 1 480 ? 4.905 -13.881 21.844 1.00 96.75 480 ILE A CA 1
ATOM 3729 C C . ILE A 1 480 ? 4.651 -12.370 21.798 1.00 96.75 480 ILE A C 1
ATOM 3731 O O . ILE A 1 480 ? 5.224 -11.708 20.944 1.00 96.75 480 ILE A O 1
ATOM 3735 N N . LEU A 1 481 ? 3.897 -11.832 22.763 1.00 95.06 481 LEU A N 1
ATOM 3736 C CA . LEU A 1 481 ? 3.605 -10.401 22.926 1.00 95.06 481 LEU A CA 1
ATOM 3737 C C . LEU A 1 481 ? 4.861 -9.523 23.068 1.00 95.06 481 LEU A C 1
ATOM 3739 O O . LEU A 1 481 ? 4.850 -8.353 22.711 1.00 95.06 481 LEU A O 1
ATOM 3743 N N . ARG A 1 482 ? 5.943 -10.068 23.634 1.00 94.56 482 ARG A N 1
ATOM 3744 C CA . ARG A 1 482 ? 7.235 -9.372 23.781 1.00 94.56 482 ARG A CA 1
ATOM 3745 C C . ARG A 1 482 ? 8.197 -9.638 22.621 1.00 94.56 482 ARG A C 1
ATOM 3747 O O . ARG A 1 482 ? 9.357 -9.247 22.697 1.00 94.56 482 ARG A O 1
ATOM 3754 N N . ALA A 1 483 ? 7.752 -10.358 21.591 1.00 91.75 483 ALA A N 1
ATOM 3755 C CA . ALA A 1 483 ? 8.584 -10.889 20.512 1.00 91.75 483 ALA A CA 1
ATOM 3756 C C . ALA A 1 483 ? 9.767 -11.778 20.984 1.00 91.75 483 ALA A C 1
ATOM 3758 O O . ALA A 1 483 ? 10.723 -12.011 20.245 1.00 91.75 483 ALA A O 1
ATOM 3759 N N . GLU A 1 484 ? 9.690 -12.362 22.187 1.00 92.25 484 GLU A N 1
ATOM 3760 C CA . GLU A 1 484 ? 10.741 -13.199 22.804 1.00 92.25 484 GLU A CA 1
ATOM 3761 C C . GLU A 1 484 ? 10.620 -14.696 22.429 1.00 92.25 484 GLU A C 1
ATOM 3763 O O . GLU A 1 484 ? 11.331 -15.566 22.947 1.00 92.25 484 GLU A O 1
ATOM 3768 N N . GLY A 1 485 ? 9.690 -15.032 21.528 1.00 88.44 485 GLY A N 1
ATOM 3769 C CA . GLY A 1 485 ? 9.509 -16.374 20.975 1.00 88.44 485 GLY A CA 1
ATOM 3770 C C . GLY A 1 485 ? 10.755 -16.907 20.253 1.00 88.44 485 GLY A C 1
ATOM 3771 O O . GLY A 1 485 ? 11.457 -16.184 19.539 1.00 88.44 485 GLY A O 1
ATOM 3772 N N . LYS A 1 486 ? 11.003 -18.214 20.351 1.00 90.38 486 LYS A N 1
ATOM 3773 C CA . LYS A 1 486 ? 11.945 -18.898 19.455 1.00 90.38 486 LYS A CA 1
ATOM 3774 C C . LYS A 1 486 ? 11.294 -19.088 18.076 1.00 90.38 486 LYS A C 1
ATOM 3776 O O . LYS A 1 486 ? 10.067 -19.062 17.994 1.00 90.38 486 LYS A O 1
ATOM 3781 N N . PRO A 1 487 ? 12.061 -19.260 16.982 1.00 87.00 487 PRO A N 1
ATOM 3782 C CA . PRO A 1 487 ? 11.490 -19.422 15.641 1.00 87.00 487 PRO A CA 1
ATOM 3783 C C . PRO A 1 487 ? 10.416 -20.521 15.562 1.00 87.00 487 PRO A C 1
ATOM 3785 O O . PRO A 1 487 ? 9.446 -20.372 14.828 1.00 87.00 487 PRO A O 1
ATOM 3788 N N . GLU A 1 488 ? 10.551 -21.588 16.353 1.00 88.12 488 GLU A N 1
ATOM 3789 C CA . GLU A 1 488 ? 9.633 -22.733 16.373 1.00 88.12 488 GLU A CA 1
ATOM 3790 C C . GLU A 1 488 ? 8.299 -22.434 17.081 1.00 88.12 488 GLU A C 1
ATOM 3792 O O . GLU A 1 488 ? 7.322 -23.155 16.883 1.00 88.12 488 GLU A O 1
ATOM 3797 N N . ASP A 1 489 ? 8.231 -21.364 17.882 1.00 90.62 489 ASP A N 1
ATOM 3798 C CA . ASP A 1 489 ? 7.010 -20.965 18.589 1.00 90.62 489 ASP A CA 1
ATOM 3799 C C . ASP A 1 489 ? 6.000 -20.279 17.650 1.00 90.62 489 ASP A C 1
ATOM 3801 O O . ASP A 1 489 ? 4.786 -20.453 17.795 1.00 90.62 489 ASP A O 1
ATOM 3805 N N . TYR A 1 490 ? 6.491 -19.509 16.672 1.00 90.19 490 TYR A N 1
ATOM 3806 C CA . TYR A 1 490 ? 5.662 -18.664 15.806 1.00 90.19 490 TYR A CA 1
ATOM 3807 C C . TYR A 1 490 ? 4.743 -19.437 14.859 1.00 90.19 490 TYR A C 1
ATOM 3809 O O . TYR A 1 490 ? 3.597 -19.011 14.716 1.00 90.19 490 TYR A O 1
ATOM 3817 N N . PRO A 1 491 ? 5.139 -20.586 14.270 1.00 84.25 491 PRO A N 1
ATOM 3818 C CA . PRO A 1 491 ? 4.221 -21.389 13.476 1.00 84.25 491 PRO A CA 1
ATOM 3819 C C . PRO A 1 491 ? 2.913 -21.721 14.197 1.00 84.25 491 PRO A C 1
ATOM 3821 O O . PRO A 1 491 ? 1.839 -21.673 13.608 1.00 84.25 491 PRO A O 1
ATOM 3824 N N . HIS A 1 492 ? 2.968 -21.981 15.502 1.00 86.25 492 HIS A N 1
ATOM 3825 C CA . HIS A 1 492 ? 1.784 -22.313 16.290 1.00 86.25 492 HIS A CA 1
ATOM 3826 C C . HIS A 1 492 ? 1.063 -21.095 16.878 1.00 86.25 492 HIS A C 1
ATOM 3828 O O . HIS A 1 492 ? -0.039 -21.253 17.412 1.00 86.25 492 HIS A O 1
ATOM 3834 N N . ALA A 1 493 ? 1.646 -19.896 16.787 1.00 93.25 493 ALA A N 1
ATOM 3835 C CA . ALA A 1 493 ? 1.104 -18.690 17.403 1.00 93.25 493 ALA A CA 1
ATOM 3836 C C . ALA A 1 493 ? -0.291 -18.352 16.863 1.00 93.25 493 ALA A C 1
ATOM 3838 O O . ALA A 1 493 ? -1.200 -18.141 17.662 1.00 93.25 493 ALA A O 1
ATOM 3839 N N . LEU A 1 494 ? -0.497 -18.420 15.540 1.00 92.38 494 LEU A N 1
ATOM 3840 C CA . LEU A 1 494 ? -1.808 -18.166 14.927 1.00 92.38 494 LEU A CA 1
ATOM 3841 C C . LEU A 1 494 ? -2.871 -19.144 15.419 1.00 92.38 494 LEU A C 1
ATOM 3843 O O . LEU A 1 494 ? -3.922 -18.722 15.888 1.00 92.38 494 LEU A O 1
ATOM 3847 N N . LYS A 1 495 ? -2.581 -20.450 15.385 1.00 93.06 495 LYS A N 1
ATOM 3848 C CA . LYS A 1 495 ? -3.524 -21.486 15.836 1.00 93.06 495 LYS A CA 1
ATOM 3849 C C . LYS A 1 495 ? -3.914 -21.304 17.302 1.00 93.06 495 LYS A C 1
ATOM 3851 O O . LYS A 1 495 ? -5.076 -21.479 17.666 1.00 93.06 495 LYS A O 1
ATOM 3856 N N . ARG A 1 496 ? -2.943 -20.963 18.153 1.00 94.06 496 ARG A N 1
ATOM 3857 C CA . ARG A 1 496 ? -3.182 -20.728 19.582 1.00 94.06 496 ARG A CA 1
ATOM 3858 C C . ARG A 1 496 ? -3.988 -19.459 19.815 1.00 94.06 496 ARG A C 1
ATOM 3860 O O . ARG A 1 496 ? -4.952 -19.512 20.570 1.00 94.06 496 ARG A O 1
ATOM 3867 N N . LEU A 1 497 ? -3.652 -18.369 19.132 1.00 95.69 497 LEU A N 1
ATOM 3868 C CA . LEU A 1 497 ? -4.424 -17.133 19.188 1.00 95.69 497 LEU A CA 1
ATOM 3869 C C . LEU A 1 497 ? -5.867 -17.365 18.721 1.00 95.69 497 LEU A C 1
ATOM 3871 O O . LEU A 1 497 ? -6.790 -16.957 19.419 1.00 95.69 497 LEU A O 1
ATOM 3875 N N . SER A 1 498 ? -6.080 -18.123 17.636 1.00 95.88 498 SER A N 1
ATOM 3876 C CA . SER A 1 498 ? -7.428 -18.495 17.187 1.00 95.88 498 SER A CA 1
ATOM 3877 C C . SER A 1 498 ? -8.213 -19.247 18.262 1.00 95.88 498 SER A C 1
ATOM 3879 O O . SER A 1 498 ? -9.371 -18.928 18.513 1.00 95.88 498 SER A O 1
ATOM 3881 N N . ARG A 1 499 ? -7.578 -20.215 18.937 1.00 94.94 499 ARG A N 1
ATOM 3882 C CA . ARG A 1 499 ? -8.196 -20.947 20.051 1.00 94.94 499 ARG A CA 1
ATOM 3883 C C . ARG A 1 499 ? -8.604 -20.019 21.191 1.00 94.94 499 ARG A C 1
ATOM 3885 O O . ARG A 1 499 ? -9.688 -20.169 21.743 1.00 94.94 499 ARG A O 1
ATOM 3892 N N . HIS A 1 500 ? -7.725 -19.094 21.570 1.00 94.62 500 HIS A N 1
ATOM 3893 C CA . HIS A 1 500 ? -7.976 -18.161 22.669 1.00 94.62 500 HIS A CA 1
ATOM 3894 C C . HIS A 1 500 ? -9.110 -17.186 22.337 1.00 94.62 500 HIS A C 1
ATOM 3896 O O . HIS A 1 500 ? -9.965 -16.934 23.182 1.00 94.62 500 HIS A O 1
ATOM 3902 N N . LEU A 1 501 ? -9.157 -16.705 21.095 1.00 95.12 501 LEU A N 1
ATOM 3903 C CA . LEU A 1 501 ? -10.230 -15.851 20.599 1.00 95.12 501 LEU A CA 1
ATOM 3904 C C . LEU A 1 501 ? -11.577 -16.580 20.555 1.00 95.12 501 LEU A C 1
ATOM 3906 O O . LEU A 1 501 ? -12.561 -16.019 21.027 1.00 95.12 501 LEU A O 1
ATOM 3910 N N . GLU A 1 502 ? -11.631 -17.823 20.062 1.00 95.25 502 GLU A N 1
ATOM 3911 C CA . GLU A 1 502 ? -12.878 -18.603 20.071 1.00 95.25 502 GLU A CA 1
ATOM 3912 C C . GLU A 1 502 ? -13.348 -18.881 21.503 1.00 95.25 502 GLU A C 1
ATOM 3914 O O . GLU A 1 502 ? -14.523 -18.689 21.808 1.00 95.25 502 GLU A O 1
ATOM 3919 N N . ALA A 1 503 ? -12.437 -19.258 22.406 1.00 93.25 503 ALA A N 1
ATOM 3920 C CA . ALA A 1 503 ? -12.773 -19.508 23.807 1.00 93.25 503 ALA A CA 1
ATOM 3921 C C . ALA A 1 503 ? -13.335 -18.263 24.516 1.00 93.25 503 ALA A C 1
ATOM 3923 O O . ALA A 1 503 ? -14.229 -18.388 25.349 1.00 93.25 503 ALA A O 1
ATOM 3924 N N . TYR A 1 504 ? -12.825 -17.072 24.189 1.00 93.00 504 TYR A N 1
ATOM 3925 C CA . TYR A 1 504 ? -13.287 -15.813 24.774 1.00 93.00 504 TYR A CA 1
ATOM 3926 C C . TYR A 1 504 ? -14.594 -15.308 24.142 1.00 93.00 504 TYR A C 1
ATOM 3928 O O . TYR A 1 504 ? -15.498 -14.876 24.852 1.00 93.00 504 TYR A O 1
ATOM 3936 N N . HIS A 1 505 ? -14.709 -15.346 22.809 1.00 91.81 505 HIS A N 1
ATOM 3937 C CA . HIS A 1 505 ? -15.833 -14.739 22.080 1.00 91.81 505 HIS A CA 1
ATOM 3938 C C . HIS A 1 505 ? -16.996 -15.687 21.795 1.00 91.81 505 HIS A C 1
ATOM 3940 O O . HIS A 1 505 ? -18.068 -15.197 21.433 1.00 91.81 505 HIS A O 1
ATOM 3946 N N . GLY A 1 506 ? -16.785 -17.000 21.918 1.00 93.69 506 GLY A N 1
ATOM 3947 C CA . GLY A 1 506 ? -17.746 -18.041 21.542 1.00 93.69 506 GLY A CA 1
ATOM 3948 C C . GLY A 1 506 ? -17.934 -18.209 20.030 1.00 93.69 506 GLY A C 1
ATOM 3949 O O . GLY A 1 506 ? -18.864 -18.888 19.607 1.00 93.69 506 GLY A O 1
ATOM 3950 N N . GLU A 1 507 ? -17.083 -17.579 19.218 1.00 96.19 507 GLU A N 1
ATOM 3951 C CA . GLU A 1 507 ? -17.184 -17.544 17.758 1.00 96.19 507 GLU A CA 1
ATOM 3952 C C . GLU A 1 507 ? -15.837 -17.883 17.119 1.00 96.19 507 GLU A C 1
ATOM 3954 O O . GLU A 1 507 ? -14.779 -17.467 17.599 1.00 96.19 507 GLU A O 1
ATOM 3959 N N . ARG A 1 508 ? -15.879 -18.623 16.008 1.00 96.88 508 ARG A N 1
ATOM 3960 C CA . ARG A 1 508 ? -14.682 -18.978 15.234 1.00 96.88 508 ARG A CA 1
ATOM 3961 C C . ARG A 1 508 ? -14.038 -17.745 14.594 1.00 96.88 508 ARG A C 1
ATOM 3963 O O . ARG A 1 508 ? -14.688 -16.737 14.342 1.00 96.88 508 ARG A O 1
ATOM 3970 N N . VAL A 1 509 ? -12.750 -17.850 14.294 1.00 97.50 509 VAL A N 1
ATOM 3971 C CA . VAL A 1 509 ? -11.894 -16.730 13.887 1.00 97.50 509 VAL A CA 1
ATOM 3972 C C . VAL A 1 509 ? -11.847 -16.559 12.376 1.00 97.50 509 VAL A C 1
ATOM 3974 O O . VAL A 1 509 ? -11.774 -17.537 11.633 1.00 97.50 509 VAL A O 1
ATOM 3977 N N . VAL A 1 510 ? -11.817 -15.313 11.915 1.00 98.44 510 VAL A N 1
ATOM 3978 C CA . VAL A 1 510 ? -11.448 -14.972 10.538 1.00 98.44 510 VAL A CA 1
ATOM 3979 C C . VAL A 1 510 ? -9.968 -14.583 10.496 1.00 98.44 510 VAL A C 1
ATOM 3981 O O . VAL A 1 510 ? -9.528 -13.745 11.276 1.00 98.44 510 VAL A O 1
ATOM 3984 N N . ILE A 1 511 ? -9.185 -15.187 9.601 1.00 97.88 511 ILE A N 1
ATOM 3985 C CA . ILE A 1 511 ? -7.766 -14.849 9.403 1.00 97.88 511 ILE A CA 1
ATOM 3986 C C . ILE A 1 511 ? -7.603 -14.169 8.047 1.00 97.88 511 ILE A C 1
ATOM 3988 O O . ILE A 1 511 ? -7.922 -14.747 7.010 1.00 97.88 511 ILE A O 1
ATOM 3992 N N . LEU A 1 512 ? -7.083 -12.950 8.048 1.00 98.38 512 LEU A N 1
ATOM 3993 C CA . LEU A 1 512 ? -6.842 -12.149 6.855 1.00 98.38 512 LEU A CA 1
ATOM 3994 C C . LEU A 1 512 ? -5.333 -11.951 6.692 1.00 98.38 512 LEU A C 1
ATOM 3996 O O . LEU A 1 512 ? -4.651 -11.632 7.664 1.00 98.38 512 LEU A O 1
ATOM 4000 N N . VAL A 1 513 ? -4.803 -12.161 5.487 1.00 96.56 513 VAL A N 1
ATOM 4001 C CA . VAL A 1 513 ? -3.367 -12.017 5.199 1.00 96.56 513 VAL A CA 1
ATOM 4002 C C . VAL A 1 513 ? -3.181 -11.195 3.932 1.00 96.56 513 VAL A C 1
ATOM 4004 O O . VAL A 1 513 ? -3.499 -11.670 2.839 1.00 96.56 513 VAL A O 1
ATOM 4007 N N . ASP A 1 514 ? -2.644 -9.985 4.074 1.00 95.69 514 ASP A N 1
ATOM 4008 C CA . ASP A 1 514 ? -2.313 -9.129 2.939 1.00 95.69 514 ASP A CA 1
ATOM 4009 C C . ASP A 1 514 ? -0.878 -9.336 2.448 1.00 95.69 514 ASP A C 1
ATOM 4011 O O . ASP A 1 514 ? 0.043 -9.535 3.241 1.00 95.69 514 ASP A O 1
ATOM 4015 N N . GLU A 1 515 ? -0.705 -9.271 1.128 1.00 91.06 515 GLU A N 1
ATOM 4016 C CA . GLU A 1 515 ? 0.556 -9.477 0.401 1.00 91.06 515 GLU A CA 1
ATOM 4017 C C . GLU A 1 515 ? 1.381 -10.682 0.887 1.00 91.06 515 GLU A C 1
ATOM 4019 O O . GLU A 1 515 ? 2.582 -10.581 1.157 1.00 91.06 515 GLU A O 1
ATOM 4024 N N . TYR A 1 516 ? 0.740 -11.852 0.969 1.00 91.00 516 TYR A N 1
ATOM 4025 C CA . TYR A 1 516 ? 1.356 -13.068 1.514 1.00 91.00 516 TYR A CA 1
ATOM 4026 C C . TYR A 1 516 ? 2.652 -13.494 0.791 1.00 91.00 516 TYR A C 1
ATOM 4028 O O . TYR A 1 516 ? 3.487 -14.196 1.363 1.00 91.00 516 TYR A O 1
ATOM 4036 N N . ASP A 1 517 ? 2.803 -13.098 -0.476 1.00 88.25 517 ASP A N 1
ATOM 4037 C CA . ASP A 1 517 ? 3.904 -13.456 -1.364 1.00 88.25 517 ASP A CA 1
ATOM 4038 C C . ASP A 1 517 ? 5.102 -12.493 -1.300 1.00 88.25 517 ASP A C 1
ATOM 4040 O O . ASP A 1 517 ? 6.192 -12.843 -1.760 1.00 88.25 517 ASP A O 1
ATOM 4044 N N . THR A 1 518 ? 4.956 -11.315 -0.682 1.00 89.06 518 THR A N 1
ATOM 4045 C CA . THR A 1 518 ? 6.047 -10.339 -0.503 1.00 89.06 518 THR A CA 1
ATOM 4046 C C . THR A 1 518 ? 7.293 -10.929 0.183 1.00 89.06 518 THR A C 1
ATOM 4048 O O . THR A 1 518 ? 8.377 -10.799 -0.398 1.00 89.06 518 THR A O 1
ATOM 4051 N N . PRO A 1 519 ? 7.195 -11.637 1.331 1.00 90.38 519 PRO A N 1
ATOM 4052 C CA . PRO A 1 519 ? 8.343 -12.305 1.951 1.00 90.38 519 PRO A CA 1
ATOM 4053 C C . PRO A 1 519 ? 9.151 -1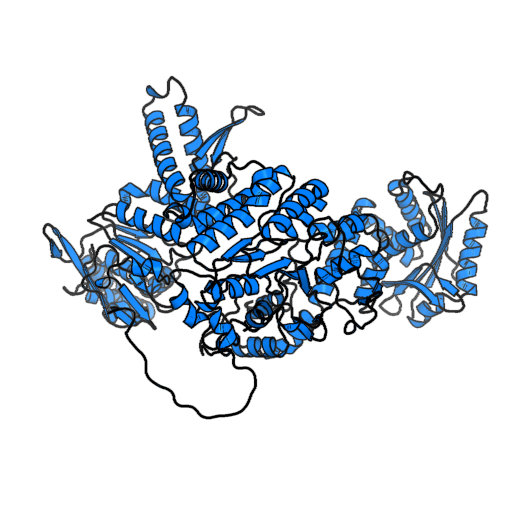3.206 1.008 1.00 90.38 519 PRO A C 1
ATOM 4055 O O . PRO A 1 519 ? 10.374 -13.268 1.089 1.00 90.38 519 PRO A O 1
ATOM 4058 N N . LEU A 1 520 ? 8.465 -13.930 0.122 1.00 88.75 520 LEU A N 1
ATOM 4059 C CA . LEU A 1 520 ? 9.061 -14.958 -0.735 1.00 88.75 520 LEU A CA 1
ATOM 4060 C C . LEU A 1 520 ? 9.758 -14.334 -1.934 1.00 88.75 520 LEU A C 1
ATOM 4062 O O . LEU A 1 520 ? 10.845 -14.764 -2.313 1.00 88.75 520 LEU A O 1
ATOM 4066 N N . ASN A 1 521 ? 9.164 -13.276 -2.484 1.00 86.69 521 ASN A N 1
ATOM 4067 C CA . ASN A 1 521 ? 9.780 -12.476 -3.534 1.00 86.69 521 ASN A CA 1
ATOM 4068 C C . ASN A 1 521 ? 11.114 -11.876 -3.055 1.00 86.69 521 ASN A C 1
ATOM 4070 O O . ASN A 1 521 ? 12.117 -11.947 -3.764 1.00 86.69 521 ASN A O 1
ATOM 4074 N N . GLU A 1 522 ? 11.148 -11.334 -1.834 1.00 87.19 522 GLU A N 1
ATOM 4075 C CA . GLU A 1 522 ? 12.370 -10.784 -1.229 1.00 87.19 522 GLU A CA 1
ATOM 4076 C C . GLU A 1 522 ? 13.372 -11.890 -0.862 1.00 87.19 522 GLU A C 1
ATOM 4078 O O . GLU A 1 522 ? 14.571 -11.731 -1.084 1.00 87.19 522 GLU A O 1
ATOM 4083 N N . ALA A 1 523 ? 12.897 -13.048 -0.394 1.00 89.62 523 ALA A N 1
ATOM 4084 C CA . ALA A 1 523 ? 13.746 -14.205 -0.115 1.00 89.62 523 ALA A CA 1
ATOM 4085 C C . ALA A 1 523 ? 14.404 -14.791 -1.366 1.00 89.62 523 ALA A C 1
ATOM 4087 O O . ALA A 1 523 ? 15.567 -15.194 -1.320 1.00 89.62 523 ALA A O 1
ATOM 4088 N N . TYR A 1 524 ? 13.693 -14.805 -2.494 1.00 86.50 524 TYR A N 1
ATOM 4089 C CA . TYR A 1 524 ? 14.255 -15.189 -3.783 1.00 86.50 524 TYR A CA 1
ATOM 4090 C C . TYR A 1 524 ? 15.351 -14.212 -4.226 1.00 86.50 524 TYR A C 1
ATOM 4092 O O . TYR A 1 524 ? 16.442 -14.647 -4.591 1.00 86.50 524 TYR A O 1
ATOM 4100 N N . LEU A 1 525 ? 15.106 -12.901 -4.126 1.00 85.19 525 LEU A N 1
ATOM 4101 C CA . LEU A 1 525 ? 16.099 -11.875 -4.469 1.00 85.19 525 LEU A CA 1
ATOM 4102 C C . LEU A 1 525 ? 17.316 -11.880 -3.530 1.00 85.19 525 LEU A C 1
ATOM 4104 O O . LEU A 1 525 ? 18.435 -11.646 -3.980 1.00 85.19 525 LEU A O 1
ATOM 4108 N N . GLY A 1 526 ? 17.108 -12.151 -2.241 1.00 87.19 526 GLY A N 1
ATOM 4109 C CA . GLY A 1 526 ? 18.161 -12.214 -1.226 1.00 87.19 526 GLY A CA 1
ATOM 4110 C C . GLY A 1 526 ? 18.848 -13.577 -1.092 1.00 87.19 526 GLY A C 1
ATOM 4111 O O . GLY A 1 526 ? 19.767 -13.706 -0.287 1.00 87.19 526 GLY A O 1
ATOM 4112 N N . GLY A 1 527 ? 18.419 -14.597 -1.844 1.00 89.69 527 GLY A N 1
ATOM 4113 C CA . GLY A 1 527 ? 19.043 -15.925 -1.854 1.00 89.69 527 GLY A CA 1
ATOM 4114 C C . GLY A 1 527 ? 18.765 -16.807 -0.627 1.00 89.69 527 GLY A C 1
ATOM 4115 O O . GLY A 1 527 ? 19.538 -17.725 -0.375 1.00 89.69 527 GLY A O 1
ATOM 4116 N N . TYR A 1 528 ? 17.683 -16.563 0.120 1.00 92.44 528 TYR A N 1
ATOM 4117 C CA . TYR A 1 528 ? 17.295 -17.317 1.332 1.00 92.44 528 TYR A CA 1
ATOM 4118 C C . TYR A 1 528 ? 15.884 -17.939 1.224 1.00 92.44 528 TYR A C 1
ATOM 4120 O O . TYR A 1 528 ? 15.140 -18.081 2.200 1.00 92.44 528 TYR A O 1
ATOM 4128 N N . LEU A 1 529 ? 15.480 -18.279 -0.005 1.00 89.19 529 LEU A N 1
ATOM 4129 C CA . LEU A 1 529 ? 14.137 -18.770 -0.320 1.00 89.19 529 LEU A CA 1
ATOM 4130 C C . LEU A 1 529 ? 13.776 -20.070 0.418 1.00 89.19 529 LEU A C 1
ATOM 4132 O O . LEU A 1 529 ? 12.629 -20.207 0.836 1.00 89.19 529 LEU A O 1
ATOM 4136 N N . ASP A 1 530 ? 14.710 -21.008 0.611 1.00 87.50 530 ASP A N 1
ATOM 4137 C CA . ASP A 1 530 ? 14.411 -22.301 1.257 1.00 87.50 530 ASP A CA 1
ATOM 4138 C C . ASP A 1 530 ? 14.030 -22.137 2.729 1.00 87.50 530 ASP A C 1
ATOM 4140 O O . ASP A 1 530 ? 13.101 -22.782 3.222 1.00 87.50 530 ASP A O 1
ATOM 4144 N N . GLU A 1 531 ? 14.738 -21.269 3.446 1.00 91.12 531 GLU A N 1
ATOM 4145 C CA . GLU A 1 531 ? 14.480 -20.963 4.846 1.00 91.12 531 GLU A CA 1
ATOM 4146 C C . GLU A 1 531 ? 13.143 -20.246 5.016 1.00 91.12 531 GLU A C 1
ATOM 4148 O O . GLU A 1 531 ? 12.320 -20.675 5.831 1.00 91.12 531 GLU A O 1
ATOM 4153 N N . ALA A 1 532 ? 12.900 -19.208 4.207 1.00 91.00 532 ALA A N 1
ATOM 4154 C CA . ALA A 1 532 ? 11.650 -18.451 4.223 1.00 91.00 532 ALA A CA 1
ATOM 4155 C C . ALA A 1 532 ? 10.446 -19.355 3.933 1.00 91.00 532 ALA A C 1
ATOM 4157 O O . ALA A 1 532 ? 9.459 -19.346 4.665 1.00 91.00 532 ALA A O 1
ATOM 4158 N N . THR A 1 533 ? 10.565 -20.188 2.905 1.00 87.25 533 THR A N 1
ATOM 4159 C CA . THR A 1 533 ? 9.523 -21.115 2.477 1.00 87.25 533 THR A CA 1
ATOM 4160 C C . THR A 1 533 ? 9.209 -22.162 3.543 1.00 87.25 533 THR A C 1
ATOM 4162 O O . THR A 1 533 ? 8.043 -22.381 3.863 1.00 87.25 533 THR A O 1
ATOM 4165 N N . ARG A 1 534 ? 10.232 -22.777 4.151 1.00 87.19 534 ARG A N 1
ATOM 4166 C CA . ARG A 1 534 ? 10.040 -23.758 5.231 1.00 87.19 534 ARG A CA 1
ATOM 4167 C C . ARG A 1 534 ? 9.336 -23.133 6.434 1.00 87.19 534 ARG A C 1
ATOM 4169 O O . ARG A 1 534 ? 8.426 -23.732 7.002 1.00 87.19 534 ARG A O 1
ATOM 4176 N N . PHE A 1 535 ? 9.762 -21.936 6.832 1.00 90.50 535 PHE A N 1
ATOM 4177 C CA . PHE A 1 535 ? 9.177 -21.227 7.964 1.00 90.50 535 PHE A CA 1
ATOM 4178 C C . PHE A 1 535 ? 7.723 -20.815 7.693 1.00 90.50 535 PHE A C 1
ATOM 4180 O O . PHE A 1 535 ? 6.835 -21.174 8.468 1.00 90.50 535 PHE A O 1
ATOM 4187 N N . LEU A 1 536 ? 7.467 -20.123 6.578 1.00 90.00 536 LEU A N 1
ATOM 4188 C CA . LEU A 1 536 ? 6.131 -19.642 6.217 1.00 90.00 536 LEU A CA 1
ATOM 4189 C C . LEU A 1 536 ? 5.168 -20.789 5.901 1.00 90.00 536 LEU A C 1
ATOM 4191 O O . LEU A 1 536 ? 3.988 -20.693 6.225 1.00 90.00 536 LEU A O 1
ATOM 4195 N N . GLY A 1 537 ? 5.660 -21.894 5.337 1.00 86.81 537 GLY A N 1
ATOM 4196 C CA . GLY A 1 537 ? 4.846 -23.078 5.071 1.00 86.81 537 GLY A CA 1
ATOM 4197 C C . GLY A 1 537 ? 4.341 -23.699 6.363 1.00 86.81 537 GLY A C 1
ATOM 4198 O O . GLY A 1 537 ? 3.143 -23.932 6.509 1.00 86.81 537 GLY A O 1
ATOM 4199 N N . ASN A 1 538 ? 5.216 -23.852 7.360 1.00 86.56 538 ASN A N 1
ATOM 4200 C CA . ASN A 1 538 ? 4.809 -24.300 8.692 1.00 86.56 538 ASN A CA 1
ATOM 4201 C C . ASN A 1 538 ? 3.849 -23.306 9.363 1.00 86.56 538 ASN A C 1
ATOM 4203 O O . ASN A 1 538 ? 2.870 -23.722 9.982 1.00 86.56 538 ASN A O 1
ATOM 4207 N N . PHE A 1 539 ? 4.111 -22.005 9.223 1.00 89.69 539 PHE A N 1
ATOM 4208 C CA . PHE A 1 539 ? 3.307 -20.936 9.810 1.00 89.69 539 PHE A CA 1
ATOM 4209 C C . PHE A 1 539 ? 1.876 -20.893 9.266 1.00 89.69 539 PHE A C 1
ATOM 4211 O O . PHE A 1 539 ? 0.914 -20.958 10.035 1.00 89.69 539 PHE A O 1
ATOM 4218 N N . PHE A 1 540 ? 1.713 -20.878 7.943 1.00 89.19 540 PHE A N 1
ATOM 4219 C CA . PHE A 1 540 ? 0.391 -20.894 7.323 1.00 89.19 540 PHE A CA 1
ATOM 4220 C C . PHE A 1 540 ? -0.302 -22.248 7.457 1.00 89.19 540 PHE A C 1
ATOM 4222 O O . PHE A 1 540 ? -1.502 -22.278 7.721 1.00 89.19 540 PHE A O 1
ATOM 4229 N N . SER A 1 541 ? 0.423 -23.365 7.347 1.00 85.75 541 SER A N 1
ATOM 4230 C CA . SER A 1 541 ? -0.159 -24.700 7.536 1.00 85.75 541 SER A CA 1
ATOM 4231 C C . SER A 1 541 ? -0.769 -24.846 8.934 1.00 85.75 541 SER A C 1
ATOM 4233 O O . SER A 1 541 ? -1.932 -25.234 9.069 1.00 85.75 541 SER A O 1
ATOM 4235 N N . ALA A 1 542 ? -0.045 -24.435 9.979 1.00 85.62 542 ALA A N 1
ATOM 4236 C CA . ALA A 1 542 ? -0.547 -24.484 11.348 1.00 85.62 542 ALA A CA 1
ATOM 4237 C C . ALA A 1 542 ? -1.749 -23.551 11.581 1.00 85.62 542 ALA A C 1
ATOM 4239 O O . ALA A 1 542 ? -2.678 -23.940 12.291 1.00 85.62 542 ALA A O 1
ATOM 4240 N N . GLY A 1 543 ? -1.756 -22.352 10.988 1.00 88.75 543 GLY A N 1
ATOM 4241 C CA . GLY A 1 543 ? -2.853 -21.389 11.120 1.00 88.75 543 GLY A CA 1
ATOM 4242 C C . GLY A 1 543 ? -4.108 -21.706 10.293 1.00 88.75 543 GLY A C 1
ATOM 4243 O O . GLY A 1 543 ? -5.206 -21.368 10.735 1.00 88.75 543 GLY A O 1
ATOM 4244 N N . LEU A 1 544 ? -3.970 -22.353 9.125 1.00 89.94 544 LEU A N 1
ATOM 4245 C CA . LEU A 1 544 ? -5.027 -22.425 8.099 1.00 89.94 544 LEU A CA 1
ATOM 4246 C C . LEU A 1 544 ? -5.493 -23.846 7.714 1.00 89.94 544 LEU A C 1
ATOM 4248 O O . LEU A 1 544 ? -6.661 -24.012 7.361 1.00 89.94 544 LEU A O 1
ATOM 4252 N N . LYS A 1 545 ? -4.628 -24.873 7.761 1.00 81.00 545 LYS A N 1
ATOM 4253 C CA . LYS A 1 545 ? -4.935 -26.223 7.232 1.00 81.00 545 LYS A CA 1
ATOM 4254 C C . LYS A 1 545 ? -5.986 -26.967 8.056 1.00 81.00 545 LYS A C 1
ATOM 4256 O O . LYS A 1 545 ? -7.027 -27.359 7.547 1.00 81.00 545 LYS A O 1
ATOM 4261 N N . ASP A 1 546 ? -5.681 -27.130 9.340 1.00 72.38 546 ASP A N 1
ATOM 4262 C CA . ASP A 1 546 ? -6.402 -27.967 10.305 1.00 72.38 546 ASP A CA 1
ATOM 4263 C C . ASP A 1 546 ? -6.624 -27.172 11.600 1.00 72.38 546 ASP A C 1
ATOM 4265 O O . ASP A 1 546 ? -6.314 -27.607 12.721 1.00 72.38 546 ASP A O 1
ATOM 4269 N N . ASN A 1 547 ? -7.061 -25.926 11.436 1.00 90.50 547 ASN A N 1
ATOM 4270 C CA . ASN A 1 547 ? -7.399 -25.051 12.543 1.00 90.50 547 ASN A CA 1
ATOM 4271 C C . ASN A 1 547 ? -8.909 -25.166 12.818 1.00 90.50 547 ASN A C 1
ATOM 4273 O O . ASN A 1 547 ? -9.694 -24.548 12.100 1.00 90.50 547 ASN A O 1
ATOM 4277 N N . PRO A 1 548 ? -9.348 -25.942 13.832 1.00 91.88 548 PRO A N 1
ATOM 4278 C CA . PRO A 1 548 ? -10.775 -26.126 14.120 1.00 91.88 548 PRO A CA 1
ATOM 4279 C C . PRO A 1 548 ? -11.457 -24.829 14.581 1.00 91.88 548 PRO A C 1
ATOM 4281 O O . PRO A 1 548 ? -12.682 -24.739 14.560 1.00 91.88 548 PRO A O 1
ATOM 4284 N N . HIS A 1 549 ? -10.653 -23.837 14.966 1.00 95.31 549 HIS A N 1
ATOM 4285 C CA . HIS A 1 549 ? -11.078 -22.522 15.423 1.00 95.31 549 HIS A CA 1
ATOM 4286 C C . HIS A 1 549 ? -11.228 -21.524 14.260 1.00 95.31 549 HIS A C 1
ATOM 4288 O O . HIS A 1 549 ? -11.618 -20.385 14.490 1.00 95.31 549 HIS A O 1
ATOM 4294 N N . LEU A 1 550 ? -10.904 -21.911 13.017 1.00 95.50 550 LEU A N 1
ATOM 4295 C CA . LEU A 1 550 ? -11.013 -21.060 11.830 1.00 95.50 550 LEU A CA 1
ATOM 4296 C C . LEU A 1 550 ? -12.437 -21.105 11.255 1.00 95.50 550 LEU A C 1
ATOM 4298 O O . LEU A 1 550 ? -12.985 -22.173 10.983 1.00 95.50 550 LEU A O 1
ATOM 4302 N N . PHE A 1 551 ? -13.015 -19.931 11.023 1.00 96.50 551 PHE A N 1
ATOM 4303 C CA . PHE A 1 551 ? -14.228 -19.746 10.229 1.00 96.50 551 PHE A CA 1
ATOM 4304 C C . PHE A 1 551 ? -13.889 -19.526 8.750 1.00 96.50 551 PHE A C 1
ATOM 4306 O O . PHE A 1 551 ? -14.392 -20.242 7.883 1.00 96.50 551 PHE A O 1
ATOM 4313 N N . LYS A 1 552 ? -13.022 -18.546 8.462 1.00 96.94 552 LYS A N 1
ATOM 4314 C CA . LYS A 1 552 ? -12.622 -18.176 7.098 1.00 96.94 552 LYS A CA 1
ATOM 4315 C C . LYS A 1 552 ? -11.200 -17.613 7.074 1.00 96.94 552 LYS A C 1
ATOM 4317 O O . LYS A 1 552 ? -10.850 -16.793 7.914 1.00 96.94 552 LYS A O 1
ATOM 4322 N N . GLY A 1 553 ? -10.392 -18.039 6.113 1.00 96.19 553 GLY A N 1
ATOM 4323 C CA . GLY A 1 553 ? -9.081 -17.487 5.791 1.00 96.19 553 GLY A CA 1
ATOM 4324 C C . GLY A 1 553 ? -9.129 -16.768 4.444 1.00 96.19 553 GLY A C 1
ATOM 4325 O O . GLY A 1 553 ? -9.589 -17.364 3.472 1.00 96.19 553 GLY A O 1
ATOM 4326 N N . VAL A 1 554 ? -8.658 -15.525 4.354 1.00 97.50 554 VAL A N 1
ATOM 4327 C CA . VAL A 1 554 ? -8.572 -14.791 3.080 1.00 97.50 554 VAL A CA 1
ATOM 4328 C C . VAL A 1 554 ? -7.174 -14.224 2.897 1.00 97.50 554 VAL A C 1
ATOM 4330 O O . VAL A 1 554 ? -6.689 -13.467 3.732 1.00 97.50 554 VAL A O 1
ATOM 4333 N N . LEU A 1 555 ? -6.534 -14.605 1.795 1.00 95.31 555 LEU A N 1
ATOM 4334 C CA . LEU A 1 555 ? -5.182 -14.203 1.443 1.00 95.31 555 LEU A CA 1
ATOM 4335 C C . LEU A 1 555 ? -5.192 -13.408 0.138 1.00 95.31 555 LEU A C 1
ATOM 4337 O O . LEU A 1 555 ? -5.881 -13.765 -0.823 1.00 95.31 555 LEU A O 1
ATOM 4341 N N . THR A 1 556 ? -4.375 -12.365 0.078 1.00 94.44 556 THR A N 1
ATOM 4342 C CA . THR A 1 556 ? -4.153 -11.547 -1.119 1.00 94.44 556 THR A CA 1
ATOM 4343 C C . THR A 1 556 ? -2.671 -11.526 -1.480 1.00 94.44 556 THR A C 1
ATOM 4345 O O . THR A 1 556 ? -1.796 -11.547 -0.620 1.00 94.44 556 THR A O 1
ATOM 4348 N N . GLY A 1 557 ? -2.377 -11.503 -2.778 1.00 89.69 557 GLY A N 1
ATOM 4349 C CA . GLY A 1 557 ? -1.011 -11.494 -3.311 1.00 89.69 557 GLY A CA 1
ATOM 4350 C C . GLY A 1 557 ? -1.009 -11.208 -4.808 1.00 89.69 557 GLY A C 1
ATOM 4351 O O . GLY A 1 557 ? -2.052 -10.873 -5.375 1.00 89.69 557 GLY A O 1
ATOM 4352 N N . ILE A 1 558 ? 0.146 -11.316 -5.458 1.00 84.44 558 ILE A N 1
ATOM 4353 C CA . ILE A 1 558 ? 0.280 -11.199 -6.918 1.00 84.44 558 ILE A CA 1
ATOM 4354 C C . ILE A 1 558 ? 0.320 -12.588 -7.546 1.00 84.44 558 ILE A C 1
ATOM 4356 O O . ILE A 1 558 ? -0.434 -12.875 -8.475 1.00 84.44 558 ILE A O 1
ATOM 4360 N N . LEU A 1 559 ? 1.193 -13.450 -7.032 1.00 76.19 559 LEU A N 1
ATOM 4361 C CA . LEU A 1 559 ? 1.429 -14.789 -7.557 1.00 76.19 559 LEU A CA 1
ATOM 4362 C C . LEU A 1 559 ? 0.722 -15.833 -6.707 1.00 76.19 559 LEU A C 1
ATOM 4364 O O . LEU A 1 559 ? 0.484 -15.633 -5.521 1.00 76.19 559 LEU A O 1
ATOM 4368 N N . ARG A 1 560 ? 0.449 -16.992 -7.307 1.00 74.00 560 ARG A N 1
ATOM 4369 C CA . ARG A 1 560 ? 0.135 -18.204 -6.554 1.00 74.00 560 ARG A CA 1
ATOM 4370 C C . ARG A 1 560 ? 1.387 -19.071 -6.463 1.00 74.00 560 ARG A C 1
ATOM 4372 O O . ARG A 1 560 ? 1.678 -19.885 -7.336 1.00 74.00 560 ARG A O 1
ATOM 4379 N N . ILE A 1 561 ? 2.091 -18.931 -5.351 1.00 63.00 561 ILE A N 1
ATOM 4380 C CA . ILE A 1 561 ? 3.268 -19.737 -5.022 1.00 63.00 561 ILE A CA 1
ATOM 4381 C C . ILE A 1 561 ? 2.800 -21.056 -4.381 1.00 63.00 561 ILE A C 1
ATOM 4383 O O . ILE A 1 561 ? 2.619 -21.149 -3.169 1.00 63.00 561 ILE A O 1
ATOM 4387 N N . ALA A 1 562 ? 2.502 -22.069 -5.202 1.00 50.31 562 ALA A N 1
ATOM 4388 C CA . ALA A 1 562 ? 1.866 -23.312 -4.734 1.00 50.31 562 ALA A CA 1
ATOM 4389 C C . ALA A 1 562 ? 2.841 -24.476 -4.477 1.00 50.31 562 ALA A C 1
ATOM 4391 O O . ALA A 1 562 ? 2.584 -25.311 -3.612 1.00 50.31 562 ALA A O 1
ATOM 4392 N N . ARG A 1 563 ? 3.946 -24.571 -5.226 1.00 48.94 563 ARG A N 1
ATOM 4393 C CA . ARG A 1 563 ? 4.813 -25.767 -5.226 1.00 48.94 563 ARG A CA 1
ATOM 4394 C C . ARG A 1 563 ? 6.056 -25.676 -4.354 1.00 48.94 563 ARG A C 1
ATOM 4396 O O . ARG A 1 563 ? 6.766 -26.663 -4.220 1.00 48.94 563 ARG A O 1
ATOM 4403 N N . GLU A 1 564 ? 6.290 -24.537 -3.720 1.00 51.53 564 GLU A N 1
ATOM 4404 C CA . GLU A 1 564 ? 7.465 -24.353 -2.868 1.00 51.53 564 GLU A CA 1
ATOM 4405 C C . GLU A 1 564 ? 7.314 -25.017 -1.490 1.00 51.53 564 GLU A C 1
ATOM 4407 O O . GLU A 1 564 ? 8.285 -25.049 -0.765 1.00 51.53 564 GLU A O 1
ATOM 4412 N N . SER A 1 565 ? 6.187 -25.673 -1.168 1.00 53.16 565 SER A N 1
ATOM 4413 C CA . SER A 1 565 ? 5.809 -26.267 0.144 1.00 53.16 565 SER A CA 1
ATOM 4414 C C . SER A 1 565 ? 5.031 -25.356 1.100 1.00 53.16 565 SER A C 1
ATOM 4416 O O . SER A 1 565 ? 4.708 -25.758 2.212 1.00 53.16 565 SER A O 1
ATOM 4418 N N . LEU A 1 566 ? 4.633 -24.159 0.657 1.00 63.16 566 LEU A N 1
ATOM 4419 C CA . LEU A 1 566 ? 3.809 -23.267 1.484 1.00 63.16 566 LEU A CA 1
ATOM 4420 C C . LEU A 1 566 ? 2.386 -23.783 1.681 1.00 63.16 566 LEU A C 1
ATOM 4422 O O . LEU A 1 566 ? 1.855 -23.763 2.786 1.00 63.16 566 LEU A O 1
ATOM 4426 N N . PHE A 1 567 ? 1.774 -24.237 0.586 1.00 63.75 567 PHE A N 1
ATOM 4427 C CA . PHE A 1 567 ? 0.369 -24.636 0.543 1.00 63.75 567 PHE A CA 1
ATOM 4428 C C . PHE A 1 567 ? 0.152 -25.995 -0.122 1.00 63.75 567 PHE A C 1
ATOM 4430 O O . PHE A 1 567 ? -0.993 -26.370 -0.357 1.00 63.75 567 PHE A O 1
ATOM 4437 N N . SER A 1 568 ? 1.223 -26.743 -0.419 1.00 59.47 568 SER A N 1
ATOM 4438 C CA . SER A 1 568 ? 1.129 -28.113 -0.959 1.00 59.47 568 SER A CA 1
ATOM 4439 C C . SER A 1 568 ? 0.270 -29.023 -0.083 1.00 59.47 568 SER A C 1
ATOM 4441 O O . SER A 1 568 ? -0.330 -29.977 -0.566 1.00 59.47 568 SER A O 1
ATOM 4443 N N . ASP A 1 569 ? 0.197 -28.671 1.196 1.00 56.88 569 ASP A N 1
ATOM 4444 C CA . ASP A 1 569 ? -0.483 -29.403 2.239 1.00 56.88 569 ASP A CA 1
ATOM 4445 C C . ASP A 1 569 ? -1.869 -28.813 2.572 1.00 56.88 569 ASP A C 1
ATOM 4447 O O . ASP A 1 569 ? -2.607 -29.444 3.325 1.00 56.88 569 ASP A O 1
ATOM 4451 N N . LEU A 1 570 ? -2.251 -27.635 2.048 1.00 64.75 570 LEU A N 1
ATOM 4452 C CA . LEU A 1 570 ? -3.561 -27.011 2.295 1.00 64.75 570 LEU A CA 1
ATOM 4453 C C . LEU A 1 570 ? -4.645 -27.624 1.402 1.00 64.75 570 LEU A C 1
ATOM 4455 O O . LEU A 1 570 ? -4.918 -27.154 0.299 1.00 64.75 570 LEU A O 1
ATOM 4459 N N . ASN A 1 571 ? -5.323 -28.644 1.916 1.00 62.50 571 ASN A N 1
ATOM 4460 C CA . ASN A 1 571 ? -6.391 -29.343 1.192 1.00 62.50 571 ASN A CA 1
ATOM 4461 C C . ASN A 1 571 ? -7.692 -28.517 1.054 1.00 62.50 571 ASN A C 1
ATOM 4463 O O . ASN A 1 571 ? -8.610 -28.931 0.353 1.00 62.50 571 ASN A O 1
ATOM 4467 N N . ASN A 1 572 ? -7.789 -27.370 1.733 1.00 69.81 572 ASN A N 1
ATOM 4468 C CA . ASN A 1 572 ? -8.973 -26.508 1.836 1.00 69.81 572 ASN A CA 1
ATOM 4469 C C . ASN A 1 572 ? -8.793 -25.121 1.178 1.00 69.81 572 ASN A C 1
ATOM 4471 O O . ASN A 1 572 ? -9.625 -24.237 1.397 1.00 69.81 572 ASN A O 1
ATOM 4475 N N . LEU A 1 573 ? -7.726 -24.927 0.391 1.00 85.50 573 LEU A N 1
ATOM 4476 C CA . LEU A 1 573 ? -7.417 -23.668 -0.290 1.00 85.50 573 LEU A CA 1
ATOM 4477 C C . LEU A 1 573 ? -8.061 -23.602 -1.683 1.00 85.50 573 LEU A C 1
ATOM 4479 O O . LEU A 1 573 ? -7.692 -24.360 -2.581 1.00 85.50 573 LEU A O 1
ATOM 4483 N N . SER A 1 574 ? -8.951 -22.632 -1.892 1.00 89.00 574 SER A N 1
ATOM 4484 C CA . SER A 1 574 ? -9.441 -22.264 -3.227 1.00 89.00 574 SER A CA 1
ATOM 4485 C C . SER A 1 574 ? -8.707 -21.038 -3.750 1.00 89.00 574 SER A C 1
ATOM 4487 O O . SER A 1 574 ? -8.527 -20.058 -3.028 1.00 89.00 574 SER A O 1
ATOM 4489 N N . VAL A 1 575 ? -8.274 -21.090 -5.012 1.00 88.38 575 VAL A N 1
ATOM 4490 C CA . VAL A 1 575 ? -7.539 -19.986 -5.639 1.00 88.38 575 VAL A CA 1
ATOM 4491 C C . VAL A 1 575 ? -8.314 -19.426 -6.816 1.00 88.38 575 VAL A C 1
ATOM 4493 O O . VAL A 1 575 ? -8.583 -20.134 -7.788 1.00 88.38 575 VAL A O 1
ATOM 4496 N N . TYR A 1 576 ? -8.601 -18.133 -6.737 1.00 90.94 576 TYR A N 1
ATOM 4497 C CA . TYR A 1 576 ? -9.322 -17.379 -7.752 1.00 90.94 576 TYR A CA 1
ATOM 4498 C C . TYR A 1 576 ? -8.347 -16.428 -8.434 1.00 90.94 576 TYR A C 1
ATOM 4500 O O . TYR A 1 576 ? -8.186 -15.297 -7.992 1.00 90.94 576 TYR A O 1
ATOM 4508 N N . SER A 1 577 ? -7.632 -16.897 -9.461 1.00 89.19 577 SER A N 1
ATOM 4509 C CA . SER A 1 577 ? -6.683 -16.092 -10.254 1.00 89.19 577 SER A CA 1
ATOM 4510 C C . SER A 1 577 ? -7.405 -15.181 -11.260 1.00 89.19 577 SER A C 1
ATOM 4512 O O . SER A 1 577 ? -8.620 -15.254 -11.407 1.00 89.19 577 SER A O 1
ATOM 4514 N N . ILE A 1 578 ? -6.663 -14.343 -11.992 1.00 89.75 578 ILE A N 1
ATOM 4515 C CA . ILE A 1 578 ? -7.229 -13.503 -13.067 1.00 89.75 578 ILE A CA 1
ATOM 4516 C C . ILE A 1 578 ? -7.774 -14.312 -14.258 1.00 89.75 578 ILE A C 1
ATOM 4518 O O . ILE A 1 578 ? -8.500 -13.777 -15.084 1.00 89.75 578 ILE A O 1
ATOM 4522 N N . LEU A 1 579 ? -7.442 -15.604 -14.360 1.00 88.19 579 LEU A N 1
ATOM 4523 C CA . LEU A 1 579 ? -7.930 -16.491 -15.424 1.00 88.19 579 LEU A CA 1
ATOM 4524 C C . LEU A 1 579 ? -9.244 -17.199 -15.050 1.00 88.19 579 LEU A C 1
ATOM 4526 O O . LEU A 1 579 ? -9.696 -18.102 -15.757 1.00 88.19 579 LEU A O 1
ATOM 4530 N N . ARG A 1 580 ? -9.822 -16.862 -13.893 1.00 86.44 580 ARG A N 1
ATOM 4531 C CA . ARG A 1 580 ? -11.073 -17.420 -13.377 1.00 86.44 580 ARG A CA 1
ATOM 4532 C C . ARG A 1 580 ? -12.187 -16.373 -13.516 1.00 86.44 580 ARG A C 1
ATOM 4534 O O . ARG A 1 580 ? -11.935 -15.215 -13.189 1.00 86.44 580 ARG A O 1
ATOM 4541 N N . PRO A 1 581 ? -13.384 -16.743 -14.006 1.00 87.56 581 PRO A N 1
ATOM 4542 C CA . PRO A 1 581 ? -14.522 -15.822 -14.065 1.00 87.56 581 PRO A CA 1
ATOM 4543 C C . PRO A 1 581 ? -15.048 -15.455 -12.672 1.00 87.56 581 PRO A C 1
ATOM 4545 O O . PRO A 1 581 ? -15.555 -14.353 -12.465 1.00 87.56 581 PRO A O 1
ATOM 4548 N N . GLU A 1 582 ? -14.900 -16.347 -11.691 1.00 90.75 582 GLU A N 1
ATOM 4549 C CA . GLU A 1 582 ? -15.290 -16.072 -10.316 1.00 90.75 582 GLU A CA 1
ATOM 4550 C C . GLU A 1 582 ? -14.428 -14.941 -9.734 1.00 90.75 582 GLU A C 1
ATOM 4552 O O . GLU A 1 582 ? -13.202 -14.924 -9.868 1.00 90.75 582 GLU A O 1
ATOM 4557 N N . PHE A 1 583 ? -15.070 -13.995 -9.049 1.00 93.00 583 PHE A N 1
ATOM 4558 C CA . PHE A 1 583 ? -14.423 -12.804 -8.497 1.00 93.00 583 PHE A CA 1
ATOM 4559 C C . PHE A 1 583 ? -13.752 -11.869 -9.525 1.00 93.00 583 PHE A C 1
ATOM 4561 O O . PHE A 1 583 ? -12.876 -11.081 -9.148 1.00 93.00 583 PHE A O 1
ATOM 4568 N N . ALA A 1 584 ? -14.131 -11.935 -10.807 1.00 88.81 584 ALA A N 1
ATOM 4569 C CA . ALA A 1 584 ? -13.523 -11.125 -11.866 1.00 88.81 584 ALA A CA 1
ATOM 4570 C C . ALA A 1 584 ? -13.661 -9.613 -11.608 1.00 88.81 584 ALA A C 1
ATOM 4572 O O . ALA A 1 584 ? -12.658 -8.912 -11.533 1.00 88.81 584 ALA A O 1
ATOM 4573 N N . THR A 1 585 ? -14.882 -9.125 -11.377 1.00 93.31 585 THR A N 1
ATOM 4574 C CA . THR A 1 585 ? -15.210 -7.690 -11.230 1.00 93.31 585 THR A CA 1
ATOM 4575 C C . THR A 1 585 ? -15.022 -7.133 -9.817 1.00 93.31 585 THR A C 1
ATOM 4577 O O . THR A 1 585 ? -15.233 -5.942 -9.578 1.00 93.31 585 THR A O 1
ATOM 4580 N N . HIS A 1 586 ? -14.617 -7.977 -8.868 1.00 94.44 586 HIS A N 1
ATOM 4581 C CA . HIS A 1 586 ? -14.431 -7.594 -7.468 1.00 94.44 586 HIS A CA 1
ATOM 4582 C C . HIS A 1 586 ? -13.159 -6.774 -7.238 1.00 94.44 586 HIS A C 1
ATOM 4584 O O . HIS A 1 586 ? -13.045 -6.076 -6.236 1.00 94.44 586 HIS A O 1
ATOM 4590 N N . PHE A 1 587 ? -12.209 -6.841 -8.168 1.00 93.88 587 PHE A N 1
ATOM 4591 C CA . PHE A 1 587 ? -10.967 -6.076 -8.164 1.00 93.88 587 PHE A CA 1
ATOM 4592 C C . PHE A 1 587 ? -10.860 -5.341 -9.496 1.00 93.88 587 PHE A C 1
ATOM 4594 O O . PHE A 1 587 ? -11.257 -5.895 -10.514 1.00 93.88 587 PHE A O 1
ATOM 4601 N N . GLY A 1 588 ? -10.290 -4.137 -9.515 1.00 94.75 588 GLY A N 1
ATOM 4602 C CA . GLY A 1 588 ? -10.339 -3.302 -10.720 1.00 94.75 588 GLY A CA 1
ATOM 4603 C C . GLY A 1 588 ? -11.655 -2.535 -10.856 1.00 94.75 588 GLY A C 1
ATOM 4604 O O . GLY A 1 588 ? -12.610 -2.784 -10.115 1.00 94.75 588 GLY A O 1
ATOM 4605 N N . PHE A 1 589 ? -11.700 -1.590 -11.793 1.00 96.38 589 PHE A N 1
ATOM 4606 C CA . PHE A 1 589 ? -12.930 -0.867 -12.124 1.00 96.38 589 PHE A CA 1
ATOM 4607 C C . PHE A 1 589 ? -13.498 -1.347 -13.451 1.00 96.38 589 PHE A C 1
ATOM 4609 O O . PHE A 1 589 ? -12.764 -1.589 -14.400 1.00 96.38 589 PHE A O 1
ATOM 4616 N N . THR A 1 590 ? -14.811 -1.499 -13.503 1.00 96.44 590 THR A N 1
ATOM 4617 C CA . THR A 1 590 ? -15.560 -1.707 -14.743 1.00 96.44 590 THR A CA 1
ATOM 4618 C C . THR A 1 590 ? -15.749 -0.375 -15.458 1.00 96.44 590 THR A C 1
ATOM 4620 O O . THR A 1 590 ? -15.678 0.683 -14.834 1.00 96.44 590 THR A O 1
ATOM 4623 N N . GLU A 1 591 ? -16.048 -0.423 -16.753 1.00 94.38 591 GLU A N 1
ATOM 4624 C CA . GLU A 1 591 ? -16.303 0.777 -17.553 1.00 94.38 591 GLU A CA 1
ATOM 4625 C C . GLU A 1 591 ? -17.365 1.696 -16.928 1.00 94.38 591 GLU A C 1
ATOM 4627 O O . GLU A 1 591 ? -17.103 2.876 -16.720 1.00 94.38 591 GLU A O 1
ATOM 4632 N N . GLY A 1 592 ? -18.506 1.142 -16.505 1.00 94.44 592 GLY A N 1
ATOM 4633 C CA . GLY A 1 592 ? -19.569 1.930 -15.872 1.00 94.44 592 GLY A CA 1
ATOM 4634 C C . GLY A 1 592 ? -19.171 2.569 -14.533 1.00 94.44 592 GLY A C 1
ATOM 4635 O O . GLY A 1 592 ? -19.678 3.630 -14.185 1.00 94.44 592 GLY A O 1
ATOM 4636 N N . GLU A 1 593 ? -18.248 1.963 -13.779 1.00 95.12 593 GLU A N 1
ATOM 4637 C CA . GLU A 1 593 ? -17.718 2.571 -12.548 1.00 95.12 593 GLU A CA 1
ATOM 4638 C C . GLU A 1 593 ? -16.764 3.731 -12.859 1.00 95.12 593 GLU A C 1
ATOM 4640 O O . GLU A 1 593 ? -16.758 4.725 -12.136 1.00 95.12 593 GLU A O 1
ATOM 4645 N N . VAL A 1 594 ? -15.979 3.632 -13.937 1.00 95.38 594 VAL A N 1
ATOM 4646 C CA . VAL A 1 594 ? -15.115 4.732 -14.394 1.00 95.38 594 VAL A CA 1
ATOM 4647 C C . VAL A 1 594 ? -15.949 5.878 -14.962 1.00 95.38 594 VAL A C 1
ATOM 4649 O O . VAL A 1 594 ? -15.675 7.031 -14.643 1.00 95.38 594 VAL A O 1
ATOM 4652 N N . GLU A 1 595 ? -17.000 5.581 -15.729 1.00 93.69 595 GLU A N 1
ATOM 4653 C CA . GLU A 1 595 ? -17.932 6.593 -16.236 1.00 93.69 595 GLU A CA 1
ATOM 4654 C C . GLU A 1 595 ? -18.594 7.384 -15.098 1.00 93.69 595 GLU A C 1
ATOM 4656 O O . GLU A 1 595 ? -18.624 8.616 -15.151 1.00 93.69 595 GLU A O 1
ATOM 4661 N N . ASP A 1 596 ? -19.070 6.705 -14.048 1.00 89.31 596 ASP A N 1
ATOM 4662 C CA . ASP A 1 596 ? -19.630 7.362 -12.857 1.00 89.31 596 ASP A CA 1
ATOM 4663 C C . ASP A 1 596 ? -18.584 8.231 -12.140 1.00 89.31 596 ASP A C 1
ATOM 4665 O O . ASP A 1 596 ? -18.849 9.393 -11.818 1.00 89.31 596 ASP A O 1
ATOM 4669 N N . LEU A 1 597 ? -17.365 7.712 -11.948 1.00 91.44 597 LEU A N 1
ATOM 4670 C CA . LEU A 1 597 ? -16.263 8.476 -11.356 1.00 91.44 597 LEU A CA 1
ATOM 4671 C C . LEU A 1 597 ? -15.960 9.748 -12.157 1.00 91.44 597 LEU A C 1
ATOM 4673 O O . LEU A 1 597 ? -15.839 10.822 -11.568 1.00 91.44 597 LEU A O 1
ATOM 4677 N N . CYS A 1 598 ? -15.875 9.651 -13.485 1.00 91.06 598 CYS A N 1
ATOM 4678 C CA . CYS A 1 598 ? -15.661 10.797 -14.365 1.00 91.06 598 CYS A CA 1
ATOM 4679 C C . CYS A 1 598 ? -16.778 11.837 -14.242 1.00 91.06 598 CYS A C 1
ATOM 4681 O O . CYS A 1 598 ? -16.493 13.032 -14.170 1.00 91.06 598 CYS A O 1
ATOM 4683 N N . GLN A 1 599 ? -18.040 11.403 -14.190 1.00 89.62 599 GLN A N 1
ATOM 4684 C CA . GLN A 1 599 ? -19.179 12.309 -14.033 1.00 89.62 599 GLN A CA 1
ATOM 4685 C C . GLN A 1 599 ? -19.125 13.051 -12.694 1.00 89.62 599 GLN A C 1
ATOM 4687 O O . GLN A 1 599 ? -19.262 14.273 -12.658 1.00 89.62 599 GLN A O 1
ATOM 4692 N N . ARG A 1 600 ? -18.875 12.332 -11.596 1.00 84.62 600 ARG A N 1
ATOM 4693 C CA . ARG A 1 600 ? -18.855 12.901 -10.239 1.00 84.62 600 ARG A CA 1
ATOM 4694 C C . ARG A 1 600 ? -17.655 13.801 -9.978 1.00 84.62 600 ARG A C 1
ATOM 4696 O O . ARG A 1 600 ? -17.770 14.765 -9.227 1.00 84.62 600 ARG A O 1
ATOM 4703 N N . LEU A 1 601 ? -16.518 13.506 -10.602 1.00 85.81 601 LEU A N 1
ATOM 4704 C CA . LEU A 1 601 ? -15.300 14.312 -10.498 1.00 85.81 601 LEU A CA 1
ATOM 4705 C C . LEU A 1 601 ? -15.238 15.441 -11.541 1.00 85.81 601 LEU A C 1
ATOM 4707 O O . LEU A 1 601 ? -14.260 16.183 -11.565 1.00 85.81 601 LEU A O 1
ATOM 4711 N N . GLY A 1 602 ? -16.282 15.605 -12.365 1.00 85.31 602 GLY A N 1
ATOM 4712 C CA . GLY A 1 602 ? -16.410 16.718 -13.306 1.00 85.31 602 GLY A CA 1
ATOM 4713 C C . GLY A 1 602 ? -15.481 16.628 -14.518 1.00 85.31 602 GLY A C 1
ATOM 4714 O O . GLY A 1 602 ? -15.040 17.661 -15.011 1.00 85.31 602 GLY A O 1
ATOM 4715 N N . SER A 1 603 ? -15.168 15.415 -14.983 1.00 88.12 603 SER A N 1
ATOM 4716 C CA . SER A 1 603 ? -14.334 15.182 -16.175 1.00 88.12 603 SER A CA 1
ATOM 4717 C C . SER A 1 603 ? -14.862 14.054 -17.088 1.00 88.12 603 SER A C 1
ATOM 4719 O O . SER A 1 603 ? -14.119 13.118 -17.407 1.00 88.12 603 SER A O 1
ATOM 4721 N N . PRO A 1 604 ? -16.148 14.078 -17.506 1.00 88.88 604 PRO A N 1
ATOM 4722 C CA . PRO A 1 604 ? -16.731 13.068 -18.402 1.00 88.88 604 PRO A CA 1
ATOM 4723 C C . PRO A 1 604 ? -16.021 12.966 -19.764 1.00 88.88 604 PRO A C 1
ATOM 4725 O O . PRO A 1 604 ? -16.005 11.900 -20.377 1.00 88.88 604 PRO A O 1
ATOM 4728 N N . GLU A 1 605 ? -15.400 14.045 -20.237 1.00 91.31 605 GLU A N 1
ATOM 4729 C CA . GLU A 1 605 ? -14.664 14.108 -21.502 1.00 91.31 605 GLU A CA 1
ATOM 4730 C C . GLU A 1 605 ? -13.404 13.226 -21.534 1.00 91.31 605 GLU A C 1
ATOM 4732 O O . GLU A 1 605 ? -12.996 12.781 -22.609 1.00 91.31 605 GLU A O 1
ATOM 4737 N N . LEU A 1 606 ? -12.819 12.913 -20.370 1.00 91.69 606 LEU A N 1
ATOM 4738 C CA . LEU A 1 606 ? -11.607 12.092 -20.268 1.00 91.69 606 LEU A CA 1
ATOM 4739 C C . LEU A 1 606 ? -11.850 10.608 -20.537 1.00 91.69 606 LEU A C 1
ATOM 4741 O O . LEU A 1 606 ? -10.888 9.870 -20.736 1.00 91.69 606 LEU A O 1
ATOM 4745 N N . MET A 1 607 ? -13.106 10.158 -20.566 1.00 93.88 607 MET A N 1
ATOM 4746 C CA . MET A 1 607 ? -13.448 8.736 -20.629 1.00 93.88 607 MET A CA 1
ATOM 4747 C C . MET A 1 607 ? -12.778 8.002 -21.803 1.00 93.88 607 MET A C 1
ATOM 4749 O O . MET A 1 607 ? -12.272 6.892 -21.644 1.00 93.88 607 MET A O 1
ATOM 4753 N N . SER A 1 608 ? -12.719 8.642 -22.975 1.00 92.31 608 SER A N 1
ATOM 4754 C CA . SER A 1 608 ? -12.046 8.083 -24.157 1.00 92.31 608 SER A CA 1
ATOM 4755 C C . SER A 1 608 ? -10.545 7.866 -23.924 1.00 92.31 608 SER A C 1
ATOM 4757 O O . SER A 1 608 ? -10.036 6.774 -24.171 1.00 92.31 608 SER A O 1
ATOM 4759 N N . GLY A 1 609 ? -9.860 8.864 -23.365 1.00 94.25 609 GLY A N 1
ATOM 4760 C CA . GLY A 1 609 ? -8.443 8.782 -23.022 1.00 94.25 609 GLY A CA 1
ATOM 4761 C C . GLY A 1 609 ? -8.158 7.769 -21.913 1.00 94.25 609 GLY A C 1
ATOM 4762 O O . GLY A 1 609 ? -7.219 6.986 -22.032 1.00 94.25 609 GLY A O 1
ATOM 4763 N N . LEU A 1 610 ? -8.997 7.712 -20.872 1.00 95.25 610 LEU A N 1
ATOM 4764 C CA . LEU A 1 610 ? -8.876 6.717 -19.800 1.00 95.25 610 LEU A CA 1
ATOM 4765 C C . LEU A 1 610 ? -9.027 5.288 -20.332 1.00 95.25 610 LEU A C 1
ATOM 4767 O O . LEU A 1 610 ? -8.325 4.394 -19.862 1.00 95.25 610 LEU A O 1
ATOM 4771 N N . ARG A 1 611 ? -9.911 5.066 -21.318 1.00 95.19 611 ARG A N 1
ATOM 4772 C CA . ARG A 1 611 ? -10.069 3.761 -21.976 1.00 95.19 611 ARG A CA 1
ATOM 4773 C C . ARG A 1 611 ? -8.783 3.341 -22.686 1.00 95.19 611 ARG A C 1
ATOM 4775 O O . ARG A 1 611 ? -8.311 2.231 -22.488 1.00 95.19 611 ARG A O 1
ATOM 4782 N N . GLU A 1 612 ? -8.163 4.230 -23.454 1.00 93.62 612 GLU A N 1
ATOM 4783 C CA . GLU A 1 612 ? -6.910 3.911 -24.155 1.00 93.62 612 GLU A CA 1
ATOM 4784 C C . GLU A 1 612 ? -5.719 3.708 -23.200 1.00 93.62 612 GLU A C 1
ATOM 4786 O O . GLU A 1 612 ? -4.845 2.868 -23.443 1.00 93.62 612 GLU A O 1
ATOM 4791 N N . TRP A 1 613 ? -5.676 4.472 -22.105 1.00 94.56 613 TRP A N 1
ATOM 4792 C CA . TRP A 1 613 ? -4.537 4.486 -21.190 1.00 94.56 613 TRP A CA 1
ATOM 4793 C C . TRP A 1 613 ? -4.598 3.449 -20.074 1.00 94.56 613 TRP A C 1
ATOM 4795 O O . TRP A 1 613 ? -3.541 2.928 -19.717 1.00 94.56 613 TRP A O 1
ATOM 4805 N N . TYR A 1 614 ? -5.783 3.133 -19.541 1.00 95.44 614 TYR A N 1
ATOM 4806 C CA . TYR A 1 614 ? -5.912 2.398 -18.275 1.00 95.44 614 TYR A CA 1
ATOM 4807 C C . TYR A 1 614 ? -6.852 1.185 -18.303 1.00 95.44 614 TYR A C 1
ATOM 4809 O O . TYR A 1 614 ? -6.788 0.390 -17.359 1.00 95.44 614 TYR A O 1
ATOM 4817 N N . ASP A 1 615 ? -7.675 1.008 -19.344 1.00 94.12 615 ASP A N 1
ATOM 4818 C CA . ASP A 1 615 ? -8.494 -0.203 -19.561 1.00 94.12 615 ASP A CA 1
ATOM 4819 C C . ASP A 1 615 ? -7.646 -1.373 -20.096 1.00 94.12 615 ASP A C 1
ATOM 4821 O O . ASP A 1 615 ? -6.436 -1.260 -20.276 1.00 94.12 615 ASP A O 1
ATOM 4825 N N . GLY A 1 616 ? -8.263 -2.521 -20.350 1.00 91.38 616 GLY A N 1
ATOM 4826 C CA . GLY A 1 616 ? -7.678 -3.625 -21.099 1.00 91.38 616 GLY A CA 1
ATOM 4827 C C . GLY A 1 616 ? -7.339 -4.829 -20.235 1.00 91.38 616 GLY A C 1
ATOM 4828 O O . GLY A 1 616 ? -7.001 -5.877 -20.768 1.00 91.38 616 GLY A O 1
ATOM 4829 N N . TYR A 1 617 ? -7.457 -4.768 -18.912 1.00 94.06 617 TYR A N 1
ATOM 4830 C CA . TYR A 1 617 ? -7.167 -5.932 -18.077 1.00 94.06 617 TYR A CA 1
ATOM 4831 C C . TYR A 1 617 ? -8.318 -6.939 -18.144 1.00 94.06 617 TYR A C 1
ATOM 4833 O O . TYR A 1 617 ? -9.370 -6.730 -17.551 1.00 94.06 617 TYR A O 1
ATOM 4841 N N . LEU A 1 618 ? -8.111 -8.045 -18.863 1.00 91.44 618 LEU A N 1
ATOM 4842 C CA . LEU A 1 618 ? -9.115 -9.095 -19.035 1.00 91.44 618 LEU A CA 1
ATOM 4843 C C . LEU A 1 618 ? -9.042 -10.119 -17.893 1.00 91.44 618 LEU A C 1
ATOM 4845 O O . LEU A 1 618 ? -8.149 -10.973 -17.880 1.00 91.44 618 LEU A O 1
ATOM 4849 N N . PHE A 1 619 ? -9.959 -10.024 -16.925 1.00 91.06 619 PHE A N 1
ATOM 4850 C CA . PHE A 1 619 ? -10.091 -10.977 -15.817 1.00 91.06 619 PHE A CA 1
ATOM 4851 C C . PHE A 1 619 ? -11.303 -11.874 -16.047 1.00 91.06 619 PHE A C 1
ATOM 4853 O O . PHE A 1 619 ? -12.440 -11.405 -16.047 1.00 91.06 619 PHE A O 1
ATOM 4860 N N . GLY A 1 620 ? -11.070 -13.171 -16.247 1.00 87.25 620 GLY A N 1
ATOM 4861 C CA . GLY A 1 620 ? -12.103 -14.063 -16.765 1.00 87.25 620 GLY A CA 1
ATOM 4862 C C . GLY A 1 620 ? -12.659 -13.508 -18.079 1.00 87.25 620 GLY A C 1
ATOM 4863 O O . GLY A 1 620 ? -11.952 -13.474 -19.081 1.00 87.25 620 GLY A O 1
ATOM 4864 N N . GLU A 1 621 ? -13.901 -13.033 -18.049 1.00 86.38 621 GLU A N 1
ATOM 4865 C CA . GLU A 1 621 ? -14.585 -12.425 -19.200 1.00 86.38 621 GLU A CA 1
ATOM 4866 C C . GLU A 1 621 ? -14.765 -10.899 -19.067 1.00 86.38 621 GLU A C 1
ATOM 4868 O O . GLU A 1 621 ? -15.285 -10.259 -19.977 1.00 86.38 621 GLU A O 1
ATOM 4873 N N . ALA A 1 622 ? -14.342 -10.299 -17.949 1.00 90.38 622 ALA A N 1
ATOM 4874 C CA . ALA A 1 622 ? -14.519 -8.875 -17.681 1.00 90.38 622 ALA A CA 1
ATOM 4875 C C . ALA A 1 622 ? -13.289 -8.063 -18.107 1.00 90.38 622 ALA A C 1
ATOM 4877 O O . ALA A 1 622 ? -12.171 -8.363 -17.684 1.00 90.38 622 ALA A O 1
ATOM 4878 N N . LEU A 1 623 ? -13.510 -7.011 -18.898 1.00 92.75 623 LEU A N 1
ATOM 4879 C CA . LEU A 1 623 ? -12.523 -5.959 -19.149 1.00 92.75 623 LEU A CA 1
ATOM 4880 C C . LEU A 1 623 ? -12.571 -4.930 -18.023 1.00 92.75 623 LEU A C 1
ATOM 4882 O O . LEU A 1 623 ? -13.650 -4.501 -17.604 1.00 92.75 623 LEU A O 1
ATOM 4886 N N . LEU A 1 624 ? -11.396 -4.603 -17.497 1.00 96.06 624 LEU A N 1
ATOM 4887 C CA . LEU A 1 624 ? -11.248 -3.803 -16.296 1.00 96.06 624 LEU A CA 1
ATOM 4888 C C . LEU A 1 624 ? -10.140 -2.767 -16.452 1.00 96.06 624 LEU A C 1
ATOM 4890 O O . LEU A 1 624 ? -9.108 -3.001 -17.086 1.00 96.06 624 LEU A O 1
ATOM 4894 N N . TYR A 1 625 ? -10.328 -1.670 -15.735 1.00 96.44 625 TYR A N 1
ATOM 4895 C CA . TYR A 1 625 ? -9.385 -0.582 -15.580 1.00 96.44 625 TYR A CA 1
ATOM 4896 C C . TYR A 1 625 ? -8.529 -0.782 -14.331 1.00 96.44 625 TYR A C 1
ATOM 4898 O O . TYR A 1 625 ? -9.003 -1.287 -13.303 1.00 96.44 625 TYR A O 1
ATOM 4906 N N . ASN A 1 626 ? -7.279 -0.316 -14.389 1.00 93.94 626 ASN A N 1
ATOM 4907 C CA . ASN A 1 626 ? -6.441 -0.187 -13.199 1.00 93.94 626 ASN A CA 1
ATOM 4908 C C . ASN A 1 626 ? -6.989 0.928 -12.278 1.00 93.94 626 ASN A C 1
ATOM 4910 O O . ASN A 1 626 ? -6.966 2.095 -12.679 1.00 93.94 626 ASN A O 1
ATOM 4914 N N . PRO A 1 627 ? -7.430 0.623 -11.038 1.00 93.94 627 PRO A N 1
ATOM 4915 C CA . PRO A 1 627 ? -8.016 1.622 -10.145 1.00 93.94 627 PRO A CA 1
ATOM 4916 C C . PRO A 1 627 ? -7.066 2.765 -9.813 1.00 93.94 627 PRO A C 1
ATOM 4918 O O . PRO A 1 627 ? -7.463 3.921 -9.823 1.00 93.94 627 PRO A O 1
ATOM 4921 N N . TRP A 1 628 ? -5.802 2.457 -9.526 1.00 93.00 628 TRP A N 1
ATOM 4922 C CA . TRP A 1 628 ? -4.823 3.471 -9.152 1.00 93.00 628 TRP A CA 1
ATOM 4923 C C . TRP A 1 628 ? -4.581 4.456 -10.279 1.00 93.00 628 TRP A C 1
ATOM 4925 O O . TRP A 1 628 ? -4.669 5.652 -10.041 1.00 93.00 628 TRP A O 1
ATOM 4935 N N . SER A 1 629 ? -4.354 3.971 -11.498 1.00 93.50 629 SER A N 1
ATOM 4936 C CA . SER A 1 629 ? -4.077 4.849 -12.631 1.00 93.50 629 SER A CA 1
ATOM 4937 C C . SER A 1 629 ? -5.272 5.745 -12.971 1.00 93.50 629 SER A C 1
ATOM 4939 O O . SER A 1 629 ? -5.092 6.946 -13.170 1.00 93.50 629 SER A O 1
ATOM 4941 N N . VAL A 1 630 ? -6.498 5.201 -12.927 1.00 94.69 630 VAL A N 1
ATOM 4942 C CA . VAL A 1 630 ? -7.734 5.986 -13.102 1.00 94.69 630 VAL A CA 1
ATOM 4943 C C . VAL A 1 630 ? -7.870 7.048 -12.014 1.00 94.69 630 VAL A C 1
ATOM 4945 O O . VAL A 1 630 ? -8.049 8.224 -12.326 1.00 94.69 630 VAL A O 1
ATOM 4948 N N . LEU A 1 631 ? -7.755 6.666 -10.737 1.00 93.25 631 LEU A N 1
ATOM 4949 C CA . LEU A 1 631 ? -7.862 7.613 -9.626 1.00 93.25 631 LEU A CA 1
ATOM 4950 C C . LEU A 1 631 ? -6.738 8.658 -9.667 1.00 93.25 631 LEU A C 1
ATOM 4952 O O . LEU A 1 631 ? -6.978 9.806 -9.303 1.00 93.25 631 LEU A O 1
ATOM 4956 N N . SER A 1 632 ? -5.532 8.295 -10.116 1.00 93.06 632 SER A N 1
ATOM 4957 C CA . SER A 1 632 ? -4.386 9.206 -10.217 1.00 93.06 632 SER A CA 1
ATOM 4958 C C . SER A 1 632 ? -4.604 10.267 -11.278 1.00 93.06 632 SER A C 1
ATOM 4960 O O . SER A 1 632 ? -4.455 11.448 -10.971 1.00 93.06 632 SER A O 1
ATOM 4962 N N . CYS A 1 633 ? -5.043 9.860 -12.468 1.00 93.19 633 CYS A N 1
ATOM 4963 C CA . CYS A 1 633 ? -5.419 10.784 -13.531 1.00 93.19 633 CYS A CA 1
ATOM 4964 C C . CYS A 1 633 ? -6.569 11.698 -13.081 1.00 93.19 633 CYS A C 1
ATOM 4966 O O . CYS A 1 633 ? -6.466 12.921 -13.133 1.00 93.19 633 CYS A O 1
ATOM 4968 N N . LEU A 1 634 ? -7.646 11.120 -12.537 1.00 90.62 634 LEU A N 1
ATOM 4969 C CA . LEU A 1 634 ? -8.823 11.882 -12.116 1.00 90.62 634 LEU A CA 1
ATOM 4970 C C . LEU A 1 634 ? -8.584 12.777 -10.897 1.00 90.62 634 LEU A C 1
ATOM 4972 O O . LEU A 1 634 ? -9.384 13.677 -10.653 1.00 90.62 634 LEU A O 1
ATOM 4976 N N . SER A 1 635 ? -7.504 12.587 -10.142 1.00 87.81 635 SER A N 1
ATOM 4977 C CA . SER A 1 635 ? -7.170 13.459 -9.008 1.00 87.81 635 SER A CA 1
ATOM 4978 C C . SER A 1 635 ? -6.090 14.488 -9.319 1.00 87.81 635 SER A C 1
ATOM 4980 O O . SER A 1 635 ? -5.897 15.382 -8.501 1.00 87.81 635 SER A O 1
ATOM 4982 N N . SER A 1 636 ? -5.378 14.384 -10.446 1.00 85.88 636 SER A N 1
ATOM 4983 C CA . SER A 1 636 ? -4.378 15.392 -10.797 1.00 85.88 636 SER A CA 1
ATOM 4984 C C . SER A 1 636 ? -5.056 16.697 -11.227 1.00 85.88 636 SER A C 1
ATOM 4986 O O . SER A 1 636 ? -6.181 16.690 -11.744 1.00 85.88 636 SER A O 1
ATOM 4988 N N . ASP A 1 637 ? -4.396 17.828 -10.973 1.00 80.19 637 ASP A N 1
ATOM 4989 C CA . ASP A 1 637 ? -4.935 19.159 -11.295 1.00 80.19 637 ASP A CA 1
ATOM 4990 C C . ASP A 1 637 ? -5.062 19.369 -12.812 1.00 80.19 637 ASP A C 1
ATOM 4992 O O . ASP A 1 637 ? -5.988 20.019 -13.288 1.00 80.19 637 ASP A O 1
ATOM 4996 N N . ASP A 1 638 ? -4.141 18.782 -13.574 1.00 84.06 638 ASP A N 1
ATOM 4997 C CA . ASP A 1 638 ? -4.047 18.859 -15.033 1.00 84.06 638 ASP A CA 1
ATOM 4998 C C . ASP A 1 638 ? -4.740 17.699 -15.765 1.00 84.06 638 ASP A C 1
ATOM 5000 O O . ASP A 1 638 ? -4.773 17.690 -16.996 1.00 84.06 638 ASP A O 1
ATOM 5004 N N . LYS A 1 639 ? -5.286 16.728 -15.018 1.00 86.44 639 LYS A N 1
ATOM 5005 C CA . LYS A 1 639 ? -5.925 15.506 -15.531 1.00 86.44 639 LYS A CA 1
ATOM 5006 C C . LYS A 1 639 ? -5.078 14.765 -16.570 1.00 86.44 639 LYS A C 1
ATOM 5008 O O . LYS A 1 639 ? -5.581 14.290 -17.590 1.00 86.44 639 LYS A O 1
ATOM 5013 N N . GLN A 1 640 ? -3.771 14.698 -16.335 1.00 88.75 640 GLN A N 1
ATOM 5014 C CA . GLN A 1 640 ? -2.834 14.172 -17.314 1.00 88.75 640 GLN A CA 1
ATOM 5015 C C . GLN A 1 640 ? -3.055 12.673 -17.564 1.00 88.75 640 GLN A C 1
ATOM 5017 O O . GLN A 1 640 ? -3.155 11.868 -16.642 1.00 88.75 640 GLN A O 1
ATOM 5022 N N . LEU A 1 641 ? -3.079 12.272 -18.834 1.00 91.38 641 LEU A N 1
ATOM 5023 C CA . LEU A 1 641 ? -2.956 10.867 -19.218 1.00 91.38 641 LEU A CA 1
ATOM 5024 C C . LEU A 1 641 ? -1.466 10.514 -19.214 1.00 91.38 641 LEU A C 1
ATOM 5026 O O . LEU A 1 641 ? -0.712 10.941 -20.089 1.00 91.38 641 LEU A O 1
ATOM 5030 N N . ALA A 1 642 ? -1.034 9.812 -18.171 1.00 89.81 642 ALA A N 1
ATOM 5031 C CA . ALA A 1 642 ? 0.366 9.491 -17.922 1.00 89.81 642 ALA A CA 1
ATOM 5032 C C . ALA A 1 642 ? 0.536 8.118 -17.256 1.00 89.81 642 ALA A C 1
ATOM 5034 O O . ALA A 1 642 ? -0.430 7.450 -16.883 1.00 89.81 642 ALA A O 1
ATOM 5035 N N . THR A 1 643 ? 1.790 7.701 -17.098 1.00 87.75 643 THR A N 1
ATOM 5036 C CA . THR A 1 643 ? 2.177 6.507 -16.341 1.00 87.75 643 THR A CA 1
ATOM 5037 C C . THR A 1 643 ? 2.142 6.798 -14.837 1.00 87.75 643 THR A C 1
ATOM 5039 O O . THR A 1 643 ? 3.003 7.508 -14.317 1.00 87.75 643 THR A O 1
ATOM 5042 N N . TYR A 1 644 ? 1.168 6.229 -14.129 1.00 84.06 644 TYR A N 1
ATOM 5043 C CA . TYR A 1 644 ? 0.985 6.340 -12.675 1.00 84.06 644 TYR A CA 1
ATOM 5044 C C . TYR A 1 644 ? 1.320 5.045 -11.934 1.00 84.06 644 TYR A C 1
ATOM 5046 O O . TYR A 1 644 ? 1.601 5.052 -10.734 1.00 84.06 644 TYR A O 1
ATOM 5054 N N . TRP A 1 645 ? 1.282 3.921 -12.641 1.00 71.62 645 TRP A N 1
ATOM 5055 C CA . TRP A 1 645 ? 1.532 2.584 -12.119 1.00 71.62 645 TRP A CA 1
ATOM 5056 C C . TRP A 1 645 ? 3.018 2.303 -11.819 1.00 71.62 645 TRP A C 1
ATOM 5058 O O . TRP A 1 645 ? 3.336 1.407 -11.030 1.00 71.62 645 TRP A O 1
ATOM 5068 N N . ALA A 1 646 ? 3.924 3.093 -12.401 1.00 60.25 646 ALA A N 1
ATOM 5069 C CA . ALA A 1 646 ? 5.370 2.918 -12.335 1.00 60.25 646 ALA A CA 1
ATOM 5070 C C . ALA A 1 646 ? 5.977 3.380 -11.000 1.00 60.25 646 ALA A C 1
ATOM 5072 O O . ALA A 1 646 ? 6.149 4.570 -10.751 1.00 60.25 646 ALA A O 1
ATOM 5073 N N . ASP A 1 647 ? 6.373 2.435 -10.148 1.00 53.25 647 ASP A N 1
ATOM 5074 C CA . ASP A 1 647 ? 7.232 2.712 -8.992 1.00 53.25 647 ASP A CA 1
ATOM 5075 C C . ASP A 1 647 ? 8.514 1.876 -9.120 1.00 53.25 647 ASP A C 1
ATOM 5077 O O . ASP A 1 647 ? 8.521 0.649 -8.939 1.00 53.25 647 ASP A O 1
ATOM 5081 N N . THR A 1 648 ? 9.607 2.552 -9.486 1.00 44.12 648 THR A N 1
ATOM 5082 C CA . THR A 1 648 ? 10.925 1.984 -9.829 1.00 44.12 648 THR A CA 1
ATOM 5083 C C . THR A 1 648 ? 11.547 1.161 -8.698 1.00 44.12 648 THR A C 1
ATOM 5085 O O . THR A 1 648 ? 12.348 0.260 -8.955 1.00 44.12 648 THR A O 1
ATOM 5088 N N . SER A 1 649 ? 11.135 1.395 -7.449 1.00 36.38 649 SER A N 1
ATOM 5089 C CA . SER A 1 649 ? 11.672 0.729 -6.256 1.00 36.38 649 SER A CA 1
ATOM 5090 C C . SER A 1 649 ? 11.170 -0.712 -6.053 1.00 36.38 649 SER A C 1
ATOM 5092 O O . SER A 1 649 ? 11.853 -1.526 -5.423 1.00 36.38 649 SER A O 1
ATOM 5094 N N . SER A 1 650 ? 9.992 -1.050 -6.597 1.00 46.97 650 SER A N 1
ATOM 5095 C CA . SER A 1 650 ? 9.255 -2.287 -6.276 1.00 46.97 650 SER A CA 1
ATOM 5096 C C . SER A 1 650 ? 9.326 -3.388 -7.345 1.00 46.97 650 SER A C 1
ATOM 5098 O O . SER A 1 650 ? 8.894 -4.516 -7.102 1.00 46.97 650 SER A O 1
ATOM 5100 N N . ASN A 1 651 ? 9.939 -3.100 -8.498 1.00 62.31 651 ASN A N 1
ATOM 5101 C CA . ASN A 1 651 ? 10.036 -4.012 -9.644 1.00 62.31 651 ASN A CA 1
ATOM 5102 C C . ASN A 1 651 ? 11.366 -4.777 -9.726 1.00 62.31 651 ASN A C 1
ATOM 5104 O O . ASN A 1 651 ? 11.726 -5.260 -10.795 1.00 62.31 651 ASN A O 1
ATOM 5108 N N . LYS A 1 652 ? 12.096 -4.933 -8.614 1.00 69.38 652 LYS A N 1
ATOM 5109 C CA . LYS A 1 652 ? 13.405 -5.618 -8.586 1.00 69.38 652 LYS A CA 1
ATOM 5110 C C . LYS A 1 652 ? 13.360 -7.025 -9.198 1.00 69.38 652 LYS A C 1
ATOM 5112 O O . LYS A 1 652 ? 14.237 -7.379 -9.981 1.00 69.38 652 LYS A O 1
ATOM 5117 N N . LEU A 1 653 ? 12.313 -7.807 -8.908 1.00 73.19 653 LEU A N 1
ATOM 5118 C CA . LEU A 1 653 ? 12.155 -9.155 -9.466 1.00 73.19 653 LEU A CA 1
ATOM 5119 C C . LEU A 1 653 ? 11.990 -9.129 -10.988 1.00 73.19 653 LEU A C 1
ATOM 5121 O O . LEU A 1 653 ? 12.706 -9.814 -11.701 1.00 73.19 653 LEU A O 1
ATOM 5125 N N . LEU A 1 654 ? 11.099 -8.294 -11.509 1.00 72.94 654 LEU A N 1
ATOM 5126 C CA . LEU A 1 654 ? 10.879 -8.189 -12.952 1.00 72.94 654 LEU A CA 1
ATOM 5127 C C . LEU A 1 654 ? 12.085 -7.602 -13.684 1.00 72.94 654 LEU A C 1
ATOM 5129 O O . LEU A 1 654 ? 12.499 -8.135 -14.710 1.00 72.94 654 LEU A O 1
ATOM 5133 N N . ARG A 1 655 ? 12.681 -6.548 -13.120 1.00 70.56 655 ARG A N 1
ATOM 5134 C CA . ARG A 1 655 ? 13.900 -5.917 -13.630 1.00 70.56 655 ARG A CA 1
ATOM 5135 C C . ARG A 1 655 ? 15.052 -6.917 -13.682 1.00 70.56 655 ARG A C 1
ATOM 5137 O O . ARG A 1 655 ? 15.631 -7.073 -14.742 1.00 70.56 655 ARG A O 1
ATOM 5144 N N . SER A 1 656 ? 15.328 -7.670 -12.618 1.00 70.44 656 SER A N 1
ATOM 5145 C CA . SER A 1 656 ? 16.355 -8.730 -12.658 1.00 70.44 656 SER A CA 1
ATOM 5146 C C . SER A 1 656 ? 16.049 -9.807 -13.709 1.00 70.44 656 SER A C 1
ATOM 5148 O O . SER A 1 656 ? 16.934 -10.216 -14.460 1.00 70.44 656 SER A O 1
ATOM 5150 N N . GLN A 1 657 ? 14.788 -10.227 -13.847 1.00 73.62 657 GLN A N 1
ATOM 5151 C CA . GLN A 1 657 ? 14.405 -11.238 -14.837 1.00 73.62 657 GLN A CA 1
ATOM 5152 C C . GLN A 1 657 ? 14.508 -10.747 -16.289 1.00 73.62 657 GLN A C 1
ATOM 5154 O O . GLN A 1 657 ? 14.852 -11.535 -17.170 1.00 73.62 657 GLN A O 1
ATOM 5159 N N . LEU A 1 658 ? 14.227 -9.472 -16.561 1.00 68.19 658 LEU A N 1
ATOM 5160 C CA . LEU A 1 658 ? 14.233 -8.913 -17.917 1.00 68.19 658 LEU A CA 1
ATOM 5161 C C . LEU A 1 658 ? 15.562 -8.240 -18.301 1.00 68.19 658 LEU A C 1
ATOM 5163 O O . LEU A 1 658 ? 16.015 -8.431 -19.424 1.00 68.19 658 LEU A O 1
ATOM 5167 N N . LEU A 1 659 ? 16.214 -7.511 -17.391 1.00 61.78 659 LEU A N 1
ATOM 5168 C CA . LEU A 1 659 ? 17.464 -6.769 -17.634 1.00 61.78 659 LEU A CA 1
ATOM 5169 C C . LEU A 1 659 ? 18.723 -7.603 -17.368 1.00 61.78 659 LEU A C 1
ATOM 5171 O O . LEU A 1 659 ? 19.696 -7.505 -18.112 1.00 61.78 659 LEU A O 1
ATOM 5175 N N . GLU A 1 660 ? 18.742 -8.392 -16.289 1.00 60.62 660 GLU A N 1
ATOM 5176 C CA . GLU A 1 660 ? 19.960 -9.096 -15.853 1.00 60.62 660 GLU A CA 1
ATOM 5177 C C . GLU A 1 660 ? 20.030 -10.519 -16.412 1.00 60.62 660 GLU A C 1
ATOM 5179 O O . GLU A 1 660 ? 21.100 -10.966 -16.821 1.00 60.62 660 GLU A O 1
ATOM 5184 N N . LYS A 1 661 ? 18.886 -11.217 -16.462 1.00 59.62 661 LYS A N 1
ATOM 5185 C CA . LYS A 1 661 ? 18.780 -12.622 -16.897 1.00 59.62 661 LYS A CA 1
ATOM 5186 C C . LYS A 1 661 ? 18.055 -12.811 -18.241 1.00 59.62 661 LYS A C 1
ATOM 5188 O O . LYS A 1 661 ? 17.942 -13.933 -18.723 1.00 59.62 661 LYS A O 1
ATOM 5193 N N . GLY A 1 662 ? 17.565 -11.737 -18.862 1.00 54.81 662 GLY A N 1
ATOM 5194 C CA . GLY A 1 662 ? 16.649 -11.772 -20.011 1.00 54.81 662 GLY A CA 1
ATOM 5195 C C . GLY A 1 662 ? 17.273 -12.022 -21.388 1.00 54.81 662 GLY A C 1
ATOM 5196 O O . GLY A 1 662 ? 16.746 -11.519 -22.382 1.00 54.81 662 GLY A O 1
ATOM 5197 N N . GLN A 1 663 ? 18.377 -12.769 -21.487 1.00 52.88 663 GLN A N 1
ATOM 5198 C CA . GLN A 1 663 ? 18.977 -13.061 -22.794 1.00 52.88 663 GLN A CA 1
ATOM 5199 C C . GLN A 1 663 ? 17.970 -13.784 -23.709 1.00 52.88 663 GLN A C 1
ATOM 5201 O O . GLN A 1 663 ? 17.364 -14.778 -23.317 1.00 52.88 663 GLN A O 1
ATOM 5206 N N . GLY A 1 664 ? 17.782 -13.269 -24.929 1.00 55.31 664 GLY A N 1
ATOM 5207 C CA . GLY A 1 664 ? 16.934 -13.891 -25.953 1.00 55.31 664 GLY A CA 1
ATOM 5208 C C . GLY A 1 664 ? 15.433 -13.579 -25.887 1.00 55.31 664 GLY A C 1
ATOM 5209 O O . GLY A 1 664 ? 14.676 -14.215 -26.605 1.00 55.31 664 GLY A O 1
ATOM 5210 N N . ARG A 1 665 ? 14.990 -12.614 -25.065 1.00 67.75 665 ARG A N 1
ATOM 5211 C CA . ARG A 1 665 ? 13.565 -12.206 -24.954 1.00 67.75 665 ARG A CA 1
ATOM 5212 C C . ARG A 1 665 ? 13.208 -10.941 -25.750 1.00 67.75 665 ARG A C 1
ATOM 5214 O O . ARG A 1 665 ? 12.081 -10.453 -25.685 1.00 67.75 665 ARG A O 1
ATOM 5221 N N . GLY A 1 666 ? 14.179 -10.371 -26.469 1.00 65.62 666 GLY A N 1
ATOM 5222 C CA . GLY A 1 666 ? 14.021 -9.101 -27.184 1.00 65.62 666 GLY A CA 1
ATOM 5223 C C . GLY A 1 666 ? 12.989 -9.170 -28.310 1.00 65.62 666 GLY A C 1
ATOM 5224 O O . GLY A 1 666 ? 12.228 -8.225 -28.494 1.00 65.62 666 GLY A O 1
ATOM 5225 N N . HIS A 1 667 ? 12.917 -10.299 -29.019 1.00 65.81 667 HIS A N 1
ATOM 5226 C CA . HIS A 1 667 ? 11.948 -10.495 -30.096 1.00 65.81 667 HIS A CA 1
ATOM 5227 C C . HIS A 1 667 ? 10.502 -10.431 -29.583 1.00 65.81 667 HIS A C 1
ATOM 5229 O O . HIS A 1 667 ? 9.689 -9.690 -30.135 1.00 65.81 667 HIS A O 1
ATOM 5235 N N . GLU A 1 668 ? 10.178 -11.138 -28.499 1.00 78.38 668 GLU A N 1
ATOM 5236 C CA . GLU A 1 668 ? 8.833 -11.118 -27.921 1.00 78.38 668 GLU A CA 1
ATOM 5237 C C . GLU A 1 668 ? 8.455 -9.747 -27.360 1.00 78.38 668 GLU A C 1
ATOM 5239 O O . GLU A 1 668 ? 7.333 -9.296 -27.574 1.00 78.38 668 GLU A O 1
ATOM 5244 N N . LEU A 1 669 ? 9.384 -9.054 -26.693 1.00 77.56 669 LEU A N 1
ATOM 5245 C CA . LEU A 1 669 ? 9.144 -7.690 -26.211 1.00 77.56 669 LEU A CA 1
ATOM 5246 C C . LEU A 1 669 ? 8.864 -6.727 -27.374 1.00 77.56 669 LEU A C 1
ATOM 5248 O O . LEU A 1 669 ? 7.929 -5.935 -27.300 1.00 77.56 669 LEU A O 1
ATOM 5252 N N . LEU A 1 670 ? 9.620 -6.822 -28.472 1.00 70.56 670 LEU A N 1
ATOM 5253 C CA . LEU A 1 670 ? 9.358 -6.032 -29.676 1.00 70.56 670 LEU A CA 1
ATOM 5254 C C . LEU A 1 670 ? 8.028 -6.398 -30.345 1.00 70.56 670 LEU A C 1
ATOM 5256 O O . LEU A 1 670 ? 7.353 -5.507 -30.851 1.00 70.56 670 LEU A O 1
ATOM 5260 N N . THR A 1 671 ? 7.654 -7.678 -30.351 1.00 75.75 671 THR A N 1
ATOM 5261 C CA . THR A 1 671 ? 6.371 -8.161 -30.894 1.00 75.75 671 THR A CA 1
ATOM 5262 C C . THR A 1 671 ? 5.204 -7.553 -30.113 1.00 75.75 671 THR A C 1
ATOM 5264 O O . THR A 1 671 ? 4.328 -6.915 -30.693 1.00 75.75 671 THR A O 1
ATOM 5267 N N . LEU A 1 672 ? 5.271 -7.607 -28.778 1.00 85.69 672 LEU A N 1
ATOM 5268 C CA . LEU A 1 672 ? 4.311 -6.955 -27.884 1.00 85.69 672 LEU A CA 1
ATOM 5269 C C . LEU A 1 672 ? 4.222 -5.441 -28.132 1.00 85.69 672 LEU A C 1
ATOM 5271 O O . LEU A 1 672 ? 3.127 -4.882 -28.201 1.00 85.69 672 LEU A O 1
ATOM 5275 N N . LEU A 1 673 ? 5.363 -4.771 -28.329 1.00 81.81 673 LEU A N 1
ATOM 5276 C CA . LEU A 1 673 ? 5.414 -3.344 -28.661 1.00 81.81 673 LEU A CA 1
ATOM 5277 C C . LEU A 1 673 ? 4.866 -3.021 -30.060 1.00 81.81 673 LEU A C 1
ATOM 5279 O O . LEU A 1 673 ? 4.456 -1.890 -30.300 1.00 81.81 673 LEU A O 1
ATOM 5283 N N . ARG A 1 674 ? 4.768 -3.977 -30.985 1.00 79.25 674 ARG A N 1
ATOM 5284 C CA . ARG A 1 674 ? 4.037 -3.779 -32.253 1.00 79.25 674 ARG A CA 1
ATOM 5285 C C . ARG A 1 674 ? 2.524 -3.910 -32.093 1.00 79.25 674 ARG A C 1
ATOM 5287 O O . ARG A 1 674 ? 1.794 -3.598 -33.024 1.00 79.25 674 ARG A O 1
ATOM 5294 N N . GLY A 1 675 ? 2.052 -4.308 -30.910 1.00 80.56 675 GLY A N 1
ATOM 5295 C CA . GLY A 1 675 ? 0.649 -4.643 -30.670 1.00 80.56 675 GLY A CA 1
ATOM 5296 C C . GLY A 1 675 ? 0.279 -6.051 -31.138 1.00 80.56 675 GLY A C 1
ATOM 5297 O O . GLY A 1 675 ? -0.902 -6.376 -31.190 1.00 80.56 675 GLY A O 1
ATOM 5298 N N . GLU A 1 676 ? 1.268 -6.881 -31.472 1.00 84.69 676 GLU A N 1
ATOM 5299 C CA . GLU A 1 676 ? 1.056 -8.263 -31.892 1.00 84.69 676 GLU A CA 1
ATOM 5300 C C . GLU A 1 676 ? 1.089 -9.202 -30.669 1.00 84.69 676 GLU A C 1
ATOM 5302 O O . GLU A 1 676 ? 1.902 -9.005 -29.755 1.00 84.69 676 GLU A O 1
ATOM 5307 N N . PRO A 1 677 ? 0.220 -10.229 -30.617 1.00 89.06 677 PRO A N 1
ATOM 5308 C CA . PRO A 1 677 ? 0.214 -11.182 -29.519 1.00 89.06 677 PRO A CA 1
ATOM 5309 C C . PRO A 1 677 ? 1.394 -12.152 -29.563 1.00 89.06 677 PRO A C 1
ATOM 5311 O O . PRO A 1 677 ? 1.839 -12.585 -30.625 1.00 89.06 677 PRO A O 1
ATOM 5314 N N . ILE A 1 678 ? 1.839 -12.584 -28.381 1.00 88.12 678 ILE A N 1
ATOM 5315 C CA . ILE A 1 678 ? 2.780 -13.700 -28.225 1.00 88.12 678 ILE A CA 1
ATOM 5316 C C . ILE A 1 678 ? 2.069 -14.915 -27.626 1.00 88.12 678 ILE A C 1
ATOM 5318 O O . ILE A 1 678 ? 1.275 -14.797 -26.698 1.00 88.12 678 ILE A O 1
ATOM 5322 N N . HIS A 1 679 ? 2.383 -16.114 -28.115 1.00 89.25 679 HIS A N 1
ATOM 5323 C CA . HIS A 1 679 ? 1.764 -17.349 -27.628 1.00 89.25 679 HIS A CA 1
ATOM 5324 C C . HIS A 1 679 ? 2.696 -18.100 -26.683 1.00 89.25 679 HIS A C 1
ATOM 5326 O O . HIS A 1 679 ? 3.631 -18.778 -27.128 1.00 89.25 679 HIS A O 1
ATOM 5332 N N . LYS A 1 680 ? 2.423 -18.034 -25.379 1.00 89.12 680 LYS A N 1
ATOM 5333 C CA . LYS A 1 680 ? 3.302 -18.593 -24.339 1.00 89.12 680 LYS A CA 1
ATOM 5334 C C . LYS A 1 680 ? 2.554 -19.536 -23.392 1.00 89.12 680 LYS A C 1
ATOM 5336 O O . LYS A 1 680 ? 1.353 -19.354 -23.174 1.00 89.12 680 LYS A O 1
ATOM 5341 N N . PRO A 1 681 ? 3.221 -20.573 -22.856 1.00 86.81 681 PRO A N 1
ATOM 5342 C CA . PRO A 1 681 ? 2.639 -21.382 -21.799 1.00 86.81 681 PRO A CA 1
ATOM 5343 C C . PRO A 1 681 ? 2.504 -20.562 -20.514 1.00 86.81 681 PRO A C 1
ATOM 5345 O O . PRO A 1 681 ? 3.422 -19.831 -20.145 1.00 86.81 681 PRO A O 1
ATOM 5348 N N . ILE A 1 682 ? 1.356 -20.684 -19.843 1.00 86.50 682 ILE A N 1
ATOM 5349 C CA . ILE A 1 682 ? 1.085 -20.005 -18.574 1.00 86.50 682 ILE A CA 1
ATOM 5350 C C . ILE A 1 682 ? 0.937 -21.034 -17.458 1.00 86.50 682 ILE A C 1
ATOM 5352 O O . ILE A 1 682 ? 0.100 -21.934 -17.523 1.00 86.50 682 ILE A O 1
ATOM 5356 N N . GLU A 1 683 ? 1.730 -20.862 -16.406 1.00 81.38 683 GLU A N 1
ATOM 5357 C CA . GLU A 1 683 ? 1.643 -21.633 -15.175 1.00 81.38 683 GLU A CA 1
ATOM 5358 C C . GLU A 1 683 ? 0.990 -20.780 -14.085 1.00 81.38 683 GLU A C 1
ATOM 5360 O O . GLU A 1 683 ? 1.624 -19.917 -13.482 1.00 81.38 683 GLU A O 1
ATOM 5365 N N . GLU A 1 684 ? -0.286 -21.055 -13.782 1.00 78.69 684 GLU A N 1
ATOM 5366 C CA . GLU A 1 684 ? -0.984 -20.418 -12.650 1.00 78.69 684 GLU A CA 1
ATOM 5367 C C . GLU A 1 684 ? -0.303 -20.711 -11.302 1.00 78.69 684 GLU A C 1
ATOM 5369 O O . GLU A 1 684 ? -0.515 -19.981 -10.345 1.00 78.69 684 GLU A O 1
ATOM 5374 N N . ASN A 1 685 ? 0.506 -21.771 -11.220 1.00 77.69 685 ASN A N 1
ATOM 5375 C CA . ASN A 1 685 ? 1.216 -22.224 -10.021 1.00 77.69 685 ASN A CA 1
ATOM 5376 C C . ASN A 1 685 ? 2.724 -21.949 -10.124 1.00 77.69 685 ASN A C 1
ATOM 5378 O O . ASN A 1 685 ? 3.525 -22.873 -9.952 1.00 77.69 685 ASN A O 1
ATOM 5382 N N . LEU A 1 686 ? 3.103 -20.715 -10.452 1.00 77.38 686 LEU A N 1
ATOM 5383 C CA . LEU A 1 686 ? 4.498 -20.348 -10.683 1.00 77.38 686 LEU A CA 1
ATOM 5384 C C . LEU A 1 686 ? 5.386 -20.696 -9.473 1.00 77.38 686 LEU A C 1
ATOM 5386 O O . LEU A 1 686 ? 5.107 -20.310 -8.337 1.00 77.38 686 LEU A O 1
ATOM 5390 N N . VAL A 1 687 ? 6.481 -21.410 -9.738 1.00 78.06 687 VAL A N 1
ATOM 5391 C CA . VAL A 1 687 ? 7.569 -21.647 -8.777 1.00 78.06 687 VAL A CA 1
ATOM 5392 C C . VAL A 1 687 ? 8.630 -20.579 -9.019 1.00 78.06 687 VAL A C 1
ATOM 5394 O O . VAL A 1 687 ? 9.140 -20.495 -10.133 1.00 78.06 687 VAL A O 1
ATOM 5397 N N . LEU A 1 688 ? 9.012 -19.780 -8.025 1.00 80.12 688 LEU A N 1
ATOM 5398 C CA . LEU A 1 688 ? 9.990 -18.698 -8.192 1.00 80.12 688 LEU A CA 1
ATOM 5399 C C . LEU A 1 688 ? 11.328 -19.230 -8.716 1.00 80.12 688 LEU A C 1
ATOM 5401 O O . LEU A 1 688 ? 11.894 -18.652 -9.635 1.00 80.12 688 LEU A O 1
ATOM 5405 N N . ARG A 1 689 ? 11.778 -20.403 -8.250 1.00 78.75 689 ARG A N 1
ATOM 5406 C CA . ARG A 1 689 ? 12.988 -21.072 -8.784 1.00 78.75 689 ARG A CA 1
ATOM 5407 C C . ARG A 1 689 ? 12.896 -21.454 -10.265 1.00 78.75 689 ARG A C 1
ATOM 5409 O O . ARG A 1 689 ? 13.922 -21.603 -10.926 1.00 78.75 689 ARG A O 1
ATOM 5416 N N . SER A 1 690 ? 11.687 -21.630 -10.800 1.00 79.38 690 SER A N 1
ATOM 5417 C CA . SER A 1 690 ? 11.516 -21.905 -12.231 1.00 79.38 690 SER A CA 1
ATOM 5418 C C . SER A 1 690 ? 11.897 -20.703 -13.093 1.00 79.38 690 SER A C 1
ATOM 5420 O O . SER A 1 690 ? 12.276 -20.901 -14.238 1.00 79.38 690 SER A O 1
ATOM 5422 N N . LEU A 1 691 ? 11.912 -19.481 -12.547 1.00 80.00 691 LEU A N 1
ATOM 5423 C CA . LEU A 1 691 ? 12.353 -18.288 -13.276 1.00 80.00 691 LEU A CA 1
ATOM 5424 C C . LEU A 1 691 ? 13.816 -18.380 -13.741 1.00 80.00 691 LEU A C 1
ATOM 5426 O O . LEU A 1 691 ? 14.163 -17.802 -14.768 1.00 80.00 691 LEU A O 1
ATOM 5430 N N . ASP A 1 692 ? 14.649 -19.145 -13.030 1.00 76.06 692 ASP A N 1
ATOM 5431 C CA . ASP A 1 692 ? 16.055 -19.369 -13.383 1.00 76.06 692 ASP A CA 1
ATOM 5432 C C . ASP A 1 692 ? 16.270 -20.536 -14.358 1.00 76.06 692 ASP A C 1
ATOM 5434 O O . ASP A 1 692 ? 17.318 -20.623 -14.994 1.00 76.06 692 ASP A O 1
ATOM 5438 N N . THR A 1 693 ? 15.312 -21.462 -14.462 1.00 74.06 693 THR A N 1
ATOM 5439 C CA . THR A 1 693 ? 15.498 -22.755 -15.154 1.00 74.06 693 THR A CA 1
ATOM 5440 C C . THR A 1 693 ? 14.536 -22.983 -16.318 1.00 74.06 693 THR A C 1
ATOM 5442 O O . THR A 1 693 ? 14.837 -23.767 -17.216 1.00 74.06 693 THR A O 1
ATOM 5445 N N . VAL A 1 694 ? 13.395 -22.293 -16.334 1.00 78.12 694 VAL A N 1
ATOM 5446 C CA . VAL A 1 694 ? 12.332 -22.411 -17.333 1.00 78.12 694 VAL A CA 1
ATOM 5447 C C . VAL A 1 694 ? 12.205 -21.071 -18.067 1.00 78.12 694 VAL A C 1
ATOM 5449 O O . VAL A 1 694 ? 11.685 -20.107 -17.501 1.00 78.12 694 VAL A O 1
ATOM 5452 N N . PRO A 1 695 ? 12.636 -20.981 -19.340 1.00 73.00 695 PRO A N 1
ATOM 5453 C CA . PRO A 1 695 ? 12.680 -19.716 -20.076 1.00 73.00 695 PRO A CA 1
ATOM 5454 C C . PRO A 1 695 ? 11.352 -18.949 -20.118 1.00 73.00 695 PRO A C 1
ATOM 5456 O O . PRO A 1 695 ? 11.357 -17.722 -19.995 1.00 73.00 695 PRO A O 1
ATOM 5459 N N . ASP A 1 696 ? 10.229 -19.664 -20.245 1.00 81.94 696 ASP A N 1
ATOM 5460 C CA . ASP A 1 696 ? 8.893 -19.078 -20.387 1.00 81.94 696 ASP A CA 1
ATOM 5461 C C . ASP A 1 696 ? 8.197 -18.748 -19.048 1.00 81.94 696 ASP A C 1
ATOM 5463 O O . ASP A 1 696 ? 7.158 -18.086 -19.045 1.00 81.94 696 ASP A O 1
ATOM 5467 N N . ALA A 1 697 ? 8.771 -19.122 -17.898 1.00 83.38 697 ALA A N 1
ATOM 5468 C CA . ALA A 1 697 ? 8.187 -18.843 -16.579 1.00 83.38 697 ALA A CA 1
ATOM 5469 C C . ALA A 1 697 ? 7.996 -17.333 -16.318 1.00 83.38 697 ALA A C 1
ATOM 5471 O O . ALA A 1 697 ? 7.051 -16.919 -15.641 1.00 83.38 697 ALA A O 1
ATOM 5472 N N . VAL A 1 698 ? 8.841 -16.491 -16.928 1.00 84.75 698 VAL A N 1
ATOM 5473 C CA . VAL A 1 698 ? 8.734 -15.026 -16.853 1.00 84.75 698 VAL A CA 1
ATOM 5474 C C . VAL A 1 698 ? 7.410 -14.496 -17.411 1.00 84.75 698 VAL A C 1
ATOM 5476 O O . VAL A 1 698 ? 6.906 -13.490 -16.922 1.00 84.75 698 VAL A O 1
ATOM 5479 N N . TRP A 1 699 ? 6.811 -15.163 -18.403 1.00 88.38 699 TRP A N 1
ATOM 5480 C CA . TRP A 1 699 ? 5.563 -14.703 -19.018 1.00 88.38 699 TRP A CA 1
ATOM 5481 C C . TRP A 1 699 ? 4.379 -14.883 -18.072 1.00 88.38 699 TRP A C 1
ATOM 5483 O O . TRP A 1 699 ? 3.494 -14.032 -18.027 1.00 88.38 699 TRP A O 1
ATOM 5493 N N . SER A 1 700 ? 4.414 -15.934 -17.247 1.00 87.62 700 SER A N 1
ATOM 5494 C CA . SER A 1 700 ? 3.451 -16.122 -16.156 1.00 87.62 700 SER A CA 1
ATOM 5495 C C . SER A 1 700 ? 3.606 -15.025 -15.104 1.00 87.62 700 SER A C 1
ATOM 5497 O O . SER A 1 700 ? 2.618 -14.417 -14.700 1.00 87.62 700 SER A O 1
ATOM 5499 N N . LEU A 1 701 ? 4.847 -14.708 -14.715 1.00 87.12 701 LEU A N 1
ATOM 5500 C CA . LEU A 1 701 ? 5.136 -13.607 -13.793 1.00 87.12 701 LEU A CA 1
ATOM 5501 C C . LEU A 1 701 ? 4.612 -12.263 -14.329 1.00 87.12 701 LEU A C 1
ATOM 5503 O O . LEU A 1 701 ? 3.940 -11.543 -13.596 1.00 87.12 701 LEU A O 1
ATOM 5507 N N . LEU A 1 702 ? 4.885 -11.940 -15.596 1.00 88.38 702 LEU A N 1
ATOM 5508 C CA . LEU A 1 702 ? 4.449 -10.694 -16.236 1.00 88.38 702 LEU A CA 1
ATOM 5509 C C . LEU A 1 702 ? 2.925 -10.582 -16.328 1.00 88.38 702 LEU A C 1
ATOM 5511 O O . LEU A 1 702 ? 2.376 -9.520 -16.036 1.00 88.38 702 LEU A O 1
ATOM 5515 N N . LEU A 1 703 ? 2.248 -11.677 -16.678 1.00 90.38 703 LEU A N 1
ATOM 5516 C CA . LEU A 1 703 ? 0.790 -11.756 -16.710 1.00 90.38 703 LEU A CA 1
ATOM 5517 C C . LEU A 1 703 ? 0.178 -11.476 -15.330 1.00 90.38 703 LEU A C 1
ATOM 5519 O O . LEU A 1 703 ? -0.629 -10.561 -15.187 1.00 90.38 703 LEU A O 1
ATOM 5523 N N . PHE A 1 704 ? 0.588 -12.206 -14.289 1.00 87.75 704 PHE A N 1
ATOM 5524 C CA . PHE A 1 704 ? 0.014 -12.025 -12.948 1.00 87.75 704 PHE A CA 1
ATOM 5525 C C . PHE A 1 704 ? 0.430 -10.707 -12.282 1.00 87.75 704 PHE A C 1
ATOM 5527 O O . PHE A 1 704 ? -0.315 -10.173 -11.460 1.00 87.75 704 PHE A O 1
ATOM 5534 N N . ALA A 1 705 ? 1.580 -10.145 -12.661 1.00 86.94 705 ALA A N 1
ATOM 5535 C CA . ALA A 1 705 ? 2.013 -8.826 -12.212 1.00 86.94 705 ALA A CA 1
ATOM 5536 C C . ALA A 1 705 ? 1.248 -7.668 -12.876 1.00 86.94 705 ALA A C 1
ATOM 5538 O O . ALA A 1 705 ? 1.279 -6.568 -12.327 1.00 86.94 705 ALA A O 1
ATOM 5539 N N . GLY A 1 706 ? 0.541 -7.909 -13.989 1.00 89.88 706 GLY A N 1
ATOM 5540 C CA . GLY A 1 706 ? -0.244 -6.904 -14.718 1.00 89.88 706 GLY A CA 1
ATOM 5541 C C . GLY A 1 706 ? 0.471 -6.250 -15.905 1.00 89.88 706 GLY A C 1
ATOM 5542 O O . GLY A 1 706 ? -0.033 -5.271 -16.435 1.00 89.88 706 GLY A O 1
ATOM 5543 N N . TYR A 1 707 ? 1.620 -6.770 -16.346 1.00 90.06 707 TYR A N 1
ATOM 5544 C CA . TYR A 1 707 ? 2.301 -6.276 -17.556 1.00 90.06 707 TYR A CA 1
ATOM 5545 C C . TYR A 1 707 ? 1.719 -6.860 -18.845 1.00 90.06 707 TYR A C 1
ATOM 5547 O O . TYR A 1 707 ? 1.942 -6.328 -19.929 1.00 90.06 707 TYR A O 1
ATOM 5555 N N . LEU A 1 708 ? 1.010 -7.983 -18.739 1.00 92.56 708 LEU A N 1
ATOM 5556 C CA . LEU A 1 708 ? 0.378 -8.660 -19.864 1.00 92.56 708 LEU A CA 1
ATOM 5557 C C . LEU A 1 708 ? -1.069 -8.985 -19.527 1.00 92.56 708 LEU A C 1
ATOM 5559 O O . LEU A 1 708 ? -1.433 -9.137 -18.361 1.00 92.56 708 LEU A O 1
ATOM 5563 N N . ARG A 1 709 ? -1.867 -9.163 -20.575 1.00 92.62 709 ARG A N 1
ATOM 5564 C CA . ARG A 1 709 ? -3.227 -9.694 -20.519 1.00 92.62 709 ARG A CA 1
ATOM 5565 C C . ARG A 1 709 ? -3.395 -10.862 -21.490 1.00 92.62 709 ARG A C 1
ATOM 5567 O O . ARG A 1 709 ? -2.679 -10.903 -22.493 1.00 92.62 709 ARG A O 1
ATOM 5574 N N . PRO A 1 710 ? -4.372 -11.756 -21.271 1.00 91.69 710 PRO A N 1
ATOM 5575 C CA . PRO A 1 710 ? -4.881 -12.607 -22.338 1.00 91.69 710 PRO A CA 1
ATOM 5576 C C . PRO A 1 710 ? -5.491 -11.745 -23.456 1.00 91.69 710 PRO A C 1
ATOM 5578 O O . PRO A 1 710 ? -6.175 -10.754 -23.179 1.00 91.69 710 PRO A O 1
ATOM 5581 N N . ALA A 1 711 ? -5.228 -12.097 -24.715 1.00 88.38 711 ALA A N 1
ATOM 5582 C CA . ALA A 1 711 ? -5.841 -11.445 -25.871 1.00 88.38 711 ALA A CA 1
ATOM 5583 C C . ALA A 1 711 ? -7.344 -11.750 -25.940 1.00 88.38 711 ALA A C 1
ATOM 5585 O O . ALA A 1 711 ? -8.145 -10.836 -26.134 1.00 88.38 711 ALA A O 1
ATOM 5586 N N . ASP A 1 712 ? -7.683 -13.011 -25.676 1.00 83.62 712 ASP A N 1
ATOM 5587 C CA . ASP A 1 712 ? -9.033 -13.563 -25.666 1.00 83.62 712 ASP A CA 1
ATOM 5588 C C . ASP A 1 712 ? -9.391 -14.088 -24.268 1.00 83.62 712 ASP A C 1
ATOM 5590 O O . ASP A 1 712 ? -8.483 -14.437 -23.496 1.00 83.62 712 ASP A O 1
ATOM 5594 N N . PRO A 1 713 ? -10.692 -14.200 -23.937 1.00 78.62 713 PRO A N 1
ATOM 5595 C CA . PRO A 1 713 ? -11.126 -14.841 -22.706 1.00 78.62 713 PRO A CA 1
ATOM 5596 C C . PRO A 1 713 ? -10.506 -16.239 -22.578 1.00 78.62 713 PRO A C 1
ATOM 5598 O O . PRO A 1 713 ? -10.448 -16.986 -23.562 1.00 78.62 713 PRO A O 1
ATOM 5601 N N . PRO A 1 714 ? -10.007 -16.615 -21.390 1.00 67.19 714 PRO A N 1
ATOM 5602 C CA . PRO A 1 714 ? -9.308 -17.875 -21.211 1.00 67.19 714 PRO A CA 1
ATOM 5603 C C . PRO A 1 714 ? -10.250 -19.054 -21.489 1.00 67.19 714 PRO A C 1
ATOM 5605 O O . PRO A 1 714 ? -11.149 -19.354 -20.705 1.00 67.19 714 PRO A O 1
ATOM 5608 N N . GLY A 1 715 ? -10.020 -19.740 -22.613 1.00 60.34 715 GLY A N 1
ATOM 5609 C CA . GLY A 1 715 ? -10.731 -20.961 -22.983 1.00 60.34 715 GLY A CA 1
ATOM 5610 C C . GLY A 1 715 ? -10.435 -22.142 -22.048 1.00 60.34 715 GLY A C 1
ATOM 5611 O O . GLY A 1 715 ? -9.614 -22.077 -21.128 1.00 60.34 715 GLY A O 1
ATOM 5612 N N . THR A 1 716 ? -11.094 -23.273 -22.298 1.00 50.62 716 THR A N 1
ATOM 5613 C CA . THR A 1 716 ? -10.931 -24.504 -21.503 1.00 50.62 716 THR A CA 1
ATOM 5614 C C . THR A 1 716 ? -9.527 -25.119 -21.621 1.00 50.62 716 THR A C 1
ATOM 5616 O O . THR A 1 716 ? -9.055 -25.742 -20.667 1.00 50.62 716 THR A O 1
ATOM 5619 N N . GLU A 1 717 ? -8.809 -24.894 -22.729 1.00 52.06 717 GLU A N 1
ATOM 5620 C CA . GLU A 1 717 ? -7.426 -25.351 -22.932 1.00 52.06 717 GLU A CA 1
ATOM 5621 C C . GLU A 1 717 ? -6.384 -24.313 -22.472 1.00 52.06 717 GLU A C 1
ATOM 5623 O O . GLU A 1 717 ? -5.815 -23.549 -23.245 1.00 52.06 717 GLU A O 1
ATOM 5628 N N . ARG A 1 718 ? -6.077 -24.321 -21.171 1.00 59.56 718 ARG A N 1
ATOM 5629 C CA . ARG A 1 718 ? -5.204 -23.337 -20.492 1.00 59.56 718 ARG A CA 1
ATOM 5630 C C . ARG A 1 718 ? -3.692 -23.473 -20.746 1.00 59.56 718 ARG A C 1
ATOM 5632 O O . ARG A 1 718 ? -2.901 -22.863 -20.034 1.00 59.56 718 ARG A O 1
ATOM 5639 N N . ARG A 1 719 ? -3.244 -24.307 -21.693 1.00 64.00 719 ARG A N 1
ATOM 5640 C CA . ARG A 1 719 ? -1.808 -24.650 -21.817 1.00 64.00 719 ARG A CA 1
ATOM 5641 C C . ARG A 1 719 ? -0.969 -23.611 -22.551 1.00 64.00 719 ARG A C 1
ATOM 5643 O O . ARG A 1 719 ? 0.218 -23.520 -22.259 1.00 64.00 719 ARG A O 1
ATOM 5650 N N . ARG A 1 720 ? -1.544 -22.857 -23.490 1.00 80.50 720 ARG A N 1
ATOM 5651 C CA . ARG A 1 720 ? -0.878 -21.736 -24.167 1.00 80.50 720 ARG A CA 1
ATOM 5652 C C . ARG A 1 720 ? -1.868 -20.597 -24.312 1.00 80.50 720 ARG A C 1
ATOM 5654 O O . ARG A 1 720 ? -2.948 -20.792 -24.854 1.00 80.50 720 ARG A O 1
ATOM 5661 N N . VAL A 1 721 ? -1.484 -19.427 -23.827 1.00 85.75 721 VAL A N 1
ATOM 5662 C CA . VAL A 1 721 ? -2.324 -18.231 -23.839 1.00 85.75 721 VAL A CA 1
ATOM 5663 C C . VAL A 1 721 ? -1.727 -17.245 -24.836 1.00 85.75 721 VAL A C 1
ATOM 5665 O O . VAL A 1 721 ? -0.506 -17.093 -24.913 1.00 85.75 721 VAL A O 1
ATOM 5668 N N . SER A 1 722 ? -2.593 -16.624 -25.633 1.00 90.88 722 SER A N 1
ATOM 5669 C CA . SER A 1 722 ? -2.247 -15.467 -26.458 1.00 90.88 722 SER A CA 1
ATOM 5670 C C . SER A 1 722 ? -2.128 -14.251 -25.541 1.00 90.88 722 SER A C 1
ATOM 5672 O O . SER A 1 722 ? -3.099 -13.913 -24.868 1.00 90.88 722 SER A O 1
ATOM 5674 N N . LEU A 1 723 ? -0.945 -13.647 -25.439 1.00 93.25 723 LEU A N 1
ATOM 5675 C CA . LEU A 1 723 ? -0.646 -12.559 -24.507 1.00 93.25 723 LEU A CA 1
ATOM 5676 C C . LEU A 1 723 ? -0.373 -11.259 -25.255 1.00 93.25 723 LEU A C 1
ATOM 5678 O O . LEU A 1 723 ? 0.361 -11.259 -26.240 1.00 93.25 723 LEU A O 1
ATOM 5682 N N . MET A 1 724 ? -0.903 -10.152 -24.739 1.00 94.25 724 MET A N 1
ATOM 5683 C CA . MET A 1 724 ? -0.685 -8.800 -25.264 1.00 94.25 724 MET A CA 1
ATOM 5684 C C . MET A 1 724 ? -0.457 -7.797 -24.135 1.00 94.25 724 MET A C 1
ATOM 5686 O O . MET A 1 724 ? -0.720 -8.091 -22.967 1.00 94.25 724 MET A O 1
ATOM 5690 N N . LEU A 1 725 ? 0.003 -6.596 -24.488 1.00 93.88 725 LEU A N 1
ATOM 5691 C CA . LEU A 1 725 ? 0.005 -5.455 -23.572 1.00 93.88 725 LEU A CA 1
ATOM 5692 C C . LEU A 1 725 ? -1.442 -4.992 -23.320 1.00 93.88 725 LEU A C 1
ATOM 5694 O O . LEU A 1 725 ? -2.239 -4.984 -24.263 1.00 93.88 725 LEU A O 1
ATOM 5698 N N . PRO A 1 726 ? -1.806 -4.623 -22.080 1.00 93.19 726 PRO A N 1
ATOM 5699 C CA . PRO A 1 726 ? -3.174 -4.229 -21.770 1.00 93.19 726 PRO A CA 1
ATOM 5700 C C . PRO A 1 726 ? -3.549 -2.854 -22.326 1.00 93.19 726 PRO A C 1
ATOM 5702 O O . PRO A 1 726 ? -4.641 -2.714 -22.864 1.00 93.19 726 PRO A O 1
ATOM 5705 N N . ASN A 1 727 ? -2.647 -1.872 -22.244 1.00 94.06 727 ASN A N 1
ATOM 5706 C CA . ASN A 1 727 ? -2.934 -0.475 -22.579 1.00 94.06 727 ASN A CA 1
ATOM 5707 C C . ASN A 1 727 ? -1.669 0.352 -22.844 1.00 94.06 727 ASN A C 1
ATOM 5709 O O . ASN A 1 727 ? -0.542 -0.160 -22.804 1.00 94.06 727 ASN A O 1
ATOM 5713 N N . LEU A 1 728 ? -1.871 1.645 -23.127 1.00 92.25 728 LEU A N 1
ATOM 5714 C CA . LEU A 1 728 ? -0.788 2.593 -23.369 1.00 92.25 728 LEU A CA 1
ATOM 5715 C C . LEU A 1 728 ? 0.109 2.794 -22.146 1.00 92.25 728 LEU A C 1
ATOM 5717 O O . LEU A 1 728 ? 1.317 2.910 -22.331 1.00 92.25 728 LEU A O 1
ATOM 5721 N N . GLU A 1 729 ? -0.416 2.791 -20.918 1.00 91.69 729 GLU A N 1
ATOM 5722 C CA . GLU A 1 729 ? 0.418 2.948 -19.719 1.00 91.69 729 GLU A CA 1
ATOM 5723 C C . GLU A 1 729 ? 1.487 1.848 -19.636 1.00 91.69 729 GLU A C 1
ATOM 5725 O O . GLU A 1 729 ? 2.683 2.132 -19.558 1.00 91.69 729 GLU A O 1
ATOM 5730 N N . VAL A 1 730 ? 1.076 0.583 -19.744 1.00 90.44 730 VAL A N 1
ATOM 5731 C CA . VAL A 1 730 ? 2.010 -0.549 -19.676 1.00 90.44 730 VAL A CA 1
ATOM 5732 C C . VAL A 1 730 ? 2.941 -0.592 -20.890 1.00 90.44 730 VAL A C 1
ATOM 5734 O O . VAL A 1 730 ? 4.103 -0.977 -20.761 1.00 90.44 730 VAL A O 1
ATOM 5737 N N . ARG A 1 731 ? 2.478 -0.160 -22.068 1.00 90.00 731 ARG A N 1
ATOM 5738 C CA . ARG A 1 731 ? 3.342 0.006 -23.246 1.00 90.00 731 ARG A CA 1
ATOM 5739 C C . ARG A 1 731 ? 4.501 0.959 -22.961 1.00 90.00 731 ARG A C 1
ATOM 5741 O O . ARG A 1 731 ? 5.640 0.574 -23.211 1.00 90.00 731 ARG A O 1
ATOM 5748 N N . HIS A 1 732 ? 4.233 2.143 -22.409 1.00 86.69 732 HIS A N 1
ATOM 5749 C CA . HIS A 1 732 ? 5.284 3.110 -22.076 1.00 86.69 732 HIS A CA 1
ATOM 5750 C C . HIS A 1 732 ? 6.275 2.542 -21.047 1.00 86.69 732 HIS A C 1
ATOM 5752 O O . HIS A 1 732 ? 7.482 2.746 -21.179 1.00 86.69 732 HIS A O 1
ATOM 5758 N N . GLU A 1 733 ? 5.798 1.758 -20.075 1.00 83.75 733 GLU A N 1
ATOM 5759 C CA . GLU A 1 733 ? 6.670 1.073 -19.112 1.00 83.75 733 GLU A CA 1
ATOM 5760 C C . GLU A 1 733 ? 7.590 0.040 -19.771 1.00 83.75 733 GLU A C 1
ATOM 5762 O O . GLU A 1 733 ? 8.791 -0.006 -19.489 1.00 83.75 733 GLU A O 1
ATOM 5767 N N . ILE A 1 734 ? 7.058 -0.778 -20.684 1.00 80.81 734 ILE A N 1
ATOM 5768 C CA . ILE A 1 734 ? 7.863 -1.751 -21.430 1.00 80.81 734 ILE A CA 1
ATOM 5769 C C . ILE A 1 734 ? 8.855 -1.041 -22.360 1.00 80.81 734 ILE A C 1
ATOM 5771 O O . ILE A 1 734 ? 10.003 -1.473 -22.453 1.00 80.81 734 ILE A O 1
ATOM 5775 N N . GLU A 1 735 ? 8.475 0.066 -22.999 1.00 81.44 735 GLU A N 1
ATOM 5776 C CA . GLU A 1 735 ? 9.397 0.895 -23.789 1.00 81.44 735 GLU A CA 1
ATOM 5777 C C . GLU A 1 735 ? 10.530 1.467 -22.927 1.00 81.44 735 GLU A C 1
ATOM 5779 O O . GLU A 1 735 ? 11.698 1.415 -23.325 1.00 81.44 735 GLU A O 1
ATOM 5784 N N . GLY A 1 736 ? 10.205 1.963 -21.729 1.00 77.31 736 GLY A N 1
ATOM 5785 C CA . GLY A 1 736 ? 11.178 2.429 -20.743 1.00 77.31 736 GLY A CA 1
ATOM 5786 C C . GLY A 1 736 ? 12.147 1.325 -20.328 1.00 77.31 736 GLY A C 1
ATOM 5787 O O . GLY A 1 736 ? 13.358 1.540 -20.324 1.00 77.31 736 GLY A O 1
ATOM 5788 N N . LEU A 1 737 ? 11.638 0.120 -20.071 1.00 73.00 737 LEU A N 1
ATOM 5789 C CA . LEU A 1 737 ? 12.466 -1.036 -19.743 1.00 73.00 737 LEU A CA 1
ATOM 5790 C C . LEU A 1 737 ? 13.368 -1.449 -20.910 1.00 73.00 737 LEU A C 1
ATOM 5792 O O . LEU A 1 737 ? 14.549 -1.703 -20.701 1.00 73.00 737 LEU A O 1
ATOM 5796 N N . VAL A 1 738 ? 12.848 -1.495 -22.139 1.00 71.56 738 VAL A N 1
ATOM 5797 C CA . VAL A 1 738 ? 13.646 -1.794 -23.339 1.00 71.56 738 VAL A CA 1
ATOM 5798 C C . VAL A 1 738 ? 14.738 -0.741 -23.537 1.00 71.56 738 VAL A C 1
ATOM 5800 O O . VAL A 1 738 ? 15.861 -1.087 -23.910 1.00 71.56 738 VAL A O 1
ATOM 5803 N N . ARG A 1 739 ? 14.454 0.531 -23.234 1.00 72.06 739 ARG A N 1
ATOM 5804 C CA . ARG A 1 739 ? 15.463 1.594 -23.227 1.00 72.06 739 ARG A CA 1
ATOM 5805 C C . ARG A 1 739 ? 16.530 1.356 -22.155 1.00 72.06 739 ARG A C 1
ATOM 5807 O O . ARG A 1 739 ? 17.706 1.433 -22.487 1.00 72.06 739 ARG A O 1
ATOM 5814 N N . GLU A 1 740 ? 16.150 1.000 -20.928 1.00 69.81 740 GLU A N 1
ATOM 5815 C CA . GLU A 1 740 ? 17.109 0.647 -19.867 1.00 69.81 740 GLU A CA 1
ATOM 5816 C C . GLU A 1 740 ? 17.964 -0.571 -20.258 1.00 69.81 740 GLU A C 1
ATOM 5818 O O . GLU A 1 740 ? 19.178 -0.549 -20.066 1.00 69.81 740 GLU A O 1
ATOM 5823 N N . VAL A 1 741 ? 17.368 -1.612 -20.863 1.00 64.31 741 VAL A N 1
ATOM 5824 C CA . VAL A 1 741 ? 18.111 -2.766 -21.410 1.00 64.31 741 VAL A CA 1
ATOM 5825 C C . VAL A 1 741 ? 19.131 -2.268 -22.426 1.00 64.31 741 VAL A C 1
ATOM 5827 O O . VAL A 1 741 ? 20.289 -2.670 -22.377 1.00 64.31 741 VAL A O 1
ATOM 5830 N N . ARG A 1 742 ? 18.713 -1.387 -23.338 1.00 63.25 742 ARG A N 1
ATOM 5831 C CA . ARG A 1 742 ? 19.570 -0.838 -24.386 1.00 63.25 742 ARG A CA 1
ATOM 5832 C C . ARG A 1 742 ? 20.730 -0.026 -23.815 1.00 63.25 742 ARG A C 1
ATOM 5834 O O . ARG A 1 742 ? 21.849 -0.206 -24.274 1.00 63.25 742 ARG A O 1
ATOM 5841 N N . GLU A 1 743 ? 20.481 0.831 -22.832 1.00 65.69 743 GLU A N 1
ATOM 5842 C CA . GLU A 1 743 ? 21.496 1.656 -22.162 1.00 65.69 743 GLU A CA 1
ATOM 5843 C C . GLU A 1 743 ? 22.463 0.794 -21.332 1.00 65.69 743 GLU A C 1
ATOM 5845 O O . GLU A 1 743 ? 23.685 0.936 -21.418 1.00 65.69 743 GLU A O 1
ATOM 5850 N N . ALA A 1 744 ? 21.940 -0.168 -20.565 1.00 60.16 744 ALA A N 1
ATOM 5851 C CA . ALA A 1 744 ? 22.736 -1.123 -19.791 1.00 60.16 744 ALA A CA 1
ATOM 5852 C C . ALA A 1 744 ? 23.571 -2.040 -20.696 1.00 60.16 744 ALA A C 1
ATOM 5854 O O . ALA A 1 744 ? 24.702 -2.399 -20.369 1.00 60.16 744 ALA A O 1
ATOM 5855 N N . PHE A 1 745 ? 23.023 -2.415 -21.849 1.00 60.00 745 PHE A N 1
ATOM 5856 C CA . PHE A 1 745 ? 23.759 -3.112 -22.886 1.00 60.00 745 PHE A CA 1
ATOM 5857 C C . PHE A 1 745 ? 24.840 -2.183 -23.443 1.00 60.00 745 PHE A C 1
ATOM 5859 O O . PHE A 1 745 ? 26.010 -2.462 -23.233 1.00 60.00 745 PHE A O 1
ATOM 5866 N N . ALA A 1 746 ? 24.500 -1.029 -24.020 1.00 60.09 746 ALA A N 1
ATOM 5867 C CA . ALA A 1 746 ? 25.454 -0.078 -24.600 1.00 60.09 746 ALA A CA 1
ATOM 5868 C C . ALA A 1 746 ? 26.604 0.316 -23.650 1.00 60.09 746 ALA A C 1
ATOM 5870 O O . ALA A 1 746 ? 27.760 0.374 -24.068 1.00 60.09 746 ALA A O 1
ATOM 5871 N N . SER A 1 747 ? 26.318 0.517 -22.361 1.00 62.34 747 SER A N 1
ATOM 5872 C CA . SER A 1 747 ? 27.329 0.805 -21.332 1.00 62.34 747 SER A CA 1
ATOM 5873 C C . SER A 1 747 ? 28.268 -0.373 -21.059 1.00 62.34 747 SER A C 1
ATOM 5875 O O . SER A 1 747 ? 29.476 -0.165 -20.956 1.00 62.34 747 SER A O 1
ATOM 5877 N N . ARG A 1 748 ? 27.762 -1.615 -21.022 1.00 56.88 748 ARG A N 1
ATOM 5878 C CA . ARG A 1 748 ? 28.611 -2.821 -21.015 1.00 56.88 748 ARG A CA 1
ATOM 5879 C C . ARG A 1 748 ? 29.455 -2.927 -22.286 1.00 56.88 748 ARG A C 1
ATOM 5881 O O . ARG A 1 748 ? 30.540 -3.485 -22.232 1.00 56.88 748 ARG A O 1
ATOM 5888 N N . MET A 1 749 ? 28.982 -2.359 -23.395 1.00 53.53 749 MET A N 1
ATOM 5889 C CA . MET A 1 749 ? 29.538 -2.542 -24.739 1.00 53.53 749 MET A CA 1
ATOM 5890 C C . MET A 1 749 ? 30.610 -1.513 -25.142 1.00 53.53 749 MET A C 1
ATOM 5892 O O . MET A 1 749 ? 31.068 -1.576 -26.278 1.00 53.53 749 MET A O 1
ATOM 5896 N N . GLY A 1 750 ? 31.029 -0.607 -24.245 1.00 58.34 750 GLY A N 1
ATOM 5897 C CA . GLY A 1 750 ? 32.038 0.434 -24.527 1.00 58.34 750 GLY A CA 1
ATOM 5898 C C . GLY A 1 750 ? 31.488 1.866 -24.620 1.00 58.34 750 GLY A C 1
ATOM 5899 O O . GLY A 1 750 ? 32.266 2.806 -24.767 1.00 58.34 750 GLY A O 1
ATOM 5900 N N . GLY A 1 751 ? 30.170 2.049 -24.464 1.00 62.44 751 GLY A N 1
ATOM 5901 C CA . GLY A 1 751 ? 29.477 3.344 -24.476 1.00 62.44 751 GLY A CA 1
ATOM 5902 C C . GLY A 1 751 ? 28.538 3.519 -25.677 1.00 62.44 751 GLY A C 1
ATOM 5903 O O . GLY A 1 751 ? 28.760 2.944 -26.743 1.00 62.44 751 GLY A O 1
ATOM 5904 N N . GLU A 1 752 ? 27.486 4.334 -25.520 1.00 61.41 752 GLU A N 1
ATOM 5905 C CA . GLU A 1 752 ? 26.453 4.560 -26.553 1.00 61.41 752 GLU A CA 1
ATOM 5906 C C . GLU A 1 752 ? 27.037 5.019 -27.895 1.00 61.41 752 GLU A C 1
ATOM 5908 O O . GLU A 1 752 ? 26.633 4.525 -28.947 1.00 61.41 752 GLU A O 1
ATOM 5913 N N . ASN A 1 753 ? 28.066 5.869 -27.848 1.00 67.19 753 ASN A N 1
ATOM 5914 C CA . ASN A 1 753 ? 28.720 6.406 -29.037 1.00 67.19 753 ASN A CA 1
ATOM 5915 C C . ASN A 1 753 ? 29.350 5.319 -29.924 1.00 67.19 753 ASN A C 1
ATOM 5917 O O . ASN A 1 753 ? 29.353 5.472 -31.142 1.00 67.19 753 ASN A O 1
ATOM 5921 N N . GLU A 1 754 ? 29.891 4.230 -29.363 1.00 70.00 754 GLU A N 1
ATOM 5922 C CA . GLU A 1 754 ? 30.544 3.181 -30.164 1.00 70.00 754 GLU A CA 1
ATOM 5923 C C . GLU A 1 754 ? 29.516 2.313 -30.904 1.00 70.00 754 GLU A C 1
ATOM 5925 O O . GLU A 1 754 ? 29.685 2.031 -32.093 1.00 70.00 754 GLU A O 1
ATOM 5930 N N . VAL A 1 755 ? 28.418 1.949 -30.232 1.00 71.94 755 VAL A N 1
ATOM 5931 C CA . VAL A 1 755 ? 27.311 1.184 -30.833 1.00 71.94 755 VAL A CA 1
ATOM 5932 C C . VAL A 1 755 ? 26.592 2.018 -31.894 1.00 71.94 755 VAL A C 1
ATOM 5934 O O . VAL A 1 755 ? 26.331 1.527 -32.992 1.00 71.94 755 VAL A O 1
ATOM 5937 N N . GLU A 1 756 ? 26.326 3.292 -31.602 1.00 75.69 756 GLU A N 1
ATOM 5938 C CA . GLU A 1 756 ? 25.719 4.217 -32.558 1.00 75.69 756 GLU A CA 1
ATOM 5939 C C . GLU A 1 756 ? 26.634 4.460 -33.767 1.00 75.69 756 GLU A C 1
ATOM 5941 O O . GLU A 1 756 ? 26.170 4.421 -34.906 1.00 75.69 756 GLU A O 1
ATOM 5946 N N . THR A 1 757 ? 27.944 4.631 -33.556 1.00 81.81 757 THR A N 1
ATOM 5947 C CA . THR A 1 757 ? 28.916 4.781 -34.655 1.00 81.81 757 THR A CA 1
ATOM 5948 C C . THR A 1 757 ? 28.940 3.545 -35.551 1.00 81.81 757 THR A C 1
ATOM 5950 O O . THR A 1 757 ? 28.921 3.674 -36.775 1.00 81.81 757 THR A O 1
ATOM 5953 N N . MET A 1 758 ? 28.936 2.348 -34.962 1.00 85.69 758 MET A N 1
ATOM 5954 C CA . MET A 1 758 ? 28.901 1.091 -35.706 1.00 85.69 758 MET A CA 1
ATOM 5955 C C . MET A 1 758 ? 27.623 0.959 -36.544 1.00 85.69 758 MET A C 1
ATOM 5957 O O . MET A 1 758 ? 27.692 0.660 -37.733 1.00 85.69 758 MET A O 1
ATOM 5961 N N . LEU A 1 759 ? 26.452 1.206 -35.957 1.00 85.44 759 LEU A N 1
ATOM 5962 C CA . LEU A 1 759 ? 25.177 1.065 -36.662 1.00 85.44 759 LEU A CA 1
ATOM 5963 C C . LEU A 1 759 ? 24.965 2.160 -37.715 1.00 85.44 759 LEU A C 1
ATOM 5965 O O . LEU A 1 759 ? 24.468 1.871 -38.799 1.00 85.44 759 LEU A O 1
ATOM 5969 N N . ASN A 1 760 ? 25.426 3.386 -37.464 1.00 86.19 760 ASN A N 1
ATOM 5970 C CA . ASN A 1 760 ? 25.440 4.440 -38.479 1.00 86.19 760 ASN A CA 1
ATOM 5971 C C . ASN A 1 760 ? 26.400 4.116 -39.632 1.00 86.19 760 ASN A C 1
ATOM 5973 O O . ASN A 1 760 ? 26.096 4.439 -40.779 1.00 86.19 760 ASN A O 1
ATOM 5977 N N . ALA A 1 761 ? 27.535 3.464 -39.363 1.00 89.06 761 ALA A N 1
ATOM 5978 C CA . ALA A 1 761 ? 28.419 2.969 -40.417 1.00 89.06 761 ALA A CA 1
ATOM 5979 C C . ALA A 1 761 ? 27.721 1.905 -41.274 1.00 89.06 761 ALA A C 1
ATOM 5981 O O . ALA A 1 761 ? 27.815 1.955 -42.497 1.00 89.06 761 ALA A O 1
ATOM 5982 N N . LEU A 1 762 ? 26.947 1.011 -40.651 1.00 89.88 762 LEU A N 1
ATOM 5983 C CA . LEU A 1 762 ? 26.136 0.023 -41.363 1.00 89.88 762 LEU A CA 1
ATOM 5984 C C . LEU A 1 762 ? 25.087 0.681 -42.277 1.00 89.88 762 LEU A C 1
ATOM 5986 O O . LEU A 1 762 ? 24.984 0.307 -43.442 1.00 89.88 762 LEU A O 1
ATOM 5990 N N . LEU A 1 763 ? 24.361 1.691 -41.779 1.00 89.88 763 LEU A N 1
ATOM 5991 C CA . LEU A 1 763 ? 23.364 2.449 -42.553 1.00 89.88 763 LEU A CA 1
ATOM 5992 C C . LEU A 1 763 ? 23.973 3.293 -43.684 1.00 89.88 763 LEU A C 1
ATOM 5994 O O . LEU A 1 763 ? 23.282 3.614 -44.640 1.00 89.88 763 LEU A O 1
ATOM 5998 N N . ARG A 1 764 ? 25.251 3.676 -43.578 1.00 89.94 764 ARG A N 1
ATOM 5999 C CA . ARG A 1 764 ? 25.984 4.420 -44.619 1.00 89.94 764 ARG A CA 1
ATOM 6000 C C . ARG A 1 764 ? 26.719 3.510 -45.607 1.00 89.94 764 ARG A C 1
ATOM 6002 O O . ARG A 1 764 ? 27.380 4.018 -46.510 1.00 89.94 764 ARG A O 1
ATOM 6009 N N . GLY A 1 765 ? 26.681 2.192 -45.405 1.00 88.38 765 GLY A N 1
ATOM 6010 C CA . GLY A 1 765 ? 27.460 1.237 -46.193 1.00 88.38 765 GLY A CA 1
ATOM 6011 C C . GLY A 1 765 ? 28.976 1.313 -45.949 1.00 88.38 765 GLY A C 1
ATOM 6012 O O . GLY A 1 765 ? 29.760 0.874 -46.789 1.00 88.38 765 GLY A O 1
ATOM 6013 N N . ASP A 1 766 ? 29.425 1.849 -44.812 1.00 91.25 766 ASP A N 1
ATOM 6014 C CA . ASP A 1 766 ? 30.842 1.885 -44.439 1.00 91.25 766 ASP A CA 1
ATOM 6015 C C . ASP A 1 766 ? 31.260 0.557 -43.785 1.00 91.25 766 ASP A C 1
ATOM 6017 O O . ASP A 1 766 ? 31.297 0.402 -42.558 1.00 91.25 766 ASP A O 1
ATOM 6021 N N . ARG A 1 767 ? 31.585 -0.426 -44.639 1.00 92.31 767 ARG A N 1
ATOM 6022 C CA . ARG A 1 767 ? 32.051 -1.762 -44.223 1.00 92.31 767 ARG A CA 1
ATOM 6023 C C . ARG A 1 767 ? 33.213 -1.687 -43.238 1.00 92.31 767 ARG A C 1
ATOM 6025 O O . ARG A 1 767 ? 33.225 -2.445 -42.274 1.00 92.31 767 ARG A O 1
ATOM 6032 N N . ALA A 1 768 ? 34.215 -0.854 -43.512 1.00 89.81 768 ALA A N 1
ATOM 6033 C CA . ALA A 1 768 ? 35.470 -0.873 -42.767 1.00 89.81 768 ALA A CA 1
ATOM 6034 C C . ALA A 1 768 ? 35.260 -0.397 -41.326 1.00 89.81 768 ALA A C 1
ATOM 6036 O O . ALA A 1 768 ? 35.771 -1.012 -40.387 1.00 89.81 768 ALA A O 1
ATOM 6037 N N . VAL A 1 769 ? 34.472 0.667 -41.147 1.00 88.88 769 VAL A N 1
ATOM 6038 C CA . VAL A 1 769 ? 34.115 1.169 -39.818 1.00 88.88 769 VAL A CA 1
ATOM 6039 C C . VAL A 1 769 ? 33.221 0.164 -39.094 1.00 88.88 769 VAL A C 1
ATOM 6041 O O . VAL A 1 769 ? 33.521 -0.186 -37.952 1.00 88.88 769 VAL A O 1
ATOM 6044 N N . PHE A 1 770 ? 32.190 -0.369 -39.754 1.00 90.81 770 PHE A N 1
ATOM 6045 C CA . PHE A 1 770 ? 31.306 -1.365 -39.144 1.00 90.81 770 PHE A CA 1
ATOM 6046 C C . PHE A 1 770 ? 32.065 -2.629 -38.701 1.00 90.81 770 PHE A C 1
ATOM 6048 O O . PHE A 1 770 ? 31.959 -3.030 -37.544 1.00 90.81 770 PHE A O 1
ATOM 6055 N N . GLU A 1 771 ? 32.891 -3.220 -39.572 1.00 92.50 771 GLU A N 1
ATOM 6056 C CA . GLU A 1 771 ? 33.683 -4.421 -39.271 1.00 92.50 771 GLU A CA 1
ATOM 6057 C C . GLU A 1 771 ? 34.679 -4.176 -38.128 1.00 92.50 771 GLU A C 1
ATOM 6059 O O . GLU A 1 771 ? 34.831 -5.027 -37.247 1.00 92.50 771 GLU A O 1
ATOM 6064 N N . LYS A 1 772 ? 35.329 -3.003 -38.094 1.00 88.25 772 LYS A N 1
ATOM 6065 C CA . LYS A 1 772 ? 36.248 -2.621 -37.012 1.00 88.25 772 LYS A CA 1
ATOM 6066 C C . LYS A 1 772 ? 35.532 -2.587 -35.665 1.00 88.25 772 LYS A C 1
ATOM 6068 O O . LYS A 1 772 ? 35.995 -3.234 -34.723 1.00 88.25 772 LYS A O 1
ATOM 6073 N N . TYR A 1 773 ? 34.431 -1.841 -35.570 1.00 84.69 773 TYR A N 1
ATOM 6074 C CA . TYR A 1 773 ? 33.694 -1.713 -34.314 1.00 84.69 773 TYR A CA 1
ATOM 6075 C C . TYR A 1 773 ? 33.048 -3.041 -33.907 1.00 84.69 773 TYR A C 1
ATOM 6077 O O . TYR A 1 773 ? 33.114 -3.389 -32.733 1.00 84.69 773 TYR A O 1
ATOM 6085 N N . LEU A 1 774 ? 32.552 -3.845 -34.856 1.00 85.69 774 LEU A N 1
ATOM 6086 C CA . LEU A 1 774 ? 32.012 -5.181 -34.586 1.00 85.69 774 LEU A CA 1
ATOM 6087 C C . LEU A 1 774 ? 33.078 -6.126 -34.004 1.00 85.69 774 LEU A C 1
ATOM 6089 O O . LEU A 1 774 ? 32.818 -6.832 -33.033 1.00 85.69 774 LEU A O 1
ATOM 6093 N N . ASN A 1 775 ? 34.301 -6.121 -34.541 1.00 84.81 775 ASN A N 1
ATOM 6094 C CA . ASN A 1 775 ? 35.401 -6.938 -34.012 1.00 84.81 775 ASN A CA 1
ATOM 6095 C C . ASN A 1 775 ? 35.928 -6.441 -32.662 1.00 84.81 775 ASN A C 1
ATOM 6097 O O . ASN A 1 775 ? 36.185 -7.251 -31.766 1.00 84.81 775 ASN A O 1
ATOM 6101 N N . GLN A 1 776 ? 36.096 -5.124 -32.505 1.00 77.25 776 GLN A N 1
ATOM 6102 C CA . GLN A 1 776 ? 36.470 -4.508 -31.227 1.00 77.25 776 GLN A CA 1
ATOM 6103 C C . GLN A 1 776 ? 35.449 -4.889 -30.154 1.00 77.25 776 GLN A C 1
ATOM 6105 O O . GLN A 1 776 ? 35.803 -5.320 -29.055 1.00 77.25 776 GLN A O 1
ATOM 6110 N N . PHE A 1 777 ? 34.179 -4.829 -30.533 1.00 72.19 777 PHE A N 1
ATOM 6111 C CA . PHE A 1 777 ? 33.072 -5.202 -29.694 1.00 72.19 777 PHE A CA 1
ATOM 6112 C C . PHE A 1 777 ? 33.121 -6.685 -29.273 1.00 72.19 777 PHE A C 1
ATOM 6114 O O . PHE A 1 777 ? 33.136 -6.986 -28.073 1.00 72.19 777 PHE A O 1
ATOM 6121 N N . LEU A 1 778 ? 33.191 -7.611 -30.239 1.00 76.00 778 LEU A N 1
ATOM 6122 C CA . LEU A 1 778 ? 33.237 -9.055 -29.981 1.00 76.00 778 LEU A CA 1
ATOM 6123 C C . LEU A 1 778 ? 34.436 -9.434 -29.099 1.00 76.00 778 LEU A C 1
ATOM 6125 O O . LEU A 1 778 ? 34.320 -10.295 -28.225 1.00 76.00 778 LEU A O 1
ATOM 6129 N N . THR A 1 779 ? 35.576 -8.765 -29.282 1.00 72.25 779 THR A N 1
ATOM 6130 C CA . THR A 1 779 ? 36.801 -8.991 -28.501 1.00 72.25 779 THR A CA 1
ATOM 6131 C C . THR A 1 779 ? 36.614 -8.640 -27.024 1.00 72.25 779 THR A C 1
ATOM 6133 O O . THR A 1 779 ? 36.989 -9.440 -26.154 1.00 72.25 779 THR A O 1
ATOM 6136 N N . ASN A 1 780 ? 36.003 -7.483 -26.757 1.00 62.16 780 ASN A N 1
ATOM 6137 C CA . ASN A 1 780 ? 35.840 -6.922 -25.417 1.00 62.16 780 ASN A CA 1
ATOM 6138 C C . ASN A 1 780 ? 34.738 -7.620 -24.606 1.00 62.16 780 ASN A C 1
ATOM 6140 O O . ASN A 1 780 ? 34.858 -7.723 -23.388 1.00 62.16 780 ASN A O 1
ATOM 6144 N N . ASN A 1 781 ? 33.696 -8.132 -25.269 1.00 57.03 781 ASN A N 1
ATOM 6145 C CA . ASN A 1 781 ? 32.446 -8.486 -24.587 1.00 57.03 781 ASN A CA 1
ATOM 6146 C C . ASN A 1 781 ? 32.059 -9.965 -24.649 1.00 57.03 781 ASN A C 1
ATOM 6148 O O . ASN A 1 781 ? 31.350 -10.447 -23.768 1.00 57.03 781 ASN A O 1
ATOM 6152 N N . MET A 1 782 ? 32.540 -10.732 -25.631 1.00 60.06 782 MET A N 1
ATOM 6153 C CA . MET A 1 782 ? 32.242 -12.167 -25.677 1.00 60.06 782 MET A CA 1
ATOM 6154 C C . MET A 1 782 ? 33.168 -12.915 -24.713 1.00 60.06 782 MET A C 1
ATOM 6156 O O . MET A 1 782 ? 34.354 -13.090 -24.994 1.00 60.06 782 MET A O 1
ATOM 6160 N N . SER A 1 783 ? 32.668 -13.355 -23.556 1.00 45.94 783 SER A N 1
ATOM 6161 C CA . SER A 1 783 ? 33.422 -14.224 -22.640 1.00 45.94 783 SER A CA 1
ATOM 6162 C C . SER A 1 783 ? 33.346 -15.682 -23.102 1.00 45.94 783 SER A C 1
ATOM 6164 O O . SER A 1 783 ? 32.268 -16.228 -23.295 1.00 45.94 783 SER A O 1
ATOM 6166 N N . TYR A 1 784 ? 34.498 -16.338 -23.249 1.00 41.41 784 TYR A N 1
ATOM 6167 C CA . TYR A 1 784 ? 34.625 -17.735 -23.694 1.00 41.41 784 TYR A CA 1
ATOM 6168 C C . TYR A 1 784 ? 34.338 -18.757 -22.564 1.00 41.41 784 TYR A C 1
ATOM 6170 O O . TYR A 1 784 ? 34.800 -19.893 -22.621 1.00 41.41 784 TYR A O 1
ATOM 6178 N N . TYR A 1 785 ? 33.624 -18.360 -21.502 1.00 37.03 785 TYR A N 1
ATOM 6179 C CA . TYR A 1 785 ? 33.478 -19.147 -20.268 1.00 37.03 785 TYR A CA 1
ATOM 6180 C C . TYR A 1 785 ? 32.072 -19.684 -19.972 1.00 37.03 785 TYR A C 1
ATOM 6182 O O . TYR A 1 785 ? 31.825 -20.082 -18.835 1.00 37.03 785 TYR A O 1
ATOM 6190 N N . ASP A 1 786 ? 31.194 -19.815 -20.971 1.00 36.22 786 ASP A N 1
ATOM 6191 C CA . ASP A 1 786 ? 30.036 -20.707 -20.834 1.00 36.22 786 ASP A CA 1
ATOM 6192 C C . ASP A 1 786 ? 30.420 -22.121 -21.288 1.00 36.22 786 ASP A C 1
ATOM 6194 O O . ASP A 1 786 ? 30.561 -22.441 -22.474 1.00 36.22 786 ASP A O 1
ATOM 6198 N N . ARG A 1 787 ? 30.705 -22.971 -20.299 1.00 36.44 787 ARG A N 1
ATOM 6199 C CA . ARG A 1 787 ? 31.085 -24.370 -20.492 1.00 36.44 787 ARG A CA 1
ATOM 6200 C C . ARG A 1 787 ? 29.878 -25.099 -21.071 1.00 36.44 787 ARG A C 1
ATOM 6202 O O . ARG A 1 787 ? 29.058 -25.518 -20.284 1.00 36.44 787 ARG A O 1
ATOM 6209 N N . HIS A 1 788 ? 29.777 -25.238 -22.396 1.00 42.28 788 HIS A N 1
ATOM 6210 C CA . HIS A 1 788 ? 29.264 -26.443 -23.080 1.00 42.28 788 HIS A CA 1
ATOM 6211 C C . HIS A 1 788 ? 29.418 -26.418 -24.620 1.00 42.28 788 HIS A C 1
ATOM 6213 O O . HIS A 1 788 ? 29.335 -27.485 -25.227 1.00 42.28 788 HIS A O 1
ATOM 6219 N N . HIS A 1 789 ? 29.785 -25.296 -25.265 1.00 41.62 789 HIS A N 1
ATOM 6220 C CA . HIS A 1 789 ? 30.073 -25.257 -26.714 1.00 41.62 789 HIS A CA 1
ATOM 6221 C C . HIS A 1 789 ? 31.356 -24.468 -27.047 1.00 41.62 789 HIS A C 1
ATOM 6223 O O . HIS A 1 789 ? 31.538 -23.344 -26.596 1.00 41.62 789 HIS A O 1
ATOM 6229 N N . ARG A 1 790 ? 32.271 -25.053 -27.843 1.00 50.34 790 ARG A N 1
ATOM 6230 C CA . ARG A 1 790 ? 33.551 -24.418 -28.258 1.00 50.34 790 ARG A CA 1
ATOM 6231 C C . ARG A 1 790 ? 33.389 -23.319 -29.324 1.00 50.34 790 ARG A C 1
ATOM 6233 O O . ARG A 1 790 ? 34.343 -22.582 -29.570 1.00 50.34 790 ARG A O 1
ATOM 6240 N N . VAL A 1 791 ? 32.208 -23.209 -29.932 1.00 51.53 791 VAL A N 1
ATOM 6241 C CA . VAL A 1 791 ? 31.802 -22.158 -30.878 1.00 51.53 791 VAL A CA 1
ATOM 6242 C C . VAL A 1 791 ? 30.351 -21.793 -30.539 1.00 51.53 791 VAL A C 1
ATOM 6244 O O . VAL A 1 791 ? 29.542 -22.719 -30.424 1.00 51.53 791 VAL A O 1
ATOM 6247 N N . PRO A 1 792 ? 30.004 -20.509 -30.331 1.00 54.34 792 PRO A N 1
ATOM 6248 C CA . PRO A 1 792 ? 28.615 -20.112 -30.124 1.00 54.34 792 PRO A CA 1
ATOM 6249 C C . PRO A 1 792 ? 27.774 -20.504 -31.349 1.00 54.34 792 PRO A C 1
ATOM 6251 O O . PRO A 1 792 ? 28.225 -20.275 -32.474 1.00 54.34 792 PRO A O 1
ATOM 6254 N N . PRO A 1 793 ? 26.584 -21.101 -31.173 1.00 58.47 793 PRO A N 1
ATOM 6255 C CA . PRO A 1 793 ? 25.687 -21.351 -32.294 1.00 58.47 793 PRO A CA 1
ATOM 6256 C C . PRO A 1 793 ? 25.306 -20.028 -32.975 1.00 58.47 793 PRO A C 1
ATOM 6258 O O . PRO A 1 793 ? 25.266 -18.981 -32.333 1.00 58.47 793 PRO A O 1
ATOM 6261 N N . GLU A 1 794 ? 24.996 -20.071 -34.270 1.00 60.78 794 GLU A N 1
ATOM 6262 C CA . GLU A 1 794 ? 24.615 -18.903 -35.089 1.00 60.78 794 GLU A CA 1
ATOM 6263 C C . GLU A 1 794 ? 23.511 -18.056 -34.449 1.00 60.78 794 GLU A C 1
ATOM 6265 O O . GLU A 1 794 ? 23.592 -16.828 -34.416 1.00 60.78 794 GLU A O 1
ATOM 6270 N N . HIS A 1 795 ? 22.560 -18.724 -33.793 1.00 60.94 795 HIS A N 1
ATOM 6271 C CA . HIS A 1 795 ? 21.508 -18.099 -32.998 1.00 60.94 795 HIS A CA 1
ATOM 6272 C C . HIS A 1 795 ? 22.037 -17.112 -31.936 1.00 60.94 795 HIS A C 1
ATOM 6274 O O . HIS A 1 795 ? 21.409 -16.087 -31.685 1.00 60.94 795 HIS A O 1
ATOM 6280 N N . SER A 1 796 ? 23.196 -17.364 -31.321 1.00 59.84 796 SER A N 1
ATOM 6281 C CA . SER A 1 796 ? 23.796 -16.454 -30.337 1.00 59.84 796 SER A CA 1
ATOM 6282 C C . SER A 1 796 ? 24.268 -15.143 -30.972 1.00 59.84 796 SER A C 1
ATOM 6284 O O . SER A 1 796 ? 24.022 -14.076 -30.413 1.00 59.84 796 SER A O 1
ATOM 6286 N N . TYR A 1 797 ? 24.900 -15.204 -32.149 1.00 70.81 797 TYR A N 1
ATOM 6287 C CA . TYR A 1 797 ? 25.306 -14.006 -32.895 1.00 70.81 797 TYR A CA 1
ATOM 6288 C C . TYR A 1 797 ? 24.098 -13.261 -33.461 1.00 70.81 797 TYR A C 1
ATOM 6290 O O . TYR A 1 797 ? 24.070 -12.033 -33.450 1.00 70.81 797 TYR A O 1
ATOM 6298 N N . HIS A 1 798 ? 23.069 -13.994 -33.878 1.00 70.62 798 HIS A N 1
ATOM 6299 C CA . HIS A 1 798 ? 21.811 -13.423 -34.334 1.00 70.62 798 HIS A CA 1
ATOM 6300 C C . HIS A 1 798 ? 21.102 -12.626 -33.229 1.00 70.62 798 HIS A C 1
ATOM 6302 O O . HIS A 1 798 ? 20.774 -11.459 -33.429 1.00 70.62 798 HIS A O 1
ATOM 6308 N N . GLN A 1 799 ? 20.905 -13.215 -32.042 1.00 59.66 799 GLN A N 1
ATOM 6309 C CA . GLN A 1 799 ? 20.289 -12.522 -30.898 1.00 59.66 799 GLN A CA 1
ATOM 6310 C C . GLN A 1 799 ? 21.090 -11.280 -30.492 1.00 59.66 799 GLN A C 1
ATOM 6312 O O . GLN A 1 799 ? 20.523 -10.245 -30.142 1.00 59.66 799 GLN A O 1
ATOM 6317 N N . PHE A 1 800 ? 22.415 -11.368 -30.594 1.00 70.62 800 PHE A N 1
ATOM 6318 C CA . PHE A 1 800 ? 23.318 -10.251 -30.374 1.00 70.62 800 PHE A CA 1
ATOM 6319 C C . PHE A 1 800 ? 23.111 -9.116 -31.399 1.00 70.62 800 PHE A C 1
ATOM 6321 O O . PHE A 1 800 ? 22.886 -7.968 -31.008 1.00 70.62 800 PHE A O 1
ATOM 6328 N N . MET A 1 801 ? 23.123 -9.428 -32.698 1.00 77.19 801 MET A N 1
ATOM 6329 C CA . MET A 1 801 ? 22.889 -8.457 -33.774 1.00 77.19 801 MET A CA 1
ATOM 6330 C C . MET A 1 801 ? 21.494 -7.827 -33.689 1.00 77.19 801 MET A C 1
ATOM 6332 O O . MET A 1 801 ? 21.353 -6.616 -33.867 1.00 77.19 801 MET A O 1
ATOM 6336 N N . LEU A 1 802 ? 20.475 -8.620 -33.349 1.00 72.06 802 LEU A N 1
ATOM 6337 C CA . LEU A 1 802 ? 19.115 -8.139 -33.114 1.00 72.06 802 LEU A CA 1
ATOM 6338 C C . LEU A 1 802 ? 19.063 -7.166 -31.925 1.00 72.06 802 LEU A C 1
ATOM 6340 O O . LEU A 1 802 ? 18.464 -6.099 -32.038 1.00 72.06 802 LEU A O 1
ATOM 6344 N N . GLY A 1 803 ? 19.738 -7.485 -30.816 1.00 66.25 803 GLY A N 1
ATOM 6345 C CA . GLY A 1 803 ? 19.837 -6.601 -29.651 1.00 66.25 803 GLY A CA 1
ATOM 6346 C C . GLY A 1 803 ? 20.459 -5.239 -29.979 1.00 66.25 803 GLY A C 1
ATOM 6347 O O . GLY A 1 803 ? 19.991 -4.213 -29.486 1.00 66.25 803 GLY A O 1
ATOM 6348 N N . MET A 1 804 ? 21.458 -5.203 -30.865 1.00 70.50 804 MET A N 1
ATOM 6349 C CA . MET A 1 804 ? 22.034 -3.946 -31.358 1.00 70.50 804 MET A CA 1
ATOM 6350 C C . MET A 1 804 ? 21.078 -3.189 -32.277 1.00 70.50 804 MET A C 1
ATOM 6352 O O . MET A 1 804 ? 20.916 -1.979 -32.125 1.00 70.50 804 MET A O 1
ATOM 6356 N N . ALA A 1 805 ? 20.406 -3.890 -33.190 1.00 73.56 805 ALA A N 1
ATOM 6357 C CA . ALA A 1 805 ? 19.433 -3.304 -34.107 1.00 73.56 805 ALA A CA 1
ATOM 6358 C C . ALA A 1 805 ? 18.270 -2.604 -33.385 1.00 73.56 805 ALA A C 1
ATOM 6360 O O . ALA A 1 805 ? 17.798 -1.570 -33.860 1.00 73.56 805 ALA A O 1
ATOM 6361 N N . CYS A 1 806 ? 17.872 -3.087 -32.200 1.00 64.81 806 CYS A N 1
ATOM 6362 C CA . CYS A 1 806 ? 16.877 -2.425 -31.348 1.00 64.81 806 CYS A CA 1
ATOM 6363 C C . CYS A 1 806 ? 17.228 -0.964 -31.027 1.00 64.81 806 CYS A C 1
ATOM 6365 O O . CYS A 1 806 ? 16.331 -0.156 -30.766 1.00 64.81 806 CYS A O 1
ATOM 6367 N N . THR A 1 807 ? 18.511 -0.589 -31.047 1.00 65.94 807 THR A N 1
ATOM 6368 C CA . THR A 1 807 ? 18.926 0.797 -30.792 1.00 65.94 807 THR A CA 1
ATOM 6369 C C . THR A 1 807 ? 18.439 1.771 -31.867 1.00 65.94 807 THR A C 1
ATOM 6371 O O . THR A 1 807 ? 18.144 2.919 -31.536 1.00 65.94 807 THR A O 1
ATOM 6374 N N . LEU A 1 808 ? 18.225 1.290 -33.097 1.00 72.75 808 LEU A N 1
ATOM 6375 C CA . LEU A 1 808 ? 17.720 2.059 -34.236 1.00 72.75 808 LEU A CA 1
ATOM 6376 C C . LEU A 1 808 ? 16.188 2.092 -34.334 1.00 72.75 808 LEU A C 1
ATOM 6378 O O . LEU A 1 808 ? 15.662 2.691 -35.265 1.00 72.75 808 LEU A O 1
ATOM 6382 N N . SER A 1 809 ? 15.460 1.502 -33.381 1.00 67.44 809 SER A N 1
ATOM 6383 C CA . SER A 1 809 ? 13.988 1.352 -33.401 1.00 67.44 809 SER A CA 1
ATOM 6384 C C . SER A 1 809 ? 13.183 2.627 -33.702 1.00 67.44 809 SER A C 1
ATOM 6386 O O . SER A 1 809 ? 12.048 2.537 -34.189 1.00 67.44 809 SER A O 1
ATOM 6388 N N . ARG A 1 810 ? 13.757 3.810 -33.432 1.00 68.88 810 ARG A N 1
ATOM 6389 C CA . ARG A 1 810 ? 13.167 5.119 -33.758 1.00 68.88 810 ARG A CA 1
ATOM 6390 C C . ARG A 1 810 ? 13.159 5.432 -35.254 1.00 68.88 810 ARG A C 1
ATOM 6392 O O . ARG A 1 810 ? 12.184 6.003 -35.716 1.00 68.88 810 ARG A O 1
ATOM 6399 N N . SER A 1 811 ? 14.212 5.080 -35.989 1.00 76.69 811 SER A N 1
ATOM 6400 C CA . SER A 1 811 ? 14.360 5.386 -37.422 1.00 76.69 811 SER A CA 1
ATOM 6401 C C . SER A 1 811 ? 14.126 4.169 -38.316 1.00 76.69 811 SER A C 1
ATOM 6403 O O . SER A 1 811 ? 13.680 4.317 -39.451 1.00 76.69 811 SER A O 1
ATOM 6405 N N . HIS A 1 812 ? 14.385 2.967 -37.799 1.00 81.81 812 HIS A N 1
ATOM 6406 C CA . HIS A 1 812 ? 14.290 1.717 -38.542 1.00 81.81 812 HIS A CA 1
ATOM 6407 C C . HIS A 1 812 ? 13.502 0.668 -37.754 1.00 81.81 812 HIS A C 1
ATOM 6409 O O . HIS A 1 812 ? 13.611 0.539 -36.536 1.00 81.81 812 HIS A O 1
ATOM 6415 N N . GLU A 1 813 ? 12.701 -0.110 -38.464 1.00 77.75 813 GLU A N 1
ATOM 6416 C CA . GLU A 1 813 ? 12.049 -1.312 -37.977 1.00 77.75 813 GLU A CA 1
ATOM 6417 C C . GLU A 1 813 ? 12.981 -2.516 -38.191 1.00 77.75 813 GLU A C 1
ATOM 6419 O O . GLU A 1 813 ? 13.344 -2.834 -39.322 1.00 77.75 813 GLU A O 1
ATOM 6424 N N . SER A 1 814 ? 13.374 -3.201 -37.113 1.00 76.25 814 SER A N 1
ATOM 6425 C CA . SER A 1 814 ? 14.196 -4.417 -37.195 1.00 76.25 814 SER A CA 1
ATOM 6426 C C . SER A 1 814 ? 13.313 -5.640 -37.444 1.00 76.25 814 SER A C 1
ATOM 6428 O O . SER A 1 814 ? 12.397 -5.903 -36.668 1.00 76.25 814 SER A O 1
ATOM 6430 N N . LYS A 1 815 ? 13.578 -6.423 -38.482 1.00 72.00 815 LYS A N 1
ATOM 6431 C CA . LYS A 1 815 ? 12.862 -7.665 -38.793 1.00 72.00 815 LYS A CA 1
ATOM 6432 C C . LYS A 1 815 ? 13.834 -8.833 -38.770 1.00 72.00 815 LYS A C 1
ATOM 6434 O O . LYS A 1 815 ? 14.867 -8.769 -39.416 1.00 72.00 815 LYS A O 1
ATOM 6439 N N . SER A 1 816 ? 13.522 -9.883 -38.022 1.00 68.38 816 SER A N 1
ATOM 6440 C CA . SER A 1 816 ? 14.358 -11.082 -37.900 1.00 68.38 816 SER A CA 1
ATOM 6441 C C . SER A 1 816 ? 13.503 -12.314 -38.167 1.00 68.38 816 SER A C 1
ATOM 6443 O O . SER A 1 816 ? 12.323 -12.321 -37.809 1.00 68.38 816 SER A O 1
ATOM 6445 N N . ASN A 1 817 ? 14.086 -13.327 -38.815 1.00 60.72 817 ASN A N 1
ATOM 6446 C CA . ASN A 1 817 ? 13.426 -14.596 -39.140 1.00 60.72 817 ASN A CA 1
ATOM 6447 C C . ASN A 1 817 ? 12.092 -14.440 -39.896 1.00 60.72 817 ASN A C 1
ATOM 6449 O O . ASN A 1 817 ? 11.193 -15.271 -39.753 1.00 60.72 817 ASN A O 1
ATOM 6453 N N . LEU A 1 818 ? 11.947 -13.372 -40.687 1.00 46.31 818 LEU A N 1
ATOM 6454 C CA . LEU A 1 818 ? 10.750 -13.142 -41.489 1.00 46.31 818 LEU A CA 1
ATOM 6455 C C . LEU A 1 818 ? 10.775 -14.056 -42.721 1.00 46.31 818 LEU A C 1
ATOM 6457 O O . LEU A 1 818 ? 11.789 -14.130 -43.418 1.00 46.31 818 LEU A O 1
ATOM 6461 N N . GLU A 1 819 ? 9.656 -14.713 -43.022 1.00 36.53 819 GLU A N 1
ATOM 6462 C CA . GLU A 1 819 ? 9.451 -15.319 -44.340 1.00 36.53 819 GLU A CA 1
ATOM 6463 C C . GLU A 1 819 ? 9.325 -14.183 -45.370 1.00 36.53 819 GLU A C 1
ATOM 6465 O O . GLU A 1 819 ? 8.408 -13.364 -45.301 1.00 36.53 819 GLU A O 1
ATOM 6470 N N . SER A 1 820 ? 10.290 -14.088 -46.289 1.00 39.75 820 SER A N 1
ATOM 6471 C CA . SER A 1 820 ? 10.260 -13.162 -47.427 1.00 39.75 820 SER A CA 1
ATOM 6472 C C . SER A 1 820 ? 10.863 -13.859 -48.650 1.00 39.75 820 SER A C 1
ATOM 6474 O O . SER A 1 820 ? 11.935 -14.458 -48.563 1.00 39.75 820 SER A O 1
ATOM 6476 N N . GLY A 1 821 ? 10.138 -13.860 -49.774 1.00 47.62 821 GLY A N 1
ATOM 6477 C CA . GLY A 1 821 ? 10.481 -14.696 -50.932 1.00 47.62 821 GLY A CA 1
ATOM 6478 C C . GLY A 1 821 ? 10.410 -16.204 -50.628 1.00 47.62 821 GLY A C 1
ATOM 6479 O O . GLY A 1 821 ? 9.508 -16.653 -49.925 1.00 47.62 821 GLY A O 1
ATOM 6480 N N . ASP A 1 822 ? 11.371 -16.985 -51.142 1.00 32.72 822 ASP A N 1
ATOM 6481 C CA . ASP A 1 822 ? 11.458 -18.454 -50.982 1.00 32.72 822 ASP A CA 1
ATOM 6482 C C . ASP A 1 822 ? 12.306 -18.892 -49.752 1.00 32.72 822 ASP A C 1
ATOM 6484 O O . ASP A 1 822 ? 12.853 -20.005 -49.730 1.00 32.72 822 ASP A O 1
ATOM 6488 N N . GLY A 1 823 ? 12.524 -18.021 -48.751 1.00 42.22 823 GLY A N 1
ATOM 6489 C CA . GLY A 1 823 ? 13.436 -18.277 -47.618 1.00 42.22 823 GLY A CA 1
ATOM 6490 C C . GLY A 1 823 ? 13.247 -17.381 -46.378 1.00 42.22 823 GLY A C 1
ATOM 6491 O O . GLY A 1 823 ? 12.267 -16.647 -46.271 1.00 42.22 823 GLY A O 1
ATOM 6492 N N . ARG A 1 824 ? 14.198 -17.460 -45.428 1.00 56.56 824 ARG A N 1
ATOM 6493 C CA . ARG A 1 824 ? 14.242 -16.695 -44.161 1.00 56.56 824 ARG A CA 1
ATOM 6494 C C . ARG A 1 824 ? 15.540 -15.887 -44.076 1.00 56.56 824 ARG A C 1
ATOM 6496 O O . ARG A 1 824 ? 16.603 -16.497 -44.020 1.00 56.56 824 ARG A O 1
ATOM 6503 N N . SER A 1 825 ? 15.454 -14.556 -44.053 1.00 58.50 825 SER A N 1
ATOM 6504 C CA . SER A 1 825 ? 16.614 -13.681 -43.808 1.00 58.50 825 SER A CA 1
ATOM 6505 C C . SER A 1 825 ? 16.922 -13.598 -42.316 1.00 58.50 825 SER A C 1
ATOM 6507 O O . SER A 1 825 ? 15.984 -13.489 -41.512 1.00 58.50 825 SER A O 1
ATOM 6509 N N . ASP A 1 826 ? 18.198 -13.532 -41.944 1.00 66.81 826 ASP A N 1
ATOM 6510 C CA . ASP A 1 826 ? 18.569 -13.428 -40.532 1.00 66.81 826 ASP A CA 1
ATOM 6511 C C . ASP A 1 826 ? 18.137 -12.097 -39.897 1.00 66.81 826 ASP A C 1
ATOM 6513 O O . ASP A 1 826 ? 17.442 -12.095 -38.878 1.00 66.81 826 ASP A O 1
ATOM 6517 N N . LEU A 1 827 ? 18.492 -10.947 -40.478 1.00 80.50 827 LEU A N 1
ATOM 6518 C CA . LEU A 1 827 ? 18.117 -9.645 -39.913 1.00 80.50 827 LEU A CA 1
ATOM 6519 C C . LEU A 1 827 ? 17.988 -8.563 -40.987 1.00 80.50 827 LEU A C 1
ATOM 6521 O O . LEU A 1 827 ? 18.843 -8.409 -41.848 1.00 80.50 827 LEU A O 1
ATOM 6525 N N . MET A 1 828 ? 16.947 -7.747 -40.897 1.00 85.94 828 MET A N 1
ATOM 6526 C CA . MET A 1 828 ? 16.669 -6.654 -41.820 1.00 85.94 828 MET A CA 1
ATOM 6527 C C . MET A 1 828 ? 16.362 -5.375 -41.045 1.00 85.94 828 MET A C 1
ATOM 6529 O O . MET A 1 828 ? 15.645 -5.404 -40.045 1.00 85.94 828 MET A O 1
ATOM 6533 N N . LEU A 1 829 ? 16.917 -4.252 -41.490 1.00 87.12 829 LEU A N 1
ATOM 6534 C CA . LEU A 1 829 ? 16.655 -2.916 -40.964 1.00 87.12 829 LEU A CA 1
ATOM 6535 C C . LEU A 1 829 ? 15.863 -2.152 -42.017 1.00 87.12 829 LEU A C 1
ATOM 6537 O O . LEU A 1 829 ? 16.422 -1.691 -43.012 1.00 87.12 829 LEU A O 1
ATOM 6541 N N . CYS A 1 830 ? 14.555 -2.058 -41.802 1.00 85.75 830 CYS A N 1
ATOM 6542 C CA . CYS A 1 830 ? 13.646 -1.385 -42.715 1.00 85.75 830 CYS A CA 1
ATOM 6543 C C . CYS A 1 830 ? 13.485 0.073 -42.288 1.00 85.75 830 CYS A C 1
ATOM 6545 O O . CYS A 1 830 ? 13.111 0.307 -41.137 1.00 85.75 830 CYS A O 1
ATOM 6547 N N . PRO A 1 831 ? 13.708 1.058 -43.163 1.00 87.88 831 PRO A N 1
ATOM 6548 C CA . PRO A 1 831 ? 13.462 2.443 -42.803 1.00 87.88 831 PRO A CA 1
ATOM 6549 C C . PRO A 1 831 ? 11.976 2.684 -42.510 1.00 87.88 831 PRO A C 1
ATOM 6551 O O . PRO A 1 831 ? 11.085 2.050 -43.090 1.00 87.88 831 PRO A O 1
ATOM 6554 N N . ARG A 1 832 ? 11.702 3.599 -41.575 1.00 83.00 832 ARG A N 1
ATOM 6555 C CA . ARG A 1 832 ? 10.335 4.072 -41.312 1.00 83.00 832 ARG A CA 1
ATOM 6556 C C . ARG A 1 832 ? 9.881 5.124 -42.323 1.00 83.00 832 ARG A C 1
ATOM 6558 O O . ARG A 1 832 ? 8.707 5.118 -42.674 1.00 83.00 832 ARG A O 1
ATOM 6565 N N . ASP A 1 833 ? 10.808 5.952 -42.799 1.00 85.88 833 ASP A N 1
ATOM 6566 C CA . ASP A 1 833 ? 10.565 7.007 -43.785 1.00 85.88 833 ASP A CA 1
ATOM 6567 C C . ASP A 1 833 ? 11.104 6.606 -45.167 1.00 85.88 833 ASP A C 1
ATOM 6569 O O . ASP A 1 833 ? 12.179 6.012 -45.273 1.00 85.88 833 ASP A O 1
ATOM 6573 N N . GLU A 1 834 ? 10.372 6.944 -46.233 1.00 89.38 834 GLU A N 1
ATOM 6574 C CA . GLU A 1 834 ? 10.801 6.679 -47.615 1.00 89.38 834 GLU A CA 1
ATOM 6575 C C . GLU A 1 834 ? 12.132 7.393 -47.933 1.00 89.38 834 GLU A C 1
ATOM 6577 O O . GLU A 1 834 ? 12.366 8.521 -47.491 1.00 89.38 834 GLU A O 1
ATOM 6582 N N . GLY A 1 835 ? 13.005 6.753 -48.717 1.00 86.00 835 GLY A N 1
ATOM 6583 C CA . GLY A 1 835 ? 14.299 7.316 -49.123 1.00 86.00 835 GLY A CA 1
ATOM 6584 C C . GLY A 1 835 ? 15.392 7.293 -48.046 1.00 86.00 835 GLY A C 1
ATOM 6585 O O . GLY A 1 835 ? 16.444 7.896 -48.239 1.00 86.00 835 GLY A O 1
ATOM 6586 N N . GLN A 1 836 ? 15.155 6.633 -46.909 1.00 91.19 836 GLN A N 1
ATOM 6587 C CA . GLN A 1 836 ? 16.202 6.315 -45.933 1.00 91.19 836 GLN A CA 1
ATOM 6588 C C . GLN A 1 836 ? 16.859 4.955 -46.253 1.00 91.19 836 GLN A C 1
ATOM 6590 O O . GLN A 1 836 ? 16.230 4.116 -46.910 1.00 91.19 836 GLN A O 1
ATOM 6595 N N . PRO A 1 837 ? 18.093 4.694 -45.779 1.00 91.62 837 PRO A N 1
ATOM 6596 C CA . PRO A 1 837 ? 18.805 3.459 -46.092 1.00 91.62 837 PRO A CA 1
ATOM 6597 C C . PRO A 1 837 ? 18.109 2.204 -45.553 1.00 91.62 837 PRO A C 1
ATOM 6599 O O . PRO A 1 837 ? 17.627 2.169 -44.423 1.00 91.62 837 PRO A O 1
ATOM 6602 N N . GLY A 1 838 ? 18.110 1.134 -46.344 1.00 91.06 838 GLY A N 1
ATOM 6603 C CA . GLY A 1 838 ? 17.675 -0.198 -45.923 1.00 91.06 838 GLY A CA 1
ATOM 6604 C C . GLY A 1 838 ? 18.863 -1.141 -45.796 1.00 91.06 838 GLY A C 1
ATOM 6605 O O . GLY A 1 838 ? 19.793 -1.068 -46.595 1.00 91.06 838 GLY A O 1
ATOM 6606 N N . VAL A 1 839 ? 18.846 -2.060 -44.828 1.00 92.12 839 VAL A N 1
ATOM 6607 C CA . VAL A 1 839 ? 19.929 -3.048 -44.664 1.00 92.12 839 VAL A CA 1
ATOM 6608 C C . VAL A 1 839 ? 19.359 -4.457 -44.573 1.00 92.12 839 VAL A C 1
ATOM 6610 O O . VAL A 1 839 ? 18.467 -4.707 -43.769 1.00 92.12 839 VAL A O 1
ATOM 6613 N N . CYS A 1 840 ? 19.901 -5.389 -45.352 1.00 90.50 840 CYS A N 1
ATOM 6614 C CA . CYS A 1 840 ? 19.620 -6.820 -45.251 1.00 90.50 840 CYS A CA 1
ATOM 6615 C C . CYS A 1 840 ? 20.902 -7.556 -44.852 1.00 90.50 840 CYS A C 1
ATOM 6617 O O . CYS A 1 840 ? 21.905 -7.472 -45.561 1.00 90.50 840 CYS A O 1
ATOM 6619 N N . LEU A 1 841 ? 20.868 -8.254 -43.719 1.00 89.50 841 LEU A N 1
ATOM 6620 C CA . LEU A 1 841 ? 21.989 -8.973 -43.123 1.00 89.50 841 LEU A CA 1
ATOM 6621 C C . LEU A 1 841 ? 21.756 -10.481 -43.197 1.00 89.50 841 LEU A C 1
ATOM 6623 O O . LEU A 1 841 ? 20.684 -10.954 -42.821 1.00 89.50 841 LEU A O 1
ATOM 6627 N N . GLU A 1 842 ? 22.797 -11.206 -43.592 1.00 89.44 842 GLU A N 1
ATOM 6628 C CA . GLU A 1 842 ? 22.849 -12.668 -43.547 1.00 89.44 842 GLU A CA 1
ATOM 6629 C C . GLU A 1 842 ? 24.095 -13.120 -42.778 1.00 89.44 842 GLU A C 1
ATOM 6631 O O . GLU A 1 842 ? 25.198 -12.592 -42.988 1.00 89.44 842 GLU A O 1
ATOM 6636 N N . PHE A 1 843 ? 23.926 -14.080 -41.870 1.00 87.94 843 PHE A N 1
ATOM 6637 C CA . PHE A 1 843 ? 24.973 -14.554 -40.975 1.00 87.94 843 PHE A CA 1
ATOM 6638 C C . PHE A 1 843 ? 25.451 -15.957 -41.365 1.00 87.94 843 PHE A C 1
ATOM 6640 O O . PHE A 1 843 ? 24.711 -16.787 -41.883 1.00 87.94 843 PHE A O 1
ATOM 6647 N N . LYS A 1 844 ? 26.729 -16.241 -41.104 1.00 87.94 844 LYS A N 1
ATOM 6648 C CA . LYS A 1 844 ? 27.301 -17.594 -41.152 1.00 87.94 844 LYS A CA 1
ATOM 6649 C C . LYS A 1 844 ? 28.245 -17.779 -39.975 1.00 87.94 844 LYS A C 1
ATOM 6651 O O . LYS A 1 844 ? 29.009 -16.872 -39.637 1.00 87.94 844 LYS A O 1
ATOM 6656 N N . VAL A 1 845 ? 28.266 -18.967 -39.380 1.00 83.69 845 VAL A N 1
ATOM 6657 C CA . VAL A 1 845 ? 29.293 -19.330 -38.390 1.00 83.69 845 VAL A CA 1
ATOM 6658 C C . VAL A 1 845 ? 30.330 -20.249 -39.015 1.00 83.69 845 VAL A C 1
ATOM 6660 O O . VAL A 1 845 ? 30.020 -21.334 -39.506 1.00 83.69 845 VAL A O 1
ATOM 6663 N N . ARG A 1 846 ? 31.596 -19.832 -38.964 1.00 85.25 846 ARG A N 1
ATOM 6664 C CA . ARG A 1 846 ? 32.712 -20.634 -39.458 1.00 85.25 846 ARG A CA 1
ATOM 6665 C C . ARG A 1 846 ? 33.031 -21.761 -38.476 1.00 85.25 846 ARG A C 1
ATOM 6667 O O . ARG A 1 846 ? 33.267 -21.526 -37.291 1.00 85.25 846 ARG A O 1
ATOM 6674 N N . SER A 1 847 ? 33.128 -22.984 -38.991 1.00 77.00 847 SER A N 1
ATOM 6675 C CA . SER A 1 847 ? 33.569 -24.163 -38.245 1.00 77.00 847 SER A CA 1
ATOM 6676 C C . SER A 1 847 ? 34.791 -24.814 -38.912 1.00 77.00 847 SER A C 1
ATOM 6678 O O . SER A 1 847 ? 34.815 -25.107 -40.107 1.00 77.00 847 SER A O 1
ATOM 6680 N N . GLY A 1 848 ? 35.860 -25.040 -38.145 1.00 73.12 848 GLY A N 1
ATOM 6681 C CA . GLY A 1 848 ? 37.069 -25.697 -38.655 1.00 73.12 848 GLY A CA 1
ATOM 6682 C C . GLY A 1 848 ? 37.842 -24.862 -39.689 1.00 73.12 848 GLY A C 1
ATOM 6683 O O . GLY A 1 848 ? 38.145 -23.700 -39.451 1.00 73.12 848 GLY A O 1
ATOM 6684 N N . LYS A 1 849 ? 38.228 -25.470 -40.821 1.00 76.81 849 LYS A N 1
ATOM 6685 C CA . LYS A 1 849 ? 39.097 -24.851 -41.848 1.00 76.81 849 LYS A CA 1
ATOM 6686 C C . LYS A 1 849 ? 38.338 -24.253 -43.043 1.00 76.81 849 LYS A C 1
ATOM 6688 O O . LYS A 1 849 ? 38.948 -24.055 -44.089 1.00 76.81 849 LYS A O 1
ATOM 6693 N N . GLN A 1 850 ? 37.032 -24.001 -42.919 1.00 84.19 850 GLN A N 1
ATOM 6694 C CA . GLN A 1 850 ? 36.238 -23.389 -43.996 1.00 84.19 850 GLN A CA 1
ATOM 6695 C C . GLN A 1 850 ? 36.862 -22.061 -44.448 1.00 84.19 850 GLN A C 1
ATOM 6697 O O . GLN A 1 850 ? 37.442 -21.353 -43.625 1.00 84.19 850 GLN A O 1
ATOM 6702 N N . ASP A 1 851 ? 36.778 -21.732 -45.734 1.00 89.25 851 ASP A N 1
ATOM 6703 C CA . ASP A 1 851 ? 37.260 -20.447 -46.238 1.00 89.25 851 ASP A CA 1
ATOM 6704 C C . ASP A 1 851 ? 36.259 -19.329 -45.905 1.00 89.25 851 ASP A C 1
ATOM 6706 O O . ASP A 1 851 ? 35.053 -19.501 -46.068 1.00 89.25 851 ASP A O 1
ATOM 6710 N N . VAL A 1 852 ? 36.760 -18.203 -45.392 1.00 90.00 852 VAL A N 1
ATOM 6711 C CA . VAL A 1 852 ? 35.917 -17.080 -44.946 1.00 90.00 852 VAL A CA 1
ATOM 6712 C C . VAL A 1 852 ? 35.297 -16.372 -46.142 1.00 90.00 852 VAL A C 1
ATOM 6714 O O . VAL A 1 852 ? 34.118 -16.033 -46.096 1.00 90.00 852 VAL A O 1
ATOM 6717 N N . GLU A 1 853 ? 36.070 -16.182 -47.212 1.00 91.44 853 GLU A N 1
ATOM 6718 C CA . GLU A 1 853 ? 35.598 -15.470 -48.399 1.00 91.44 853 GLU A CA 1
ATOM 6719 C C . GLU A 1 853 ? 34.486 -16.259 -49.095 1.00 91.44 853 GLU A C 1
ATOM 6721 O O . GLU A 1 853 ? 33.433 -15.702 -49.396 1.00 91.44 853 GLU A O 1
ATOM 6726 N N . ALA A 1 854 ? 34.656 -17.581 -49.218 1.00 90.06 854 ALA A N 1
ATOM 6727 C CA . ALA A 1 854 ? 33.615 -18.465 -49.734 1.00 90.06 854 ALA A CA 1
ATOM 6728 C C . ALA A 1 854 ? 32.299 -18.394 -48.932 1.00 90.06 854 ALA A C 1
ATOM 6730 O O . ALA A 1 854 ? 31.224 -18.401 -49.527 1.00 90.06 854 ALA A O 1
ATOM 6731 N N . LEU A 1 855 ? 32.362 -18.299 -47.597 1.00 90.56 855 LEU A N 1
ATOM 6732 C CA . LEU A 1 855 ? 31.169 -18.173 -46.746 1.00 90.56 855 LEU A CA 1
ATOM 6733 C C . LEU A 1 855 ? 30.499 -16.794 -46.868 1.00 90.56 855 LEU A C 1
ATOM 6735 O O . LEU A 1 855 ? 29.272 -16.708 -46.832 1.00 90.56 855 LEU A O 1
ATOM 6739 N N . LEU A 1 856 ? 31.284 -15.722 -47.028 1.00 92.44 856 LEU A N 1
ATOM 6740 C CA . LEU A 1 856 ? 30.758 -14.376 -47.281 1.00 92.44 856 LEU A CA 1
ATOM 6741 C C . LEU A 1 856 ? 30.033 -14.309 -48.630 1.00 92.44 856 LEU A C 1
ATOM 6743 O O . LEU A 1 856 ? 28.942 -13.744 -48.713 1.00 92.44 856 LEU A O 1
ATOM 6747 N N . ASP A 1 857 ? 30.610 -14.916 -49.668 1.00 91.75 857 ASP A N 1
ATOM 6748 C CA . ASP A 1 857 ? 29.993 -15.007 -50.994 1.00 91.75 857 ASP A CA 1
ATOM 6749 C C . ASP A 1 857 ? 28.731 -15.869 -50.984 1.00 91.75 857 ASP A C 1
ATOM 6751 O O . ASP A 1 857 ? 27.733 -15.518 -51.615 1.00 91.75 857 ASP A O 1
ATOM 6755 N N . GLU A 1 858 ? 28.738 -16.972 -50.233 1.00 90.56 858 GLU A N 1
ATOM 6756 C CA . GLU A 1 858 ? 27.554 -17.806 -50.039 1.00 90.56 858 GLU A CA 1
ATOM 6757 C C . GLU A 1 858 ? 26.407 -17.014 -49.398 1.00 90.56 858 GLU A C 1
ATOM 6759 O O . GLU A 1 858 ? 25.280 -17.082 -49.885 1.00 90.56 858 GLU A O 1
ATOM 6764 N N . ALA A 1 859 ? 26.692 -16.242 -48.346 1.00 88.62 859 ALA A N 1
ATOM 6765 C CA . ALA A 1 859 ? 25.702 -15.425 -47.652 1.00 88.62 859 ALA A CA 1
ATOM 6766 C C . ALA A 1 859 ? 25.137 -14.298 -48.537 1.00 88.62 859 ALA A C 1
ATOM 6768 O O . ALA A 1 859 ? 23.923 -14.108 -48.580 1.00 88.62 859 ALA A O 1
ATOM 6769 N N . LEU A 1 860 ? 25.975 -13.589 -49.306 1.00 90.62 860 LEU A N 1
ATOM 6770 C CA . LEU A 1 860 ? 25.486 -12.579 -50.258 1.00 90.62 860 LEU A CA 1
ATOM 6771 C C . LEU A 1 860 ? 24.625 -13.203 -51.361 1.00 90.62 860 LEU A C 1
ATOM 6773 O O . LEU A 1 860 ? 23.545 -12.697 -51.661 1.00 90.62 860 LEU A O 1
ATOM 6777 N N . ARG A 1 861 ? 25.064 -14.335 -51.923 1.00 88.62 861 ARG A N 1
ATOM 6778 C CA . ARG A 1 861 ? 24.294 -15.069 -52.932 1.00 88.62 861 ARG A CA 1
ATOM 6779 C C . ARG A 1 861 ? 22.947 -15.532 -52.378 1.00 88.62 861 ARG A C 1
ATOM 6781 O O . ARG A 1 861 ? 21.953 -15.477 -53.092 1.00 88.62 861 ARG A O 1
ATOM 6788 N N . GLN A 1 862 ? 22.896 -15.941 -51.111 1.00 84.19 862 GLN A N 1
ATOM 6789 C CA . GLN A 1 862 ? 21.659 -16.332 -50.436 1.00 84.19 862 GLN A CA 1
ATOM 6790 C C . GLN A 1 862 ? 20.660 -15.166 -50.334 1.00 84.19 862 GLN A C 1
ATOM 6792 O O . GLN A 1 862 ? 19.476 -15.377 -50.602 1.00 84.19 862 GLN A O 1
ATOM 6797 N N . ILE A 1 863 ? 21.122 -13.941 -50.041 1.00 85.19 863 ILE A N 1
ATOM 6798 C CA . ILE A 1 863 ? 20.274 -12.732 -50.042 1.00 85.19 863 ILE A CA 1
ATOM 6799 C C . ILE A 1 863 ? 19.628 -12.511 -51.420 1.00 85.19 863 ILE A C 1
ATOM 6801 O O . ILE A 1 863 ? 18.431 -12.215 -51.503 1.00 85.19 863 ILE A O 1
ATOM 6805 N N . ASP A 1 864 ? 20.402 -12.683 -52.494 1.00 84.94 864 ASP A N 1
ATOM 6806 C CA . ASP A 1 864 ? 19.940 -12.488 -53.873 1.00 84.94 864 ASP A CA 1
ATOM 6807 C C . ASP A 1 864 ? 18.998 -13.604 -54.346 1.00 84.94 864 ASP A C 1
ATOM 6809 O O . ASP A 1 864 ? 17.905 -13.327 -54.845 1.00 84.94 864 ASP A O 1
ATOM 6813 N N . GLU A 1 865 ? 19.386 -14.871 -54.160 1.00 81.50 865 GLU A N 1
ATOM 6814 C CA . GLU A 1 865 ? 18.613 -16.048 -54.582 1.00 81.50 865 GLU A CA 1
ATOM 6815 C C . GLU A 1 865 ? 17.241 -16.104 -53.905 1.00 81.50 865 GLU A C 1
ATOM 6817 O O . GLU A 1 865 ? 16.261 -16.530 -54.518 1.00 81.50 865 GLU A O 1
ATOM 6822 N N . LYS A 1 866 ? 17.158 -15.653 -52.649 1.00 77.81 866 LYS A N 1
ATOM 6823 C CA . LYS A 1 866 ? 15.921 -15.653 -51.866 1.00 77.81 866 LYS A CA 1
ATOM 6824 C C . LYS A 1 866 ? 15.140 -14.341 -51.932 1.00 77.81 866 LYS A C 1
ATOM 6826 O O . LYS A 1 866 ? 14.033 -14.285 -51.403 1.00 77.81 866 LYS A O 1
ATOM 6831 N N . ARG A 1 867 ? 15.662 -13.320 -52.626 1.00 77.50 867 ARG A N 1
ATOM 6832 C CA . ARG A 1 867 ? 15.030 -12.000 -52.822 1.00 77.50 867 ARG A CA 1
ATOM 6833 C C . ARG A 1 867 ? 14.629 -11.306 -51.517 1.00 77.50 867 ARG A C 1
ATOM 6835 O O . ARG A 1 867 ? 13.573 -10.670 -51.441 1.00 77.50 867 ARG A O 1
ATOM 6842 N N . TYR A 1 868 ? 15.484 -11.384 -50.499 1.00 73.56 868 TYR A N 1
ATOM 6843 C CA . TYR A 1 868 ? 15.200 -10.779 -49.193 1.00 73.56 868 TYR A CA 1
ATOM 6844 C C . TYR A 1 868 ? 15.032 -9.252 -49.263 1.00 73.56 868 TYR A C 1
ATOM 6846 O O . TYR A 1 868 ? 14.317 -8.679 -48.451 1.00 73.56 868 TYR A O 1
ATOM 6854 N N . THR A 1 869 ? 15.605 -8.570 -50.261 1.00 81.69 869 THR A N 1
ATOM 6855 C CA . THR A 1 869 ? 15.472 -7.107 -50.403 1.00 81.69 869 THR A CA 1
ATOM 6856 C C . THR A 1 869 ? 14.111 -6.624 -50.895 1.00 81.69 869 THR A C 1
ATOM 6858 O O . THR A 1 869 ? 13.832 -5.438 -50.750 1.00 81.69 869 THR A O 1
ATOM 6861 N N . SER A 1 870 ? 13.241 -7.510 -51.390 1.00 79.50 870 SER A N 1
ATOM 6862 C CA . SER A 1 870 ? 11.902 -7.150 -51.895 1.00 79.50 870 SER A CA 1
ATOM 6863 C C . SER A 1 870 ? 11.097 -6.293 -50.911 1.00 79.50 870 SER A C 1
ATOM 6865 O O . SER A 1 870 ? 10.478 -5.305 -51.288 1.00 79.50 870 SER A O 1
ATOM 6867 N N . TRP A 1 871 ? 11.184 -6.600 -49.616 1.00 74.31 871 TRP A N 1
ATOM 6868 C CA . TRP A 1 871 ? 10.476 -5.850 -48.577 1.00 74.31 871 TRP A CA 1
ATOM 6869 C C . TRP A 1 871 ? 11.056 -4.446 -48.321 1.00 74.31 871 TRP A C 1
ATOM 6871 O O . TRP A 1 871 ? 10.338 -3.536 -47.907 1.00 74.31 871 TRP A O 1
ATOM 6881 N N . LEU A 1 872 ? 12.360 -4.258 -48.552 1.00 84.81 872 LEU A N 1
ATOM 6882 C CA . LEU A 1 872 ? 13.023 -2.949 -48.486 1.00 84.81 872 LEU A CA 1
ATOM 6883 C C . LEU A 1 872 ? 12.685 -2.103 -49.718 1.00 84.81 872 LEU A C 1
ATOM 6885 O O . LEU A 1 872 ? 12.486 -0.895 -49.596 1.00 84.81 872 LEU A O 1
ATOM 6889 N N . GLU A 1 873 ? 12.568 -2.748 -50.879 1.00 86.31 873 GLU A N 1
ATOM 6890 C CA . GLU A 1 873 ? 12.118 -2.130 -52.129 1.00 86.31 873 GLU A CA 1
ATOM 6891 C C . GLU A 1 873 ? 10.670 -1.625 -51.994 1.00 86.31 873 GLU A C 1
ATOM 6893 O O . GLU A 1 873 ? 10.396 -0.470 -52.319 1.00 86.31 873 GLU A O 1
ATOM 6898 N N . ASP A 1 874 ? 9.771 -2.420 -51.398 1.00 83.81 874 ASP A N 1
ATOM 6899 C CA . ASP A 1 874 ? 8.383 -2.023 -51.104 1.00 83.81 874 ASP A CA 1
ATOM 6900 C C . ASP A 1 874 ? 8.295 -0.808 -50.163 1.00 83.81 874 ASP A C 1
ATOM 6902 O O . ASP A 1 874 ? 7.399 0.030 -50.284 1.00 83.81 874 ASP A O 1
ATOM 6906 N N . ARG A 1 875 ? 9.244 -0.684 -49.226 1.00 80.88 875 ARG A N 1
ATOM 6907 C CA . ARG A 1 875 ? 9.377 0.468 -48.316 1.00 80.88 875 ARG A CA 1
ATOM 6908 C C . ARG A 1 875 ? 10.086 1.668 -48.956 1.00 80.88 875 ARG A C 1
ATOM 6910 O O . ARG A 1 875 ? 10.290 2.668 -48.271 1.00 80.88 875 ARG A O 1
ATOM 6917 N N . LYS A 1 876 ? 10.453 1.582 -50.241 1.00 88.62 876 LYS A N 1
ATOM 6918 C CA . LYS A 1 876 ? 11.226 2.595 -50.981 1.00 88.62 876 LYS A CA 1
ATOM 6919 C C . LYS A 1 876 ? 12.497 3.017 -50.240 1.00 88.62 876 LYS A C 1
ATOM 6921 O O . LYS A 1 876 ? 12.810 4.206 -50.145 1.00 88.62 876 LYS A O 1
ATOM 6926 N N . ALA A 1 877 ? 13.193 2.038 -49.669 1.00 88.81 877 ALA A N 1
ATOM 6927 C CA . ALA A 1 877 ? 14.485 2.263 -49.045 1.00 88.81 877 ALA A CA 1
ATOM 6928 C C . ALA A 1 877 ? 15.527 2.639 -50.109 1.00 88.81 877 ALA A C 1
ATOM 6930 O O . ALA A 1 877 ? 15.594 1.996 -51.157 1.00 88.81 877 ALA A O 1
ATOM 6931 N N . ASP A 1 878 ? 16.348 3.648 -49.829 1.00 88.31 878 ASP A N 1
ATOM 6932 C CA . ASP A 1 878 ? 17.420 4.089 -50.723 1.00 88.31 878 ASP A CA 1
ATOM 6933 C C . ASP A 1 878 ? 18.593 4.671 -49.909 1.00 88.31 878 ASP A C 1
ATOM 6935 O O . ASP A 1 878 ? 18.382 5.593 -49.118 1.00 88.31 878 ASP A O 1
ATOM 6939 N N . PRO A 1 879 ? 19.831 4.161 -50.052 1.00 90.94 879 PRO A N 1
ATOM 6940 C CA . PRO A 1 879 ? 20.215 2.934 -50.756 1.00 90.94 879 PRO A CA 1
ATOM 6941 C C . PRO A 1 879 ? 19.842 1.659 -49.976 1.00 90.94 879 PRO A C 1
ATOM 6943 O O . PRO A 1 879 ? 19.627 1.683 -48.764 1.00 90.94 879 PRO A O 1
ATOM 6946 N N . ILE A 1 880 ? 19.829 0.509 -50.660 1.00 91.62 880 ILE A N 1
ATOM 6947 C CA . ILE A 1 880 ? 19.703 -0.814 -50.027 1.00 91.62 880 ILE A CA 1
ATOM 6948 C C . ILE A 1 880 ? 21.085 -1.468 -49.908 1.00 91.62 880 ILE A C 1
ATOM 6950 O O . ILE A 1 880 ? 21.750 -1.747 -50.905 1.00 91.62 880 ILE A O 1
ATOM 6954 N N . HIS A 1 881 ? 21.505 -1.769 -48.681 1.00 92.56 881 HIS A N 1
ATOM 6955 C CA . HIS A 1 881 ? 22.762 -2.443 -48.373 1.00 92.56 881 HIS A CA 1
ATOM 6956 C C . HIS A 1 881 ? 22.538 -3.933 -48.089 1.00 92.56 881 HIS A C 1
ATOM 6958 O O . HIS A 1 881 ? 21.874 -4.302 -47.121 1.00 92.56 881 HIS A O 1
ATOM 6964 N N . LYS A 1 882 ? 23.137 -4.806 -48.907 1.00 92.75 882 LYS A N 1
ATOM 6965 C CA . LYS A 1 882 ? 23.191 -6.258 -48.665 1.00 92.75 882 LYS A CA 1
ATOM 6966 C C . LYS A 1 882 ? 24.507 -6.592 -47.968 1.00 92.75 882 LYS A C 1
ATOM 6968 O O . LYS A 1 882 ? 25.575 -6.296 -48.508 1.00 92.75 882 LYS A O 1
ATOM 6973 N N . VAL A 1 883 ? 24.431 -7.173 -46.776 1.00 92.94 883 VAL A N 1
ATOM 6974 C CA . VAL A 1 883 ? 25.565 -7.359 -45.867 1.00 92.94 883 VAL A CA 1
ATOM 6975 C C . VAL A 1 883 ? 25.670 -8.833 -45.478 1.00 92.94 883 VAL A C 1
ATOM 6977 O O . VAL A 1 883 ? 24.780 -9.375 -44.832 1.00 92.94 883 VAL A O 1
ATOM 6980 N N . ALA A 1 884 ? 26.784 -9.473 -45.809 1.00 92.94 884 ALA A N 1
ATOM 6981 C CA . ALA A 1 884 ? 27.137 -10.788 -45.286 1.00 92.94 884 ALA A CA 1
ATOM 6982 C C . ALA A 1 884 ? 28.079 -10.646 -44.091 1.00 92.94 884 ALA A C 1
ATOM 6984 O O . ALA A 1 884 ? 29.026 -9.856 -44.148 1.00 92.94 884 ALA A O 1
ATOM 6985 N N . ILE A 1 885 ? 27.856 -11.431 -43.033 1.00 93.12 885 ILE A N 1
ATOM 6986 C CA . ILE A 1 885 ? 28.751 -11.494 -41.872 1.00 93.12 885 ILE A CA 1
ATOM 6987 C C . ILE A 1 885 ? 29.109 -12.944 -41.553 1.00 93.12 885 ILE A C 1
ATOM 6989 O O . ILE A 1 885 ? 28.237 -13.777 -41.315 1.00 93.12 885 ILE A O 1
ATOM 6993 N N . VAL A 1 886 ? 30.407 -13.236 -41.482 1.00 92.56 886 VAL A N 1
ATOM 6994 C CA . VAL A 1 886 ? 30.928 -14.529 -41.019 1.00 92.56 886 VAL A CA 1
ATOM 6995 C C . VAL A 1 886 ? 31.511 -14.365 -39.623 1.00 92.56 886 VAL A C 1
ATOM 6997 O O . VAL A 1 886 ? 32.412 -13.550 -39.430 1.00 92.56 886 VAL A O 1
ATOM 7000 N N . PHE A 1 887 ? 31.048 -15.162 -38.662 1.00 87.75 887 PHE A N 1
ATOM 7001 C CA . PHE A 1 887 ? 31.525 -15.158 -37.278 1.00 87.75 887 PHE A CA 1
ATOM 7002 C C . PHE A 1 887 ? 32.446 -16.352 -36.975 1.00 87.75 887 PHE A C 1
ATOM 7004 O O . PHE A 1 887 ? 32.177 -17.484 -37.377 1.00 87.75 887 PHE A O 1
ATOM 7011 N N . GLU A 1 888 ? 33.512 -16.114 -36.204 1.00 86.25 888 GLU A N 1
ATOM 7012 C CA . GLU A 1 888 ? 34.394 -17.144 -35.634 1.00 86.25 888 GLU A CA 1
ATOM 7013 C C . GLU A 1 888 ? 34.840 -16.736 -34.219 1.00 86.25 888 GLU A C 1
ATOM 7015 O O . GLU A 1 888 ? 35.787 -15.967 -34.025 1.00 86.25 888 GLU A O 1
ATOM 7020 N N . GLY A 1 889 ? 34.159 -17.250 -33.192 1.00 78.62 889 GLY A N 1
ATOM 7021 C CA . GLY A 1 889 ? 34.485 -16.943 -31.797 1.00 78.62 889 GLY A CA 1
ATOM 7022 C C . GLY A 1 889 ? 34.339 -15.448 -31.490 1.00 78.62 889 GLY A C 1
ATOM 7023 O O . GLY A 1 889 ? 33.224 -14.944 -31.378 1.00 78.62 889 GLY A O 1
ATOM 7024 N N . LYS A 1 890 ? 35.460 -14.734 -31.342 1.00 80.06 890 LYS A N 1
ATOM 7025 C CA . LYS A 1 890 ? 35.472 -13.277 -31.104 1.00 80.06 890 LYS A CA 1
ATOM 7026 C C . LYS A 1 890 ? 35.794 -12.442 -32.349 1.00 80.06 890 LYS A C 1
ATOM 7028 O O . LYS A 1 890 ? 36.099 -11.261 -32.220 1.00 80.06 890 LYS A O 1
ATOM 7033 N N . LYS A 1 891 ? 35.795 -13.055 -33.532 1.00 85.88 891 LYS A N 1
ATOM 7034 C CA . LYS A 1 891 ? 36.083 -12.385 -34.801 1.00 85.88 891 LYS A CA 1
ATOM 7035 C C . LYS A 1 891 ? 34.860 -12.397 -35.702 1.00 85.88 891 LYS A C 1
ATOM 7037 O O . LYS A 1 891 ? 34.089 -13.357 -35.682 1.00 85.88 891 LYS A O 1
ATOM 7042 N N . ALA A 1 892 ? 34.725 -11.347 -36.497 1.00 91.00 892 ALA A N 1
ATOM 7043 C CA . ALA A 1 892 ? 33.756 -11.249 -37.571 1.00 91.00 892 ALA A CA 1
ATOM 7044 C C . ALA A 1 892 ? 34.424 -10.706 -38.836 1.00 91.00 892 ALA A C 1
ATOM 7046 O O . ALA A 1 892 ? 35.300 -9.846 -38.766 1.00 91.00 892 ALA A O 1
ATOM 7047 N N . TRP A 1 893 ? 33.982 -11.176 -39.991 1.00 95.00 893 TRP A N 1
ATOM 7048 C CA . TRP A 1 893 ? 34.313 -10.588 -41.286 1.00 95.00 893 TRP A CA 1
ATOM 7049 C C . TRP A 1 893 ? 33.021 -10.161 -41.951 1.00 95.00 893 TRP A C 1
ATOM 7051 O O . TRP A 1 893 ? 32.019 -10.864 -41.839 1.00 95.00 893 TRP A O 1
ATOM 7061 N N . VAL A 1 894 ? 33.037 -9.012 -42.615 1.00 94.50 894 VAL A N 1
ATOM 7062 C CA . VAL A 1 894 ? 31.851 -8.415 -43.226 1.00 94.50 894 VAL A CA 1
ATOM 7063 C C . VAL A 1 894 ? 32.099 -8.257 -44.716 1.00 94.50 894 VAL A C 1
ATOM 7065 O O . VAL A 1 894 ? 33.193 -7.879 -45.114 1.00 94.50 894 VAL A O 1
ATOM 7068 N N . LYS A 1 895 ? 31.097 -8.484 -45.564 1.00 93.94 895 LYS A N 1
ATOM 7069 C CA . LYS A 1 895 ? 31.153 -8.156 -46.994 1.00 93.94 895 LYS A CA 1
ATOM 7070 C C . LYS A 1 895 ? 29.871 -7.442 -47.399 1.00 93.94 895 LYS A C 1
ATOM 7072 O O . LYS A 1 895 ? 28.783 -7.877 -47.042 1.00 93.94 895 LYS A O 1
ATOM 7077 N N . LEU A 1 896 ? 30.013 -6.341 -48.129 1.00 90.50 896 LEU A N 1
ATOM 7078 C CA . LEU A 1 896 ? 28.895 -5.650 -48.767 1.00 90.50 896 LEU A CA 1
ATOM 7079 C C . LEU A 1 896 ? 28.792 -6.118 -50.214 1.00 90.50 896 LEU A C 1
ATOM 7081 O O . LEU A 1 896 ? 29.824 -6.255 -50.879 1.00 90.50 896 LEU A O 1
ATOM 7085 N N . ALA A 1 897 ? 27.572 -6.314 -50.710 1.00 85.56 897 ALA A N 1
ATOM 7086 C CA . ALA A 1 897 ? 27.368 -6.420 -52.149 1.00 85.56 897 ALA A CA 1
ATOM 7087 C C . ALA A 1 897 ? 27.809 -5.108 -52.813 1.00 85.56 897 ALA A C 1
ATOM 7089 O O . ALA A 1 897 ? 27.471 -4.016 -52.352 1.00 85.56 897 ALA A O 1
ATOM 7090 N N . SER A 1 898 ? 28.590 -5.209 -53.884 1.00 60.00 898 SER A N 1
ATOM 7091 C CA . SER A 1 898 ? 28.942 -4.060 -54.715 1.00 60.00 898 SER A CA 1
ATOM 7092 C C . SER A 1 898 ? 27.675 -3.484 -55.344 1.00 60.00 898 SER A C 1
ATOM 7094 O O . SER A 1 898 ? 26.888 -4.243 -55.906 1.00 60.00 898 SER A O 1
ATOM 7096 N N . ALA A 1 899 ? 27.489 -2.165 -55.248 1.00 49.88 899 ALA A N 1
ATOM 7097 C CA . ALA A 1 899 ? 26.398 -1.474 -55.926 1.00 49.88 899 ALA A CA 1
ATOM 7098 C C . ALA A 1 899 ? 26.501 -1.747 -57.435 1.00 49.88 899 ALA A C 1
ATOM 7100 O O . ALA A 1 899 ? 27.489 -1.362 -58.063 1.00 49.88 899 ALA A O 1
ATOM 7101 N N . THR A 1 900 ? 25.532 -2.482 -57.975 1.00 35.97 900 THR A N 1
ATOM 7102 C CA . THR A 1 900 ? 25.310 -2.619 -59.421 1.00 35.97 900 THR A CA 1
ATOM 7103 C C . THR A 1 900 ? 24.539 -1.439 -59.956 1.00 35.97 900 THR A C 1
ATOM 7105 O O . THR A 1 900 ? 23.538 -1.079 -59.294 1.00 35.97 900 THR A O 1
#

Radius of gyration: 35.34 Å; chains: 1; bounding box: 82×90×102 Å

Secondary structure (DSSP, 8-state):
-EEEEEE-HHHHGGGTPPPEEE-S--S--EEE--TTSSHHHHHHHHHHHHHHGGGHHHHHHHHHHHHHH--SHHHHHHHHHHHHHHHHHTSTTSEEEE-GGG-EES-----EEE---S--HHHHHHHHH-TTS-----B--HHHHHHHHHHHHHHHHHHHHHHTSTTGGG-HHHHHHHHHHHHHHHHHHHHHS--EEEEEE-BTB-EEEEEETTEE--GGGS-HHHHHHHHHHHHHHHHHHHHTT-EEEEE-TTTT--HHHHHHHHHHHHHHH-TT-EEEEEES-HHHHHTS-GGGEEEEETTEEEE---SS--------------S--PPP-TT--B--TT---HHHHHT-SSBPP---THHHHHHHH-S-SEEEEE--TTSSHHHHHHHHHHHHB--TTGGGGHHHHTTSHHHH-HHHHTTTT-B-EEEEEGGG---SSHHHHHHHHHHHHHHHHHHTGGGGTSS-S-HHHHHHHHHHHTT---TTTHHHHHHHHHHHHHHHHSSPEEEEEESTTHHHHHHHHHT-HHHHHHHHHHHHIIIIIS-TTEEEEEEEESS---SSSSSTT-TTEEE--TTSSTTSTTSSB-HHHHHHHHHHTT-GGGHHHHHHHH--EEETTEEEB-HHHHHHHHHSTT------S--TTS-HHHHIIIIIS-TT-HHHHHHHHTT--EEE---TT--TTHHHH-TTHHHHHHHHHTS-EESS---S-TTSEEEE--SHHHHHHHHHHHHHHHHHHHHHTT-HHHHHHHHHHHHTT-HHHHHHHHHHHHHHH--S--TT-SS--HHHHHHHHHHHHGGGTTTEEEEEEEEETTEEEEEEEEESSTTS-EEEEEEEE--TT--HHHHHHHHHHHHHHTTTTHHHHHTT-SSEEEEEEEEETTEEEEEEPP--

pLDDT: mean 80.58, std 14.91, range [20.67, 98.44]

Foldseek 3Di:
DWAKAWQDCLQQVLVQADTDIQHRAAFEFEEAEDPPLCLLLVLVSVVLLLQCQQCLVVLLVVLVVVLVPDDDPVSNVQSVSQNSNSVCSPPQRRIWDQDPPRDTGGRPDDFEEEPEPDPSPSVVSCCVNRVSGDDDPRYPDLVVLLVCLQVVLLLLQVLQVVCPDPCLVVDPVSVVSPVLSVLLQVLCCLQVVWHWYWDFDPPPHTDTAIDIRNHGDDSVPDDPLRSSSSSLSSCCSVCLVVLALHAYEYEAPVVSDDLVSSVSSVVSSSVSNPRNYHYYYYHNDVSSVVPDDQSSYWYRGSSYIDRDPDPDDDDDDDDDDDDDDDDDDDDDDLAAAAEPAPDLALCVQLVDSHYDDDQLCVLLVCQLPDPFQEEEEAAAPQQNQSNNLNSNCQFQAADPCQVVCLSSCVPRPQNVDPVSSVRGNQAHEQAAECLQQQDLDPVSSLLSLLVSLLVSLVVVVVLLVDPLDDPVLNVLSVCSVVSVDDLVSQLQSLLSVLVSRCSVRVAAYEYEYEALCNNQLNCLVSVNNLSSQVSLLSNCCNNGAPRPSGRHYYYYHLAQQAPSNNCVRRPRYDYQYLLHPPCNCSTAHALVSLCVLCVSNVHNVCSVVQCQQFWQARRQNGIGGNSNQSSVLSRDPVSDSAQPVDDPVPCPLLLCLCQVVNQPCVVVLVCLLVQHWDKAFADSNQHSVCSNVPNRSSVNVCDSNQLWHFPDRQDPPRGIGTIHGRHPNSSVVSVVSLVVSLQSVQVQQVHPVLLVQLVVCQQVVVQVSNQVSLLVRLVRRQDCPPPDDNWDPQVNVLSVVQSSLVVCVVFWDKDAQDQAAPGGFGIKTAGPAAAGAIETEHEEEDDDPDDPVVQQVVRLVVCVVRVVCVVNVVSNHPPYWYKYWYDYRSHIHIDTDDDD

Sequence (900 aa):
MIRKLSLFPEIGGPLGLQPAVLDELGAFPVLIGPNGSGKSRLLGLIRLIHEAAPRTEELRTRLSQELSVAREPAARARIQCSLSFVEALARPEAILVDGPQGLRRPCQQDRWIDLTYGRDTAAEHIAAAFPDLPRSESAVSFAAAHRSASTFLQNIAKAMFYGQHPLAASDPKLGAALRDAERFNRVAHSLLGKAVTPAVSVANGLEITANLGGRRFQPAELSPGEGLLLTWAILLHEHAPSLQSAVVAIDEPELHLHPELQERILSSLLELVGGGGQLWVVTHSPTIAARSDVTNRFLVEHGRVWPVPDWPPSEPEPELGLVVSKPPHILPSPSASKAPLGESDFRAISTSESLIYVDKTEFIEDVLNNPAAVLLFPRPRRFGKSLNLSTLRYFVEKSPESQLRAGWFEGLRVWKNHETRKHFGRYPVIYLNLKVTKAGSFSSLLDLVRNEVSDQFEQHRYLLEGSALSASERAFYEKILRAEGKPEDYPHALKRLSRHLEAYHGERVVILVDEYDTPLNEAYLGGYLDEATRFLGNFFSAGLKDNPHLFKGVLTGILRIARESLFSDLNNLSVYSILRPEFATHFGFTEGEVEDLCQRLGSPELMSGLREWYDGYLFGEALLYNPWSVLSCLSSDDKQLATYWADTSSNKLLRSQLLEKGQGRGHELLTLLRGEPIHKPIEENLVLRSLDTVPDAVWSLLLFAGYLRPADPPGTERRRVSLMLPNLEVRHEIEGLVREVREAFASRMGGENEVETMLNALLRGDRAVFEKYLNQFLTNNMSYYDRHHRVPPEHSYHQFMLGMACTLSRSHESKSNLESGDGRSDLMLCPRDEGQPGVCLEFKVRSGKQDVEALLDEALRQIDEKRYTSWLEDRKADPIHKVAIVFEGKKAWVKLASAT